Protein AF-0000000085265328 (afdb_homodimer)

Secondary structure (DSSP, 8-state):
--------------------------PPPSTT-HHHHHHHHHHHHHHHHHHHHHHHHHHHHHHHHHHHHHHHHHHHHHHHSS-SS--HHHHTTSHHHHHHHHHIIIIIHHHHHHHHHHHHHHHHHHHHHHHHHHHHTT---HHHHHHHHHHHHHHHHHHT--TTTGGGTEEE--SS---EEE-SSPPPHHHHHHHHHHHHHTTBHHHHHHHHHHHHHHHHHSSS-SS-HHHHHHHHHHHHHHHHHHHHHT-SB-SS-B--SS-SSHHHHTSHHHHHHTT-------SS---HHHHHHHHHHHHTT---S-HHHHHT--EEEE-TTSSSS---THHHHS-EEEEEEEETTEEEEEET-S-HHHHHHHHHHHGGG-EE--EE-TTS-EE--TTB-EEEEEE-GGGSSSSHHHHHHHHHHHHHT---SSTTTBPPEEEEEE-TT--EEEE-S-----S-GGGS-HHHHHH-SEEEEEEEE-S--SEE--EEETTTTEEE---TT-EEEEE-B-TTS-B-GGG-EEEPPEEES-EEEEEEEEESGGGTTTSPPPSSTTPPP---/--------------------------PPPSTT-HHHHHHHHHHHHHHHHHHHHHHHHHHHHHHHHHHHHHHHHHHHHHHHSS-SS--HHHHTTSHHHHHHHHHIIIIIHHHHHHHHHHHHHHHHHHHHHHHHHHHHTT---HHHHHHHHHHHHHHHHHHT--TTTGGGTEEE--SS---EEE-SSPPPHHHHHHHHHHHHHTTBHHHHHHHHHHHHHHHHHSSS-SS-HHHHHHHHHHHHHHHHHHHHHT-SB-SS-B--SS-SSHHHHTSHHHHHHTT------TTS---HHHHHHHHHHHHTT---S-HHHHHT--EEEE-TTSSSS---THHHHS-EEEEEEEETTEEEEEET-S-HHHHHHHHHHHGGG-EE--EE-TTS-EE--TTB-EEEEEE-GGG-SSSHHHHHHHHHHHHH----SSTTTBPPEEEEEE-TT--EEEE-S-----S-GGGS-HHHHHH-SEEEEEEEE-S--SEE--EEETTTTEEE---TT-EEEEE-B-TTS-B-GGG-EEEPPEEES-EEEEEEEEESGGGTTTSPPPSSTTPPP---

Solvent-accessible surface area (backbone atoms only — not comparable to full-atom values): 59028 Å² total; per-residue (Å²): 134,78,78,66,74,71,73,73,76,72,74,74,75,71,72,75,71,71,73,69,71,74,66,71,77,70,78,73,72,42,41,28,19,37,71,50,44,46,51,46,54,57,52,50,51,52,52,46,52,54,50,50,57,48,49,60,56,48,51,55,39,51,48,53,47,47,48,55,49,49,51,52,50,54,55,54,54,66,56,54,69,63,77,69,96,77,50,67,59,58,54,50,14,34,46,65,36,36,40,50,50,43,36,47,61,28,62,52,38,50,52,38,52,49,33,44,51,51,46,21,51,51,39,50,48,48,56,49,50,51,52,51,49,44,69,76,40,93,60,64,47,67,65,31,39,52,50,34,38,47,21,52,51,47,44,35,62,52,60,62,54,57,70,83,38,40,51,59,21,31,51,70,36,33,68,87,31,77,48,76,46,74,38,94,59,53,57,47,14,42,50,27,42,53,38,13,52,44,24,44,74,65,21,32,24,46,57,12,34,52,26,31,52,41,13,51,52,36,23,70,70,38,92,71,48,75,33,52,66,80,66,46,48,63,56,35,54,48,34,49,50,50,29,39,51,43,32,74,74,72,38,35,68,59,97,64,38,35,35,49,86,53,48,82,53,62,75,67,34,65,38,70,78,44,66,63,58,79,67,72,72,90,71,78,64,59,76,48,93,62,54,72,66,53,41,49,51,38,40,33,40,32,49,53,60,50,78,65,58,59,65,72,64,58,67,70,46,54,73,41,70,48,42,74,66,72,75,91,66,89,64,66,69,68,35,76,79,54,59,38,42,36,32,46,68,36,75,74,61,34,28,35,34,32,46,70,67,42,50,72,68,56,30,50,53,52,48,65,65,32,60,86,52,51,38,70,45,58,46,64,39,99,84,62,50,62,41,81,43,100,48,47,32,33,21,34,14,80,48,49,54,86,80,45,92,60,60,64,56,50,51,48,36,51,50,49,21,68,62,45,69,42,59,37,75,49,77,60,13,18,54,61,34,42,33,36,34,25,10,51,32,11,30,32,57,73,42,60,80,44,73,75,78,63,87,59,67,82,80,49,51,72,64,50,62,61,23,39,46,37,30,29,42,40,37,32,24,47,24,52,34,59,10,31,39,22,42,30,19,40,26,57,47,36,68,45,72,46,40,52,18,22,28,40,38,36,59,25,30,26,44,52,64,47,70,42,75,46,54,25,27,25,36,30,39,31,55,27,43,46,46,33,38,36,36,38,41,25,24,39,54,65,31,48,90,76,48,68,70,45,96,44,68,78,32,70,68,79,69,96,136,78,77,70,79,75,75,76,75,76,74,74,74,72,72,74,69,70,73,69,72,74,66,72,77,70,78,72,73,42,43,28,20,38,70,51,45,44,51,44,54,56,51,49,52,52,52,46,52,55,50,52,57,47,48,60,56,47,51,56,39,50,46,53,46,50,49,56,49,49,51,51,50,56,56,53,54,66,56,53,70,63,77,68,96,75,49,68,59,58,54,51,15,34,46,63,36,37,40,49,52,42,36,47,62,27,61,52,37,51,51,36,52,49,32,44,52,52,45,20,51,52,39,50,50,49,56,48,51,51,51,51,49,44,69,77,38,93,60,64,48,68,66,30,38,54,50,32,38,47,21,51,49,48,44,35,62,50,60,62,55,56,68,83,38,41,51,59,21,31,50,70,37,33,68,87,30,77,48,77,45,73,38,92,59,53,58,49,14,42,50,27,42,54,39,13,52,45,24,45,75,66,21,32,23,47,59,13,36,53,26,30,51,42,12,51,53,36,24,70,70,38,92,72,49,74,32,50,66,81,67,46,49,61,54,34,54,49,34,48,50,50,29,37,50,42,33,73,74,71,38,34,67,60,97,64,37,34,36,49,86,53,48,80,52,64,75,67,34,66,37,70,77,45,65,63,57,78,68,72,72,89,72,78,65,61,74,48,92,62,53,74,64,53,39,49,51,38,41,32,41,33,50,54,60,50,79,64,58,58,66,71,63,60,68,70,47,53,74,41,71,48,42,76,65,73,75,91,65,89,61,68,71,68,34,77,78,54,58,38,44,37,32,46,69,35,76,76,60,34,29,35,34,33,44,69,67,41,51,72,69,56,29,50,52,52,50,64,64,31,59,86,52,50,37,70,43,58,46,64,39,98,84,61,49,62,42,80,41,100,48,46,32,33,21,34,14,77,47,49,54,85,78,44,92,60,60,63,56,51,51,48,35,52,50,48,20,66,63,46,69,42,60,38,75,49,77,59,14,18,56,60,35,40,33,37,32,26,10,52,32,11,31,32,56,74,40,62,81,44,74,74,79,63,88,59,65,80,79,49,51,71,64,50,62,63,21,40,45,36,31,28,42,40,36,32,23,48,24,51,31,56,10,30,40,23,42,31,19,41,25,56,48,36,68,45,71,48,40,52,18,21,27,40,38,35,58,26,32,26,44,52,64,47,71,42,75,45,55,24,27,26,36,30,40,30,55,27,43,47,45,33,37,37,35,37,41,25,24,39,55,65,31,49,89,75,48,70,68,43,97,44,66,77,32,70,70,79,68,96

Foldseek 3Di:
DCPPPPVPPPPPPPPPPPPPPCPVPPAFAQQFFVLSVVVVVVVVVVLVVLVVVLVVLLVVLVVLLVVLVVVVVVLVVVQPPPDDPCRVVVQCVDVVSVVVVVCSVPVSVVSNVVSVVVNVVSVVVSVVVSVVSCVVDRDHDVVNVLVLLVLVLLLCVLQVWDLVCVQQQWTAFADPHRDIDGDPGGHALVSLLSSLVSCVVQAVLASSLSSLVSSQVRQVVDPHHPDDPVRSVVSNVVSLVVLQVCCVPPNADDPRHHHDNARPDPVRRPDPVNVPVVPDDDQAQAPDDDDPVNLSVLQSCVLRVHFRDDPVQVVVWDWDFCQVPDDDDDNPVPSVVPTWTWTFQHQVQTKIKTPLQDDLVLLVVVCVVFSVQWGQQFDQPPVGGRDSDPQFSKTKGWADCVPDPDNSVVVSQVSVCVQAVFHANDPLWKGTKIKIKGRRQGKHHWDAQWDPQDPDCVVDDPSCVSSATQFKKKKAWSDAAPHGFWKAQSNNRGTHHGDHNMIMMGTQAALLRHGDNSRTIMTGTRNGDMTMMMMMTTTDPRCCVPRPRDPDNRHHDRHD/DPPPPPVPPPPPPPVPPPPPPCPVPPAFAQQFFVLSVVVVVVVVVVLVVLVVVLVVLLVVLVVLLVVLVVVVVVLVVVQPVPDDPCRVVVQCVDVVSVVVVVCSVPVSVVSNVVSVVVNVVSVVVSVVVSVVSCVVDRDHDVVNVLVLLVLVLLLCVLQVWDLVCVQQQWTAFADPDRDIDGDPGGHALVRLLSSLVSCLVQAVLASSLSSLVSSQVRQVVDPHHPDDPVRSVVSNVVSLVVLQVCCVPPNADDPRHHHDNARPDPVRRPDPVNVPVVPDDDQAQAPDDDDPVNLSVLQSCVLRVHFRDDPVQVVPWDWDFCQVPDDDDDNPVPSVVPTWTWTFQHQVQTKIKTPLQDDLVLLVVVCVVFSVQWGQQFDQPPVGGRDSDVQFSKTKGWADCVVDPDCSVVVSQVSVCVQAVFHANDPLWKDTKIKIKGRRQGKHHWDAQWDPQDPDPVVDDPSCVSSATQFKKKKAWSDAAPHGFWKAQSNNRGTHHGDHNMIMMGTQAALLRHGDSSRTIMTGTRNGDMTMMMMMTTTDPRCCVPRPRDPDNRHHDRHD

Nearest PDB structures (foldseek):
  7zsc-assembly2_B  TM=9.031E-01  e=6.561E-23  Homo sapiens
  7zsc-assembly1_A  TM=8.999E-01  e=8.643E-23  Homo sapiens
  5hv0-assembly1_B  TM=8.757E-01  e=5.681E-13  Bacillus anthracis
  3itq-assembly1_A  TM=8.253E-01  e=2.774E-13  Bacillus anthracis str. Ames
  5iax-assembly1_A  TM=7.809E-01  e=1.911E-12  Bacillus anthracis

InterPro domains:
  IPR005123 Oxoglutarate/iron-dependent dioxygenase domain [PS51471] (421-540)
  IPR006620 Prolyl 4-hydroxylase, alpha subunit [SM00702] (349-539)
  IPR011990 Tetratricopeptide-like helical domain superfamily [G3DSA:1.25.40.10] (143-249)
  IPR011990 Tetratricopeptide-like helical domain superfamily [SSF48452] (186-225)
  IPR013547 Prolyl 4-hydroxylase, N-terminal [PF08336] (34-172)
  IPR044862 Prolyl 4-hydroxylase alpha subunit, Fe(2+) 2OG dioxygenase domain [PF13640] (433-539)
  IPR045054 Prolyl 4-hydroxylase [PTHR10869] (139-539)

pLDDT: mean 83.02, std 19.31, range [20.3, 98.56]

Radius of gyration: 51.66 Å; Cα contacts (8 Å, |Δi|>4): 2007; chains: 2; bounding box: 74×148×136 Å

Organism: Cherax quadricarinatus (NCBI:txid27406)

Structure (mmCIF, N/CA/C/O backbone):
data_AF-0000000085265328-model_v1
#
loop_
_entity.id
_entity.type
_entity.pdbx_description
1 polymer 'procollagen-proline 4-dioxygenase'
#
loop_
_atom_site.group_PDB
_atom_site.id
_atom_site.type_symbol
_atom_site.label_atom_id
_atom_site.label_alt_id
_atom_site.label_comp_id
_atom_site.label_asym_id
_atom_site.label_entity_id
_atom_site.label_seq_id
_atom_site.pdbx_PDB_ins_code
_atom_site.Cartn_x
_atom_site.Cartn_y
_atom_site.Cartn_z
_atom_site.occupancy
_atom_site.B_iso_or_equiv
_atom_site.auth_seq_id
_atom_site.auth_comp_id
_atom_site.auth_asym_id
_atom_site.auth_atom_id
_atom_site.pdbx_PDB_model_num
ATOM 1 N N . MET A 1 1 ? -10.281 -3.818 -93.375 1 23.61 1 MET A N 1
ATOM 2 C CA . MET A 1 1 ? -9.07 -3.572 -92.625 1 23.61 1 MET A CA 1
ATOM 3 C C . MET A 1 1 ? -9.289 -3.889 -91.125 1 23.61 1 MET A C 1
ATOM 5 O O . MET A 1 1 ? -10.094 -3.232 -90.438 1 23.61 1 MET A O 1
ATOM 9 N N . THR A 1 2 ? -9.469 -5.152 -90.875 1 20.3 2 THR A N 1
ATOM 10 C CA . THR A 1 2 ? -10.234 -5.977 -90 1 20.3 2 THR A CA 1
ATOM 11 C C . THR A 1 2 ? -9.664 -5.887 -88.562 1 20.3 2 THR A C 1
ATOM 13 O O . THR A 1 2 ? -8.477 -6.121 -88.375 1 20.3 2 THR A O 1
ATOM 16 N N . ALA A 1 3 ? -10.219 -4.703 -87.938 1 26.14 3 ALA A N 1
ATOM 17 C CA . ALA A 1 3 ? -10.102 -4.176 -86.625 1 26.14 3 ALA A CA 1
ATOM 18 C C . ALA A 1 3 ? -10.094 -5.305 -85.562 1 26.14 3 ALA A C 1
ATOM 20 O O . ALA A 1 3 ? -11.117 -5.945 -85.375 1 26.14 3 ALA A O 1
ATOM 21 N N . GLY A 1 4 ? -9.141 -6.234 -85.938 1 21.84 4 GLY A N 1
ATOM 22 C CA . GLY A 1 4 ? -8.992 -7.488 -85.188 1 21.84 4 GLY A CA 1
ATOM 23 C C . GLY A 1 4 ? -8.977 -7.309 -83.688 1 21.84 4 GLY A C 1
ATOM 24 O O . GLY A 1 4 ? -8.305 -6.41 -83.188 1 21.84 4 GLY A O 1
ATOM 25 N N . LEU A 1 5 ? -10.234 -7.434 -83.188 1 24.31 5 LEU A N 1
ATOM 26 C CA . LEU A 1 5 ? -10.711 -7.426 -81.812 1 24.31 5 LEU A CA 1
ATOM 27 C C . LEU A 1 5 ? -9.758 -8.203 -80.875 1 24.31 5 LEU A C 1
ATOM 29 O O . LEU A 1 5 ? -9.656 -9.43 -81 1 24.31 5 LEU A O 1
ATOM 33 N N . VAL A 1 6 ? -8.438 -7.793 -81 1 26.36 6 VAL A N 1
ATOM 34 C CA . VAL A 1 6 ? -7.43 -8.508 -80.25 1 26.36 6 VAL A CA 1
ATOM 35 C C . VAL A 1 6 ? -7.867 -8.57 -78.75 1 26.36 6 VAL A C 1
ATOM 37 O O . VAL A 1 6 ? -8 -7.539 -78.125 1 26.36 6 VAL A O 1
ATOM 40 N N . LEU A 1 7 ? -8.938 -9.398 -78.562 1 24.84 7 LEU A N 1
ATOM 41 C CA . LEU A 1 7 ? -9.484 -9.734 -77.25 1 24.84 7 LEU A CA 1
ATOM 42 C C . LEU A 1 7 ? -8.375 -10.078 -76.25 1 24.84 7 LEU A C 1
ATOM 44 O O . LEU A 1 7 ? -7.645 -11.047 -76.438 1 24.84 7 LEU A O 1
ATOM 48 N N . ALA A 1 8 ? -7.59 -9.023 -75.938 1 26.14 8 ALA A N 1
ATOM 49 C CA . ALA A 1 8 ? -6.523 -9.156 -74.938 1 26.14 8 ALA A CA 1
ATOM 50 C C . ALA A 1 8 ? -7.016 -9.891 -73.688 1 26.14 8 ALA A C 1
ATOM 52 O O . ALA A 1 8 ? -7.977 -9.461 -73.062 1 26.14 8 ALA A O 1
ATOM 53 N N . ALA A 1 9 ? -6.984 -11.258 -73.75 1 24.42 9 ALA A N 1
ATOM 54 C CA . ALA A 1 9 ? -7.258 -12.203 -72.688 1 24.42 9 ALA A CA 1
ATOM 55 C C . ALA A 1 9 ? -6.562 -11.781 -71.375 1 24.42 9 ALA A C 1
ATOM 57 O O . ALA A 1 9 ? -5.332 -11.734 -71.312 1 24.42 9 ALA A O 1
ATOM 58 N N . ALA A 1 10 ? -6.98 -10.641 -70.812 1 24.52 10 ALA A N 1
ATOM 59 C CA . ALA A 1 10 ? -6.441 -10.211 -69.5 1 24.52 10 ALA A CA 1
ATOM 60 C C . ALA A 1 10 ? -6.418 -11.367 -68.5 1 24.52 10 ALA A C 1
ATOM 62 O O . ALA A 1 10 ? -7.453 -11.977 -68.25 1 24.52 10 ALA A O 1
ATOM 63 N N . ALA A 1 11 ? -5.32 -12.164 -68.562 1 24.58 11 ALA A N 1
ATOM 64 C CA . ALA A 1 11 ? -5.004 -13.234 -67.625 1 24.58 11 ALA A CA 1
ATOM 65 C C . ALA A 1 11 ? -5.23 -12.781 -66.188 1 24.58 11 ALA A C 1
ATOM 67 O O . ALA A 1 11 ? -4.59 -11.836 -65.688 1 24.58 11 ALA A O 1
ATOM 68 N N . LEU A 1 12 ? -6.488 -12.656 -65.75 1 23.94 12 LEU A N 1
ATOM 69 C CA . LEU A 1 12 ? -6.816 -12.43 -64.375 1 23.94 12 LEU A CA 1
ATOM 70 C C . LEU A 1 12 ? -5.953 -13.297 -63.469 1 23.94 12 LEU A C 1
ATOM 72 O O . LEU A 1 12 ? -6.027 -14.531 -63.531 1 23.94 12 LEU A O 1
ATOM 76 N N . LEU A 1 13 ? -4.723 -12.836 -63.219 1 23.92 13 LEU A N 1
ATOM 77 C CA . LEU A 1 13 ? -3.861 -13.438 -62.219 1 23.92 13 LEU A CA 1
ATOM 78 C C . LEU A 1 13 ? -4.625 -13.648 -60.906 1 23.92 13 LEU A C 1
ATOM 80 O O . LEU A 1 13 ? -5.012 -12.688 -60.25 1 23.92 13 LEU A O 1
ATOM 84 N N . VAL A 1 14 ? -5.566 -14.594 -60.875 1 26.7 14 VAL A N 1
ATOM 85 C CA . VAL A 1 14 ? -6.129 -15.023 -59.594 1 26.7 14 VAL A CA 1
ATOM 86 C C . VAL A 1 14 ? -5.008 -15.25 -58.594 1 26.7 14 VAL A C 1
ATOM 88 O O . VAL A 1 14 ? -4.172 -16.141 -58.781 1 26.7 14 VAL A O 1
ATOM 91 N N . GLN A 1 15 ? -4.457 -14.164 -58.125 1 25.09 15 GLN A N 1
ATOM 92 C CA . GLN A 1 15 ? -3.592 -14.352 -56.969 1 25.09 15 GLN A CA 1
ATOM 93 C C . GLN A 1 15 ? -4.199 -15.352 -55.969 1 25.09 15 GLN A C 1
ATOM 95 O O . GLN A 1 15 ? -5.332 -15.18 -55.531 1 25.09 15 GLN A O 1
ATOM 100 N N . ALA A 1 16 ? -3.914 -16.625 -56.125 1 27.5 16 ALA A N 1
ATOM 101 C CA . ALA A 1 16 ? -4.152 -17.672 -55.125 1 27.5 16 ALA A CA 1
ATOM 102 C C . ALA A 1 16 ? -3.816 -17.172 -53.719 1 27.5 16 ALA A C 1
ATOM 104 O O . ALA A 1 16 ? -2.652 -16.922 -53.406 1 27.5 16 ALA A O 1
ATOM 105 N N . THR A 1 17 ? -4.625 -16.219 -53.281 1 28.73 17 THR A N 1
ATOM 106 C CA . THR A 1 17 ? -4.559 -15.961 -51.844 1 28.73 17 THR A CA 1
ATOM 107 C C . THR A 1 17 ? -4.34 -17.266 -51.094 1 28.73 17 THR A C 1
ATOM 109 O O . THR A 1 17 ? -5.176 -18.156 -51.125 1 28.73 17 THR A O 1
ATOM 112 N N . HIS A 1 18 ? -3.129 -17.734 -51.125 1 26.48 18 HIS A N 1
ATOM 113 C CA . HIS A 1 18 ? -2.752 -18.734 -50.125 1 26.48 18 HIS A CA 1
ATOM 114 C C . HIS A 1 18 ? -3.449 -18.484 -48.781 1 26.48 18 HIS A C 1
ATOM 116 O O . HIS A 1 18 ? -3.271 -17.438 -48.188 1 26.48 18 HIS A O 1
ATOM 122 N N . GLY A 1 19 ? -4.688 -18.812 -48.75 1 26.19 19 GLY A N 1
ATOM 123 C CA . GLY A 1 19 ? -5.309 -18.906 -47.438 1 26.19 19 GLY A CA 1
ATOM 124 C C . GLY A 1 19 ? -4.344 -19.359 -46.344 1 26.19 19 GLY A C 1
ATOM 125 O O . GLY A 1 19 ? -3.924 -20.516 -46.312 1 26.19 19 GLY A O 1
ATOM 126 N N . GLN A 1 20 ? -3.357 -18.5 -46.031 1 27.84 20 GLN A N 1
ATOM 127 C CA . GLN A 1 20 ? -2.658 -18.688 -44.781 1 27.84 20 GLN A CA 1
ATOM 128 C C . GLN A 1 20 ? -3.619 -19.125 -43.688 1 27.84 20 GLN A C 1
ATOM 130 O O . GLN A 1 20 ? -4.523 -18.375 -43.281 1 27.84 20 GLN A O 1
ATOM 135 N N . ASN A 1 21 ? -4.094 -20.297 -43.812 1 27.5 21 ASN A N 1
ATOM 136 C CA . ASN A 1 21 ? -4.766 -20.875 -42.656 1 27.5 21 ASN A CA 1
ATOM 137 C C . ASN A 1 21 ? -4.156 -20.375 -41.344 1 27.5 21 ASN A C 1
ATOM 139 O O . ASN A 1 21 ? -2.986 -20.625 -41.062 1 27.5 21 ASN A O 1
ATOM 143 N N . PHE A 1 22 ? -4.484 -19.125 -41.031 1 30.38 22 PHE A N 1
ATOM 144 C CA . PHE A 1 22 ? -4.332 -18.703 -39.625 1 30.38 22 PHE A CA 1
ATOM 145 C C . PHE A 1 22 ? -4.641 -19.859 -38.688 1 30.38 22 PHE A C 1
ATOM 147 O O . PHE A 1 22 ? -5.801 -20.094 -38.344 1 30.38 22 PHE A O 1
ATOM 154 N N . MET A 1 23 ? -3.984 -20.984 -38.812 1 30.78 23 MET A N 1
ATOM 155 C CA . MET A 1 23 ? -3.973 -21.891 -37.656 1 30.78 23 MET A CA 1
ATOM 156 C C . MET A 1 23 ? -3.867 -21.125 -36.375 1 30.78 23 MET A C 1
ATOM 158 O O . MET A 1 23 ? -2.906 -20.375 -36.156 1 30.78 23 MET A O 1
ATOM 162 N N . SER A 1 24 ? -4.875 -20.516 -35.938 1 36.22 24 SER A N 1
ATOM 163 C CA . SER A 1 24 ? -4.938 -19.984 -34.594 1 36.22 24 SER A CA 1
ATOM 164 C C . SER A 1 24 ? -3.975 -20.719 -33.656 1 36.22 24 SER A C 1
ATOM 166 O O . SER A 1 24 ? -4.012 -21.953 -33.562 1 36.22 24 SER A O 1
ATOM 168 N N . GLN A 1 25 ? -2.775 -20.516 -33.562 1 43.19 25 GLN A N 1
ATOM 169 C CA . GLN A 1 25 ? -1.71 -21.047 -32.719 1 43.19 25 GLN A CA 1
ATOM 170 C C . GLN A 1 25 ? -2.248 -21.453 -31.344 1 43.19 25 GLN A C 1
ATOM 172 O O . GLN A 1 25 ? -2.561 -20.609 -30.516 1 43.19 25 GLN A O 1
ATOM 177 N N . ALA A 1 26 ? -3.07 -22.438 -31.297 1 51.16 26 ALA A N 1
ATOM 178 C CA . ALA A 1 26 ? -3.592 -23 -30.062 1 51.16 26 ALA A CA 1
ATOM 179 C C . ALA A 1 26 ? -2.537 -22.984 -28.953 1 51.16 26 ALA A C 1
ATOM 181 O O . ALA A 1 26 ? -1.374 -23.328 -29.203 1 51.16 26 ALA A O 1
ATOM 182 N N . ARG A 1 27 ? -2.664 -22.266 -27.938 1 62.75 27 ARG A N 1
ATOM 183 C CA . ARG A 1 27 ? -1.78 -22.109 -26.781 1 62.75 27 ARG A CA 1
ATOM 184 C C . ARG A 1 27 ? -1.346 -23.469 -26.25 1 62.75 27 ARG A C 1
ATOM 186 O O . ARG A 1 27 ? -2.145 -24.406 -26.188 1 62.75 27 ARG A O 1
ATOM 193 N N . GLU A 1 28 ? -0.076 -23.672 -26.156 1 74.06 28 GLU A N 1
ATOM 194 C CA . GLU A 1 28 ? 0.513 -24.891 -25.609 1 74.06 28 GLU A CA 1
ATOM 195 C C . GLU A 1 28 ? 0.194 -25.031 -24.125 1 74.06 28 GLU A C 1
ATOM 197 O O . GLU A 1 28 ? 0.299 -24.078 -23.375 1 74.06 28 GLU A O 1
ATOM 202 N N . ASP A 1 29 ? -0.463 -26.219 -23.75 1 81.12 29 ASP A N 1
ATOM 203 C CA . ASP A 1 29 ? -0.757 -26.438 -22.344 1 81.12 29 ASP A CA 1
ATOM 204 C C . ASP A 1 29 ? 0.525 -26.656 -21.547 1 81.12 29 ASP A C 1
ATOM 206 O O . ASP A 1 29 ? 1.538 -27.094 -22.078 1 81.12 29 ASP A O 1
ATOM 210 N N . MET A 1 30 ? 0.532 -26.375 -20.312 1 81.31 30 MET A N 1
ATOM 211 C CA . MET A 1 30 ? 1.738 -26.438 -19.5 1 81.31 30 MET A CA 1
ATOM 212 C C . MET A 1 30 ? 1.729 -27.656 -18.594 1 81.31 30 MET A C 1
ATOM 214 O O . MET A 1 30 ? 2.787 -28.141 -18.172 1 81.31 30 MET A O 1
ATOM 218 N N . PHE A 1 31 ? 0.567 -28.25 -18.328 1 82.31 31 PHE A N 1
ATOM 219 C CA . PHE A 1 31 ? 0.484 -29.328 -17.344 1 82.31 31 PHE A CA 1
ATOM 220 C C . PHE A 1 31 ? 0.858 -30.672 -17.984 1 82.31 31 PHE A C 1
ATOM 222 O O . PHE A 1 31 ? 1.135 -31.641 -17.266 1 82.31 31 PHE A O 1
ATOM 229 N N . SER A 1 32 ? 0.987 -30.766 -19.328 1 83 32 SER A N 1
ATOM 230 C CA . SER A 1 32 ? 1.131 -32.031 -20.016 1 83 32 SER A CA 1
ATOM 231 C C . SER A 1 32 ? 2.598 -32.438 -20.156 1 83 32 SER A C 1
ATOM 233 O O . SER A 1 32 ? 2.914 -33.469 -20.734 1 83 32 SER A O 1
ATOM 235 N N . ALA A 1 33 ? 3.471 -31.672 -19.625 1 86.5 33 ALA A N 1
ATOM 236 C CA . ALA A 1 33 ? 4.895 -32 -19.625 1 86.5 33 ALA A CA 1
ATOM 237 C C . ALA A 1 33 ? 5.57 -31.484 -18.359 1 86.5 33 ALA A C 1
ATOM 239 O O . ALA A 1 33 ? 5.445 -30.312 -18 1 86.5 33 ALA A O 1
ATOM 240 N N . THR A 1 34 ? 6.285 -32.312 -17.734 1 87.62 34 THR A N 1
ATOM 241 C CA . THR A 1 34 ? 6.973 -31.953 -16.5 1 87.62 34 THR A CA 1
ATOM 242 C C . THR A 1 34 ? 8.031 -30.891 -16.766 1 87.62 34 THR A C 1
ATOM 244 O O . THR A 1 34 ? 8.266 -30.016 -15.93 1 87.62 34 THR A O 1
ATOM 247 N N . SER A 1 35 ? 8.672 -31 -17.922 1 87.12 35 SER A N 1
ATOM 248 C CA . SER A 1 35 ? 9.688 -30.016 -18.266 1 87.12 35 SER A CA 1
ATOM 249 C C . SER A 1 35 ? 9.117 -28.594 -18.266 1 87.12 35 SER A C 1
ATOM 251 O O . SER A 1 35 ? 9.773 -27.656 -17.812 1 87.12 35 SER A O 1
ATOM 253 N N . LYS A 1 36 ? 7.938 -28.484 -18.75 1 86.94 36 LYS A N 1
ATOM 254 C CA . LYS A 1 36 ? 7.281 -27.172 -18.766 1 86.94 36 LYS A CA 1
ATOM 255 C C . LYS A 1 36 ? 6.945 -26.719 -17.344 1 86.94 36 LYS A C 1
ATOM 257 O O . LYS A 1 36 ? 7.031 -25.516 -17.047 1 86.94 36 LYS A O 1
ATOM 262 N N . LEU A 1 37 ? 6.543 -27.641 -16.5 1 87.94 37 LEU A N 1
ATOM 263 C CA . LEU A 1 37 ? 6.246 -27.312 -15.117 1 87.94 37 LEU A CA 1
ATOM 264 C C . LEU A 1 37 ? 7.5 -26.828 -14.391 1 87.94 37 LEU A C 1
ATOM 266 O O . LEU A 1 37 ? 7.43 -25.922 -13.555 1 87.94 37 LEU A O 1
ATOM 270 N N . GLU A 1 38 ? 8.578 -27.469 -14.719 1 87.38 38 GLU A N 1
ATOM 271 C CA . GLU A 1 38 ? 9.844 -27.031 -14.141 1 87.38 38 GLU A CA 1
ATOM 272 C C . GLU A 1 38 ? 10.164 -25.594 -14.523 1 87.38 38 GLU A C 1
ATOM 274 O O . GLU A 1 38 ? 10.688 -24.828 -13.711 1 87.38 38 GLU A O 1
ATOM 279 N N . ASP A 1 39 ? 9.875 -25.266 -15.742 1 87 39 ASP A N 1
ATOM 280 C CA . ASP A 1 39 ? 10.07 -23.891 -16.203 1 87 39 ASP A CA 1
ATOM 281 C C . ASP A 1 39 ? 9.203 -22.922 -15.398 1 87 39 ASP A C 1
ATOM 283 O O . ASP A 1 39 ? 9.625 -21.797 -15.117 1 87 39 ASP A O 1
ATOM 287 N N . LEU A 1 40 ? 8.062 -23.344 -15.055 1 89.31 40 LEU A N 1
ATOM 288 C CA . LEU A 1 40 ? 7.133 -22.5 -14.32 1 89.31 40 LEU A CA 1
ATOM 289 C C . LEU A 1 40 ? 7.688 -22.141 -12.938 1 89.31 40 LEU A C 1
ATOM 291 O O . LEU A 1 40 ? 7.414 -21.062 -12.414 1 89.31 40 LEU A O 1
ATOM 295 N N . LEU A 1 41 ? 8.438 -23.062 -12.352 1 88.31 41 LEU A N 1
ATOM 296 C CA . LEU A 1 41 ? 9.047 -22.797 -11.055 1 88.31 41 LEU A CA 1
ATOM 297 C C . LEU A 1 41 ? 9.984 -21.594 -11.133 1 88.31 41 LEU A C 1
ATOM 299 O O . LEU A 1 41 ? 9.984 -20.734 -10.242 1 88.31 41 LEU A O 1
ATOM 303 N N . SER A 1 42 ? 10.742 -21.547 -12.211 1 87.12 42 SER A N 1
ATOM 304 C CA . SER A 1 42 ? 11.656 -20.438 -12.406 1 87.12 42 SER A CA 1
ATOM 305 C C . SER A 1 42 ? 10.898 -19.125 -12.633 1 87.12 42 SER A C 1
ATOM 307 O O . SER A 1 42 ? 11.312 -18.062 -12.164 1 87.12 42 SER A O 1
ATOM 309 N N . LEU A 1 43 ? 9.844 -19.234 -13.352 1 88.62 43 LEU A N 1
ATOM 310 C CA . LEU A 1 43 ? 9.023 -18.062 -13.617 1 88.62 43 LEU A CA 1
ATOM 311 C C . LEU A 1 43 ? 8.383 -17.547 -12.336 1 88.62 43 LEU A C 1
ATOM 313 O O . LEU A 1 43 ? 8.312 -16.344 -12.109 1 88.62 43 LEU A O 1
ATOM 317 N N . GLU A 1 44 ? 7.93 -18.422 -11.508 1 90.25 44 GLU A N 1
ATOM 318 C CA . GLU A 1 44 ? 7.355 -18.031 -10.219 1 90.25 44 GLU A CA 1
ATOM 319 C C . GLU A 1 44 ? 8.383 -17.312 -9.352 1 90.25 44 GLU A C 1
ATOM 321 O O . GLU A 1 44 ? 8.062 -16.328 -8.695 1 90.25 44 GLU A O 1
ATOM 326 N N . ALA A 1 45 ? 9.602 -17.844 -9.375 1 89.94 45 ALA A N 1
ATOM 327 C CA . ALA A 1 45 ? 10.672 -17.234 -8.602 1 89.94 45 ALA A CA 1
ATOM 328 C C . ALA A 1 45 ? 10.906 -15.789 -9.031 1 89.94 45 ALA A C 1
ATOM 330 O O . ALA A 1 45 ? 11.125 -14.914 -8.195 1 89.94 45 ALA A O 1
ATOM 331 N N . GLU A 1 46 ? 10.82 -15.594 -10.297 1 91 46 GLU A N 1
ATOM 332 C CA . GLU A 1 46 ? 11.031 -14.242 -10.82 1 91 46 GLU A CA 1
ATOM 333 C C . GLU A 1 46 ? 9.914 -13.297 -10.391 1 91 46 GLU A C 1
ATOM 335 O O . GLU A 1 46 ? 10.172 -12.156 -10.008 1 91 46 GLU A O 1
ATOM 340 N N . ILE A 1 47 ? 8.711 -13.734 -10.438 1 91.38 47 ILE A N 1
ATOM 341 C CA . ILE A 1 47 ? 7.57 -12.922 -10.039 1 91.38 47 ILE A CA 1
ATOM 342 C C . ILE A 1 47 ? 7.68 -12.578 -8.555 1 91.38 47 ILE A C 1
ATOM 344 O O . ILE A 1 47 ? 7.473 -11.43 -8.156 1 91.38 47 ILE A O 1
ATOM 348 N N . VAL A 1 48 ? 8.047 -13.586 -7.766 1 92.62 48 VAL A N 1
ATOM 349 C CA . VAL A 1 48 ? 8.148 -13.391 -6.324 1 92.62 48 VAL A CA 1
ATOM 350 C C . VAL A 1 48 ? 9.258 -12.375 -6.02 1 92.62 48 VAL A C 1
ATOM 352 O O . VAL A 1 48 ? 9.102 -11.531 -5.129 1 92.62 48 VAL A O 1
ATOM 355 N N . ARG A 1 49 ? 10.305 -12.453 -6.77 1 91.94 49 ARG A N 1
ATOM 356 C CA . ARG A 1 49 ? 11.391 -11.492 -6.59 1 91.94 49 ARG A CA 1
ATOM 357 C C . ARG A 1 49 ? 10.906 -10.07 -6.871 1 91.94 49 ARG A C 1
ATOM 359 O O . ARG A 1 49 ? 11.25 -9.141 -6.141 1 91.94 49 ARG A O 1
ATOM 366 N N . MET A 1 50 ? 10.102 -9.898 -7.922 1 91.31 50 MET A N 1
ATOM 367 C CA . MET A 1 50 ? 9.547 -8.594 -8.258 1 91.31 50 MET A CA 1
ATOM 368 C C . MET A 1 50 ? 8.633 -8.094 -7.145 1 91.31 50 MET A C 1
ATOM 370 O O . MET A 1 50 ? 8.719 -6.93 -6.746 1 91.31 50 MET A O 1
ATOM 374 N N . VAL A 1 51 ? 7.832 -8.938 -6.594 1 92.19 51 VAL A N 1
ATOM 375 C CA . VAL A 1 51 ? 6.859 -8.578 -5.566 1 92.19 51 VAL A CA 1
ATOM 376 C C . VAL A 1 51 ? 7.582 -8.242 -4.262 1 92.19 51 VAL A C 1
ATOM 378 O O . VAL A 1 51 ? 7.207 -7.301 -3.564 1 92.19 51 VAL A O 1
ATOM 381 N N . GLU A 1 52 ? 8.648 -9 -4.004 1 91.44 52 GLU A N 1
ATOM 382 C CA . GLU A 1 52 ? 9.422 -8.773 -2.781 1 91.44 52 GLU A CA 1
ATOM 383 C C . GLU A 1 52 ? 10.086 -7.398 -2.795 1 91.44 52 GLU A C 1
ATOM 385 O O . GLU A 1 52 ? 10.078 -6.691 -1.786 1 91.44 52 GLU A O 1
ATOM 390 N N . ARG A 1 53 ? 10.609 -7.066 -3.867 1 89.38 53 ARG A N 1
ATOM 391 C CA . ARG A 1 53 ? 11.227 -5.754 -4.008 1 89.38 53 ARG A CA 1
ATOM 392 C C . ARG A 1 53 ? 10.203 -4.641 -3.83 1 89.38 53 ARG A C 1
ATOM 394 O O . ARG A 1 53 ? 10.469 -3.639 -3.166 1 89.38 53 ARG A O 1
ATOM 401 N N . TYR A 1 54 ? 9.086 -4.848 -4.363 1 89.75 54 TYR A N 1
ATOM 402 C CA . TYR A 1 54 ? 7.98 -3.908 -4.223 1 89.75 54 TYR A CA 1
ATOM 403 C C . TYR A 1 54 ? 7.539 -3.801 -2.768 1 89.75 54 TYR A C 1
ATOM 405 O O . TYR A 1 54 ? 7.312 -2.699 -2.262 1 89.75 54 TYR A O 1
ATOM 413 N N . LEU A 1 55 ? 7.434 -4.938 -2.076 1 87.94 55 LEU A N 1
ATOM 414 C CA . LEU A 1 55 ? 6.93 -4.953 -0.708 1 87.94 55 LEU A CA 1
ATOM 415 C C . LEU A 1 55 ? 7.871 -4.203 0.227 1 87.94 55 LEU A C 1
ATOM 417 O O . LEU A 1 55 ? 7.422 -3.527 1.156 1 87.94 55 LEU A O 1
ATOM 421 N N . GLU A 1 56 ? 9.117 -4.289 0.031 1 87.75 56 GLU A N 1
ATOM 422 C CA . GLU A 1 56 ? 10.086 -3.568 0.85 1 87.75 56 GLU A CA 1
ATOM 423 C C . GLU A 1 56 ? 9.883 -2.059 0.749 1 87.75 56 GLU A C 1
ATOM 425 O O . GLU A 1 56 ? 9.828 -1.366 1.767 1 87.75 56 GLU A O 1
ATOM 430 N N . ALA A 1 57 ? 9.734 -1.534 -0.411 1 84.31 57 ALA A N 1
ATOM 431 C CA . ALA A 1 57 ? 9.516 -0.109 -0.647 1 84.31 57 ALA A CA 1
ATOM 432 C C . ALA A 1 57 ? 8.141 0.326 -0.153 1 84.31 57 ALA A C 1
ATOM 434 O O . ALA A 1 57 ? 7.992 1.409 0.417 1 84.31 57 ALA A O 1
ATOM 435 N N . ALA A 1 58 ? 7.133 -0.511 -0.384 1 82.75 58 ALA A N 1
ATOM 436 C CA . ALA A 1 58 ? 5.758 -0.221 0.014 1 82.75 58 ALA A CA 1
ATOM 437 C C . ALA A 1 58 ? 5.641 -0.107 1.531 1 82.75 58 ALA A C 1
ATOM 439 O O . ALA A 1 58 ? 4.938 0.771 2.041 1 82.75 58 ALA A O 1
ATOM 440 N N . ASN A 1 59 ? 6.367 -0.944 2.211 1 84.12 59 ASN A N 1
ATOM 441 C CA . ASN A 1 59 ? 6.328 -0.916 3.668 1 84.12 59 ASN A CA 1
ATOM 442 C C . ASN A 1 59 ? 6.863 0.403 4.219 1 84.12 59 ASN A C 1
ATOM 444 O O . ASN A 1 59 ? 6.316 0.946 5.184 1 84.12 59 ASN A O 1
ATOM 448 N N . HIS A 1 60 ? 7.879 0.909 3.691 1 86.88 60 HIS A N 1
ATOM 449 C CA . HIS A 1 60 ? 8.453 2.178 4.125 1 86.88 60 HIS A CA 1
ATOM 450 C C . HIS A 1 60 ? 7.461 3.324 3.932 1 86.88 60 HIS A C 1
ATOM 452 O O . HIS A 1 60 ? 7.32 4.18 4.809 1 86.88 60 HIS A O 1
ATOM 458 N N . ARG A 1 61 ? 6.816 3.336 2.812 1 86.25 61 ARG A N 1
ATOM 459 C CA . ARG A 1 61 ? 5.855 4.395 2.506 1 86.25 61 ARG A CA 1
ATOM 460 C C . ARG A 1 61 ? 4.637 4.305 3.416 1 86.25 61 ARG A C 1
ATOM 462 O O . ARG A 1 61 ? 4.137 5.324 3.893 1 86.25 61 ARG A O 1
ATOM 469 N N . VAL A 1 62 ? 4.184 3.15 3.686 1 83.56 62 VAL A N 1
ATOM 470 C CA . VAL A 1 62 ? 3.037 2.953 4.57 1 83.56 62 VAL A CA 1
ATOM 471 C C . VAL A 1 62 ? 3.4 3.385 5.988 1 83.56 62 VAL A C 1
ATOM 473 O O . VAL A 1 62 ? 2.562 3.928 6.711 1 83.56 62 VAL A O 1
ATOM 476 N N . ASP A 1 63 ? 4.66 3.205 6.316 1 87.69 63 ASP A N 1
ATOM 477 C CA . ASP A 1 63 ? 5.129 3.613 7.641 1 87.69 63 ASP A CA 1
ATOM 478 C C . ASP A 1 63 ? 5.051 5.129 7.805 1 87.69 63 ASP A C 1
ATOM 480 O O . ASP A 1 63 ? 4.738 5.625 8.891 1 87.69 63 ASP A O 1
ATOM 484 N N . ILE A 1 64 ? 5.375 5.852 6.762 1 90 64 ILE A N 1
ATOM 485 C CA . ILE A 1 64 ? 5.285 7.309 6.797 1 90 64 ILE A CA 1
ATOM 486 C C . ILE A 1 64 ? 3.844 7.73 7.07 1 90 64 ILE A C 1
ATOM 488 O O . ILE A 1 64 ? 3.596 8.602 7.906 1 90 64 ILE A O 1
ATOM 492 N N . ILE A 1 65 ? 2.912 7.07 6.418 1 89.56 65 ILE A N 1
ATOM 493 C CA . ILE A 1 65 ? 1.493 7.375 6.559 1 89.56 65 ILE A CA 1
ATOM 494 C C . ILE A 1 65 ? 1.027 7.02 7.969 1 89.56 65 ILE A C 1
ATOM 496 O O . ILE A 1 65 ? 0.354 7.816 8.625 1 89.56 65 ILE A O 1
ATOM 500 N N . LYS A 1 66 ? 1.474 5.91 8.469 1 90.31 66 LYS A N 1
ATOM 501 C CA . LYS A 1 66 ? 1.09 5.449 9.797 1 90.31 66 LYS A CA 1
ATOM 502 C C . LYS A 1 66 ? 1.64 6.375 10.883 1 90.31 66 LYS A C 1
ATOM 504 O O . LYS A 1 66 ? 0.972 6.629 11.883 1 90.31 66 LYS A O 1
ATOM 509 N N . ARG A 1 67 ? 2.83 6.848 10.688 1 90.81 67 ARG A N 1
ATOM 510 C CA . ARG A 1 67 ? 3.447 7.75 11.648 1 90.81 67 ARG A CA 1
ATOM 511 C C . ARG A 1 67 ? 2.646 9.039 11.773 1 90.81 67 ARG A C 1
ATOM 513 O O . ARG A 1 67 ? 2.488 9.57 12.875 1 90.81 67 ARG A O 1
ATOM 520 N N . TYR A 1 68 ? 2.133 9.516 10.672 1 92.44 68 TYR A N 1
ATOM 521 C CA . TYR A 1 68 ? 1.315 10.727 10.68 1 92.44 68 TYR A CA 1
ATOM 522 C C . TYR A 1 68 ? 0.046 10.523 11.5 1 92.44 68 TYR A C 1
ATOM 524 O O . TYR A 1 68 ? -0.304 11.359 12.336 1 92.44 68 TYR A O 1
ATOM 532 N N . VAL A 1 69 ? -0.561 9.406 11.336 1 91 69 VAL A N 1
ATOM 533 C CA . VAL A 1 69 ? -1.803 9.086 12.031 1 91 69 VAL A CA 1
ATOM 534 C C . VAL A 1 69 ? -1.518 8.859 13.516 1 91 69 VAL A C 1
ATOM 536 O O . VAL A 1 69 ? -2.262 9.328 14.375 1 91 69 VAL A O 1
ATOM 539 N N . SER A 1 70 ? -0.43 8.211 13.758 1 90.25 70 SER A N 1
ATOM 540 C CA . SER A 1 70 ? -0.057 7.938 15.141 1 90.25 70 SER A CA 1
ATOM 541 C C . SER A 1 70 ? 0.251 9.227 15.891 1 90.25 70 SER A C 1
ATOM 543 O O . SER A 1 70 ? -0.098 9.367 17.062 1 90.25 70 SER A O 1
ATOM 545 N N . GLU A 1 71 ? 0.931 10.102 15.211 1 87.31 71 GLU A N 1
ATOM 546 C CA . GLU A 1 71 ? 1.254 11.391 15.812 1 87.31 71 GLU A CA 1
ATOM 547 C C . GLU A 1 71 ? -0.012 12.18 16.156 1 87.31 71 GLU A C 1
ATOM 549 O O . GLU A 1 71 ? -0.105 12.789 17.219 1 87.31 71 GLU A O 1
ATOM 554 N N . TYR A 1 72 ? -0.988 12.133 15.312 1 87.69 72 TYR A N 1
ATOM 555 C CA . TYR A 1 72 ? -2.27 12.789 15.562 1 87.69 72 TYR A CA 1
ATOM 556 C C . TYR A 1 72 ? -2.951 12.195 16.797 1 87.69 72 TYR A C 1
ATOM 558 O O . TYR A 1 72 ? -3.461 12.938 17.641 1 87.69 72 TYR A O 1
ATOM 566 N N . HIS A 1 73 ? -2.902 10.906 16.938 1 87.38 73 HIS A N 1
ATOM 567 C CA . HIS A 1 73 ? -3.572 10.25 18.047 1 87.38 73 HIS A CA 1
ATOM 568 C C . HIS A 1 73 ? -2.855 10.531 19.359 1 87.38 73 HIS A C 1
ATOM 570 O O . HIS A 1 73 ? -3.498 10.695 20.406 1 87.38 73 HIS A O 1
ATOM 576 N N . ARG A 1 74 ? -1.598 10.594 19.297 1 82.5 74 ARG A N 1
ATOM 577 C CA . ARG A 1 74 ? -0.824 10.914 20.484 1 82.5 74 ARG A CA 1
ATOM 578 C C . ARG A 1 74 ? -1.163 12.312 21 1 82.5 74 ARG A C 1
ATOM 580 O O . ARG A 1 74 ? -1.355 12.508 22.203 1 82.5 74 ARG A O 1
ATOM 587 N N . LEU A 1 75 ? -1.351 13.289 20.109 1 81.19 75 LEU A N 1
ATOM 588 C CA . LEU A 1 75 ? -1.635 14.672 20.453 1 81.19 75 LEU A CA 1
ATOM 589 C C . LEU A 1 75 ? -3.076 14.828 20.938 1 81.19 75 LEU A C 1
ATOM 591 O O . LEU A 1 75 ? -3.357 15.633 21.828 1 81.19 75 LEU A O 1
ATOM 595 N N . SER A 1 76 ? -3.951 14.039 20.328 1 77.5 76 SER A N 1
ATOM 596 C CA . SER A 1 76 ? -5.363 14.117 20.688 1 77.5 76 SER A CA 1
ATOM 597 C C . SER A 1 76 ? -5.629 13.484 22.047 1 77.5 76 SER A C 1
ATOM 599 O O . SER A 1 76 ? -6.527 13.914 22.781 1 77.5 76 SER A O 1
ATOM 601 N N . THR A 1 77 ? -4.957 12.453 22.391 1 69.12 77 THR A N 1
ATOM 602 C CA . THR A 1 77 ? -5.121 11.789 23.688 1 69.12 77 THR A CA 1
ATOM 603 C C . THR A 1 77 ? -4.516 12.625 24.812 1 69.12 77 THR A C 1
ATOM 605 O O . THR A 1 77 ? -5.07 12.695 25.906 1 69.12 77 THR A O 1
ATOM 608 N N . GLU A 1 78 ? -3.426 13.172 24.562 1 60.72 78 GLU A N 1
ATOM 609 C CA . GLU A 1 78 ? -2.779 13.984 25.594 1 60.72 78 GLU A CA 1
ATOM 610 C C . GLU A 1 78 ? -3.574 15.258 25.859 1 60.72 78 GLU A C 1
ATOM 612 O O . GLU A 1 78 ? -3.604 15.75 26.984 1 60.72 78 GLU A O 1
ATOM 617 N N . GLY A 1 79 ? -4.215 15.812 24.844 1 54.81 79 GLY A N 1
ATOM 618 C CA . GLY A 1 79 ? -5.074 16.969 25.062 1 54.81 79 GLY A CA 1
ATOM 619 C C . GLY A 1 79 ? -6.363 16.609 25.781 1 54.81 79 GLY A C 1
ATOM 620 O O . GLY A 1 79 ? -7.047 17.5 26.297 1 54.81 79 GLY A O 1
ATOM 621 N N . GLY A 1 80 ? -6.965 15.297 25.609 1 45.84 80 GLY A N 1
ATOM 622 C CA . GLY A 1 80 ? -8.203 14.852 26.219 1 45.84 80 GLY A CA 1
ATOM 623 C C . GLY A 1 80 ? -8.102 14.711 27.734 1 45.84 80 GLY A C 1
ATOM 624 O O . GLY A 1 80 ? -9.102 14.414 28.391 1 45.84 80 GLY A O 1
ATOM 625 N N . THR A 1 81 ? -7.09 14.305 28.297 1 39.44 81 THR A N 1
ATOM 626 C CA . THR A 1 81 ? -7.191 14.078 29.734 1 39.44 81 THR A CA 1
ATOM 627 C C . THR A 1 81 ? -7.613 15.352 30.453 1 39.44 81 THR A C 1
ATOM 629 O O . THR A 1 81 ? -7.848 15.336 31.672 1 39.44 81 THR A O 1
ATOM 632 N N . GLY A 1 82 ? -7.348 16.562 30.234 1 35.72 82 GLY A N 1
ATOM 633 C CA . GLY A 1 82 ? -8.086 17.547 31.016 1 35.72 82 GLY A CA 1
ATOM 634 C C . GLY A 1 82 ? -9.539 17.672 30.609 1 35.72 82 GLY A C 1
ATOM 635 O O . GLY A 1 82 ? -9.867 17.625 29.422 1 35.72 82 GLY A O 1
ATOM 636 N N . GLY A 1 83 ? -10.602 17.219 31.375 1 33.72 83 GLY A N 1
ATOM 637 C CA . GLY A 1 83 ? -12.047 17.094 31.391 1 33.72 83 GLY A CA 1
ATOM 638 C C . GLY A 1 83 ? -12.75 18.141 30.562 1 33.72 83 GLY A C 1
ATOM 639 O O . GLY A 1 83 ? -13.977 18.125 30.438 1 33.72 83 GLY A O 1
ATOM 640 N N . GLY A 1 84 ? -12.617 19.547 30.828 1 33.34 84 GLY A N 1
ATOM 641 C CA . GLY A 1 84 ? -13.727 20.422 30.484 1 33.34 84 GLY A CA 1
ATOM 642 C C . GLY A 1 84 ? -14.016 20.469 29 1 33.34 84 GLY A C 1
ATOM 643 O O . GLY A 1 84 ? -13.172 20.094 28.188 1 33.34 84 GLY A O 1
ATOM 644 N N . SER A 1 85 ? -15.266 20.5 28.375 1 38.66 85 SER A N 1
ATOM 645 C CA . SER A 1 85 ? -16.016 20.766 27.156 1 38.66 85 SER A CA 1
ATOM 646 C C . SER A 1 85 ? -15.164 21.516 26.141 1 38.66 85 SER A C 1
ATOM 648 O O . SER A 1 85 ? -15.523 21.594 24.969 1 38.66 85 SER A O 1
ATOM 650 N N . GLY A 1 86 ? -14.312 22.734 26.406 1 41.97 86 GLY A N 1
ATOM 651 C CA . GLY A 1 86 ? -13.648 23.859 25.781 1 41.97 86 GLY A CA 1
ATOM 652 C C . GLY A 1 86 ? -12.312 23.5 25.156 1 41.97 86 GLY A C 1
ATOM 653 O O . GLY A 1 86 ? -11.391 24.312 25.125 1 41.97 86 GLY A O 1
ATOM 654 N N . SER A 1 87 ? -11.766 22.219 24.766 1 47.16 87 SER A N 1
ATOM 655 C CA . SER A 1 87 ? -10.508 21.484 24.672 1 47.16 87 SER A CA 1
ATOM 656 C C . SER A 1 87 ? -9.727 21.875 23.422 1 47.16 87 SER A C 1
ATOM 658 O O . SER A 1 87 ? -8.492 21.922 23.453 1 47.16 87 SER A O 1
ATOM 660 N N . GLY A 1 88 ? -10.273 21.906 22.281 1 54.06 88 GLY A N 1
ATOM 661 C CA . GLY A 1 88 ? -9.523 22.297 21.094 1 54.06 88 GLY A CA 1
ATOM 662 C C . GLY A 1 88 ? -8.781 23.609 21.266 1 54.06 88 GLY A C 1
ATOM 663 O O . GLY A 1 88 ? -7.668 23.766 20.766 1 54.06 88 GLY A O 1
ATOM 664 N N . GLY A 1 89 ? -9.328 24.516 21.938 1 59.81 89 GLY A N 1
ATOM 665 C CA . GLY A 1 89 ? -8.797 25.859 22.141 1 59.81 89 GLY A CA 1
ATOM 666 C C . GLY A 1 89 ? -7.477 25.875 22.875 1 59.81 89 GLY A C 1
ATOM 667 O O . GLY A 1 89 ? -6.621 26.719 22.625 1 59.81 89 GLY A O 1
ATOM 668 N N . MET A 1 90 ? -7.234 24.75 23.656 1 65 90 MET A N 1
ATOM 669 C CA . MET A 1 90 ? -6.039 24.719 24.484 1 65 90 MET A CA 1
ATOM 670 C C . MET A 1 90 ? -4.809 24.328 23.672 1 65 90 MET A C 1
ATOM 672 O O . MET A 1 90 ? -3.713 24.844 23.922 1 65 90 MET A O 1
ATOM 676 N N . VAL A 1 91 ? -5.082 23.531 22.625 1 74.88 91 VAL A N 1
ATOM 677 C CA . VAL A 1 91 ? -3.938 23.047 21.859 1 74.88 91 VAL A CA 1
ATOM 678 C C . VAL A 1 91 ? -3.33 24.203 21.062 1 74.88 91 VAL A C 1
ATOM 680 O O . VAL A 1 91 ? -2.105 24.328 20.969 1 74.88 91 VAL A O 1
ATOM 683 N N . VAL A 1 92 ? -4.152 25.094 20.656 1 85.06 92 VAL A N 1
ATOM 684 C CA . VAL A 1 92 ? -3.633 26.141 19.781 1 85.06 92 VAL A CA 1
ATOM 685 C C . VAL A 1 92 ? -3.281 27.375 20.594 1 85.06 92 VAL A C 1
ATOM 687 O O . VAL A 1 92 ? -2.791 28.375 20.062 1 85.06 92 VAL A O 1
ATOM 690 N N . ALA A 1 93 ? -3.461 27.188 21.922 1 88 93 ALA A N 1
ATOM 691 C CA . ALA A 1 93 ? -3.117 28.297 22.812 1 88 93 ALA A CA 1
ATOM 692 C C . ALA A 1 93 ? -1.605 28.422 22.969 1 88 93 ALA A C 1
ATOM 694 O O . ALA A 1 93 ? -1.081 29.516 23.141 1 88 93 ALA A O 1
ATOM 695 N N . HIS A 1 94 ? -0.955 27.281 22.969 1 91.31 94 HIS A N 1
ATOM 696 C CA . HIS A 1 94 ? 0.5 27.266 23.078 1 91.31 94 HIS A CA 1
ATOM 697 C C . HIS A 1 94 ? 1.152 27.547 21.719 1 91.31 94 HIS A C 1
ATOM 699 O O . HIS A 1 94 ? 0.875 26.844 20.734 1 91.31 94 HIS A O 1
ATOM 705 N N . PRO A 1 95 ? 1.991 28.531 21.641 1 93.12 95 PRO A N 1
ATOM 706 C CA . PRO A 1 95 ? 2.527 28.938 20.328 1 93.12 95 PRO A CA 1
ATOM 707 C C . PRO A 1 95 ? 3.33 27.828 19.656 1 93.12 95 PRO A C 1
ATOM 709 O O . PRO A 1 95 ? 3.301 27.703 18.422 1 93.12 95 PRO A O 1
ATOM 712 N N . VAL A 1 96 ? 4.066 27.047 20.422 1 94.19 96 VAL A N 1
ATOM 713 C CA . VAL A 1 96 ? 4.824 25.938 19.844 1 94.19 96 VAL A CA 1
ATOM 714 C C . VAL A 1 96 ? 3.869 24.922 19.25 1 94.19 96 VAL A C 1
ATOM 716 O O . VAL A 1 96 ? 4.098 24.422 18.141 1 94.19 96 VAL A O 1
ATOM 719 N N . ASP A 1 97 ? 2.789 24.578 20.016 1 92.31 97 ASP A N 1
ATOM 720 C CA . ASP A 1 97 ? 1.797 23.641 19.5 1 92.31 97 ASP A CA 1
ATOM 721 C C . ASP A 1 97 ? 1.119 24.172 18.25 1 92.31 97 ASP A C 1
ATOM 723 O O . ASP A 1 97 ? 0.813 23.422 17.328 1 92.31 97 ASP A O 1
ATOM 727 N N . ALA A 1 98 ? 0.86 25.469 18.266 1 92.25 98 ALA A N 1
ATOM 728 C CA . ALA A 1 98 ? 0.252 26.094 17.094 1 92.25 98 ALA A CA 1
ATOM 729 C C . ALA A 1 98 ? 1.172 25.984 15.875 1 92.25 98 ALA A C 1
ATOM 731 O O . ALA A 1 98 ? 0.72 25.672 14.766 1 92.25 98 ALA A O 1
ATOM 732 N N . TYR A 1 99 ? 2.426 26.234 16.031 1 94.25 99 TYR A N 1
ATOM 733 C CA . TYR A 1 99 ? 3.416 26.078 14.969 1 94.25 99 TYR A CA 1
ATOM 734 C C . TYR A 1 99 ? 3.461 24.641 14.461 1 94.25 99 TYR A C 1
ATOM 736 O O . TYR A 1 99 ? 3.471 24.406 13.25 1 94.25 99 TYR A O 1
ATOM 744 N N . LEU A 1 100 ? 3.496 23.734 15.406 1 93.69 100 LEU A N 1
ATOM 745 C CA . LEU A 1 100 ? 3.592 22.328 15.039 1 93.69 100 LEU A CA 1
ATOM 746 C C . LEU A 1 100 ? 2.334 21.875 14.305 1 93.69 100 LEU A C 1
ATOM 748 O O . LEU A 1 100 ? 2.404 21.016 13.422 1 93.69 100 LEU A O 1
ATOM 752 N N . LEU A 1 101 ? 1.17 22.359 14.68 1 92 101 LEU A N 1
ATOM 753 C CA . LEU A 1 101 ? -0.065 22.062 13.953 1 92 101 LEU A CA 1
ATOM 754 C C . LEU A 1 101 ? 0.047 22.484 12.492 1 92 101 LEU A C 1
ATOM 756 O O . LEU A 1 101 ? -0.289 21.703 11.594 1 92 101 LEU A O 1
ATOM 760 N N . LEU A 1 102 ? 0.552 23.703 12.281 1 92.94 102 LEU A N 1
ATOM 761 C CA . LEU A 1 102 ? 0.719 24.188 10.914 1 92.94 102 LEU A CA 1
ATOM 762 C C . LEU A 1 102 ? 1.751 23.344 10.164 1 92.94 102 LEU A C 1
ATOM 764 O O . LEU A 1 102 ? 1.586 23.078 8.977 1 92.94 102 LEU A O 1
ATOM 768 N N . LYS A 1 103 ? 2.781 22.953 10.844 1 94.12 103 LYS A N 1
ATOM 769 C CA . LYS A 1 103 ? 3.797 22.094 10.234 1 94.12 103 LYS A CA 1
ATOM 770 C C . LYS A 1 103 ? 3.197 20.766 9.789 1 94.12 103 LYS A C 1
ATOM 772 O O . LYS A 1 103 ? 3.484 20.281 8.688 1 94.12 103 LYS A O 1
ATOM 777 N N . ARG A 1 104 ? 2.354 20.141 10.641 1 92.88 104 ARG A N 1
ATOM 778 C CA . ARG A 1 104 ? 1.725 18.875 10.328 1 92.88 104 ARG A CA 1
ATOM 779 C C . ARG A 1 104 ? 0.824 18.984 9.109 1 92.88 104 ARG A C 1
ATOM 781 O O . ARG A 1 104 ? 0.778 18.078 8.273 1 92.88 104 ARG A O 1
ATOM 788 N N . LEU A 1 105 ? 0.201 20.156 8.953 1 92.69 105 LEU A N 1
ATOM 789 C CA . LEU A 1 105 ? -0.797 20.312 7.902 1 92.69 105 LEU A CA 1
ATOM 790 C C . LEU A 1 105 ? -0.16 20.844 6.625 1 92.69 105 LEU A C 1
ATOM 792 O O . LEU A 1 105 ? -0.833 20.984 5.602 1 92.69 105 LEU A O 1
ATOM 796 N N . THR A 1 106 ? 1.147 21.125 6.668 1 93.12 106 THR A N 1
ATOM 797 C CA . THR A 1 106 ? 1.829 21.609 5.473 1 93.12 106 THR A CA 1
ATOM 798 C C . THR A 1 106 ? 2.953 20.656 5.07 1 93.12 106 THR A C 1
ATOM 800 O O . THR A 1 106 ? 2.734 19.719 4.297 1 93.12 106 THR A O 1
ATOM 803 N N . VAL A 1 107 ? 4.062 20.719 5.859 1 92.75 107 VAL A N 1
ATOM 804 C CA . VAL A 1 107 ? 5.262 19.984 5.484 1 92.75 107 VAL A CA 1
ATOM 805 C C . VAL A 1 107 ? 5.031 18.484 5.676 1 92.75 107 VAL A C 1
ATOM 807 O O . VAL A 1 107 ? 5.328 17.688 4.785 1 92.75 107 VAL A O 1
ATOM 810 N N . GLU A 1 108 ? 4.555 18.172 6.82 1 92.12 108 GLU A N 1
ATOM 811 C CA . GLU A 1 108 ? 4.391 16.75 7.113 1 92.12 108 GLU A CA 1
ATOM 812 C C . GLU A 1 108 ? 3.295 16.125 6.25 1 92.12 108 GLU A C 1
ATOM 814 O O . GLU A 1 108 ? 3.434 15 5.781 1 92.12 108 GLU A O 1
ATOM 819 N N . TRP A 1 109 ? 2.24 16.812 6.02 1 91.31 109 TRP A N 1
ATOM 820 C CA . TRP A 1 109 ? 1.199 16.297 5.141 1 91.31 109 TRP A CA 1
ATOM 821 C C . TRP A 1 109 ? 1.719 16.141 3.715 1 91.31 109 TRP A C 1
ATOM 823 O O . TRP A 1 109 ? 1.375 15.188 3.021 1 91.31 109 TRP A O 1
ATOM 833 N N . ALA A 1 110 ? 2.473 17.141 3.271 1 90.81 110 ALA A N 1
ATOM 834 C CA . ALA A 1 110 ? 3.049 17.047 1.932 1 90.81 110 ALA A CA 1
ATOM 835 C C . ALA A 1 110 ? 3.861 15.758 1.771 1 90.81 110 ALA A C 1
ATOM 837 O O . ALA A 1 110 ? 3.83 15.125 0.714 1 90.81 110 ALA A O 1
ATOM 838 N N . SER A 1 111 ? 4.574 15.43 2.814 1 91.38 111 SER A N 1
ATOM 839 C CA . SER A 1 111 ? 5.348 14.188 2.799 1 91.38 111 SER A CA 1
ATOM 840 C C . SER A 1 111 ? 4.438 12.969 2.693 1 91.38 111 SER A C 1
ATOM 842 O O . SER A 1 111 ? 4.758 12.016 1.987 1 91.38 111 SER A O 1
ATOM 844 N N . VAL A 1 112 ? 3.33 12.953 3.396 1 91.81 112 VAL A N 1
ATOM 845 C CA . VAL A 1 112 ? 2.357 11.867 3.361 1 91.81 112 VAL A CA 1
ATOM 846 C C . VAL A 1 112 ? 1.739 11.773 1.969 1 91.81 112 VAL A C 1
ATOM 848 O O . VAL A 1 112 ? 1.625 10.68 1.406 1 91.81 112 VAL A O 1
ATOM 851 N N . GLU A 1 113 ? 1.396 12.938 1.478 1 90.31 113 GLU A N 1
ATOM 852 C CA . GLU A 1 113 ? 0.807 12.984 0.142 1 90.31 113 GLU A CA 1
ATOM 853 C C . GLU A 1 113 ? 1.771 12.43 -0.904 1 90.31 113 GLU A C 1
ATOM 855 O O . GLU A 1 113 ? 1.366 11.672 -1.789 1 90.31 113 GLU A O 1
ATOM 860 N N . ASP A 1 114 ? 2.996 12.812 -0.778 1 91.94 114 ASP A N 1
ATOM 861 C CA . ASP A 1 114 ? 4.02 12.312 -1.688 1 91.94 114 ASP A CA 1
ATOM 862 C C . ASP A 1 114 ? 4.176 10.797 -1.56 1 91.94 114 ASP A C 1
ATOM 864 O O . ASP A 1 114 ? 4.285 10.094 -2.564 1 91.94 114 ASP A O 1
ATOM 868 N N . ALA A 1 115 ? 4.246 10.367 -0.345 1 90.38 115 ALA A N 1
ATOM 869 C CA . ALA A 1 115 ? 4.383 8.93 -0.087 1 90.38 115 ALA A CA 1
ATOM 870 C C . ALA A 1 115 ? 3.219 8.156 -0.69 1 90.38 115 ALA A C 1
ATOM 872 O O . ALA A 1 115 ? 3.418 7.098 -1.297 1 90.38 115 ALA A O 1
ATOM 873 N N . MET A 1 116 ? 2.021 8.633 -0.539 1 90.38 116 MET A N 1
ATOM 874 C CA . MET A 1 116 ? 0.834 7.977 -1.076 1 90.38 116 MET A CA 1
ATOM 875 C C . MET A 1 116 ? 0.873 7.945 -2.6 1 90.38 116 MET A C 1
ATOM 877 O O . MET A 1 116 ? 0.571 6.918 -3.211 1 90.38 116 MET A O 1
ATOM 881 N N . THR A 1 117 ? 1.258 9.078 -3.17 1 90.5 117 THR A N 1
ATOM 882 C CA . THR A 1 117 ? 1.328 9.156 -4.625 1 90.5 117 THR A CA 1
ATOM 883 C C . THR A 1 117 ? 2.379 8.195 -5.172 1 90.5 117 THR A C 1
ATOM 885 O O . THR A 1 117 ? 2.123 7.473 -6.137 1 90.5 117 THR A O 1
ATOM 888 N N . LEU A 1 118 ? 3.51 8.211 -4.535 1 89.5 118 LEU A N 1
ATOM 889 C CA . LEU A 1 118 ? 4.578 7.309 -4.953 1 89.5 118 LEU A CA 1
ATOM 890 C C . LEU A 1 118 ? 4.164 5.852 -4.758 1 89.5 118 LEU A C 1
ATOM 892 O O . LEU A 1 118 ? 4.512 4.992 -5.57 1 89.5 118 LEU A O 1
ATOM 896 N N . HIS A 1 119 ? 3.486 5.594 -3.695 1 88.38 119 HIS A N 1
ATOM 897 C CA . HIS A 1 119 ? 2.998 4.25 -3.404 1 88.38 119 HIS A CA 1
ATOM 898 C C . HIS A 1 119 ? 2.018 3.777 -4.473 1 88.38 119 HIS A C 1
ATOM 900 O O . HIS A 1 119 ? 2.111 2.643 -4.949 1 88.38 119 HIS A O 1
ATOM 906 N N . ALA A 1 120 ? 1.068 4.582 -4.867 1 88.12 120 ALA A N 1
ATOM 907 C CA . ALA A 1 120 ? 0.094 4.254 -5.902 1 88.12 120 ALA A CA 1
ATOM 908 C C . ALA A 1 120 ? 0.782 3.99 -7.238 1 88.12 120 ALA A C 1
ATOM 910 O O . ALA A 1 120 ? 0.487 2.998 -7.91 1 88.12 120 ALA A O 1
ATOM 911 N N . ASN A 1 121 ? 1.701 4.848 -7.57 1 90.38 121 ASN A N 1
ATOM 912 C CA . ASN A 1 121 ? 2.412 4.711 -8.836 1 90.38 121 ASN A CA 1
ATOM 913 C C . ASN A 1 121 ? 3.258 3.441 -8.875 1 90.38 121 ASN A C 1
ATOM 915 O O . ASN A 1 121 ? 3.283 2.736 -9.883 1 90.38 121 ASN A O 1
ATOM 919 N N . ALA A 1 122 ? 3.963 3.225 -7.809 1 89.31 122 ALA A N 1
ATOM 920 C CA . ALA A 1 122 ? 4.812 2.037 -7.73 1 89.31 122 ALA A CA 1
ATOM 921 C C . ALA A 1 122 ? 3.982 0.762 -7.84 1 89.31 122 ALA A C 1
ATOM 923 O O . ALA A 1 122 ? 4.41 -0.213 -8.461 1 89.31 122 ALA A O 1
ATOM 924 N N . THR A 1 123 ? 2.846 0.729 -7.211 1 89.94 123 THR A N 1
ATOM 925 C CA . THR A 1 123 ? 1.962 -0.431 -7.27 1 89.94 123 THR A CA 1
ATOM 926 C C . THR A 1 123 ? 1.473 -0.665 -8.695 1 89.94 123 THR A C 1
ATOM 928 O O . THR A 1 123 ? 1.481 -1.797 -9.18 1 89.94 123 THR A O 1
ATOM 931 N N . GLN A 1 124 ? 1.08 0.379 -9.375 1 89.62 124 GLN A N 1
ATOM 932 C CA . GLN A 1 124 ? 0.63 0.275 -10.758 1 89.62 124 GLN A CA 1
ATOM 933 C C . GLN A 1 124 ? 1.754 -0.216 -11.664 1 89.62 124 GLN A C 1
ATOM 935 O O . GLN A 1 124 ? 1.521 -1.017 -12.578 1 89.62 124 GLN A O 1
ATOM 940 N N . GLU A 1 125 ? 2.904 0.302 -11.383 1 91 125 GLU A N 1
ATOM 941 C CA . GLU A 1 125 ? 4.059 -0.109 -12.172 1 91 125 GLU A CA 1
ATOM 942 C C . GLU A 1 125 ? 4.344 -1.599 -12 1 91 125 GLU A C 1
ATOM 944 O O . GLU A 1 125 ? 4.676 -2.287 -12.969 1 91 125 GLU A O 1
ATOM 949 N N . LEU A 1 126 ? 4.246 -2.098 -10.844 1 91.69 126 LEU A N 1
ATOM 950 C CA . LEU A 1 126 ? 4.477 -3.516 -10.594 1 91.69 126 LEU A CA 1
ATOM 951 C C . LEU A 1 126 ? 3.451 -4.371 -11.336 1 91.69 126 LEU A C 1
ATOM 953 O O . LEU A 1 126 ? 3.809 -5.359 -11.977 1 91.69 126 LEU A O 1
ATOM 957 N N . VAL A 1 127 ? 2.178 -4.023 -11.25 1 90.44 127 VAL A N 1
ATOM 958 C CA . VAL A 1 127 ? 1.112 -4.766 -11.914 1 90.44 127 VAL A CA 1
ATOM 959 C C . VAL A 1 127 ? 1.381 -4.816 -13.414 1 90.44 127 VAL A C 1
ATOM 961 O O . VAL A 1 127 ? 1.267 -5.875 -14.039 1 90.44 127 VAL A O 1
ATOM 964 N N . GLN A 1 128 ? 1.824 -3.709 -13.945 1 91.19 128 GLN A N 1
ATOM 965 C CA . GLN A 1 128 ? 2.098 -3.646 -15.375 1 91.19 128 GLN A CA 1
ATOM 966 C C . GLN A 1 128 ? 3.324 -4.477 -15.742 1 91.19 128 GLN A C 1
ATOM 968 O O . GLN A 1 128 ? 3.328 -5.176 -16.75 1 91.19 128 GLN A O 1
ATOM 973 N N . ARG A 1 129 ? 4.328 -4.398 -14.977 1 91.06 129 ARG A N 1
ATOM 974 C CA . ARG A 1 129 ? 5.562 -5.141 -15.234 1 91.06 129 ARG A CA 1
ATOM 975 C C . ARG A 1 129 ? 5.316 -6.645 -15.188 1 91.06 129 ARG A C 1
ATOM 977 O O . ARG A 1 129 ? 5.84 -7.391 -16.016 1 91.06 129 ARG A O 1
ATOM 984 N N . VAL A 1 130 ? 4.562 -7.082 -14.234 1 90.62 130 VAL A N 1
ATOM 985 C CA . VAL A 1 130 ? 4.273 -8.508 -14.109 1 90.62 130 VAL A CA 1
ATOM 986 C C . VAL A 1 130 ? 3.393 -8.961 -15.273 1 90.62 130 VAL A C 1
ATOM 988 O O . VAL A 1 130 ? 3.596 -10.039 -15.828 1 90.62 130 VAL A O 1
ATOM 991 N N . ALA A 1 131 ? 2.443 -8.109 -15.594 1 88.25 131 ALA A N 1
ATOM 992 C CA . ALA A 1 131 ? 1.583 -8.438 -16.734 1 88.25 131 ALA A CA 1
ATOM 993 C C . ALA A 1 131 ? 2.4 -8.586 -18.016 1 88.25 131 ALA A C 1
ATOM 995 O O . ALA A 1 131 ? 2.189 -9.523 -18.781 1 88.25 131 ALA A O 1
ATOM 996 N N . LEU A 1 132 ? 3.348 -7.699 -18.219 1 89.44 132 LEU A N 1
ATOM 9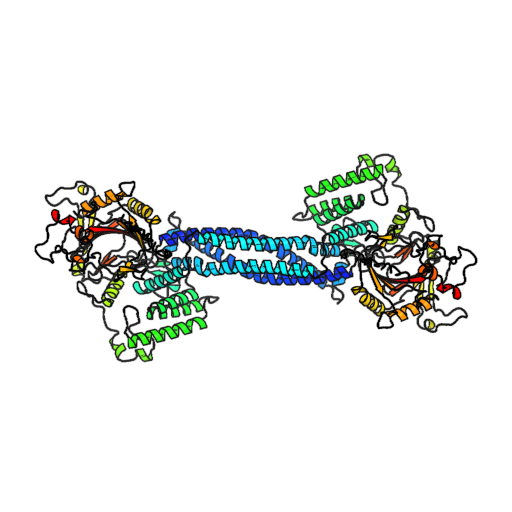97 C CA . LEU A 1 132 ? 4.211 -7.758 -19.391 1 89.44 132 LEU A CA 1
ATOM 998 C C . LEU A 1 132 ? 5.105 -8.992 -19.344 1 89.44 132 LEU A C 1
ATOM 1000 O O . LEU A 1 132 ? 5.324 -9.648 -20.375 1 89.44 132 LEU A O 1
ATOM 1004 N N . PHE A 1 133 ? 5.57 -9.227 -18.188 1 89.62 133 PHE A N 1
ATOM 1005 C CA . PHE A 1 133 ? 6.406 -10.406 -18 1 89.62 133 PHE A CA 1
ATOM 1006 C C . PHE A 1 133 ? 5.629 -11.68 -18.328 1 89.62 133 PHE A C 1
ATOM 1008 O O . PHE A 1 133 ? 6.145 -12.578 -18.984 1 89.62 133 PHE A O 1
ATOM 1015 N N . ARG A 1 134 ? 4.43 -11.773 -17.906 1 86.19 134 ARG A N 1
ATOM 1016 C CA . ARG A 1 134 ? 3.584 -12.938 -18.141 1 86.19 134 ARG A CA 1
ATOM 1017 C C . ARG A 1 134 ? 3.232 -13.078 -19.609 1 86.19 134 ARG A C 1
ATOM 1019 O O . ARG A 1 134 ? 3.131 -14.195 -20.125 1 86.19 134 ARG A O 1
ATOM 1026 N N . GLU A 1 135 ? 3.092 -11.961 -20.281 1 83.31 135 GLU A N 1
ATOM 1027 C CA . GLU A 1 135 ? 2.771 -11.984 -21.703 1 83.31 135 GLU A CA 1
ATOM 1028 C C . GLU A 1 135 ? 3.955 -12.484 -22.531 1 83.31 135 GLU A C 1
ATOM 1030 O O . GLU A 1 135 ? 3.771 -13.172 -23.531 1 83.31 135 GLU A O 1
ATOM 1035 N N . ARG A 1 136 ? 5.133 -12.188 -22.047 1 82.44 136 ARG A N 1
ATOM 1036 C CA . ARG A 1 136 ? 6.344 -12.531 -22.781 1 82.44 136 ARG A CA 1
ATOM 1037 C C . ARG A 1 136 ? 6.812 -13.938 -22.438 1 82.44 136 ARG A C 1
ATOM 1039 O O . ARG A 1 136 ? 7.707 -14.477 -23.094 1 82.44 136 ARG A O 1
ATOM 1046 N N . SER A 1 137 ? 6.191 -14.398 -21.406 1 83.94 137 SER A N 1
ATOM 1047 C CA . SER A 1 137 ? 6.57 -15.734 -20.969 1 83.94 137 SER A CA 1
ATOM 1048 C C . SER A 1 137 ? 5.41 -16.719 -21.125 1 83.94 137 SER A C 1
ATOM 1050 O O . SER A 1 137 ? 4.301 -16.328 -21.484 1 83.94 137 SER A O 1
ATOM 1052 N N . THR A 1 138 ? 5.727 -17.969 -21.109 1 81.25 138 THR A N 1
ATOM 1053 C CA . THR A 1 138 ? 4.684 -18.984 -21.188 1 81.25 138 THR A CA 1
ATOM 1054 C C . THR A 1 138 ? 4.098 -19.266 -19.812 1 81.25 138 THR A C 1
ATOM 1056 O O . THR A 1 138 ? 4.566 -20.156 -19.094 1 81.25 138 THR A O 1
ATOM 1059 N N . PHE A 1 139 ? 3.088 -18.484 -19.422 1 85.62 139 PHE A N 1
ATOM 1060 C CA . PHE A 1 139 ? 2.443 -18.656 -18.125 1 85.62 139 PHE A CA 1
ATOM 1061 C C . PHE A 1 139 ? 1.178 -19.484 -18.25 1 85.62 139 PHE A C 1
ATOM 1063 O O . PHE A 1 139 ? 0.501 -19.453 -19.281 1 85.62 139 PHE A O 1
ATOM 1070 N N . PRO A 1 140 ? 0.946 -20.172 -17.203 1 90.31 140 PRO A N 1
ATOM 1071 C CA . PRO A 1 140 ? -0.264 -20.984 -17.266 1 90.31 140 PRO A CA 1
ATOM 1072 C C . PRO A 1 140 ? -1.545 -20.172 -17.172 1 90.31 140 PRO A C 1
ATOM 1074 O O . PRO A 1 140 ? -1.519 -19.031 -16.688 1 90.31 140 PRO A O 1
ATOM 1077 N N . VAL A 1 141 ? -2.568 -20.656 -17.719 1 87.69 141 VAL A N 1
ATOM 1078 C CA . VAL A 1 141 ? -3.904 -20.078 -17.656 1 87.69 141 VAL A CA 1
ATOM 1079 C C . VAL A 1 141 ? -4.855 -21.047 -16.938 1 87.69 141 VAL A C 1
ATOM 1081 O O . VAL A 1 141 ? -4.457 -22.141 -16.547 1 87.69 141 VAL A O 1
ATOM 1084 N N . MET A 1 142 ? -6.078 -20.703 -16.797 1 89.31 142 MET A N 1
ATOM 1085 C CA . MET A 1 142 ? -7.039 -21.484 -16.031 1 89.31 142 MET A CA 1
ATOM 1086 C C . MET A 1 142 ? -7.238 -22.859 -16.656 1 89.31 142 MET A C 1
ATOM 1088 O O . MET A 1 142 ? -7.453 -23.844 -15.945 1 89.31 142 MET A O 1
ATOM 1092 N N . GLU A 1 143 ? -7.07 -22.906 -17.891 1 88.06 143 GLU A N 1
ATOM 1093 C CA . GLU A 1 143 ? -7.227 -24.172 -18.594 1 88.06 143 GLU A CA 1
ATOM 1094 C C . GLU A 1 143 ? -6.164 -25.188 -18.156 1 88.06 143 GLU A C 1
ATOM 1096 O O . GLU A 1 143 ? -6.426 -26.391 -18.094 1 88.06 143 GLU A O 1
ATOM 1101 N N . ASP A 1 144 ? -5.004 -24.703 -17.891 1 89.38 144 ASP A N 1
ATOM 1102 C CA . ASP A 1 144 ? -3.934 -25.578 -17.391 1 89.38 144 ASP A CA 1
ATOM 1103 C C . ASP A 1 144 ? -4.281 -26.141 -16.016 1 89.38 144 ASP A C 1
ATOM 1105 O O . ASP A 1 144 ? -3.99 -27.312 -15.734 1 89.38 144 ASP A O 1
ATOM 1109 N N . LEU A 1 145 ? -4.871 -25.328 -15.242 1 92.62 145 LEU A N 1
ATOM 1110 C CA . LEU A 1 145 ? -5.285 -25.812 -13.93 1 92.62 145 LEU A CA 1
ATOM 1111 C C . LEU A 1 145 ? -6.391 -26.859 -14.055 1 92.62 145 LEU A C 1
ATOM 1113 O O . LEU A 1 145 ? -6.383 -27.875 -13.344 1 92.62 145 LEU A O 1
ATOM 1117 N N . HIS A 1 146 ? -7.344 -26.594 -14.938 1 92.31 146 HIS A N 1
ATOM 1118 C CA . HIS A 1 146 ? -8.406 -27.562 -15.195 1 92.31 146 HIS A CA 1
ATOM 1119 C C . HIS A 1 146 ? -7.832 -28.891 -15.672 1 92.31 146 HIS A C 1
ATOM 1121 O O . HIS A 1 146 ? -8.258 -29.953 -15.219 1 92.31 146 HIS A O 1
ATOM 1127 N N . GLY A 1 147 ? -6.828 -28.75 -16.578 1 90.25 147 GLY A N 1
ATOM 1128 C CA . GLY A 1 147 ? -6.168 -29.953 -17.062 1 90.25 147 GLY A CA 1
ATOM 1129 C C . GLY A 1 147 ? -5.461 -30.719 -15.969 1 90.25 147 GLY A C 1
ATOM 1130 O O . GLY A 1 147 ? -5.52 -31.953 -15.938 1 90.25 147 GLY A O 1
ATOM 1131 N N . ALA A 1 148 ? -4.82 -30.016 -15.117 1 92.69 148 ALA A N 1
ATOM 1132 C CA . ALA A 1 148 ? -4.125 -30.641 -14 1 92.69 148 ALA A CA 1
ATOM 1133 C C . ALA A 1 148 ? -5.109 -31.328 -13.055 1 92.69 148 ALA A C 1
ATOM 1135 O O . ALA A 1 148 ? -4.82 -32.406 -12.516 1 92.69 148 ALA A O 1
ATOM 1136 N N . ALA A 1 149 ? -6.273 -30.719 -12.852 1 94.44 149 ALA A N 1
ATOM 1137 C CA . ALA A 1 149 ? -7.301 -31.312 -12 1 94.44 149 ALA A CA 1
ATOM 1138 C C . ALA A 1 149 ? -7.789 -32.656 -12.562 1 94.44 149 ALA A C 1
ATOM 1140 O O . ALA A 1 149 ? -7.875 -33.625 -11.836 1 94.44 149 ALA A O 1
ATOM 1141 N N . VAL A 1 150 ? -8.055 -32.625 -13.805 1 92.75 150 VAL A N 1
ATOM 1142 C CA . VAL A 1 150 ? -8.516 -33.844 -14.453 1 92.75 150 VAL A CA 1
ATOM 1143 C C . VAL A 1 150 ? -7.426 -34.906 -14.383 1 92.75 150 VAL A C 1
ATOM 1145 O O . VAL A 1 150 ? -7.719 -36.094 -14.164 1 92.75 150 VAL A O 1
ATOM 1148 N N . ALA A 1 151 ? -6.191 -34.469 -14.547 1 92.69 151 ALA A N 1
ATOM 1149 C CA . ALA A 1 151 ? -5.066 -35.406 -14.469 1 92.69 151 ALA A CA 1
ATOM 1150 C C . ALA A 1 151 ? -4.988 -36.062 -13.094 1 92.69 151 ALA A C 1
ATOM 1152 O O . ALA A 1 151 ? -4.719 -37.25 -12.984 1 92.69 151 ALA A O 1
ATOM 1153 N N . LEU A 1 152 ? -5.227 -35.281 -12.086 1 94.06 152 LEU A N 1
ATOM 1154 C CA . LEU A 1 152 ? -5.176 -35.844 -10.734 1 94.06 152 LEU A CA 1
ATOM 1155 C C . LEU A 1 152 ? -6.297 -36.844 -10.508 1 94.06 152 LEU A C 1
ATOM 1157 O O . LEU A 1 152 ? -6.09 -37.875 -9.867 1 94.06 152 LEU A O 1
ATOM 1161 N N . VAL A 1 153 ? -7.48 -36.531 -11 1 94.81 153 VAL A N 1
ATOM 1162 C CA . VAL A 1 153 ? -8.602 -37.469 -10.898 1 94.81 153 VAL A CA 1
ATOM 1163 C C . VAL A 1 153 ? -8.273 -38.781 -11.625 1 94.81 153 VAL A C 1
ATOM 1165 O O . VAL A 1 153 ? -8.57 -39.875 -11.133 1 94.81 153 VAL A O 1
ATOM 1168 N N . ARG A 1 154 ? -7.633 -38.656 -12.734 1 92.19 154 ARG A N 1
ATOM 1169 C CA . ARG A 1 154 ? -7.234 -39.812 -13.516 1 92.19 154 ARG A CA 1
ATOM 1170 C C . ARG A 1 154 ? -6.234 -40.688 -12.742 1 92.19 154 ARG A C 1
ATOM 1172 O O . ARG A 1 154 ? -6.316 -41.906 -12.766 1 92.19 154 ARG A O 1
ATOM 1179 N N . LEU A 1 155 ? -5.305 -40 -12.148 1 94.94 155 LEU A N 1
ATOM 1180 C CA . LEU A 1 155 ? -4.324 -40.719 -11.344 1 94.94 155 LEU A CA 1
ATOM 1181 C C . LEU A 1 155 ? -5.008 -41.469 -10.203 1 94.94 155 LEU A C 1
ATOM 1183 O O . LEU A 1 155 ? -4.68 -42.625 -9.945 1 94.94 155 LEU A O 1
ATOM 1187 N N . GLN A 1 156 ? -5.934 -40.844 -9.547 1 95.69 156 GLN A N 1
ATOM 1188 C CA . GLN A 1 156 ? -6.707 -41.469 -8.492 1 95.69 156 GLN A CA 1
ATOM 1189 C C . GLN A 1 156 ? -7.379 -42.75 -9.016 1 95.69 156 GLN A C 1
ATOM 1191 O O . GLN A 1 156 ? -7.293 -43.812 -8.383 1 95.69 156 GLN A O 1
ATOM 1196 N N . ASP A 1 157 ? -8 -42.594 -10.102 1 94.12 157 ASP A N 1
ATOM 1197 C CA . ASP A 1 157 ? -8.789 -43.688 -10.672 1 94.12 157 ASP A CA 1
ATOM 1198 C C . ASP A 1 157 ? -7.895 -44.844 -11.117 1 94.12 157 ASP A C 1
ATOM 1200 O O . ASP A 1 157 ? -8.109 -45.969 -10.734 1 94.12 157 ASP A O 1
ATOM 1204 N N . THR A 1 158 ? -6.855 -44.531 -11.938 1 93.69 158 THR A N 1
ATOM 1205 C CA . THR A 1 158 ? -6.004 -45.531 -12.539 1 93.69 158 THR A CA 1
ATOM 1206 C C . THR A 1 158 ? -5.289 -46.344 -11.469 1 93.69 158 THR A C 1
ATOM 1208 O O . THR A 1 158 ? -5.223 -47.594 -11.547 1 93.69 158 THR A O 1
ATOM 1211 N N . TYR A 1 159 ? -4.836 -45.688 -10.43 1 94.88 159 TYR A N 1
ATOM 1212 C CA . TYR A 1 159 ? -3.996 -46.344 -9.453 1 94.88 159 TYR A CA 1
ATOM 1213 C C . TYR A 1 159 ? -4.781 -46.656 -8.18 1 94.88 159 TYR A C 1
ATOM 1215 O O . TYR A 1 159 ? -4.219 -47.156 -7.203 1 94.88 159 TYR A O 1
ATOM 1223 N N . ASN A 1 160 ? -6.066 -46.375 -8.195 1 94.06 160 ASN A N 1
ATOM 1224 C CA . ASN A 1 160 ? -6.914 -46.594 -7.027 1 94.06 160 ASN A CA 1
ATOM 1225 C C . ASN A 1 160 ? -6.281 -46.031 -5.758 1 94.06 160 ASN A C 1
ATOM 1227 O O . ASN A 1 160 ? -6.121 -46.75 -4.766 1 94.06 160 ASN A O 1
ATOM 1231 N N . LEU A 1 161 ? -6.02 -44.781 -5.828 1 95.56 161 LEU A N 1
ATOM 1232 C CA . LEU A 1 161 ? -5.332 -44.125 -4.711 1 95.56 161 LEU A CA 1
ATOM 1233 C C . LEU A 1 161 ? -6.27 -44 -3.514 1 95.56 161 LEU A C 1
ATOM 1235 O O . LEU A 1 161 ? -7.461 -43.719 -3.684 1 95.56 161 LEU A O 1
ATOM 1239 N N . ASN A 1 162 ? -5.66 -44.125 -2.354 1 95.5 162 ASN A N 1
ATOM 1240 C CA . ASN A 1 162 ? -6.41 -44.031 -1.106 1 95.5 162 ASN A CA 1
ATOM 1241 C C . ASN A 1 162 ? -6.863 -42.594 -0.852 1 95.5 162 ASN A C 1
ATOM 1243 O O . ASN A 1 162 ? -6.039 -41.688 -0.72 1 95.5 162 ASN A O 1
ATOM 1247 N N . MET A 1 163 ? -8.156 -42.438 -0.633 1 96.56 163 MET A N 1
ATOM 1248 C CA . MET A 1 163 ? -8.719 -41.094 -0.541 1 96.56 163 MET A CA 1
ATOM 1249 C C . MET A 1 163 ? -8.664 -40.562 0.895 1 96.56 163 MET A C 1
ATOM 1251 O O . MET A 1 163 ? -8.992 -39.406 1.155 1 96.56 163 MET A O 1
ATOM 1255 N N . THR A 1 164 ? -8.172 -41.312 1.772 1 93.69 164 THR A N 1
ATOM 1256 C CA . THR A 1 164 ? -7.922 -40.812 3.127 1 93.69 164 THR A CA 1
ATOM 1257 C C . THR A 1 164 ? -6.582 -40.094 3.205 1 93.69 164 THR A C 1
ATOM 1259 O O . THR A 1 164 ? -6.426 -39.156 3.971 1 93.69 164 THR A O 1
ATOM 1262 N N . THR A 1 165 ? -5.637 -40.5 2.402 1 96 165 THR A N 1
ATOM 1263 C CA . THR A 1 165 ? -4.285 -39.969 2.508 1 96 165 THR A CA 1
ATOM 1264 C C . THR A 1 165 ? -3.977 -39.031 1.33 1 96 165 THR A C 1
ATOM 1266 O O . THR A 1 165 ? -3.193 -38.094 1.46 1 96 165 THR A O 1
ATOM 1269 N N . LEU A 1 166 ? -4.617 -39.281 0.174 1 96.44 166 LEU A N 1
ATOM 1270 C CA . LEU A 1 166 ? -4.297 -38.5 -1.019 1 96.44 166 LEU A CA 1
ATOM 1271 C C . LEU A 1 166 ? -4.586 -37.031 -0.802 1 96.44 166 LEU A C 1
ATOM 1273 O O . LEU A 1 166 ? -3.754 -36.188 -1.112 1 96.44 166 LEU A O 1
ATOM 1277 N N . PRO A 1 167 ? -5.758 -36.656 -0.213 1 96.44 167 PRO A N 1
ATOM 1278 C CA . PRO A 1 167 ? -6.016 -35.219 0.018 1 96.44 167 PRO A CA 1
ATOM 1279 C C . PRO A 1 167 ? -4.996 -34.594 0.962 1 96.44 167 PRO A C 1
ATOM 1281 O O . PRO A 1 167 ? -4.766 -33.375 0.902 1 96.44 167 PRO A O 1
ATOM 1284 N N . ALA A 1 168 ? -4.402 -35.438 1.783 1 95.25 168 ALA A N 1
ATOM 1285 C CA . ALA A 1 168 ? -3.361 -34.969 2.688 1 95.25 168 ALA A CA 1
ATOM 1286 C C . ALA A 1 168 ? -2.01 -34.906 1.981 1 95.25 168 ALA A C 1
ATOM 1288 O O . ALA A 1 168 ? -1.013 -34.469 2.576 1 95.25 168 ALA A O 1
ATOM 1289 N N . GLY A 1 169 ? -1.97 -35.312 0.735 1 93.81 169 GLY A N 1
ATOM 1290 C CA . GLY A 1 169 ? -0.761 -35.219 -0.067 1 93.81 169 GLY A CA 1
ATOM 1291 C C . GLY A 1 169 ? 0.123 -36.438 0.023 1 93.81 169 GLY A C 1
ATOM 1292 O O . GLY A 1 169 ? 1.319 -36.375 -0.266 1 93.81 169 GLY A O 1
ATOM 1293 N N . THR A 1 170 ? -0.454 -37.5 0.471 1 95.75 170 THR A N 1
ATOM 1294 C CA . THR A 1 170 ? 0.333 -38.719 0.636 1 95.75 170 THR A CA 1
ATOM 1295 C C . THR A 1 170 ? -0.269 -39.875 -0.169 1 95.75 170 THR A C 1
ATOM 1297 O O . THR A 1 170 ? -1.49 -40.031 -0.212 1 95.75 170 THR A O 1
ATOM 1300 N N . PHE A 1 171 ? 0.601 -40.594 -0.872 1 94.44 171 PHE A N 1
ATOM 1301 C CA . PHE A 1 171 ? 0.16 -41.812 -1.544 1 94.44 171 PHE A CA 1
ATOM 1302 C C . PHE A 1 171 ? 1.29 -42.844 -1.618 1 94.44 171 PHE A C 1
ATOM 1304 O O . PHE A 1 171 ? 2.459 -42.5 -1.438 1 94.44 171 PHE A O 1
ATOM 1311 N N . THR A 1 172 ? 0.917 -44.062 -1.82 1 93.31 172 THR A N 1
ATOM 1312 C CA . THR A 1 172 ? 1.883 -45.156 -1.991 1 93.31 172 THR A CA 1
ATOM 1313 C C . THR A 1 172 ? 2.172 -45.375 -3.471 1 93.31 172 THR A C 1
ATOM 1315 O O . THR A 1 172 ? 1.248 -45.469 -4.281 1 93.31 172 THR A O 1
ATOM 1318 N N . GLY A 1 173 ? 3.426 -45.469 -3.775 1 91.38 173 GLY A N 1
ATOM 1319 C CA . GLY A 1 173 ? 3.836 -45.625 -5.16 1 91.38 173 GLY A CA 1
ATOM 1320 C C . GLY A 1 173 ? 3.541 -47.031 -5.695 1 91.38 173 GLY A C 1
ATOM 1321 O O . GLY A 1 173 ? 3.398 -47.969 -4.926 1 91.38 173 GLY A O 1
ATOM 1322 N N . THR A 1 174 ? 3.342 -47.094 -7.027 1 89.94 174 THR A N 1
ATOM 1323 C CA . THR A 1 174 ? 3.156 -48.344 -7.734 1 89.94 174 THR A CA 1
ATOM 1324 C C . THR A 1 174 ? 4.289 -48.594 -8.727 1 89.94 174 THR A C 1
ATOM 1326 O O . THR A 1 174 ? 4.742 -47.656 -9.391 1 89.94 174 THR A O 1
ATOM 1329 N N . GLY A 1 175 ? 4.703 -49.906 -8.812 1 83.94 175 GLY A N 1
ATOM 1330 C CA . GLY A 1 175 ? 5.75 -50.25 -9.773 1 83.94 175 GLY A CA 1
ATOM 1331 C C . GLY A 1 175 ? 7.09 -50.531 -9.117 1 83.94 175 GLY A C 1
ATOM 1332 O O . GLY A 1 175 ? 7.18 -51.344 -8.211 1 83.94 175 GLY A O 1
ATOM 1333 N N . PRO A 1 176 ? 8.086 -49.719 -9.547 1 76.44 176 PRO A N 1
ATOM 1334 C CA . PRO A 1 176 ? 9.453 -50 -9.117 1 76.44 176 PRO A CA 1
ATOM 1335 C C . PRO A 1 176 ? 9.641 -49.844 -7.605 1 76.44 176 PRO A C 1
ATOM 1337 O O . PRO A 1 176 ? 10.484 -50.531 -7.012 1 76.44 176 PRO A O 1
ATOM 1340 N N . THR A 1 177 ? 8.938 -48.938 -7.039 1 77.19 177 THR A N 1
ATOM 1341 C CA . THR A 1 177 ? 9.078 -48.719 -5.602 1 77.19 177 THR A CA 1
ATOM 1342 C C . THR A 1 177 ? 7.711 -48.688 -4.93 1 77.19 177 THR A C 1
ATOM 1344 O O . THR A 1 177 ? 6.734 -48.219 -5.527 1 77.19 177 THR A O 1
ATOM 1347 N N . SER A 1 178 ? 7.672 -49.281 -3.781 1 80.81 178 SER A N 1
ATOM 1348 C CA . SER A 1 178 ? 6.469 -49.188 -2.965 1 80.81 178 SER A CA 1
ATOM 1349 C C . SER A 1 178 ? 6.637 -48.156 -1.853 1 80.81 178 SER A C 1
ATOM 1351 O O . SER A 1 178 ? 6.035 -48.281 -0.784 1 80.81 178 SER A O 1
ATOM 1353 N N . SER A 1 179 ? 7.332 -47.156 -2.166 1 88.75 179 SER A N 1
ATOM 1354 C CA . SER A 1 179 ? 7.594 -46.125 -1.194 1 88.75 179 SER A CA 1
ATOM 1355 C C . SER A 1 179 ? 6.406 -45.156 -1.081 1 88.75 179 SER A C 1
ATOM 1357 O O . SER A 1 179 ? 5.559 -45.094 -1.974 1 88.75 179 SER A O 1
ATOM 1359 N N . GLU A 1 180 ? 6.391 -44.5 0.025 1 92.56 180 GLU A N 1
ATOM 1360 C CA . GLU A 1 180 ? 5.398 -43.469 0.233 1 92.56 180 GLU A CA 1
ATOM 1361 C C . GLU A 1 180 ? 5.922 -42.094 -0.245 1 92.56 180 GLU A C 1
ATOM 1363 O O . GLU A 1 180 ? 7.09 -41.781 -0.025 1 92.56 180 GLU A O 1
ATOM 1368 N N . PHE A 1 181 ? 5.066 -41.406 -0.964 1 92.25 181 PHE A N 1
ATOM 1369 C CA . PHE A 1 181 ? 5.414 -40.094 -1.452 1 92.25 181 PHE A CA 1
ATOM 1370 C C . PHE A 1 181 ? 4.562 -39.031 -0.771 1 92.25 181 PHE A C 1
ATOM 1372 O O . PHE A 1 181 ? 3.365 -39.219 -0.553 1 92.25 181 PHE A O 1
ATOM 1379 N N . HIS A 1 182 ? 5.211 -37.906 -0.424 1 92.19 182 HIS A N 1
ATOM 1380 C CA . HIS A 1 182 ? 4.535 -36.844 0.284 1 92.19 182 HIS A CA 1
ATOM 1381 C C . HIS A 1 182 ? 4.656 -35.5 -0.475 1 92.19 182 HIS A C 1
ATOM 1383 O O . HIS A 1 182 ? 5.723 -35.188 -1.003 1 92.19 182 HIS A O 1
ATOM 1389 N N . SER A 1 183 ? 3.529 -34.875 -0.558 1 92.06 183 SER A N 1
ATOM 1390 C CA . SER A 1 183 ? 3.564 -33.531 -1.13 1 92.06 183 SER A CA 1
ATOM 1391 C C . SER A 1 183 ? 4.008 -32.5 -0.097 1 92.06 183 SER A C 1
ATOM 1393 O O . SER A 1 183 ? 4.082 -32.781 1.097 1 92.06 183 SER A O 1
ATOM 1395 N N . SER A 1 184 ? 4.34 -31.312 -0.567 1 87.5 184 SER A N 1
ATOM 1396 C CA . SER A 1 184 ? 4.777 -30.234 0.307 1 87.5 184 SER A CA 1
ATOM 1397 C C . SER A 1 184 ? 3.621 -29.688 1.148 1 87.5 184 SER A C 1
ATOM 1399 O O . SER A 1 184 ? 3.82 -29.266 2.289 1 87.5 184 SER A O 1
ATOM 1401 N N . LYS A 1 185 ? 2.418 -29.688 0.542 1 89.25 185 LYS A N 1
ATOM 1402 C CA . LYS A 1 185 ? 1.202 -29.234 1.212 1 89.25 185 LYS A CA 1
ATOM 1403 C C . LYS A 1 185 ? 0.017 -30.141 0.865 1 89.25 185 LYS A C 1
ATOM 1405 O O . LYS A 1 185 ? -0.048 -30.688 -0.236 1 89.25 185 LYS A O 1
ATOM 1410 N N . PRO A 1 186 ? -0.833 -30.172 1.838 1 94.19 186 PRO A N 1
ATOM 1411 C CA . PRO A 1 186 ? -2.053 -30.922 1.521 1 94.19 186 PRO A CA 1
ATOM 1412 C C . PRO A 1 186 ? -3.031 -30.125 0.667 1 94.19 186 PRO A C 1
ATOM 1414 O O . PRO A 1 186 ? -2.863 -28.906 0.502 1 94.19 186 PRO A O 1
ATOM 1417 N N . LEU A 1 187 ? -3.924 -30.781 0.082 1 96.5 187 LEU A N 1
ATOM 1418 C CA . LEU A 1 187 ? -5.02 -30.109 -0.607 1 96.5 187 LEU A CA 1
ATOM 1419 C C . LEU A 1 187 ? -5.992 -29.484 0.391 1 96.5 187 LEU A C 1
ATOM 1421 O O . LEU A 1 187 ? -6.227 -30.047 1.465 1 96.5 187 LEU A O 1
ATOM 1425 N N . SER A 1 188 ? -6.531 -28.359 0.024 1 96.06 188 SER A N 1
ATOM 1426 C CA . SER A 1 188 ? -7.559 -27.734 0.847 1 96.06 188 SER A CA 1
ATOM 1427 C C . SER A 1 188 ? -8.945 -28.281 0.522 1 96.06 188 SER A C 1
ATOM 1429 O O . SER A 1 188 ? -9.109 -29.031 -0.444 1 96.06 188 SER A O 1
ATOM 1431 N N . ALA A 1 189 ? -9.922 -27.922 1.411 1 97.75 189 ALA A N 1
ATOM 1432 C CA . ALA A 1 189 ? -11.305 -28.312 1.134 1 97.75 189 ALA A CA 1
ATOM 1433 C C . ALA A 1 189 ? -11.766 -27.766 -0.214 1 97.75 189 ALA A C 1
ATOM 1435 O O . ALA A 1 189 ? -12.469 -28.453 -0.963 1 97.75 189 ALA A O 1
ATOM 1436 N N . ARG A 1 190 ? -11.328 -26.609 -0.506 1 97.06 190 ARG A N 1
ATOM 1437 C CA . ARG A 1 190 ? -11.688 -25.984 -1.774 1 97.06 190 ARG A CA 1
ATOM 1438 C C . ARG A 1 190 ? -11.047 -26.719 -2.947 1 97.06 190 ARG A C 1
ATOM 1440 O O . ARG A 1 190 ? -11.656 -26.844 -4.016 1 97.06 190 ARG A O 1
ATOM 1447 N N . ASP A 1 191 ? -9.805 -27.141 -2.781 1 97.81 191 ASP A N 1
ATOM 1448 C CA . ASP A 1 191 ? -9.141 -27.938 -3.809 1 97.81 191 ASP A CA 1
ATOM 1449 C C . ASP A 1 191 ? -9.906 -29.234 -4.074 1 97.81 191 ASP A C 1
ATOM 1451 O O . ASP A 1 191 ? -10.148 -29.594 -5.23 1 97.81 191 ASP A O 1
ATOM 1455 N N . CYS A 1 192 ? -10.273 -29.875 -3 1 98.5 192 CYS A N 1
ATOM 1456 C CA . CYS A 1 192 ? -11.008 -31.125 -3.129 1 98.5 192 CYS A CA 1
ATOM 1457 C C . CYS A 1 192 ? -12.352 -30.906 -3.822 1 98.5 192 CYS A C 1
ATOM 1459 O O . CYS A 1 192 ? -12.766 -31.719 -4.652 1 98.5 192 CYS A O 1
ATOM 1461 N N . LEU A 1 193 ? -13.031 -29.844 -3.4 1 98.25 193 LEU A N 1
ATOM 1462 C CA . LEU A 1 193 ? -14.281 -29.484 -4.062 1 98.25 193 LEU A CA 1
ATOM 1463 C C . LEU A 1 193 ? -14.062 -29.25 -5.555 1 98.25 193 LEU A C 1
ATOM 1465 O O . LEU A 1 193 ? -14.859 -29.719 -6.379 1 98.25 193 LEU A O 1
ATOM 1469 N N . PHE A 1 194 ? -12.977 -28.547 -5.871 1 97.75 194 PHE A N 1
ATOM 1470 C CA . PHE A 1 194 ? -12.609 -28.25 -7.25 1 97.75 194 PHE A CA 1
ATOM 1471 C C . PHE A 1 194 ? -12.359 -29.547 -8.031 1 97.75 194 PHE A C 1
ATOM 1473 O O . PHE A 1 194 ? -12.836 -29.688 -9.156 1 97.75 194 PHE A O 1
ATOM 1480 N N . LEU A 1 195 ? -11.656 -30.484 -7.465 1 97.94 195 LEU A N 1
ATOM 1481 C CA . LEU A 1 195 ? -11.359 -31.766 -8.094 1 97.94 195 LEU A CA 1
ATOM 1482 C C . LEU A 1 195 ? -12.625 -32.594 -8.258 1 97.94 195 LEU A C 1
ATOM 1484 O O . LEU A 1 195 ? -12.82 -33.25 -9.281 1 97.94 195 LEU A O 1
ATOM 1488 N N . GLY A 1 196 ? -13.492 -32.594 -7.266 1 98.25 196 GLY A N 1
ATOM 1489 C CA . GLY A 1 196 ? -14.758 -33.281 -7.359 1 98.25 196 GLY A CA 1
ATOM 1490 C C . GLY A 1 196 ? -15.625 -32.812 -8.508 1 98.25 196 GLY A C 1
ATOM 1491 O O . GLY A 1 196 ? -16.234 -33.625 -9.219 1 98.25 196 GLY A O 1
ATOM 1492 N N . LYS A 1 197 ? -15.672 -31.562 -8.641 1 97.56 197 LYS A N 1
ATOM 1493 C CA . LYS A 1 197 ? -16.438 -30.969 -9.734 1 97.56 197 LYS A CA 1
ATOM 1494 C C . LYS A 1 197 ? -15.906 -31.422 -11.086 1 97.56 197 LYS A C 1
ATOM 1496 O O . LYS A 1 197 ? -16.672 -31.719 -12.008 1 97.56 197 LYS A O 1
ATOM 1501 N N . HIS A 1 198 ? -14.594 -31.453 -11.219 1 95.94 198 HIS A N 1
ATOM 1502 C CA . HIS A 1 198 ? -13.992 -31.891 -12.477 1 95.94 198 HIS A CA 1
ATOM 1503 C C . HIS A 1 198 ? -14.234 -33.375 -12.719 1 95.94 198 HIS A C 1
ATOM 1505 O O . HIS A 1 198 ? -14.477 -33.781 -13.859 1 95.94 198 HIS A O 1
ATOM 1511 N N . ALA A 1 199 ? -14.164 -34.156 -11.664 1 97.25 199 ALA A N 1
ATOM 1512 C CA . ALA A 1 199 ? -14.5 -35.594 -11.781 1 97.25 199 ALA A CA 1
ATOM 1513 C C . ALA A 1 199 ? -15.93 -35.781 -12.266 1 97.25 199 ALA A C 1
ATOM 1515 O O . ALA A 1 199 ? -16.188 -36.562 -13.18 1 97.25 199 ALA A O 1
ATOM 1516 N N . LEU A 1 200 ? -16.828 -35 -11.648 1 96.25 200 LEU A N 1
ATOM 1517 C CA . LEU A 1 200 ? -18.234 -35.062 -12.023 1 96.25 200 LEU A CA 1
ATOM 1518 C C . LEU A 1 200 ? -18.422 -34.688 -13.492 1 96.25 200 LEU A C 1
ATOM 1520 O O . LEU A 1 200 ? -19.141 -35.375 -14.219 1 96.25 200 LEU A O 1
ATOM 1524 N N . ASN A 1 201 ? -17.797 -33.688 -13.93 1 93.44 201 ASN A N 1
ATOM 1525 C CA . ASN A 1 201 ? -17.953 -33.156 -15.289 1 93.44 201 ASN A CA 1
ATOM 1526 C C . ASN A 1 201 ? -17.375 -34.125 -16.312 1 93.44 201 ASN A C 1
ATOM 1528 O O . ASN A 1 201 ? -17.844 -34.188 -17.453 1 93.44 201 ASN A O 1
ATOM 1532 N N . LYS A 1 202 ? -16.312 -34.875 -15.945 1 92.56 202 LYS A N 1
ATOM 1533 C CA . LYS A 1 202 ? -15.664 -35.781 -16.891 1 92.56 202 LYS A CA 1
ATOM 1534 C C . LYS A 1 202 ? -16.266 -37.188 -16.828 1 92.56 202 LYS A C 1
ATOM 1536 O O . LYS A 1 202 ? -15.773 -38.094 -17.469 1 92.56 202 LYS A O 1
ATOM 1541 N N . GLY A 1 203 ? -17.297 -37.406 -15.945 1 93.81 203 GLY A N 1
ATOM 1542 C CA . GLY A 1 203 ? -18.031 -38.625 -15.922 1 93.81 203 GLY A CA 1
ATOM 1543 C C . GLY A 1 203 ? -17.516 -39.625 -14.898 1 93.81 203 GLY A C 1
ATOM 1544 O O . GLY A 1 203 ? -17.969 -40.781 -14.844 1 93.81 203 GLY A O 1
ATOM 1545 N N . TYR A 1 204 ? -16.516 -39.188 -14.133 1 95.38 204 TYR A N 1
ATOM 1546 C CA . TYR A 1 204 ? -16.047 -40.031 -13.023 1 95.38 204 TYR A CA 1
ATOM 1547 C C . TYR A 1 204 ? -16.953 -39.875 -11.812 1 95.38 204 TYR A C 1
ATOM 1549 O O . TYR A 1 204 ? -16.531 -39.375 -10.766 1 95.38 204 TYR A O 1
ATOM 1557 N N . TYR A 1 205 ? -18.156 -40.406 -11.898 1 97.25 205 TYR A N 1
ATOM 1558 C CA . TYR A 1 205 ? -19.156 -40.094 -10.883 1 97.25 205 TYR A CA 1
ATOM 1559 C C . TYR A 1 205 ? -18.797 -40.75 -9.547 1 97.25 205 TYR A C 1
ATOM 1561 O O . TYR A 1 205 ? -19.031 -40.156 -8.484 1 97.25 205 TYR A O 1
ATOM 1569 N N . ASP A 1 206 ? -18.25 -41.938 -9.531 1 96.5 206 ASP A N 1
ATOM 1570 C CA . ASP A 1 206 ? -17.812 -42.594 -8.297 1 96.5 206 ASP A CA 1
ATOM 1571 C C . ASP A 1 206 ? -16.688 -41.812 -7.641 1 96.5 206 ASP A C 1
ATOM 1573 O O . ASP A 1 206 ? -16.688 -41.594 -6.422 1 96.5 206 ASP A O 1
ATOM 1577 N N . LYS A 1 207 ? -15.727 -41.344 -8.469 1 97.25 207 LYS A N 1
ATOM 1578 C CA . LYS A 1 207 ? -14.609 -40.594 -7.941 1 97.25 207 LYS A CA 1
ATOM 1579 C C . LYS A 1 207 ? -15.062 -39.219 -7.453 1 97.25 207 LYS A C 1
ATOM 1581 O O . LYS A 1 207 ? -14.523 -38.688 -6.484 1 97.25 207 LYS A O 1
ATOM 1586 N N . ALA A 1 208 ? -16.078 -38.625 -8.18 1 98.12 208 ALA A N 1
ATOM 1587 C CA . ALA A 1 208 ? -16.641 -37.344 -7.746 1 98.12 208 ALA A CA 1
ATOM 1588 C C . ALA A 1 208 ? -17.156 -37.438 -6.312 1 98.12 208 ALA A C 1
ATOM 1590 O O . ALA A 1 208 ? -16.891 -36.531 -5.496 1 98.12 208 ALA A O 1
ATOM 1591 N N . ILE A 1 209 ? -17.859 -38.469 -6.062 1 98.06 209 ILE A N 1
ATOM 1592 C CA . ILE A 1 209 ? -18.406 -38.688 -4.727 1 98.06 209 ILE A CA 1
ATOM 1593 C C . ILE A 1 209 ? -17.266 -38.75 -3.707 1 98.06 209 ILE A C 1
ATOM 1595 O O . ILE A 1 209 ? -17.328 -38.094 -2.662 1 98.06 209 ILE A O 1
ATOM 1599 N N . GLU A 1 210 ? -16.234 -39.469 -4.016 1 98.19 210 GLU A N 1
ATOM 1600 C CA . GLU A 1 210 ? -15.102 -39.594 -3.111 1 98.19 210 GLU A CA 1
ATOM 1601 C C . GLU A 1 210 ? -14.422 -38.25 -2.863 1 98.19 210 GLU A C 1
ATOM 1603 O O . GLU A 1 210 ? -14.016 -37.969 -1.736 1 98.19 210 GLU A O 1
ATOM 1608 N N . TRP A 1 211 ? -14.305 -37.469 -3.875 1 98.5 211 TRP A N 1
ATOM 1609 C CA . TRP A 1 211 ? -13.656 -36.188 -3.742 1 98.5 211 TRP A CA 1
ATOM 1610 C C . TRP A 1 211 ? -14.516 -35.219 -2.93 1 98.5 211 TRP A C 1
ATOM 1612 O O . TRP A 1 211 ? -14 -34.406 -2.145 1 98.5 211 TRP A O 1
ATOM 1622 N N . PHE A 1 212 ? -15.844 -35.188 -3.141 1 98.5 212 PHE A N 1
ATOM 1623 C CA . PHE A 1 212 ? -16.719 -34.344 -2.342 1 98.5 212 PHE A CA 1
ATOM 1624 C C . PHE A 1 212 ? -16.688 -34.781 -0.877 1 98.5 212 PHE A C 1
ATOM 1626 O O . PHE A 1 212 ? -16.734 -33.938 0.019 1 98.5 212 PHE A O 1
ATOM 1633 N N . GLU A 1 213 ? -16.609 -36.094 -0.634 1 98.06 213 GLU A N 1
ATOM 1634 C CA . GLU A 1 213 ? -16.453 -36.594 0.734 1 98.06 213 GLU A CA 1
ATOM 1635 C C . GLU A 1 213 ? -15.141 -36.125 1.351 1 98.06 213 GLU A C 1
ATOM 1637 O O . GLU A 1 213 ? -15.109 -35.719 2.514 1 98.06 213 GLU A O 1
ATOM 1642 N N . ALA A 1 214 ? -14.102 -36.219 0.582 1 98.12 214 ALA A N 1
ATOM 1643 C CA . ALA A 1 214 ? -12.805 -35.719 1.038 1 98.12 214 ALA A CA 1
ATOM 1644 C C . ALA A 1 214 ? -12.867 -34.219 1.345 1 98.12 214 ALA A C 1
ATOM 1646 O O . ALA A 1 214 ? -12.234 -33.75 2.293 1 98.12 214 ALA A O 1
ATOM 1647 N N . ALA A 1 215 ? -13.617 -33.469 0.52 1 98.25 215 ALA A N 1
ATOM 1648 C CA . ALA A 1 215 ? -13.773 -32.031 0.74 1 98.25 215 ALA A CA 1
ATOM 1649 C C . ALA A 1 215 ? -14.43 -31.75 2.09 1 98.25 215 ALA A C 1
ATOM 1651 O O . ALA A 1 215 ? -14.008 -30.859 2.82 1 98.25 215 ALA A O 1
ATOM 1652 N N . LEU A 1 216 ? -15.422 -32.531 2.402 1 97.81 216 LEU A N 1
ATOM 1653 C CA . LEU A 1 216 ? -16.109 -32.375 3.68 1 97.81 216 LEU A CA 1
ATOM 1654 C C . LEU A 1 216 ? -15.18 -32.688 4.844 1 97.81 216 LEU A C 1
ATOM 1656 O O . LEU A 1 216 ? -15.18 -31.984 5.855 1 97.81 216 LEU A O 1
ATOM 1660 N N . GLU A 1 217 ? -14.414 -33.688 4.695 1 97.19 217 GLU A N 1
ATOM 1661 C CA . GLU A 1 217 ? -13.461 -34.062 5.734 1 97.19 217 GLU A CA 1
ATOM 1662 C C . GLU A 1 217 ? -12.406 -33 5.93 1 97.19 217 GLU A C 1
ATOM 1664 O O . GLU A 1 217 ? -12.078 -32.625 7.062 1 97.19 217 GLU A O 1
ATOM 1669 N N . ARG A 1 218 ? -11.875 -32.469 4.824 1 96.69 218 ARG A N 1
ATOM 1670 C CA . ARG A 1 218 ? -10.883 -31.422 4.887 1 96.69 218 ARG A CA 1
ATOM 1671 C C . ARG A 1 218 ? -11.469 -30.156 5.531 1 96.69 218 ARG A C 1
ATOM 1673 O O . ARG A 1 218 ? -10.781 -29.484 6.297 1 96.69 218 ARG A O 1
ATOM 1680 N N . ALA A 1 219 ? -12.672 -29.844 5.176 1 96.56 219 ALA A N 1
ATOM 1681 C CA . ALA A 1 219 ? -13.344 -28.672 5.738 1 96.56 219 ALA A CA 1
ATOM 1682 C C . ALA A 1 219 ? -13.438 -28.781 7.258 1 96.56 219 ALA A C 1
ATOM 1684 O O . ALA A 1 219 ? -13.344 -27.766 7.961 1 96.56 219 ALA A O 1
ATOM 1685 N N . SER A 1 220 ? -13.586 -29.906 7.805 1 95 220 SER A N 1
ATOM 1686 C CA . SER A 1 220 ? -13.672 -30.141 9.242 1 95 220 SER A CA 1
ATOM 1687 C C . SER A 1 220 ? -12.305 -30.047 9.906 1 95 220 SER A C 1
ATOM 1689 O O . SER A 1 220 ? -12.195 -29.656 11.07 1 95 220 SER A O 1
ATOM 1691 N N . ASP A 1 221 ? -11.25 -30.375 9.195 1 93.31 221 ASP A N 1
ATOM 1692 C CA . ASP A 1 221 ? -9.891 -30.391 9.727 1 93.31 221 ASP A CA 1
ATOM 1693 C C . ASP A 1 221 ? -9.266 -29 9.695 1 93.31 221 ASP A C 1
ATOM 1695 O O . ASP A 1 221 ? -8.375 -28.703 10.484 1 93.31 221 ASP A O 1
ATOM 1699 N N . GLU A 1 222 ? -9.711 -28.203 8.773 1 93.75 222 GLU A N 1
ATOM 1700 C CA . GLU A 1 222 ? -9.148 -26.875 8.609 1 93.75 222 GLU A CA 1
ATOM 1701 C C . GLU A 1 222 ? -9.672 -25.922 9.688 1 93.75 222 GLU A C 1
ATOM 1703 O O . GLU A 1 222 ? -10.844 -25.984 10.062 1 93.75 222 GLU A O 1
ATOM 1708 N N . GLU A 1 223 ? -8.742 -25.141 10.312 1 90.06 223 GLU A N 1
ATOM 1709 C CA . GLU A 1 223 ? -9.164 -24.156 11.297 1 90.06 223 GLU A CA 1
ATOM 1710 C C . GLU A 1 223 ? -10.188 -23.188 10.711 1 90.06 223 GLU A C 1
ATOM 1712 O O . GLU A 1 223 ? -11.266 -23 11.273 1 90.06 223 GLU A O 1
ATOM 1717 N N . ASP A 1 224 ? -9.82 -22.594 9.648 1 88.12 224 ASP A N 1
ATOM 1718 C CA . ASP A 1 224 ? -10.742 -21.812 8.82 1 88.12 224 ASP A CA 1
ATOM 1719 C C . ASP A 1 224 ? -11 -22.516 7.484 1 88.12 224 ASP A C 1
ATOM 1721 O O . ASP A 1 224 ? -10.141 -22.5 6.598 1 88.12 224 ASP A O 1
ATOM 1725 N N . ALA A 1 225 ? -12.227 -22.938 7.375 1 89.5 225 ALA A N 1
ATOM 1726 C CA . ALA A 1 225 ? -12.539 -23.766 6.207 1 89.5 225 ALA A CA 1
ATOM 1727 C C . ALA A 1 225 ? -12.438 -22.938 4.922 1 89.5 225 ALA A C 1
ATOM 1729 O O . ALA A 1 225 ? -13.016 -21.859 4.82 1 89.5 225 ALA A O 1
ATOM 1730 N N . SER A 1 226 ? -11.664 -23.484 3.971 1 92.81 226 SER A N 1
ATOM 1731 C CA . SER A 1 226 ? -11.539 -22.828 2.67 1 92.81 226 SER A CA 1
ATOM 1732 C C . SER A 1 226 ? -12.844 -22.906 1.886 1 92.81 226 SER A C 1
ATOM 1734 O O . SER A 1 226 ? -13.133 -22.031 1.066 1 92.81 226 SER A O 1
ATOM 1736 N N . ALA A 1 227 ? -13.547 -23.984 2.027 1 94.88 227 ALA A N 1
ATOM 1737 C CA . ALA A 1 227 ? -14.906 -24.172 1.533 1 94.88 227 ALA A CA 1
ATOM 1738 C C . ALA A 1 227 ? -15.828 -24.703 2.631 1 94.88 227 ALA A C 1
ATOM 1740 O O . ALA A 1 227 ? -15.484 -25.656 3.324 1 94.88 227 ALA A O 1
ATOM 1741 N N . SER A 1 228 ? -16.984 -24.141 2.744 1 96 228 SER A N 1
ATOM 1742 C CA . SER A 1 228 ? -17.875 -24.5 3.842 1 96 228 SER A CA 1
ATOM 1743 C C . SER A 1 228 ? -18.641 -25.781 3.539 1 96 228 SER A C 1
ATOM 1745 O O . SER A 1 228 ? -18.781 -26.172 2.377 1 96 228 SER A O 1
ATOM 1747 N N . ARG A 1 229 ? -19.188 -26.391 4.652 1 96.19 229 ARG A N 1
ATOM 1748 C CA . ARG A 1 229 ? -20 -27.594 4.52 1 96.19 229 ARG A CA 1
ATOM 1749 C C . ARG A 1 229 ? -21.25 -27.328 3.703 1 96.19 229 ARG A C 1
ATOM 1751 O O . ARG A 1 229 ? -21.656 -28.141 2.877 1 96.19 229 ARG A O 1
ATOM 1758 N N . ASP A 1 230 ? -21.703 -26.156 3.885 1 96.69 230 ASP A N 1
ATOM 1759 C CA . ASP A 1 230 ? -22.922 -25.766 3.207 1 96.69 230 ASP A CA 1
ATOM 1760 C C . ASP A 1 230 ? -22.703 -25.625 1.704 1 96.69 230 ASP A C 1
ATOM 1762 O O . ASP A 1 230 ? -23.641 -25.797 0.913 1 96.69 230 ASP A O 1
ATOM 1766 N N . GLU A 1 231 ? -21.531 -25.344 1.379 1 96.75 231 GLU A N 1
ATOM 1767 C CA . GLU A 1 231 ? -21.203 -25.219 -0.036 1 96.75 231 GLU A CA 1
ATOM 1768 C C . GLU A 1 231 ? -20.953 -26.578 -0.679 1 96.75 231 GLU A C 1
ATOM 1770 O O . GLU A 1 231 ? -21.312 -26.797 -1.837 1 96.75 231 GLU A O 1
ATOM 1775 N N . ILE A 1 232 ? -20.406 -27.531 0.028 1 98.12 232 ILE A N 1
ATOM 1776 C CA . ILE A 1 232 ? -19.922 -28.797 -0.503 1 98.12 232 ILE A CA 1
ATOM 1777 C C . ILE A 1 232 ? -21.062 -29.812 -0.553 1 98.12 232 ILE A C 1
ATOM 1779 O O . ILE A 1 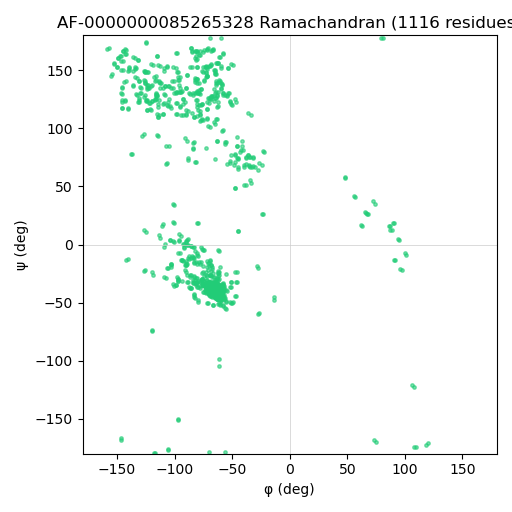232 ? -21.188 -30.562 -1.523 1 98.12 232 ILE A O 1
ATOM 1783 N N . GLU A 1 233 ? -21.922 -29.828 0.376 1 97.88 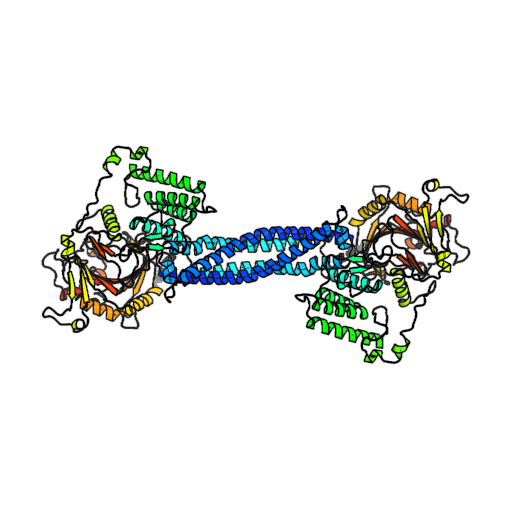233 GLU A N 1
ATOM 1784 C CA . GLU A 1 233 ? -22.922 -30.859 0.584 1 97.88 233 GLU A CA 1
ATOM 1785 C C . GLU A 1 233 ? -23.875 -30.953 -0.611 1 97.88 233 GLU A C 1
ATOM 1787 O O . GLU A 1 233 ? -24.219 -32.062 -1.04 1 97.88 233 GLU A O 1
ATOM 1792 N N . PRO A 1 234 ? -24.328 -29.812 -1.114 1 97.62 234 PRO A N 1
ATOM 1793 C CA . PRO A 1 234 ? -25.203 -29.922 -2.279 1 97.62 234 PRO A CA 1
ATOM 1794 C C . PRO A 1 234 ? -24.547 -30.625 -3.455 1 97.62 234 PRO A C 1
ATOM 1796 O O . PRO A 1 234 ? -25.219 -31.344 -4.199 1 97.62 234 PRO A O 1
ATOM 1799 N N . PHE A 1 235 ? -23.281 -30.453 -3.654 1 97.75 235 PHE A N 1
ATOM 1800 C CA . PHE A 1 235 ? -22.578 -31.109 -4.738 1 97.75 235 PHE A CA 1
ATOM 1801 C C . PHE A 1 235 ? -22.484 -32.625 -4.488 1 97.75 235 PHE A C 1
ATOM 1803 O O . PHE A 1 235 ? -22.625 -33.406 -5.414 1 97.75 235 PHE A O 1
ATOM 1810 N N . LEU A 1 236 ? -22.203 -33 -3.252 1 98.12 236 LEU A N 1
ATOM 1811 C CA . LEU A 1 236 ? -22.141 -34.406 -2.895 1 98.12 236 LEU A CA 1
ATOM 1812 C C . LEU A 1 236 ? -23.484 -35.094 -3.146 1 98.12 236 LEU A C 1
ATOM 1814 O O . LEU A 1 236 ? -23.531 -36.156 -3.76 1 98.12 236 LEU A O 1
ATOM 1818 N N . LYS A 1 237 ? -24.531 -34.469 -2.715 1 97.31 237 LYS A N 1
ATOM 1819 C CA . LYS A 1 237 ? -25.859 -35 -2.893 1 97.31 237 LYS A CA 1
ATOM 1820 C C . LYS A 1 237 ? -26.203 -35.156 -4.371 1 97.31 237 LYS A C 1
ATOM 1822 O O . LYS A 1 237 ? -26.75 -36.188 -4.789 1 97.31 237 LYS A O 1
ATOM 1827 N N . SER A 1 238 ? -25.891 -34.188 -5.055 1 97.38 238 SER A N 1
ATOM 1828 C CA . SER A 1 238 ? -26.156 -34.188 -6.488 1 97.38 238 SER A CA 1
ATOM 1829 C C . SER A 1 238 ? -25.344 -35.281 -7.18 1 97.38 238 SER A C 1
ATOM 1831 O O . SER A 1 238 ? -25.844 -35.969 -8.07 1 97.38 238 SER A O 1
ATOM 1833 N N . ALA A 1 239 ? -24.062 -35.375 -6.793 1 97.88 239 ALA A N 1
ATOM 1834 C CA . ALA A 1 239 ? -23.188 -36.406 -7.383 1 97.88 239 ALA A CA 1
ATOM 1835 C C . ALA A 1 239 ? -23.719 -37.812 -7.113 1 97.88 239 ALA A C 1
ATOM 1837 O O . ALA A 1 239 ? -23.672 -38.688 -7.988 1 97.88 239 ALA A O 1
ATOM 1838 N N . ILE A 1 240 ? -24.219 -38.031 -5.961 1 97.62 240 ILE A N 1
ATOM 1839 C CA . ILE A 1 240 ? -24.781 -39.312 -5.59 1 97.62 240 ILE A CA 1
ATOM 1840 C C . ILE A 1 240 ? -26 -39.625 -6.449 1 97.62 240 ILE A C 1
ATOM 1842 O O . ILE A 1 240 ? -26.156 -40.719 -6.973 1 97.62 240 ILE A O 1
ATOM 1846 N N . LYS A 1 241 ? -26.812 -38.656 -6.59 1 97.19 241 LYS A N 1
ATOM 1847 C CA . LYS A 1 241 ? -28.016 -38.812 -7.398 1 97.19 241 LYS A CA 1
ATOM 1848 C C . LYS A 1 241 ? -27.672 -39.156 -8.844 1 97.19 241 LYS A C 1
ATOM 1850 O O . LYS A 1 241 ? -28.234 -40.094 -9.43 1 97.19 241 LYS A O 1
ATOM 1855 N N . VAL A 1 242 ? -26.812 -38.375 -9.414 1 97.19 242 VAL A N 1
ATOM 1856 C CA . VAL A 1 242 ? -26.391 -38.594 -10.797 1 97.19 242 VAL A CA 1
ATOM 1857 C C . VAL A 1 242 ? -25.766 -39.969 -10.922 1 97.19 242 VAL A C 1
ATOM 1859 O O . VAL A 1 242 ? -26.047 -40.719 -11.875 1 97.19 242 VAL A O 1
ATOM 1862 N N . HIS A 1 243 ? -24.828 -40.281 -9.992 1 97.38 243 HIS A N 1
ATOM 1863 C CA . HIS A 1 243 ? -24.172 -41.594 -9.953 1 97.38 243 HIS A CA 1
ATOM 1864 C C . HIS A 1 243 ? -25.203 -42.719 -10.008 1 97.38 243 HIS A C 1
ATOM 1866 O O . HIS A 1 243 ? -25.094 -43.625 -10.859 1 97.38 243 HIS A O 1
ATOM 1872 N N . ASP A 1 244 ? -26.203 -42.688 -9.211 1 96.75 244 ASP A N 1
ATOM 1873 C CA . ASP A 1 244 ? -27.188 -43.75 -9.109 1 96.75 244 ASP A CA 1
ATOM 1874 C C . ASP A 1 244 ? -28.094 -43.781 -10.336 1 96.75 244 ASP A C 1
ATOM 1876 O O . ASP A 1 244 ? -28.469 -44.844 -10.812 1 96.75 244 ASP A O 1
ATOM 1880 N N . ASP A 1 245 ? -28.438 -42.656 -10.797 1 96.31 245 ASP A N 1
ATOM 1881 C CA . ASP A 1 245 ? -29.266 -42.594 -12 1 96.31 245 ASP A CA 1
ATOM 1882 C C . ASP A 1 245 ? -28.547 -43.188 -13.203 1 96.31 245 ASP A C 1
ATOM 1884 O O . ASP A 1 245 ? -29.156 -43.969 -13.969 1 96.31 245 ASP A O 1
ATOM 1888 N N . VAL A 1 246 ? -27.312 -42.812 -13.312 1 96.44 246 VAL A N 1
ATOM 1889 C CA . VAL A 1 246 ? -26.531 -43.344 -14.43 1 96.44 246 VAL A CA 1
ATOM 1890 C C . VAL A 1 246 ? -26.344 -44.844 -14.289 1 96.44 246 VAL A C 1
ATOM 1892 O O . VAL A 1 246 ? -26.453 -45.594 -15.266 1 96.44 246 VAL A O 1
ATOM 1895 N N . LEU A 1 247 ? -26.062 -45.281 -13.055 1 94.5 247 LEU A N 1
ATOM 1896 C CA . LEU A 1 247 ? -25.922 -46.719 -12.805 1 94.5 247 LEU A CA 1
ATOM 1897 C C . LEU A 1 247 ? -27.188 -47.469 -13.195 1 94.5 247 LEU A C 1
ATOM 1899 O O . LEU A 1 247 ? -27.109 -48.531 -13.82 1 94.5 247 LEU A O 1
ATOM 1903 N N . GLU A 1 248 ? -28.328 -46.938 -12.938 1 93.5 248 GLU A N 1
ATOM 1904 C CA . GLU A 1 248 ? -29.609 -47.594 -13.203 1 93.5 248 GLU A CA 1
ATOM 1905 C C . GLU A 1 248 ? -29.938 -47.562 -14.688 1 93.5 248 GLU A C 1
ATOM 1907 O O . GLU A 1 248 ? -30.547 -48.5 -15.211 1 93.5 248 GLU A O 1
ATOM 1912 N N . THR A 1 249 ? -29.578 -46.594 -15.367 1 94.81 249 THR A N 1
ATOM 1913 C CA . THR A 1 249 ? -30.031 -46.375 -16.734 1 94.81 249 THR A CA 1
ATOM 1914 C C . THR A 1 249 ? -28.969 -46.875 -17.734 1 94.81 249 THR A C 1
ATOM 1916 O O . THR A 1 249 ? -29.312 -47.406 -18.781 1 94.81 249 THR A O 1
ATOM 1919 N N . ARG A 1 250 ? -27.703 -46.719 -17.359 1 91.94 250 ARG A N 1
ATOM 1920 C CA . ARG A 1 250 ? -26.656 -47 -18.344 1 91.94 250 ARG A CA 1
ATOM 1921 C C . ARG A 1 250 ? -25.75 -48.125 -17.891 1 91.94 250 ARG A C 1
ATOM 1923 O O . ARG A 1 250 ? -25.062 -48.75 -18.703 1 91.94 250 ARG A O 1
ATOM 1930 N N . GLY A 1 251 ? -25.641 -48.312 -16.578 1 88.94 251 GLY A N 1
ATOM 1931 C CA . GLY A 1 251 ? -24.766 -49.344 -16.047 1 88.94 251 GLY A CA 1
ATOM 1932 C C . GLY A 1 251 ? -23.547 -48.781 -15.352 1 88.94 251 GLY A C 1
ATOM 1933 O O . GLY A 1 251 ? -23.422 -47.562 -15.156 1 88.94 251 GLY A O 1
ATOM 1934 N N . PRO A 1 252 ? -22.656 -49.625 -14.945 1 87.88 252 PRO A N 1
ATOM 1935 C CA . PRO A 1 252 ? -21.531 -49.219 -14.094 1 87.88 252 PRO A CA 1
ATOM 1936 C C . PRO A 1 252 ? -20.422 -48.531 -14.883 1 87.88 252 PRO A C 1
ATOM 1938 O O . PRO A 1 252 ? -19.734 -47.656 -14.344 1 87.88 252 PRO A O 1
ATOM 1941 N N . ARG A 1 253 ? -20.188 -48.969 -16.078 1 87.69 253 ARG A N 1
ATOM 1942 C CA . ARG A 1 253 ? -19.062 -48.375 -16.812 1 87.69 253 ARG A CA 1
ATOM 1943 C C . ARG A 1 253 ? -19.391 -48.25 -18.297 1 87.69 253 ARG A C 1
ATOM 1945 O O . ARG A 1 253 ? -20.047 -49.125 -18.875 1 87.69 253 ARG A O 1
ATOM 1952 N N . GLY A 1 254 ? -18.953 -47.094 -18.812 1 82.19 254 GLY A N 1
ATOM 1953 C CA . GLY A 1 254 ? -19.047 -46.812 -20.234 1 82.19 254 GLY A CA 1
ATOM 1954 C C . GLY A 1 254 ? -17.906 -45.969 -20.75 1 82.19 254 GLY A C 1
ATOM 1955 O O . GLY A 1 254 ? -16.859 -45.844 -20.094 1 82.19 254 GLY A O 1
ATOM 1956 N N . LEU A 1 255 ? -18 -45.438 -21.969 1 76.69 255 LEU A N 1
ATOM 1957 C CA . LEU A 1 255 ? -16.938 -44.656 -22.609 1 76.69 255 LEU A CA 1
ATOM 1958 C C . LEU A 1 255 ? -16.75 -43.344 -21.891 1 76.69 255 LEU A C 1
ATOM 1960 O O . LEU A 1 255 ? -15.625 -42.844 -21.766 1 76.69 255 LEU A O 1
ATOM 1964 N N . ASP A 1 256 ? -17.953 -42.844 -21.422 1 83.25 256 ASP A N 1
ATOM 1965 C CA . ASP A 1 256 ? -17.859 -41.5 -20.875 1 83.25 256 ASP A CA 1
ATOM 1966 C C . ASP A 1 256 ? -18.391 -41.438 -19.453 1 83.25 256 ASP A C 1
ATOM 1968 O O . ASP A 1 256 ? -18.672 -40.344 -18.938 1 83.25 256 ASP A O 1
ATOM 1972 N N . TRP A 1 257 ? -18.625 -42.562 -18.891 1 91.25 257 TRP A N 1
ATOM 1973 C CA . TRP A 1 257 ? -19.094 -42.531 -17.516 1 91.25 257 TRP A CA 1
ATOM 1974 C C . TRP A 1 257 ? -18.547 -43.719 -16.719 1 91.25 257 TRP A C 1
ATOM 1976 O O . TRP A 1 257 ? -18.234 -44.75 -17.297 1 91.25 257 TRP A O 1
ATOM 1986 N N . GLN A 1 258 ? -18.391 -43.5 -15.5 1 92.75 258 GLN A N 1
ATOM 1987 C CA . GLN A 1 258 ? -17.969 -44.531 -14.562 1 92.75 258 GLN A CA 1
ATOM 1988 C C . GLN A 1 258 ? -18.672 -44.375 -13.219 1 92.75 258 GLN A C 1
ATOM 1990 O O . GLN A 1 258 ? -18.703 -43.281 -12.648 1 92.75 258 GLN A O 1
ATOM 1995 N N . THR A 1 259 ? -19.312 -45.438 -12.836 1 94.19 259 THR A N 1
ATOM 1996 C CA . THR A 1 259 ? -19.984 -45.5 -11.539 1 94.19 259 THR A CA 1
ATOM 1997 C C . THR A 1 259 ? -19.5 -46.688 -10.734 1 94.19 259 THR A C 1
ATOM 1999 O O . THR A 1 259 ? -18.609 -47.438 -11.188 1 94.19 259 THR A O 1
ATOM 2002 N N . LYS A 1 260 ? -19.922 -46.812 -9.492 1 91.81 260 LYS A N 1
ATOM 2003 C CA . LYS A 1 260 ? -19.75 -48.031 -8.734 1 91.81 260 LYS A CA 1
ATOM 2004 C C . LYS A 1 260 ? -20.688 -49.125 -9.25 1 91.81 260 LYS A C 1
ATOM 2006 O O . LYS A 1 260 ? -21.547 -48.875 -10.094 1 91.81 260 LYS A O 1
ATOM 2011 N N . TRP A 1 261 ? -20.406 -50.312 -8.773 1 89.12 261 TRP A N 1
ATOM 2012 C CA . TRP A 1 261 ? -21.25 -51.438 -9.203 1 89.12 261 TRP A CA 1
ATOM 2013 C C . TRP A 1 261 ? -22.531 -51.531 -8.383 1 89.12 261 TRP A C 1
ATOM 2015 O O . TRP A 1 261 ? -23.469 -52.219 -8.75 1 89.12 261 TRP A O 1
ATOM 2025 N N . VAL A 1 262 ? -22.453 -50.812 -7.289 1 91.44 262 VAL A N 1
ATOM 2026 C CA . VAL A 1 262 ? -23.609 -50.75 -6.387 1 91.44 262 VAL A CA 1
ATOM 2027 C C . VAL A 1 262 ? -24 -49.312 -6.125 1 91.44 262 VAL A C 1
ATOM 2029 O O . VAL A 1 262 ? -23.141 -48.438 -5.996 1 91.44 262 VAL A O 1
ATOM 2032 N N . PRO A 1 263 ? -25.328 -49.094 -6.113 1 93.88 263 PRO A N 1
ATOM 2033 C CA . PRO A 1 263 ? -25.766 -47.719 -5.809 1 93.88 263 PRO A CA 1
ATOM 2034 C C . PRO A 1 263 ? -25.297 -47.25 -4.434 1 93.88 263 PRO A C 1
ATOM 2036 O O . PRO A 1 263 ? -25.062 -48.062 -3.541 1 93.88 263 PRO A O 1
ATOM 2039 N N . VAL A 1 264 ? -25.125 -45.969 -4.324 1 94.06 264 VAL A N 1
ATOM 2040 C CA . VAL A 1 264 ? -24.719 -45.375 -3.055 1 94.06 264 VAL A CA 1
ATOM 2041 C C . VAL A 1 264 ? -25.938 -45.25 -2.125 1 94.06 264 VAL A C 1
ATOM 2043 O O . VAL A 1 264 ? -25.812 -45.438 -0.911 1 94.06 264 VAL A O 1
ATOM 2046 N N . ASP A 1 265 ? -27.031 -44.938 -2.799 1 92.38 265 ASP A N 1
ATOM 2047 C CA . ASP A 1 265 ? -28.281 -44.906 -2.035 1 92.38 265 ASP A CA 1
ATOM 2048 C C . ASP A 1 265 ? -28.609 -46.281 -1.475 1 92.38 265 ASP A C 1
ATOM 2050 O O . ASP A 1 265 ? -28.719 -47.25 -2.227 1 92.38 265 ASP A O 1
ATOM 2054 N N . GLU A 1 266 ? -28.859 -46.375 -0.212 1 90.19 266 GLU A N 1
ATOM 2055 C CA . GLU A 1 266 ? -29.031 -47.625 0.481 1 90.19 266 GLU A CA 1
ATOM 2056 C C . GLU A 1 266 ? -30.312 -48.344 0.03 1 90.19 266 GLU A C 1
ATOM 2058 O O . GLU A 1 266 ? -30.344 -49.562 -0.089 1 90.19 266 GLU A O 1
ATOM 2063 N N . GLU A 1 267 ? -31.312 -47.625 -0.126 1 90.25 267 GLU A N 1
ATOM 2064 C CA . GLU A 1 267 ? -32.594 -48.219 -0.563 1 90.25 267 GLU A CA 1
ATOM 2065 C C . GLU A 1 267 ? -32.438 -48.844 -1.948 1 90.25 267 GLU A C 1
ATOM 2067 O O . GLU A 1 267 ? -32.938 -49.938 -2.186 1 90.25 267 GLU A O 1
ATOM 2072 N N . LEU A 1 268 ? -31.828 -48.094 -2.791 1 90.94 268 LEU A N 1
ATOM 2073 C CA . LEU A 1 268 ? -31.625 -48.625 -4.145 1 90.94 268 LEU A CA 1
ATOM 2074 C C . LEU A 1 268 ? -30.672 -49.812 -4.141 1 90.94 268 LEU A C 1
ATOM 2076 O O . LEU A 1 268 ? -30.844 -50.75 -4.918 1 90.94 268 LEU A O 1
ATOM 2080 N N . ALA A 1 269 ? -29.656 -49.812 -3.279 1 90.25 269 ALA A N 1
ATOM 2081 C CA . ALA A 1 269 ? -28.625 -50.844 -3.199 1 90.25 269 ALA A CA 1
ATOM 2082 C C . ALA A 1 269 ? -29.219 -52.156 -2.709 1 90.25 269 ALA A C 1
ATOM 2084 O O . ALA A 1 269 ? -28.656 -53.219 -2.965 1 90.25 269 ALA A O 1
ATOM 2085 N N . SER A 1 270 ? -30.391 -52.062 -2.031 1 87.81 270 SER A N 1
ATOM 2086 C CA . SER A 1 270 ? -31.016 -53.25 -1.44 1 87.81 270 SER A CA 1
ATOM 2087 C C . SER A 1 270 ? -31.797 -54.062 -2.482 1 87.81 270 SER A C 1
ATOM 2089 O O . SER A 1 270 ? -32.188 -55.188 -2.23 1 87.81 270 SER A O 1
ATOM 2091 N N . LYS A 1 271 ? -31.906 -53.531 -3.6 1 86.62 271 LYS A N 1
ATOM 2092 C CA . LYS A 1 271 ? -32.625 -54.25 -4.652 1 86.62 271 LYS A CA 1
ATOM 2093 C C . LYS A 1 271 ? -31.875 -55.531 -5.031 1 86.62 271 LYS A C 1
ATOM 2095 O O . LYS A 1 271 ? -30.641 -55.625 -4.945 1 86.62 271 LYS A O 1
ATOM 2100 N N . HIS A 1 272 ? -32.562 -56.562 -5.453 1 83.75 272 HIS A N 1
ATOM 2101 C CA . HIS A 1 272 ? -32.062 -57.906 -5.711 1 83.75 272 HIS A CA 1
ATOM 2102 C C . HIS A 1 272 ? -30.984 -57.875 -6.785 1 83.75 272 HIS A C 1
ATOM 2104 O O . HIS A 1 272 ? -29.984 -58.625 -6.691 1 83.75 272 HIS A O 1
ATOM 2110 N N . LYS A 1 273 ? -31.094 -57.094 -7.77 1 84.75 273 LYS A N 1
ATOM 2111 C CA . LYS A 1 273 ? -30.156 -57.062 -8.898 1 84.75 273 LYS A CA 1
ATOM 2112 C C . LYS A 1 273 ? -28.75 -56.688 -8.438 1 84.75 273 LYS A C 1
ATOM 2114 O O . LYS A 1 273 ? -27.766 -57.062 -9.07 1 84.75 273 LYS A O 1
ATOM 2119 N N . TYR A 1 274 ? -28.656 -55.938 -7.418 1 86.12 274 TYR A N 1
ATOM 2120 C CA . TYR A 1 274 ? -27.344 -55.469 -6.973 1 86.12 274 TYR A CA 1
ATOM 2121 C C . TYR A 1 274 ? -26.781 -56.375 -5.891 1 86.12 274 TYR A C 1
ATOM 2123 O O . TYR A 1 274 ? -25.578 -56.312 -5.586 1 86.12 274 TYR A O 1
ATOM 2131 N N . ARG A 1 275 ? -27.562 -57.281 -5.27 1 76.12 275 ARG A N 1
ATOM 2132 C CA . ARG A 1 275 ? -27.078 -58.25 -4.285 1 76.12 275 ARG A CA 1
ATOM 2133 C C . ARG A 1 275 ? -26.25 -59.344 -4.949 1 76.12 275 ARG A C 1
ATOM 2135 O O . ARG A 1 275 ? -25.281 -59.844 -4.359 1 76.12 275 ARG A O 1
ATOM 2142 N N . GLU A 1 276 ? -26.484 -59.656 -6.215 1 69.12 276 GLU A N 1
ATOM 2143 C CA . GLU A 1 276 ? -25.781 -60.719 -6.926 1 69.12 276 GLU A CA 1
ATOM 2144 C C . GLU A 1 276 ? -24.5 -60.219 -7.57 1 69.12 276 GLU A C 1
ATOM 2146 O O . GLU A 1 276 ? -23.547 -60.969 -7.754 1 69.12 276 GLU A O 1
ATOM 2151 N N . VAL A 1 277 ? -24.375 -59.031 -8.016 1 65.75 277 VAL A N 1
ATOM 2152 C CA . VAL A 1 277 ? -23.312 -58.5 -8.844 1 65.75 277 VAL A CA 1
ATOM 2153 C C . VAL A 1 277 ? -22.016 -58.438 -8.039 1 65.75 277 VAL A C 1
ATOM 2155 O O . VAL A 1 277 ? -20.922 -58.469 -8.602 1 65.75 277 VAL A O 1
ATOM 2158 N N . SER A 1 278 ? -22.125 -58.406 -6.688 1 60 278 SER A N 1
ATOM 2159 C CA . SER A 1 278 ? -20.938 -58.188 -5.867 1 60 278 SER A CA 1
ATOM 2160 C C . SER A 1 278 ? -19.922 -59.312 -6.07 1 60 278 SER A C 1
ATOM 2162 O O . SER A 1 278 ? -18.75 -59.188 -5.691 1 60 278 SER A O 1
ATOM 2164 N N . ASN A 1 279 ? -20.25 -60.344 -6.836 1 57.94 279 ASN A N 1
ATOM 2165 C CA . ASN A 1 279 ? -19.391 -61.5 -6.844 1 57.94 279 ASN A CA 1
ATOM 2166 C C . ASN A 1 279 ? -18.703 -61.688 -8.195 1 57.94 279 ASN A C 1
ATOM 2168 O O . ASN A 1 279 ? -18.109 -62.75 -8.461 1 57.94 279 ASN A O 1
ATOM 2172 N N . GLN A 1 280 ? -18.875 -60.781 -9.062 1 63.03 280 GLN A N 1
ATOM 2173 C CA . GLN A 1 280 ? -18.234 -61.062 -10.336 1 63.03 280 GLN A CA 1
ATOM 2174 C C . GLN A 1 280 ? -16.734 -60.781 -10.273 1 63.03 280 GLN A C 1
ATOM 2176 O O . GLN A 1 280 ? -16.312 -59.688 -9.938 1 63.03 280 GLN A O 1
ATOM 2181 N N . ARG A 1 281 ? -16 -61.875 -10.422 1 72.19 281 ARG A N 1
ATOM 2182 C CA . ARG A 1 281 ? -14.539 -61.844 -10.367 1 72.19 281 ARG A CA 1
ATOM 2183 C C . ARG A 1 281 ? -13.945 -61.531 -11.734 1 72.19 281 ARG A C 1
ATOM 2185 O O . ARG A 1 281 ? -14.477 -61.969 -12.766 1 72.19 281 ARG A O 1
ATOM 2192 N N . PHE A 1 282 ? -13.078 -60.625 -11.891 1 83.75 282 PHE A N 1
ATOM 2193 C CA . PHE A 1 282 ? -12.344 -60.281 -13.102 1 83.75 282 PHE A CA 1
ATOM 2194 C C . PHE A 1 282 ? -11.672 -61.5 -13.711 1 83.75 282 PHE A C 1
ATOM 2196 O O . PHE A 1 282 ? -10.992 -62.25 -13.008 1 83.75 282 PHE A O 1
ATOM 2203 N N . GLN A 1 283 ? -12.016 -61.75 -14.977 1 86.44 283 GLN A N 1
ATOM 2204 C CA . GLN A 1 283 ? -11.32 -62.781 -15.742 1 86.44 283 GLN A CA 1
ATOM 2205 C C . GLN A 1 283 ? -10.539 -62.156 -16.906 1 86.44 283 GLN A C 1
ATOM 2207 O O . GLN A 1 283 ? -11.125 -61.562 -17.781 1 86.44 283 GLN A O 1
ATOM 2212 N N . PRO A 1 284 ? -9.25 -62.344 -16.859 1 92 284 PRO A N 1
ATOM 2213 C CA . PRO A 1 284 ? -8.445 -61.75 -17.938 1 92 284 PRO A CA 1
ATOM 2214 C C . PRO A 1 284 ? -8.797 -62.312 -19.312 1 92 284 PRO A C 1
ATOM 2216 O O . PRO A 1 284 ? -8.977 -63.531 -19.469 1 92 284 PRO A O 1
ATOM 2219 N N . LYS A 1 285 ? -8.984 -61.438 -20.203 1 93.12 285 LYS A N 1
ATOM 2220 C CA . LYS A 1 285 ? -9.18 -61.781 -21.609 1 93.12 285 LYS A CA 1
ATOM 2221 C C . LYS A 1 285 ? -7.934 -61.469 -22.438 1 93.12 285 LYS A C 1
ATOM 2223 O O . LYS A 1 285 ? -7.859 -60.438 -23.109 1 93.12 285 LYS A O 1
ATOM 2228 N N . LEU A 1 286 ? -7.02 -62.438 -22.438 1 93.69 286 LEU A N 1
ATOM 2229 C CA . LEU A 1 286 ? -5.734 -62.25 -23.109 1 93.69 286 LEU A CA 1
ATOM 2230 C C . LEU A 1 286 ? -5.75 -62.844 -24.5 1 93.69 286 LEU A C 1
ATOM 2232 O O . LEU A 1 286 ? -6.48 -63.781 -24.766 1 93.69 286 LEU A O 1
ATOM 2236 N N . TYR A 1 287 ? -5.094 -62.219 -25.422 1 91.31 287 TYR A N 1
ATOM 2237 C CA . TYR A 1 287 ? -4.84 -62.719 -26.766 1 91.31 287 TYR A CA 1
ATOM 2238 C C . TYR A 1 287 ? -6.141 -62.844 -27.547 1 91.31 287 TYR A C 1
ATOM 2240 O O . TYR A 1 287 ? -6.297 -63.781 -28.359 1 91.31 287 TYR A O 1
ATOM 2248 N N . GLN A 1 288 ? -7.066 -62.062 -27.203 1 91.56 288 GLN A N 1
ATOM 2249 C CA . GLN A 1 288 ? -8.344 -62.031 -27.906 1 91.56 288 GLN A CA 1
ATOM 2250 C C . GLN A 1 288 ? -8.883 -60.625 -28.016 1 91.56 288 GLN A C 1
ATOM 2252 O O . GLN A 1 288 ? -8.352 -59.688 -27.391 1 91.56 288 GLN A O 1
ATOM 2257 N N . GLN A 1 289 ? -9.875 -60.531 -28.844 1 91.56 289 GLN A N 1
ATOM 2258 C CA . GLN A 1 289 ? -10.492 -59.219 -29 1 91.56 289 GLN A CA 1
ATOM 2259 C C . GLN A 1 289 ? -11.148 -58.75 -27.703 1 91.56 289 GLN A C 1
ATOM 2261 O O . GLN A 1 289 ? -11.828 -59.531 -27.031 1 91.56 289 GLN A O 1
ATOM 2266 N N . GLN A 1 290 ? -10.844 -57.531 -27.328 1 90.81 290 GLN A N 1
ATOM 2267 C CA . GLN A 1 290 ? -11.383 -56.906 -26.125 1 90.81 290 GLN A CA 1
ATOM 2268 C C . GLN A 1 290 ? -12.289 -55.75 -26.469 1 90.81 290 GLN A C 1
ATOM 2270 O O . GLN A 1 290 ? -12 -54.969 -27.391 1 90.81 290 GLN A O 1
ATOM 2275 N N . SER A 1 291 ? -13.398 -55.656 -25.719 1 86.88 291 SER A N 1
ATOM 2276 C CA . SER A 1 291 ? -14.172 -54.438 -25.797 1 86.88 291 SER A CA 1
ATOM 2277 C C . SER A 1 291 ? -13.391 -53.25 -25.203 1 86.88 291 SER A C 1
ATOM 2279 O O . SER A 1 291 ? -12.352 -53.438 -24.578 1 86.88 291 SER A O 1
ATOM 2281 N N . GLU A 1 292 ? -13.891 -52.125 -25.453 1 84.69 292 GLU A N 1
ATOM 2282 C CA . GLU A 1 292 ? -13.234 -50.938 -24.906 1 84.69 292 GLU A CA 1
ATOM 2283 C C . GLU A 1 292 ? -13.164 -50.969 -23.391 1 84.69 292 GLU A C 1
ATOM 2285 O O . GLU A 1 292 ? -12.148 -50.594 -22.797 1 84.69 292 GLU A O 1
ATOM 2290 N N . GLU A 1 293 ? -14.195 -51.469 -22.844 1 83.44 293 GLU A N 1
ATOM 2291 C CA . GLU A 1 293 ? -14.258 -51.562 -21.375 1 83.44 293 GLU A CA 1
ATOM 2292 C C . GLU A 1 293 ? -13.258 -52.594 -20.859 1 83.44 293 GLU A C 1
ATOM 2294 O O . GLU A 1 293 ? -12.586 -52.375 -19.859 1 83.44 293 GLU A O 1
ATOM 2299 N N . GLU A 1 294 ? -13.25 -53.656 -21.531 1 88.19 294 GLU A N 1
ATOM 2300 C CA . GLU A 1 294 ? -12.328 -54.719 -21.125 1 88.19 294 GLU A CA 1
ATOM 2301 C C . GLU A 1 294 ? -10.875 -54.281 -21.266 1 88.19 294 GLU A C 1
ATOM 2303 O O . GLU A 1 294 ? -10.055 -54.562 -20.391 1 88.19 294 GLU A O 1
ATOM 2308 N N . GLU A 1 295 ? -10.594 -53.625 -22.328 1 91.88 295 GLU A N 1
ATOM 2309 C CA . GLU A 1 295 ? -9.242 -53.125 -22.562 1 91.88 295 GLU A CA 1
ATOM 2310 C C . GLU A 1 295 ? -8.836 -52.125 -21.469 1 91.88 295 GLU A C 1
ATOM 2312 O O . GLU A 1 295 ? -7.703 -52.188 -20.984 1 91.88 295 GLU A O 1
ATOM 2317 N N . ARG A 1 296 ? -9.766 -51.312 -21.125 1 89.44 296 ARG A N 1
ATOM 2318 C CA . ARG A 1 296 ? -9.492 -50.312 -20.094 1 89.44 296 ARG A CA 1
ATOM 2319 C C . ARG A 1 296 ? -9.211 -51 -18.75 1 89.44 296 ARG A C 1
ATOM 2321 O O . ARG A 1 296 ? -8.328 -50.594 -18 1 89.44 296 ARG A O 1
ATOM 2328 N N . GLU A 1 297 ? -9.977 -51.938 -18.453 1 90.62 297 GLU A N 1
ATOM 2329 C CA . GLU A 1 297 ? -9.773 -52.656 -17.203 1 90.62 297 GLU A CA 1
ATOM 2330 C C . GLU A 1 297 ? -8.422 -53.375 -17.172 1 90.62 297 GLU A C 1
ATOM 2332 O O . GLU A 1 297 ? -7.715 -53.344 -16.172 1 90.62 297 GLU A O 1
ATOM 2337 N N . HIS A 1 298 ? -8.102 -54.031 -18.297 1 95.06 298 HIS A N 1
ATOM 2338 C CA . HIS A 1 298 ? -6.781 -54.656 -18.391 1 95.06 298 HIS A CA 1
ATOM 2339 C C . HIS A 1 298 ? -5.672 -53.625 -18.25 1 95.06 298 HIS A C 1
ATOM 2341 O O . HIS A 1 298 ? -4.691 -53.844 -17.547 1 95.06 298 HIS A O 1
ATOM 2347 N N . PHE A 1 299 ? -5.914 -52.5 -18.906 1 94.75 299 PHE A N 1
ATOM 2348 C CA . PHE A 1 299 ? -4.953 -51.406 -18.875 1 94.75 299 PHE A CA 1
ATOM 2349 C C . PHE A 1 299 ? -4.711 -50.969 -17.438 1 94.75 299 PHE A C 1
ATOM 2351 O O . PHE A 1 299 ? -3.564 -50.906 -16.969 1 94.75 299 PHE A O 1
ATOM 2358 N N . SER A 1 300 ? -5.746 -50.688 -16.734 1 93.56 300 SER A N 1
ATOM 2359 C CA . SER A 1 300 ? -5.641 -50.156 -15.367 1 93.56 300 SER A CA 1
ATOM 2360 C C . SER A 1 300 ? -4.992 -51.188 -14.438 1 93.56 300 SER A C 1
ATOM 2362 O O . SER A 1 300 ? -4.145 -50.844 -13.617 1 93.56 300 SER A O 1
ATOM 2364 N N . ARG A 1 301 ? -5.332 -52.406 -14.555 1 95.12 301 ARG A N 1
ATOM 2365 C CA . ARG A 1 301 ? -4.781 -53.438 -13.695 1 95.12 301 ARG A CA 1
ATOM 2366 C C . ARG A 1 301 ? -3.293 -53.656 -13.961 1 95.12 301 ARG A C 1
ATOM 2368 O O . ARG A 1 301 ? -2.512 -53.812 -13.023 1 95.12 301 ARG A O 1
ATOM 2375 N N . LEU A 1 302 ? -2.961 -53.594 -15.211 1 96.56 302 LEU A N 1
ATOM 2376 C CA . LEU A 1 302 ? -1.55 -53.719 -15.555 1 96.56 302 LEU A CA 1
ATOM 2377 C C . LEU A 1 302 ? -0.758 -52.531 -15.039 1 96.56 302 LEU A C 1
ATOM 2379 O O . LEU A 1 302 ? 0.372 -52.688 -14.57 1 96.56 302 LEU A O 1
ATOM 2383 N N . CYS A 1 303 ? -1.381 -51.312 -15.141 1 96 303 CYS A N 1
ATOM 2384 C CA . CYS A 1 303 ? -0.726 -50.125 -14.633 1 96 303 CYS A CA 1
ATOM 2385 C C . CYS A 1 303 ? -0.478 -50.219 -13.133 1 96 303 CYS A C 1
ATOM 2387 O O . CYS A 1 303 ? 0.479 -49.656 -12.617 1 96 303 CYS A O 1
ATOM 2389 N N . ARG A 1 304 ? -1.293 -51 -12.453 1 94.81 304 ARG A N 1
ATOM 2390 C CA . ARG A 1 304 ? -1.158 -51.188 -11.008 1 94.81 304 ARG A CA 1
ATOM 2391 C C . ARG A 1 304 ? -0.17 -52.281 -10.695 1 94.81 304 ARG A C 1
ATOM 2393 O O . ARG A 1 304 ? 0.061 -52.625 -9.523 1 94.81 304 ARG A O 1
ATOM 2400 N N . GLY A 1 305 ? 0.351 -52.875 -11.68 1 93.44 305 GLY A N 1
ATOM 2401 C CA . GLY A 1 305 ? 1.354 -53.938 -11.484 1 93.44 305 GLY A CA 1
ATOM 2402 C C . GLY A 1 305 ? 0.756 -55.312 -11.305 1 93.44 305 GLY A C 1
ATOM 2403 O O . GLY A 1 305 ? 1.457 -56.25 -10.922 1 93.44 305 GLY A O 1
ATOM 2404 N N . GLN A 1 306 ? -0.519 -55.469 -11.594 1 93.75 306 GLN A N 1
ATOM 2405 C CA . GLN A 1 306 ? -1.154 -56.781 -11.477 1 93.75 306 GLN A CA 1
ATOM 2406 C C . GLN A 1 306 ? -0.726 -57.688 -12.617 1 93.75 306 GLN A C 1
ATOM 2408 O O . GLN A 1 306 ? -0.611 -57.25 -13.766 1 93.75 306 GLN A O 1
ATOM 2413 N N . ARG A 1 307 ? -0.537 -58.938 -12.281 1 92.5 307 ARG A N 1
ATOM 2414 C CA . ARG A 1 307 ? -0.201 -59.938 -13.281 1 92.5 307 ARG A CA 1
ATOM 2415 C C . ARG A 1 307 ? -1.456 -60.625 -13.812 1 92.5 307 ARG A C 1
ATOM 2417 O O . ARG A 1 307 ? -2.195 -61.25 -13.055 1 92.5 307 ARG A O 1
ATOM 2424 N N . LEU A 1 308 ? -1.612 -60.5 -15.031 1 94.69 308 LEU A N 1
ATOM 2425 C CA . LEU A 1 308 ? -2.842 -61.031 -15.617 1 94.69 308 LEU A CA 1
ATOM 2426 C C . LEU A 1 308 ? -2.584 -62.344 -16.328 1 94.69 308 LEU A C 1
ATOM 2428 O O . LEU A 1 308 ? -3.523 -63.094 -16.641 1 94.69 308 LEU A O 1
ATOM 2432 N N . ARG A 1 309 ? -1.338 -62.688 -16.656 1 93.88 309 ARG A N 1
ATOM 2433 C CA . ARG A 1 309 ? -0.988 -63.938 -17.359 1 93.88 309 ARG A CA 1
ATOM 2434 C C . ARG A 1 309 ? -0.839 -65.062 -16.375 1 93.88 309 ARG A C 1
ATOM 2436 O O . ARG A 1 309 ? -0.48 -64.875 -15.219 1 93.88 309 ARG A O 1
ATOM 2443 N N . PRO A 1 310 ? -1.093 -66.312 -16.891 1 90.56 310 PRO A N 1
ATOM 2444 C CA . PRO A 1 310 ? -0.818 -67.438 -16.047 1 90.56 310 PRO A CA 1
ATOM 2445 C C . PRO A 1 310 ? 0.659 -67.562 -15.688 1 90.56 310 PRO A C 1
ATOM 2447 O O . PRO A 1 310 ? 1.527 -67.188 -16.453 1 90.56 310 PRO A O 1
ATOM 2450 N N . VAL A 1 311 ? 0.905 -68.188 -14.641 1 88.75 311 VAL A N 1
ATOM 2451 C CA . VAL A 1 311 ? 2.248 -68.312 -14.078 1 88.75 311 VAL A CA 1
ATOM 2452 C C . VAL A 1 311 ? 3.131 -69.125 -15.031 1 88.75 311 VAL A C 1
ATOM 2454 O O . VAL A 1 311 ? 4.328 -68.875 -15.156 1 88.75 311 VAL A O 1
ATOM 2457 N N . GLU A 1 312 ? 2.48 -70.062 -15.672 1 88.38 312 GLU A N 1
ATOM 2458 C CA . GLU A 1 312 ? 3.227 -70.938 -16.594 1 88.38 312 GLU A CA 1
ATOM 2459 C C . GLU A 1 312 ? 3.84 -70.125 -17.719 1 88.38 312 GLU A C 1
ATOM 2461 O O . GLU A 1 312 ? 4.961 -70.375 -18.156 1 88.38 312 GLU A O 1
ATOM 2466 N N . VAL A 1 313 ? 3.111 -69.188 -18.125 1 87.5 313 VAL A N 1
ATOM 2467 C CA . VAL A 1 313 ? 3.58 -68.312 -19.219 1 87.5 313 VAL A CA 1
ATOM 2468 C C . VAL A 1 313 ? 4.711 -67.438 -18.719 1 87.5 313 VAL A C 1
ATOM 2470 O O . VAL A 1 313 ? 5.723 -67.25 -19.406 1 87.5 313 VAL A O 1
ATOM 2473 N N . GLU A 1 314 ? 4.645 -67 -17.562 1 87.25 314 GLU A N 1
ATOM 2474 C CA . GLU A 1 314 ? 5.633 -66.125 -17 1 87.25 314 GLU A CA 1
ATOM 2475 C C . GLU A 1 314 ? 6.957 -66.812 -16.734 1 87.25 314 GLU A C 1
ATOM 2477 O O . GLU A 1 314 ? 8.031 -66.25 -16.906 1 87.25 314 GLU A O 1
ATOM 2482 N N . THR A 1 315 ? 6.875 -67.938 -16.344 1 84.19 315 THR A N 1
ATOM 2483 C CA . THR A 1 315 ? 8.07 -68.688 -15.961 1 84.19 315 THR A CA 1
ATOM 2484 C C . THR A 1 315 ? 8.844 -69.125 -17.203 1 84.19 315 THR A C 1
ATOM 2486 O O . THR A 1 315 ? 10.016 -69.5 -17.109 1 84.19 315 THR A O 1
ATOM 2489 N N . SER A 1 316 ? 8.203 -69.125 -18.328 1 84.38 316 SER A N 1
ATOM 2490 C CA . SER A 1 316 ? 8.859 -69.562 -19.562 1 84.38 316 SER A CA 1
ATOM 2491 C C . SER A 1 316 ? 9.734 -68.5 -20.141 1 84.38 316 SER A C 1
ATOM 2493 O O . SER A 1 316 ? 10.562 -68.75 -21.016 1 84.38 316 SER A O 1
ATOM 2495 N N . LEU A 1 317 ? 9.617 -67.375 -19.609 1 83.38 317 LEU A N 1
ATOM 2496 C CA . LEU A 1 317 ? 10.367 -66.188 -20.109 1 83.38 317 LEU A CA 1
ATOM 2497 C C . LEU A 1 317 ? 11.781 -66.188 -19.547 1 83.38 317 LEU A C 1
ATOM 2499 O O . LEU A 1 317 ? 12 -66.562 -18.391 1 83.38 317 LEU A O 1
ATOM 2503 N N . VAL A 1 318 ? 12.742 -65.812 -20.406 1 80.81 318 VAL A N 1
ATOM 2504 C CA . VAL A 1 318 ? 14.141 -65.875 -19.984 1 80.81 318 VAL A CA 1
ATOM 2505 C C . VAL A 1 318 ? 14.836 -64.562 -20.172 1 80.81 318 VAL A C 1
ATOM 2507 O O . VAL A 1 318 ? 14.359 -63.719 -20.938 1 80.81 318 VAL A O 1
ATOM 2510 N N . CYS A 1 319 ? 15.789 -64.312 -19.328 1 81.25 319 CYS A N 1
ATOM 2511 C CA . CYS A 1 319 ? 16.75 -63.219 -19.484 1 81.25 319 CYS A CA 1
ATOM 2512 C C . CYS A 1 319 ? 18.109 -63.75 -19.906 1 81.25 319 CYS A C 1
ATOM 2514 O O . CYS A 1 319 ? 18.656 -64.625 -19.266 1 81.25 319 CYS A O 1
ATOM 2516 N N . ARG A 1 320 ? 18.562 -63.312 -21.078 1 78.06 320 ARG A N 1
ATOM 2517 C CA . ARG A 1 320 ? 19.812 -63.844 -21.578 1 78.06 320 ARG A CA 1
ATOM 2518 C C . ARG A 1 320 ? 20.719 -62.75 -22.109 1 78.06 320 ARG A C 1
ATOM 2520 O O . ARG A 1 320 ? 20.25 -61.656 -22.438 1 78.06 320 ARG A O 1
ATOM 2527 N N . LEU A 1 321 ? 21.984 -63.062 -21.984 1 72.12 321 LEU A N 1
ATOM 2528 C CA . LEU A 1 321 ? 22.953 -62.188 -22.609 1 72.12 321 LEU A CA 1
ATOM 2529 C C . LEU A 1 321 ? 23.031 -62.438 -24.109 1 72.12 321 LEU A C 1
ATOM 2531 O O . LEU A 1 321 ? 23.125 -63.594 -24.531 1 72.12 321 LEU A O 1
ATOM 2535 N N . VAL A 1 322 ? 22.594 -61.719 -24.812 1 66 322 VAL A N 1
ATOM 2536 C CA . VAL A 1 322 ? 22.672 -61.906 -26.25 1 66 322 VAL A CA 1
ATOM 2537 C C . VAL A 1 322 ? 23.922 -61.219 -26.797 1 66 322 VAL A C 1
ATOM 2539 O O . VAL A 1 322 ? 24.172 -60.031 -26.516 1 66 322 VAL A O 1
ATOM 2542 N N . ALA A 1 323 ? 24.922 -62.156 -26.797 1 56.28 323 ALA A N 1
ATOM 2543 C CA . ALA A 1 323 ? 26.125 -61.719 -27.5 1 56.28 323 ALA A CA 1
ATOM 2544 C C . ALA A 1 323 ? 26 -61.969 -29 1 56.28 323 ALA A C 1
ATOM 2546 O O . ALA A 1 323 ? 25.359 -62.938 -29.422 1 56.28 323 ALA A O 1
ATOM 2547 N N . HIS A 1 324 ? 25.469 -61.312 -29.781 1 48.97 324 HIS A N 1
ATOM 2548 C CA . HIS A 1 324 ? 25.312 -61.656 -31.188 1 48.97 324 HIS A CA 1
ATOM 2549 C C . HIS A 1 324 ? 26.375 -62.625 -31.625 1 48.97 324 HIS A C 1
ATOM 2551 O O . HIS A 1 324 ? 26.719 -62.719 -32.812 1 48.97 324 HIS A O 1
ATOM 2557 N N . THR A 1 325 ? 26.984 -63.469 -30.75 1 39.53 325 THR A N 1
ATOM 2558 C CA . THR A 1 325 ? 27.953 -64.375 -31.344 1 39.53 325 THR A CA 1
ATOM 2559 C C . THR A 1 325 ? 27.266 -65.5 -32.125 1 39.53 325 THR A C 1
ATOM 2561 O O . THR A 1 325 ? 27.906 -66.375 -32.656 1 39.53 325 THR A O 1
ATOM 2564 N N . HIS A 1 326 ? 26.078 -65.938 -31.859 1 36.69 326 HIS A N 1
ATOM 2565 C CA . HIS A 1 326 ? 25.922 -67.312 -32.312 1 36.69 326 HIS A CA 1
ATOM 2566 C C . HIS A 1 326 ? 26.094 -67.438 -33.812 1 36.69 326 HIS A C 1
ATOM 2568 O O . HIS A 1 326 ? 26.734 -68.375 -34.312 1 36.69 326 HIS A O 1
ATOM 2574 N N . GLY A 1 327 ? 24.875 -67.5 -34.75 1 36.97 327 GLY A N 1
ATOM 2575 C CA . GLY A 1 327 ? 25 -68.188 -36.031 1 36.97 327 GLY A CA 1
ATOM 2576 C C . GLY A 1 327 ? 26.078 -67.562 -36.906 1 36.97 327 GLY A C 1
ATOM 2577 O O . GLY A 1 327 ? 26.703 -66.562 -36.531 1 36.97 327 GLY A O 1
ATOM 2578 N N . ARG A 1 328 ? 26.297 -68.25 -38.219 1 38.06 328 ARG A N 1
ATOM 2579 C CA . ARG A 1 328 ? 27.266 -68.125 -39.312 1 38.06 328 ARG A CA 1
ATOM 2580 C C . ARG A 1 328 ? 27.453 -66.625 -39.688 1 38.06 328 ARG A C 1
ATOM 2582 O O . ARG A 1 328 ? 28.266 -66.312 -40.531 1 38.06 328 ARG A O 1
ATOM 2589 N N . LEU A 1 329 ? 26.344 -65.938 -39.781 1 37.84 329 LEU A N 1
ATOM 2590 C CA . LEU A 1 329 ? 26.578 -64.688 -40.562 1 37.84 329 LEU A CA 1
ATOM 2591 C C . LEU A 1 329 ? 27.438 -63.719 -39.75 1 37.84 329 LEU A C 1
ATOM 2593 O O . LEU A 1 329 ? 27.547 -63.844 -38.531 1 37.84 329 LEU A O 1
ATOM 2597 N N . HIS A 1 330 ? 27.703 -62.406 -40.438 1 37.09 330 HIS A N 1
ATOM 2598 C CA . HIS A 1 330 ? 28.719 -61.375 -40.219 1 37.09 330 HIS A CA 1
ATOM 2599 C C . HIS A 1 330 ? 28.688 -60.875 -38.781 1 37.09 330 HIS A C 1
ATOM 2601 O O . HIS A 1 330 ? 27.641 -60.406 -38.312 1 37.09 330 HIS A O 1
ATOM 2607 N N . ASN A 1 331 ? 29.375 -61.438 -37.781 1 39.38 331 ASN A N 1
ATOM 2608 C CA . ASN A 1 331 ? 29.844 -61 -36.469 1 39.38 331 ASN A CA 1
ATOM 2609 C C . ASN A 1 331 ? 30.047 -59.5 -36.438 1 39.38 331 ASN A C 1
ATOM 2611 O O . ASN A 1 331 ? 30.984 -58.938 -37 1 39.38 331 ASN A O 1
ATOM 2615 N N . HIS A 1 332 ? 29.031 -58.688 -36.469 1 44.19 332 HIS A N 1
ATOM 2616 C CA . HIS A 1 332 ? 29.516 -57.344 -36.219 1 44.19 332 HIS A CA 1
ATOM 2617 C C . HIS A 1 332 ? 30.219 -57.219 -34.875 1 44.19 332 HIS A C 1
ATOM 2619 O O . HIS A 1 332 ? 29.719 -57.719 -33.875 1 44.19 332 HIS A O 1
ATOM 2625 N N . GLY A 1 333 ? 31.531 -57.281 -34.812 1 44.38 333 GLY A N 1
ATOM 2626 C CA . GLY A 1 333 ? 32.531 -57.156 -33.75 1 44.38 333 GLY A CA 1
ATOM 2627 C C . GLY A 1 333 ? 32.062 -56.25 -32.625 1 44.38 333 GLY A C 1
ATOM 2628 O O . GLY A 1 333 ? 32.656 -56.219 -31.547 1 44.38 333 GLY A O 1
ATOM 2629 N N . TYR A 1 334 ? 31.141 -55.469 -32.812 1 44.06 334 TYR A N 1
ATOM 2630 C CA . TYR A 1 334 ? 30.859 -54.438 -31.812 1 44.06 334 TYR A CA 1
ATOM 2631 C C . TYR A 1 334 ? 30.25 -55.062 -30.562 1 44.06 334 TYR A C 1
ATOM 2633 O O . TYR A 1 334 ? 30.594 -54.688 -29.438 1 44.06 334 TYR A O 1
ATOM 2641 N N . PHE A 1 335 ? 29.328 -56.125 -30.672 1 52.09 335 PHE A N 1
ATOM 2642 C CA . PHE A 1 335 ? 28.656 -56.562 -29.469 1 52.09 335 PHE A CA 1
ATOM 2643 C C . PHE A 1 335 ? 29.469 -57.656 -28.781 1 52.09 335 PHE A C 1
ATOM 2645 O O . PHE A 1 335 ? 29.109 -58.125 -27.688 1 52.09 335 PHE A O 1
ATOM 2652 N N . THR A 1 336 ? 30.391 -58.312 -29.406 1 48.44 336 THR A N 1
ATOM 2653 C CA . THR A 1 336 ? 31.25 -59.25 -28.703 1 48.44 336 THR A CA 1
ATOM 2654 C C . THR A 1 336 ? 31.859 -58.594 -27.469 1 48.44 336 THR A C 1
ATOM 2656 O O . THR A 1 336 ? 32 -59.25 -26.422 1 48.44 336 THR A O 1
ATOM 2659 N N . LEU A 1 337 ? 32.094 -57.312 -27.562 1 46.53 337 LEU A N 1
ATOM 2660 C CA . LEU A 1 337 ? 32.781 -56.625 -26.469 1 46.53 337 LEU A CA 1
ATOM 2661 C C . LEU A 1 337 ? 31.766 -56.094 -25.469 1 46.53 337 LEU A C 1
ATOM 2663 O O . LEU A 1 337 ? 32.094 -55.938 -24.281 1 46.53 337 LEU A O 1
ATOM 2667 N N . MET A 1 338 ? 30.469 -55.844 -25.859 1 60.31 338 MET A N 1
ATOM 2668 C CA . MET A 1 338 ? 29.5 -55.281 -24.922 1 60.31 338 MET A CA 1
ATOM 2669 C C . MET A 1 338 ? 28.156 -56 -25.062 1 60.31 338 MET A C 1
ATOM 2671 O O . MET A 1 338 ? 27.234 -55.469 -25.703 1 60.31 338 MET A O 1
ATOM 2675 N N . PRO A 1 339 ? 28.062 -57.156 -24.5 1 72.94 339 PRO A N 1
ATOM 2676 C CA . PRO A 1 339 ? 26.812 -57.875 -24.594 1 72.94 339 PRO A CA 1
ATOM 2677 C C . PRO A 1 339 ? 25.641 -57.125 -23.969 1 72.94 339 PRO A C 1
ATOM 2679 O O . PRO A 1 339 ? 25.828 -56.312 -23.062 1 72.94 339 PRO A O 1
ATOM 2682 N N . LEU A 1 340 ? 24.469 -57.25 -24.703 1 83.12 340 LEU A N 1
ATOM 2683 C CA . LEU A 1 340 ? 23.25 -56.656 -24.172 1 83.12 340 LEU A CA 1
ATOM 2684 C C . LEU A 1 340 ? 22.438 -57.688 -23.406 1 83.12 340 LEU A C 1
ATOM 2686 O O . LEU A 1 340 ? 22.359 -58.875 -23.797 1 83.12 340 LEU A O 1
ATOM 2690 N N . LEU A 1 341 ? 22.047 -57.312 -22.25 1 86.81 341 LEU A N 1
ATOM 2691 C CA . LEU A 1 341 ? 21.109 -58.156 -21.5 1 86.81 341 LEU A CA 1
ATOM 2692 C C . LEU A 1 341 ? 19.703 -58.031 -22.047 1 86.81 341 LEU A C 1
ATOM 2694 O O . LEU A 1 341 ? 19.094 -56.969 -22 1 86.81 341 LEU A O 1
ATOM 2698 N N . LEU A 1 342 ? 19.234 -59.094 -22.719 1 90.44 342 LEU A N 1
ATOM 2699 C CA . LEU A 1 342 ? 17.891 -59.156 -23.312 1 90.44 342 LEU A CA 1
ATOM 2700 C C . LEU A 1 342 ? 16.922 -59.906 -22.406 1 90.44 342 LEU A C 1
ATOM 2702 O O . LEU A 1 342 ? 17.203 -61.031 -22 1 90.44 342 LEU A O 1
ATOM 2706 N N . GLU A 1 343 ? 15.906 -59.25 -22.047 1 92.12 343 GLU A N 1
ATOM 2707 C CA . GLU A 1 343 ? 14.852 -59.844 -21.25 1 92.12 343 GLU A CA 1
ATOM 2708 C C . GLU A 1 343 ? 13.578 -60.031 -22.062 1 92.12 343 GLU A C 1
ATOM 2710 O O . GLU A 1 343 ? 13.039 -59.062 -22.609 1 92.12 343 GLU A O 1
ATOM 2715 N N . GLU A 1 344 ? 13.102 -61.281 -22.156 1 93 344 GLU A N 1
ATOM 2716 C CA . GLU A 1 344 ? 11.836 -61.562 -22.828 1 93 344 GLU A CA 1
ATOM 2717 C C . GLU A 1 344 ? 10.641 -61.188 -21.969 1 93 344 GLU A C 1
ATOM 2719 O O . GLU A 1 344 ? 10.523 -61.656 -20.828 1 93 344 GLU A O 1
ATOM 2724 N N . MET A 1 345 ? 9.844 -60.344 -22.453 1 94.25 345 MET A N 1
ATOM 2725 C CA . MET A 1 345 ? 8.641 -59.938 -21.734 1 94.25 345 MET A CA 1
ATOM 2726 C C . MET A 1 345 ? 7.426 -60.719 -22.234 1 94.25 345 MET A C 1
ATOM 2728 O O . MET A 1 345 ? 6.441 -60.875 -21.516 1 94.25 345 MET A O 1
ATOM 2732 N N . SER A 1 346 ? 7.461 -61.094 -23.453 1 93.69 346 SER A N 1
ATOM 2733 C CA . SER A 1 346 ? 6.43 -61.906 -24.094 1 93.69 346 SER A CA 1
ATOM 2734 C C . SER A 1 346 ? 6.992 -62.688 -25.266 1 93.69 346 SER A C 1
ATOM 2736 O O . SER A 1 346 ? 7.863 -62.188 -25.984 1 93.69 346 SER A O 1
ATOM 2738 N N . LEU A 1 347 ? 6.504 -63.812 -25.5 1 89.94 347 LEU A N 1
ATOM 2739 C CA . LEU A 1 347 ? 6.953 -64.625 -26.625 1 89.94 347 LEU A CA 1
ATOM 2740 C C . LEU A 1 347 ? 6.02 -64.438 -27.812 1 89.94 347 LEU A C 1
ATOM 2742 O O . LEU A 1 347 ? 6.449 -64.562 -28.969 1 89.94 347 LEU A O 1
ATOM 2746 N N . ASP A 1 348 ? 4.777 -64.188 -27.531 1 87.69 348 ASP A N 1
ATOM 2747 C CA . ASP A 1 348 ? 3.785 -63.906 -28.562 1 87.69 348 ASP A CA 1
ATOM 2748 C C . ASP A 1 348 ? 2.752 -62.906 -28.078 1 87.69 348 ASP A C 1
ATOM 2750 O O . ASP A 1 348 ? 1.852 -63.25 -27.312 1 87.69 348 ASP A O 1
ATOM 2754 N N . PRO A 1 349 ? 2.711 -61.844 -28.688 1 92 349 PRO A N 1
ATOM 2755 C CA . PRO A 1 349 ? 3.723 -61.25 -29.547 1 92 349 PRO A CA 1
ATOM 2756 C C . PRO A 1 349 ? 5.098 -61.188 -28.891 1 92 349 PRO A C 1
ATOM 2758 O O . PRO A 1 349 ? 5.199 -61.188 -27.656 1 92 349 PRO A O 1
ATOM 2761 N N . TYR A 1 350 ? 6.062 -61.156 -29.734 1 92.31 350 TYR A N 1
ATOM 2762 C CA . TYR A 1 350 ? 7.418 -61.094 -29.203 1 92.31 350 TYR A CA 1
ATOM 2763 C C . TYR A 1 350 ? 7.773 -59.688 -28.734 1 92.31 350 TYR A C 1
ATOM 2765 O O . TYR A 1 350 ? 7.848 -58.75 -29.531 1 92.31 350 TYR A O 1
ATOM 2773 N N . ILE A 1 351 ? 7.93 -59.531 -27.469 1 94.56 351 ILE A N 1
ATOM 2774 C CA . ILE A 1 351 ? 8.281 -58.281 -26.797 1 94.56 351 ILE A CA 1
ATOM 2775 C C . ILE A 1 351 ? 9.5 -58.5 -25.906 1 94.56 351 ILE A C 1
ATOM 2777 O O . ILE A 1 351 ? 9.516 -59.438 -25.078 1 94.56 351 ILE A O 1
ATOM 2781 N N . VAL A 1 352 ? 10.516 -57.688 -26.062 1 95 352 VAL A N 1
ATOM 2782 C CA . VAL A 1 352 ? 11.727 -57.844 -25.266 1 95 352 VAL A CA 1
ATOM 2783 C C . VAL A 1 352 ? 12.188 -56.5 -24.734 1 95 352 VAL A C 1
ATOM 2785 O O . VAL A 1 352 ? 11.773 -55.438 -25.234 1 95 352 VAL A O 1
ATOM 2788 N N . VAL A 1 353 ? 13.016 -56.531 -23.703 1 95.88 353 VAL A N 1
ATOM 2789 C CA . VAL A 1 353 ? 13.656 -55.344 -23.156 1 95.88 353 VAL A CA 1
ATOM 2790 C C . VAL A 1 353 ? 15.172 -55.531 -23.156 1 95.88 353 VAL A C 1
ATOM 2792 O O . VAL A 1 353 ? 15.688 -56.562 -22.703 1 95.88 353 VAL A O 1
ATOM 2795 N N . PHE A 1 354 ? 15.898 -54.625 -23.797 1 94.81 354 PHE A N 1
ATOM 2796 C CA . PHE A 1 354 ? 17.344 -54.562 -23.703 1 94.81 354 PHE A CA 1
ATOM 2797 C C . PHE A 1 354 ? 17.781 -53.688 -22.531 1 94.81 354 PHE A C 1
ATOM 2799 O O . PHE A 1 354 ? 17.531 -52.469 -22.531 1 94.81 354 PHE A O 1
ATOM 2806 N N . HIS A 1 355 ? 18.391 -54.25 -21.594 1 93.5 355 HIS A N 1
ATOM 2807 C CA . HIS A 1 355 ? 18.828 -53.469 -20.438 1 93.5 355 HIS A CA 1
ATOM 2808 C C . HIS A 1 355 ? 20.141 -52.75 -20.719 1 93.5 355 HIS A C 1
ATOM 2810 O O . HIS A 1 355 ? 20.984 -53.281 -21.469 1 93.5 355 HIS A O 1
ATOM 2816 N N . ASP A 1 356 ? 20.281 -51.531 -20.203 1 92.69 356 ASP A N 1
ATOM 2817 C CA . ASP A 1 356 ? 21.5 -50.688 -20.312 1 92.69 356 ASP A CA 1
ATOM 2818 C C . ASP A 1 356 ? 21.891 -50.469 -21.766 1 92.69 356 ASP A C 1
ATOM 2820 O O . ASP A 1 356 ? 23.047 -50.656 -22.125 1 92.69 356 ASP A O 1
ATOM 2824 N N . PHE A 1 357 ? 20.891 -50.25 -22.516 1 95 357 PHE A N 1
ATOM 2825 C CA . PHE A 1 357 ? 21.109 -50.031 -23.938 1 95 357 PHE A CA 1
ATOM 2826 C C . PHE A 1 357 ? 21.797 -48.688 -24.156 1 95 357 PHE A C 1
ATOM 2828 O O . PHE A 1 357 ? 22.656 -48.531 -25.016 1 95 357 PHE A O 1
ATOM 2835 N N . LEU A 1 358 ? 21.359 -47.625 -23.453 1 96.25 358 LEU A N 1
ATOM 2836 C CA . LEU A 1 358 ? 22 -46.312 -23.453 1 96.25 358 LEU A CA 1
ATOM 2837 C C . LEU A 1 358 ? 22.609 -46 -22.094 1 96.25 358 LEU A C 1
ATOM 2839 O O . LEU A 1 358 ? 22.109 -46.438 -21.062 1 96.25 358 LEU A O 1
ATOM 2843 N N . THR A 1 359 ? 23.641 -45.156 -22.094 1 95.25 359 THR A N 1
ATOM 2844 C CA . THR A 1 359 ? 24.234 -44.656 -20.859 1 95.25 359 THR A CA 1
ATOM 2845 C C . THR A 1 359 ? 23.469 -43.438 -20.359 1 95.25 359 THR A C 1
ATOM 2847 O O . THR A 1 359 ? 22.688 -42.844 -21.094 1 95.25 359 THR A O 1
ATOM 2850 N N . ALA A 1 360 ? 23.75 -43.094 -19.078 1 95 360 ALA A N 1
ATOM 2851 C CA . ALA A 1 360 ? 23.141 -41.906 -18.484 1 95 360 ALA A CA 1
ATOM 2852 C C . ALA A 1 360 ? 23.5 -40.656 -19.281 1 95 360 ALA A C 1
ATOM 2854 O O . ALA A 1 360 ? 22.656 -39.781 -19.484 1 95 360 ALA A O 1
ATOM 2855 N N . HIS A 1 361 ? 24.719 -40.594 -19.703 1 95.5 361 HIS A N 1
ATOM 2856 C CA . HIS A 1 361 ? 25.172 -39.438 -20.469 1 95.5 361 HIS A CA 1
ATOM 2857 C C . HIS A 1 361 ? 24.438 -39.312 -21.797 1 95.5 361 HIS A C 1
ATOM 2859 O O . HIS A 1 361 ? 24.062 -38.219 -22.203 1 95.5 361 HIS A O 1
ATOM 2865 N N . GLN A 1 362 ? 24.188 -40.469 -22.422 1 95.75 362 GLN A N 1
ATOM 2866 C CA . GLN A 1 362 ? 23.5 -40.469 -23.703 1 95.75 362 GLN A CA 1
ATOM 2867 C C . GLN A 1 362 ? 22.031 -40.062 -23.547 1 95.75 362 GLN A C 1
ATOM 2869 O O . GLN A 1 362 ? 21.5 -39.281 -24.359 1 95.75 362 GLN A O 1
ATOM 2874 N N . THR A 1 363 ? 21.422 -40.531 -22.516 1 97.12 363 THR A N 1
ATOM 2875 C CA . THR A 1 363 ? 20.016 -40.156 -22.297 1 97.12 363 THR A CA 1
ATOM 2876 C C . THR A 1 363 ? 19.875 -38.688 -22 1 97.12 363 THR A C 1
ATOM 2878 O O . THR A 1 363 ? 18.984 -38.031 -22.531 1 97.12 363 THR A O 1
ATOM 2881 N N . ASP A 1 364 ? 20.781 -38.125 -21.203 1 96.12 364 ASP A N 1
ATOM 2882 C CA . ASP A 1 364 ? 20.766 -36.719 -20.906 1 96.12 364 ASP A CA 1
ATOM 2883 C C . ASP A 1 364 ? 20.922 -35.875 -22.172 1 96.12 364 ASP A C 1
ATOM 2885 O O . ASP A 1 364 ? 20.25 -34.875 -22.344 1 96.12 364 ASP A O 1
ATOM 2889 N N . ALA A 1 365 ? 21.812 -36.344 -22.969 1 96.19 365 ALA A N 1
ATOM 2890 C CA . ALA A 1 365 ? 22.078 -35.594 -24.203 1 96.19 365 ALA A CA 1
ATOM 2891 C C . ALA A 1 365 ? 20.844 -35.562 -25.109 1 96.19 365 ALA A C 1
ATOM 2893 O O . ALA A 1 365 ? 20.562 -34.531 -25.734 1 96.19 365 ALA A O 1
ATOM 2894 N N . ILE A 1 366 ? 20.109 -36.656 -25.188 1 96.69 366 ILE A N 1
ATOM 2895 C CA . ILE A 1 366 ? 18.906 -36.719 -26.016 1 96.69 366 ILE A CA 1
ATOM 2896 C C . ILE A 1 366 ? 17.828 -35.781 -25.422 1 96.69 366 ILE A C 1
ATOM 2898 O O . ILE A 1 366 ? 17.188 -35.031 -26.156 1 96.69 366 ILE A O 1
ATOM 2902 N N . ILE A 1 367 ? 17.672 -35.812 -24.125 1 95.62 367 ILE A N 1
ATOM 2903 C CA . ILE A 1 367 ? 16.688 -34.969 -23.469 1 95.62 367 ILE A CA 1
ATOM 2904 C C . ILE A 1 367 ? 17 -33.5 -23.703 1 95.62 367 ILE A C 1
ATOM 2906 O O . ILE A 1 367 ? 16.109 -32.719 -24.031 1 95.62 367 ILE A O 1
ATOM 2910 N N . GLU A 1 368 ? 18.266 -33.156 -23.594 1 94.56 368 GLU A N 1
ATOM 2911 C CA . GLU A 1 368 ? 18.688 -31.781 -23.75 1 94.56 368 GLU A CA 1
ATOM 2912 C C . GLU A 1 368 ? 18.359 -31.266 -25.156 1 94.56 368 GLU A C 1
ATOM 2914 O O . GLU A 1 368 ? 18 -30.094 -25.328 1 94.56 368 GLU A O 1
ATOM 2919 N N . ARG A 1 369 ? 18.484 -32.125 -26.109 1 94.12 369 ARG A N 1
ATOM 2920 C CA . ARG A 1 369 ? 18.203 -31.766 -27.5 1 94.12 369 ARG A CA 1
ATOM 2921 C C . ARG A 1 369 ? 16.703 -31.656 -27.75 1 94.12 369 ARG A C 1
ATOM 2923 O O . ARG A 1 369 ? 16.266 -30.844 -28.562 1 94.12 369 ARG A O 1
ATOM 2930 N N . ALA A 1 370 ? 15.938 -32.438 -27.047 1 94.38 370 ALA A N 1
ATOM 2931 C CA . ALA A 1 370 ? 14.5 -32.5 -27.281 1 94.38 370 ALA A CA 1
ATOM 2932 C C . ALA A 1 370 ? 13.75 -31.406 -26.547 1 94.38 370 ALA A C 1
ATOM 2934 O O . ALA A 1 370 ? 12.711 -30.922 -27.016 1 94.38 370 ALA A O 1
ATOM 2935 N N . LYS A 1 371 ? 14.211 -31 -25.422 1 90.94 371 LYS A N 1
ATOM 2936 C CA . LYS A 1 371 ? 13.523 -30.109 -24.5 1 90.94 371 LYS A CA 1
ATOM 2937 C C . LYS A 1 371 ? 13.047 -28.844 -25.219 1 90.94 371 LYS A C 1
ATOM 2939 O O . LYS A 1 371 ? 11.867 -28.484 -25.141 1 90.94 371 LYS A O 1
ATOM 2944 N N . PRO A 1 372 ? 13.914 -28.172 -25.984 1 87.94 372 PRO A N 1
ATOM 2945 C CA . PRO A 1 372 ? 13.477 -26.922 -26.609 1 87.94 372 PRO A CA 1
ATOM 2946 C C . PRO A 1 372 ? 12.477 -27.156 -27.75 1 87.94 372 PRO A C 1
ATOM 2948 O O . PRO A 1 372 ? 11.805 -26.219 -28.188 1 87.94 372 PRO A O 1
ATOM 2951 N N . LYS A 1 373 ? 12.367 -28.422 -28.219 1 89.69 373 LYS A N 1
ATOM 2952 C CA . LYS A 1 373 ? 11.547 -28.734 -29.375 1 89.69 373 LYS A CA 1
ATOM 2953 C C . LYS A 1 373 ? 10.203 -29.328 -28.969 1 89.69 373 LYS A C 1
ATOM 2955 O O . LYS A 1 373 ? 9.383 -29.656 -29.828 1 89.69 373 LYS A O 1
ATOM 2960 N N . LEU A 1 374 ? 10.039 -29.391 -27.672 1 87.62 374 LEU A N 1
ATOM 2961 C CA . LEU A 1 374 ? 8.805 -30 -27.188 1 87.62 374 LEU A CA 1
ATOM 2962 C C . LEU A 1 374 ? 7.586 -29.188 -27.594 1 87.62 374 LEU A C 1
ATOM 2964 O O . LEU A 1 374 ? 7.551 -27.969 -27.391 1 87.62 374 LEU A O 1
ATOM 2968 N N . ALA A 1 375 ? 6.668 -29.797 -28.203 1 80.06 375 ALA A N 1
ATOM 2969 C CA . ALA A 1 375 ? 5.379 -29.219 -28.578 1 80.06 375 ALA A CA 1
ATOM 2970 C C . ALA A 1 375 ? 4.234 -30.172 -28.234 1 80.06 375 ALA A C 1
ATOM 2972 O O . ALA A 1 375 ? 4.449 -31.375 -28.047 1 80.06 375 ALA A O 1
ATOM 2973 N N . THR A 1 376 ? 3.061 -29.594 -28 1 67.31 376 THR A N 1
ATOM 2974 C CA . THR A 1 376 ? 1.925 -30.422 -27.594 1 67.31 376 THR A CA 1
ATOM 2975 C C . THR A 1 376 ? 1.646 -31.484 -28.641 1 67.31 376 THR A C 1
ATOM 2977 O O . THR A 1 376 ? 1.693 -31.219 -29.844 1 67.31 376 THR A O 1
ATOM 2980 N N . SER A 1 377 ? 1.558 -32.688 -28.172 1 62.03 377 SER A N 1
ATOM 2981 C CA . SER A 1 377 ? 1.298 -33.844 -29.031 1 62.03 377 SER A CA 1
ATOM 2982 C C . SER A 1 377 ? -0.124 -33.812 -29.578 1 62.03 377 SER A C 1
ATOM 2984 O O . SER A 1 377 ? -1.066 -33.469 -28.859 1 62.03 377 SER A O 1
ATOM 2986 N N . ARG A 1 378 ? -0.218 -33.438 -30.688 1 53.94 378 ARG A N 1
ATOM 2987 C CA . ARG A 1 378 ? -1.538 -33.531 -31.312 1 53.94 378 ARG A CA 1
ATOM 2988 C C . ARG A 1 378 ? -1.793 -34.906 -31.859 1 53.94 378 ARG A C 1
ATOM 2990 O O . ARG A 1 378 ? -0.888 -35.531 -32.406 1 53.94 378 ARG A O 1
ATOM 2997 N N . HIS A 1 379 ? -2.756 -35.719 -31.203 1 47.44 379 HIS A N 1
ATOM 2998 C CA . HIS A 1 379 ? -3.141 -37 -31.734 1 47.44 379 HIS A CA 1
ATOM 2999 C C . HIS A 1 379 ? -4.148 -36.875 -32.875 1 47.44 379 HIS A C 1
ATOM 3001 O O . HIS A 1 379 ? -4.973 -35.969 -32.875 1 47.44 379 HIS A O 1
ATOM 3007 N N . ARG A 1 380 ? -3.893 -37.531 -33.969 1 45.66 380 ARG A N 1
ATOM 3008 C CA . ARG A 1 380 ? -4.824 -37.562 -35.094 1 45.66 380 ARG A CA 1
ATOM 3009 C C . ARG A 1 380 ? -6.109 -38.281 -34.719 1 45.66 380 ARG A C 1
ATOM 3011 O O . ARG A 1 380 ? -6.07 -39.469 -34.344 1 45.66 380 ARG A O 1
ATOM 3018 N N . GLY A 1 381 ? -7.18 -37.625 -34.5 1 43.5 381 GLY A N 1
ATOM 3019 C CA . GLY A 1 381 ? -8.469 -38.25 -34.281 1 43.5 381 GLY A CA 1
ATOM 3020 C C . GLY A 1 381 ? -8.898 -39.125 -35.438 1 43.5 381 GLY A C 1
ATOM 3021 O O . GLY A 1 381 ? -8.227 -39.188 -36.469 1 43.5 381 GLY A O 1
ATOM 3022 N N . PRO A 1 382 ? -9.961 -40.031 -35.156 1 46.19 382 PRO A N 1
ATOM 3023 C CA . PRO A 1 382 ? -10.453 -40.906 -36.25 1 46.19 382 PRO A CA 1
ATOM 3024 C C . PRO A 1 382 ? -10.672 -40.156 -37.562 1 46.19 382 PRO A C 1
ATOM 3026 O O . PRO A 1 382 ? -10.508 -40.719 -38.625 1 46.19 382 PRO A O 1
ATOM 3029 N N . ASP A 1 383 ? -11.023 -39 -37.406 1 42.69 383 ASP A N 1
ATOM 3030 C CA . ASP A 1 383 ? -11.352 -38.25 -38.594 1 42.69 383 ASP A CA 1
ATOM 3031 C C . ASP A 1 383 ? -10.117 -37.562 -39.188 1 42.69 383 ASP A C 1
ATOM 3033 O O . ASP A 1 383 ? -10.219 -36.781 -40.125 1 42.69 383 ASP A O 1
ATOM 3037 N N . GLY A 1 384 ? -8.953 -37.781 -38.656 1 44.34 384 GLY A N 1
ATOM 3038 C CA . GLY A 1 384 ? -7.715 -37.219 -39.188 1 44.34 384 GLY A CA 1
ATOM 3039 C C . GLY A 1 384 ? -7.277 -35.938 -38.5 1 44.34 384 GLY A C 1
ATOM 3040 O O . GLY A 1 384 ? -6.18 -35.438 -38.75 1 44.34 384 GLY A O 1
ATOM 3041 N N . ASP A 1 385 ? -8.25 -35.312 -37.875 1 40.38 385 ASP A N 1
ATOM 3042 C CA . ASP A 1 385 ? -7.898 -34 -37.312 1 40.38 385 ASP A CA 1
ATOM 3043 C C . ASP A 1 385 ? -7.16 -34.156 -35.969 1 40.38 385 ASP A C 1
ATOM 3045 O O . ASP A 1 385 ? -7.441 -35.094 -35.219 1 40.38 385 ASP A O 1
ATOM 3049 N N . PHE A 1 386 ? -6.047 -33.469 -35.781 1 41.09 386 PHE A N 1
ATOM 3050 C CA . PHE A 1 386 ? -5.238 -33.469 -34.562 1 41.09 386 PHE A CA 1
ATOM 3051 C C . PHE A 1 386 ? -6.035 -32.906 -33.375 1 41.09 386 PHE A C 1
ATOM 3053 O O . PHE A 1 386 ? -6.602 -31.797 -33.469 1 41.09 386 PHE A O 1
ATOM 3060 N N . ILE A 1 387 ? -6.82 -33.625 -32.531 1 40.94 387 ILE A N 1
ATOM 3061 C CA . ILE A 1 387 ? -7.559 -33.156 -31.375 1 40.94 387 ILE A CA 1
ATOM 3062 C C . ILE A 1 387 ? -6.668 -33.25 -30.125 1 40.94 387 ILE A C 1
ATOM 3064 O O . ILE A 1 387 ? -5.969 -34.219 -29.922 1 40.94 387 ILE A O 1
ATOM 3068 N N . THR A 1 388 ? -6.281 -32.219 -29.562 1 44.91 388 THR A N 1
ATOM 3069 C CA . THR A 1 388 ? -5.691 -32.156 -28.234 1 44.91 388 THR A CA 1
ATOM 3070 C C . THR A 1 388 ? -6.523 -32.969 -27.234 1 44.91 388 THR A C 1
ATOM 3072 O O . THR A 1 388 ? -7.645 -32.594 -26.891 1 44.91 388 THR A O 1
ATOM 3075 N N . SER A 1 389 ? -6.934 -34.281 -27.516 1 48 389 SER A N 1
ATOM 3076 C CA . SER A 1 389 ? -7.852 -35.125 -26.75 1 48 389 SER A CA 1
ATOM 3077 C C . SER A 1 389 ? -7.184 -35.656 -25.5 1 48 389 SER A C 1
ATOM 3079 O O . SER A 1 389 ? -5.957 -35.625 -25.375 1 48 389 SER A O 1
ATOM 3081 N N . MET A 1 390 ? -7.965 -35.875 -24.391 1 54.81 390 MET A N 1
ATOM 3082 C CA . MET A 1 390 ? -7.668 -36.625 -23.172 1 54.81 390 MET A CA 1
ATOM 3083 C C . MET A 1 390 ? -7.008 -37.969 -23.484 1 54.81 390 MET A C 1
ATOM 3085 O O . MET A 1 390 ? -6.781 -38.781 -22.594 1 54.81 390 MET A O 1
ATOM 3089 N N . ILE A 1 391 ? -6.602 -38.125 -24.734 1 53.88 391 ILE A N 1
ATOM 3090 C CA . ILE A 1 391 ? -6.031 -39.375 -25.219 1 53.88 391 ILE A CA 1
ATOM 3091 C C . ILE A 1 391 ? -4.531 -39.406 -24.938 1 53.88 391 ILE A C 1
ATOM 3093 O O . ILE A 1 391 ? -3.967 -40.469 -24.656 1 53.88 391 ILE A O 1
ATOM 3097 N N . ARG A 1 392 ? -3.943 -38.25 -25.078 1 54.84 392 ARG A N 1
ATOM 3098 C CA . ARG A 1 392 ? -2.516 -38.156 -24.781 1 54.84 392 ARG A CA 1
ATOM 3099 C C . ARG A 1 392 ? -2.188 -36.844 -24.062 1 54.84 392 ARG A C 1
ATOM 3101 O O . ARG A 1 392 ? -2.625 -35.781 -24.469 1 54.84 392 ARG A O 1
ATOM 3108 N N . THR A 1 393 ? -1.718 -36.969 -22.859 1 72 393 THR A N 1
ATOM 3109 C CA . THR A 1 393 ? -1.245 -35.812 -22.109 1 72 393 THR A CA 1
ATOM 3110 C C . THR A 1 393 ? 0.279 -35.812 -22.031 1 72 393 THR A C 1
ATOM 3112 O O . THR A 1 393 ? 0.854 -36.156 -21 1 72 393 THR A O 1
ATOM 3115 N N . SER A 1 394 ? 0.924 -35.562 -23.141 1 80.75 394 SER A N 1
ATOM 3116 C CA . SER A 1 394 ? 2.373 -35.469 -23.266 1 80.75 394 SER A CA 1
ATOM 3117 C C . SER A 1 394 ? 2.758 -34.406 -24.297 1 80.75 394 SER A C 1
ATOM 3119 O O . SER A 1 394 ? 1.891 -33.844 -24.969 1 80.75 394 SER A O 1
ATOM 3121 N N . LYS A 1 395 ? 3.957 -34.094 -24.266 1 84.69 395 LYS A N 1
ATOM 3122 C CA . LYS A 1 395 ? 4.539 -33.281 -25.328 1 84.69 395 LYS A CA 1
ATOM 3123 C C . LYS A 1 395 ? 5.633 -34.031 -26.062 1 84.69 395 LYS A C 1
ATOM 3125 O O . LYS A 1 395 ? 6.328 -34.875 -25.484 1 84.69 395 LYS A O 1
ATOM 3130 N N . ASN A 1 396 ? 5.703 -33.781 -27.344 1 90.5 396 ASN A N 1
ATOM 3131 C CA . ASN A 1 396 ? 6.648 -34.531 -28.156 1 90.5 396 ASN A CA 1
ATOM 3132 C C . ASN A 1 396 ? 7.621 -33.625 -28.891 1 90.5 396 ASN A C 1
ATOM 3134 O O . ASN A 1 396 ? 7.305 -32.438 -29.156 1 90.5 396 ASN A O 1
ATOM 3138 N N . ALA A 1 397 ? 8.766 -34.094 -29.094 1 92.5 397 ALA A N 1
ATOM 3139 C CA . ALA A 1 397 ? 9.797 -33.5 -29.938 1 92.5 397 ALA A CA 1
ATOM 3140 C C . ALA A 1 397 ? 10.305 -34.469 -30.984 1 92.5 397 ALA A C 1
ATOM 3142 O O . ALA A 1 397 ? 10.414 -35.688 -30.703 1 92.5 397 ALA A O 1
ATOM 3143 N N . TRP A 1 398 ? 10.562 -34 -32.188 1 93.88 398 TRP A N 1
ATOM 3144 C CA . TRP A 1 398 ? 11.109 -34.844 -33.25 1 93.88 398 TRP A CA 1
ATOM 3145 C C . TRP A 1 398 ? 12.578 -34.531 -33.5 1 93.88 398 TRP A C 1
ATOM 3147 O O . TRP A 1 398 ? 12.953 -33.375 -33.625 1 93.88 398 TRP A O 1
ATOM 3157 N N . LEU A 1 399 ? 13.398 -35.562 -33.375 1 94.31 399 LEU A N 1
ATOM 3158 C CA . LEU A 1 399 ? 14.828 -35.406 -33.625 1 94.31 399 LEU A CA 1
ATOM 3159 C C . LEU A 1 399 ? 15.258 -36.188 -34.844 1 94.31 399 LEU A C 1
ATOM 3161 O O . LEU A 1 399 ? 15.016 -37.375 -34.938 1 94.31 399 LEU A O 1
ATOM 3165 N N . ARG A 1 400 ? 15.883 -35.469 -35.812 1 88.5 400 ARG A N 1
ATOM 3166 C CA . ARG A 1 400 ? 16.406 -36.062 -37.031 1 88.5 400 ARG A CA 1
ATOM 3167 C C . ARG A 1 400 ? 17.906 -36.25 -36.969 1 88.5 400 ARG A C 1
ATOM 3169 O O . ARG A 1 400 ? 18.641 -35.344 -36.594 1 88.5 400 ARG A O 1
ATOM 3176 N N . GLU A 1 401 ? 18.266 -37.438 -37.406 1 91.81 401 GLU A N 1
ATOM 3177 C CA . GLU A 1 401 ? 19.688 -37.781 -37.312 1 91.81 401 GLU A CA 1
ATOM 3178 C C . GLU A 1 401 ? 20.531 -36.781 -38.125 1 91.81 401 GLU A C 1
ATOM 3180 O O . GLU A 1 401 ? 21.562 -36.312 -37.625 1 91.81 401 GLU A O 1
ATOM 3185 N N . SER A 1 402 ? 20.172 -36.375 -39.219 1 87.31 402 SER A N 1
ATOM 3186 C CA . SER A 1 402 ? 20.953 -35.562 -40.156 1 87.31 402 SER A CA 1
ATOM 3187 C C . SER A 1 402 ? 21.016 -34.125 -39.656 1 87.31 402 SER A C 1
ATOM 3189 O O . SER A 1 402 ? 21.891 -33.344 -40.062 1 87.31 402 SER A O 1
ATOM 3191 N N . ASP A 1 403 ? 20.062 -33.719 -38.844 1 87.88 403 ASP A N 1
ATOM 3192 C CA . ASP A 1 403 ? 19.984 -32.344 -38.375 1 87.88 403 ASP A CA 1
ATOM 3193 C C . ASP A 1 403 ? 20.891 -32.094 -37.188 1 87.88 403 ASP A C 1
ATOM 3195 O O . ASP A 1 403 ? 21.109 -30.953 -36.781 1 87.88 403 ASP A O 1
ATOM 3199 N N . GLU A 1 404 ? 21.391 -33.188 -36.656 1 87.06 404 GLU A N 1
ATOM 3200 C CA . GLU A 1 404 ? 22.203 -33.062 -35.438 1 87.06 404 GLU A CA 1
ATOM 3201 C C . GLU A 1 404 ? 23.672 -32.844 -35.781 1 87.06 404 GLU A C 1
ATOM 3203 O O . GLU A 1 404 ? 24.172 -33.375 -36.781 1 87.06 404 GLU A O 1
ATOM 3208 N N . ALA A 1 405 ? 24.359 -32.062 -34.969 1 83.56 405 ALA A N 1
ATOM 3209 C CA . ALA A 1 405 ? 25.75 -31.719 -35.219 1 83.56 405 ALA A CA 1
ATOM 3210 C C . ALA A 1 405 ? 26.672 -32.906 -34.938 1 83.56 405 ALA A C 1
ATOM 3212 O O . ALA A 1 405 ? 27.719 -33.031 -35.562 1 83.56 405 ALA A O 1
ATOM 3213 N N . ASP A 1 406 ? 26.297 -33.688 -33.969 1 85.94 406 ASP A N 1
ATOM 3214 C CA . ASP A 1 406 ? 27.156 -34.812 -33.625 1 85.94 406 ASP A CA 1
ATOM 3215 C C . ASP A 1 406 ? 26.578 -36.125 -34.094 1 85.94 406 ASP A C 1
ATOM 3217 O O . ASP A 1 406 ? 25.531 -36.156 -34.75 1 85.94 406 ASP A O 1
ATOM 3221 N N . ASP A 1 407 ? 27.281 -37.281 -33.75 1 91.81 407 ASP A N 1
ATOM 3222 C CA . ASP A 1 407 ? 26.906 -38.594 -34.281 1 91.81 407 ASP A CA 1
ATOM 3223 C C . ASP A 1 407 ? 26.109 -39.406 -33.281 1 91.81 407 ASP A C 1
ATOM 3225 O O . ASP A 1 407 ? 26.016 -40.625 -33.375 1 91.81 407 ASP A O 1
ATOM 3229 N N . LEU A 1 408 ? 25.578 -38.688 -32.312 1 93.56 408 LEU A N 1
ATOM 3230 C CA . LEU A 1 408 ? 24.906 -39.406 -31.25 1 93.56 408 LEU A CA 1
ATOM 3231 C C . LEU A 1 408 ? 23.719 -40.219 -31.797 1 93.56 408 LEU A C 1
ATOM 3233 O O . LEU A 1 408 ? 23.625 -41.438 -31.578 1 93.56 408 LEU A O 1
ATOM 3237 N N . LEU A 1 409 ? 22.859 -39.562 -32.531 1 95.69 409 LEU A N 1
ATOM 3238 C CA . LEU A 1 409 ? 21.656 -40.219 -33.031 1 95.69 409 LEU A CA 1
ATOM 3239 C C . LEU A 1 409 ? 21.984 -41.219 -34.125 1 95.69 409 LEU A C 1
ATOM 3241 O O . LEU A 1 409 ? 21.359 -42.281 -34.219 1 95.69 409 LEU A O 1
ATOM 3245 N N . VAL A 1 410 ? 22.938 -40.906 -34.938 1 94.5 410 VAL A N 1
ATOM 3246 C CA . VAL A 1 410 ? 23.375 -41.812 -36 1 94.5 410 VAL A CA 1
ATOM 3247 C C . VAL A 1 410 ? 23.938 -43.094 -35.375 1 94.5 410 VAL A C 1
ATOM 3249 O O . VAL A 1 410 ? 23.625 -44.188 -35.812 1 94.5 410 VAL A O 1
ATOM 3252 N N . ASN A 1 411 ? 24.766 -42.906 -34.406 1 94.19 411 ASN A N 1
ATOM 3253 C CA . ASN A 1 411 ? 25.344 -44.031 -33.688 1 94.19 411 ASN A CA 1
ATOM 3254 C C . ASN A 1 411 ? 24.266 -44.875 -33 1 94.19 411 ASN A C 1
ATOM 3256 O O . ASN A 1 411 ? 24.359 -46.094 -32.938 1 94.19 411 ASN A O 1
ATOM 3260 N N . LEU A 1 412 ? 23.312 -44.188 -32.438 1 94.94 412 LEU A N 1
ATOM 3261 C CA . LEU A 1 412 ? 22.203 -44.875 -31.828 1 94.94 412 LEU A CA 1
ATOM 3262 C C . LEU A 1 412 ? 21.453 -45.75 -32.844 1 94.94 412 LEU A C 1
ATOM 3264 O O . LEU A 1 412 ? 21.125 -46.906 -32.562 1 94.94 412 LEU A O 1
ATOM 3268 N N . THR A 1 413 ? 21.172 -45.188 -34 1 95.44 413 THR A N 1
ATOM 3269 C CA . THR A 1 413 ? 20.469 -45.938 -35.031 1 95.44 413 THR A CA 1
ATOM 3270 C C . THR A 1 413 ? 21.281 -47.156 -35.5 1 95.44 413 THR A C 1
ATOM 3272 O O . THR A 1 413 ? 20.734 -48.219 -35.719 1 95.44 413 THR A O 1
ATOM 3275 N N . LYS A 1 414 ? 22.562 -46.969 -35.625 1 93.31 414 LYS A N 1
ATOM 3276 C CA . LYS A 1 414 ? 23.422 -48.062 -36 1 93.31 414 LYS A CA 1
ATOM 3277 C C . LYS A 1 414 ? 23.375 -49.188 -34.969 1 93.31 414 LYS A C 1
ATOM 3279 O O . LYS A 1 414 ? 23.344 -50.375 -35.312 1 93.31 414 LYS A O 1
ATOM 3284 N N . LYS A 1 415 ? 23.391 -48.781 -33.75 1 92.81 415 LYS A N 1
ATOM 3285 C CA . LYS A 1 415 ? 23.266 -49.75 -32.656 1 92.81 415 LYS A CA 1
ATOM 3286 C C . LYS A 1 415 ? 21.938 -50.5 -32.75 1 92.81 415 LYS A C 1
ATOM 3288 O O . LYS A 1 415 ? 21.891 -51.688 -32.5 1 92.81 415 LYS A O 1
ATOM 3293 N N . ILE A 1 416 ? 20.875 -49.781 -33.031 1 94.31 416 ILE A N 1
ATOM 3294 C CA . ILE A 1 416 ? 19.562 -50.375 -33.219 1 94.31 416 ILE A CA 1
ATOM 3295 C C . ILE A 1 416 ? 19.594 -51.375 -34.344 1 94.31 416 ILE A C 1
ATOM 3297 O O . ILE A 1 416 ? 19.078 -52.5 -34.219 1 94.31 416 ILE A O 1
ATOM 3301 N N . GLU A 1 417 ? 20.188 -51 -35.438 1 92.62 417 GLU A N 1
ATOM 3302 C CA . GLU A 1 417 ? 20.312 -51.906 -36.594 1 92.62 417 GLU A CA 1
ATOM 3303 C C . GLU A 1 417 ? 21.062 -53.156 -36.25 1 92.62 417 GLU A C 1
ATOM 3305 O O . GLU A 1 417 ? 20.641 -54.281 -36.594 1 92.62 417 GLU A O 1
ATOM 3310 N N . MET A 1 418 ? 22.094 -52.969 -35.531 1 87.88 418 MET A N 1
ATOM 3311 C CA . MET A 1 418 ? 22.906 -54.094 -35.125 1 87.88 418 MET A CA 1
ATOM 3312 C C . MET A 1 418 ? 22.141 -55 -34.188 1 87.88 418 MET A C 1
ATOM 3314 O O . MET A 1 418 ? 22.266 -56.25 -34.25 1 87.88 418 MET A O 1
ATOM 3318 N N . THR A 1 419 ? 21.422 -54.438 -33.312 1 88.56 419 THR A N 1
ATOM 3319 C CA . THR A 1 419 ? 20.719 -55.188 -32.281 1 88.56 419 THR A CA 1
ATOM 3320 C C . THR A 1 419 ? 19.516 -55.938 -32.875 1 88.56 419 THR A C 1
ATOM 3322 O O . THR A 1 419 ? 19.234 -57.062 -32.469 1 88.56 419 THR A O 1
ATOM 3325 N N . THR A 1 420 ? 18.812 -55.344 -33.812 1 88.75 420 THR A N 1
ATOM 3326 C CA . THR A 1 420 ? 17.562 -55.906 -34.312 1 88.75 420 THR A CA 1
ATOM 3327 C C . THR A 1 420 ? 17.766 -56.562 -35.688 1 88.75 420 THR A C 1
ATOM 3329 O O . THR A 1 420 ? 16.891 -57.312 -36.156 1 88.75 420 THR A O 1
ATOM 3332 N N . ARG A 1 421 ? 18.859 -56.25 -36.375 1 86.25 421 ARG A N 1
ATOM 3333 C CA . ARG A 1 421 ? 19.156 -56.719 -37.75 1 86.25 421 ARG A CA 1
ATOM 3334 C C . ARG A 1 421 ? 18.188 -56.125 -38.75 1 86.25 421 ARG A C 1
ATOM 3336 O O . ARG A 1 421 ? 17.844 -56.781 -39.75 1 86.25 421 ARG A O 1
ATOM 3343 N N . LEU A 1 422 ? 17.703 -55.031 -38.406 1 91.19 422 LEU A N 1
ATOM 3344 C CA . LEU A 1 422 ? 16.828 -54.281 -39.281 1 91.19 422 LEU A CA 1
ATOM 3345 C C . LEU A 1 422 ? 17.531 -53.031 -39.812 1 91.19 422 LEU A C 1
ATOM 3347 O O . LEU A 1 422 ? 18.406 -52.469 -39.156 1 91.19 422 LEU A O 1
ATOM 3351 N N . HIS A 1 423 ? 17.125 -52.688 -41 1 91.62 423 HIS A N 1
ATOM 3352 C CA . HIS A 1 423 ? 17.562 -51.375 -41.5 1 91.62 423 HIS A CA 1
ATOM 3353 C C . HIS A 1 423 ? 16.734 -50.25 -40.906 1 91.62 423 HIS A C 1
ATOM 3355 O O . HIS A 1 423 ? 15.508 -50.312 -40.906 1 91.62 423 HIS A O 1
ATOM 3361 N N . ALA A 1 424 ? 17.469 -49.219 -40.375 1 93.75 424 ALA A N 1
ATOM 3362 C CA . ALA A 1 424 ? 16.734 -48.156 -39.719 1 93.75 424 ALA A CA 1
ATOM 3363 C C . ALA A 1 424 ? 17.359 -46.781 -40.031 1 93.75 424 ALA A C 1
ATOM 3365 O O . ALA A 1 424 ? 16.766 -45.75 -39.781 1 93.75 424 ALA A O 1
ATOM 3366 N N . LEU A 1 425 ? 18.547 -46.75 -40.594 1 91 425 LEU A N 1
ATOM 3367 C CA . LEU A 1 425 ? 19.266 -45.5 -40.812 1 91 425 LEU A CA 1
ATOM 3368 C C . LEU A 1 425 ? 18.781 -44.844 -42.094 1 91 425 LEU A C 1
ATOM 3370 O O . LEU A 1 425 ? 18.75 -43.594 -42.188 1 91 425 LEU A O 1
ATOM 3374 N N . ARG A 1 426 ? 18.406 -45.656 -43.094 1 90 426 ARG A N 1
ATOM 3375 C CA . ARG A 1 426 ? 17.891 -45.094 -44.344 1 90 426 ARG A CA 1
ATOM 3376 C C . ARG A 1 426 ? 16.578 -44.375 -44.125 1 90 426 ARG A C 1
ATOM 3378 O O . ARG A 1 426 ? 15.742 -44.812 -43.312 1 90 426 ARG A O 1
ATOM 3385 N N . LEU A 1 427 ? 16.359 -43.406 -44.906 1 86.88 427 LEU A N 1
ATOM 3386 C CA . LEU A 1 427 ? 15.172 -42.562 -44.75 1 86.88 427 LEU A CA 1
ATOM 3387 C C . LEU A 1 427 ? 13.906 -43.344 -45 1 86.88 427 LEU A C 1
ATOM 3389 O O . LEU A 1 427 ? 12.867 -43.094 -44.375 1 86.88 427 LEU A O 1
ATOM 3393 N N . SER A 1 428 ? 13.984 -44.281 -45.812 1 88.56 428 SER A N 1
ATOM 3394 C CA . SER A 1 428 ? 12.805 -45.062 -46.125 1 88.56 428 SER A CA 1
ATOM 3395 C C . SER A 1 428 ? 12.602 -46.219 -45.156 1 88.56 428 SER A C 1
ATOM 3397 O O . SER A 1 428 ? 11.539 -46.844 -45.125 1 88.56 428 SER A O 1
ATOM 3399 N N . ALA A 1 429 ? 13.57 -46.5 -44.312 1 91.69 429 ALA A N 1
ATOM 3400 C CA . ALA A 1 429 ? 13.516 -47.656 -43.438 1 91.69 429 ALA A CA 1
ATOM 3401 C C . ALA A 1 429 ? 13.117 -47.281 -42 1 91.69 429 ALA A C 1
ATOM 3403 O O . ALA A 1 429 ? 12.508 -48.062 -41.281 1 91.69 429 ALA A O 1
ATOM 3404 N N . GLY A 1 430 ? 13.547 -46.125 -41.625 1 94 430 GLY A N 1
ATOM 3405 C CA . GLY A 1 430 ? 13.297 -45.719 -40.25 1 94 430 GLY A CA 1
ATOM 3406 C C . GLY A 1 430 ? 12.789 -44.281 -40.188 1 94 430 GLY A C 1
ATOM 3407 O O . GLY A 1 430 ? 13.234 -43.406 -40.938 1 94 430 GLY A O 1
ATOM 3408 N N . GLU A 1 431 ? 11.844 -44.031 -39.219 1 94.38 431 GLU A N 1
ATOM 3409 C CA . GLU A 1 431 ? 11.336 -42.688 -38.938 1 94.38 431 GLU A CA 1
ATOM 3410 C C . GLU A 1 431 ? 12.289 -41.906 -38.062 1 94.38 431 GLU A C 1
ATOM 3412 O O . GLU A 1 431 ? 13.219 -42.469 -37.469 1 94.38 431 GLU A O 1
ATOM 3417 N N . ASP A 1 432 ? 12.062 -40.562 -38 1 94.44 432 ASP A N 1
ATOM 3418 C CA . ASP A 1 432 ? 12.781 -39.75 -37.031 1 94.44 432 ASP A CA 1
ATOM 3419 C C . ASP A 1 432 ? 12.469 -40.156 -35.625 1 94.44 432 ASP A C 1
ATOM 3421 O O . ASP A 1 432 ? 11.453 -40.812 -35.344 1 94.44 432 ASP A O 1
ATOM 3425 N N . TYR A 1 433 ? 13.383 -39.844 -34.719 1 96.12 433 TYR A N 1
ATOM 3426 C CA . TYR A 1 433 ? 13.148 -40.125 -33.312 1 96.12 433 TYR A CA 1
ATOM 3427 C C . TYR A 1 433 ? 12.055 -39.25 -32.75 1 96.12 433 TYR A C 1
ATOM 3429 O O . TYR A 1 433 ? 12.078 -38.031 -32.938 1 96.12 433 TYR A O 1
ATOM 3437 N N . GLN A 1 434 ? 11.031 -39.781 -32.156 1 95 434 GLN A N 1
ATOM 3438 C CA . GLN A 1 434 ? 10.039 -39.031 -31.391 1 95 434 GLN A CA 1
ATOM 3439 C C . GLN A 1 434 ? 10.336 -39.094 -29.906 1 95 434 GLN A C 1
ATOM 3441 O O . GLN A 1 434 ? 10.266 -40.188 -29.297 1 95 434 GLN A O 1
ATOM 3446 N N . VAL A 1 435 ? 10.695 -38 -29.328 1 95.62 435 VAL A N 1
ATOM 3447 C CA . VAL A 1 435 ? 10.938 -37.906 -27.891 1 95.62 435 VAL A CA 1
ATOM 3448 C C . VAL A 1 435 ? 9.711 -37.312 -27.188 1 95.62 435 VAL A C 1
ATOM 3450 O O . VAL A 1 435 ? 9.141 -36.312 -27.641 1 95.62 435 VAL A O 1
ATOM 3453 N N . ALA A 1 436 ? 9.273 -37.969 -26.156 1 93.88 436 ALA A N 1
ATOM 3454 C CA . ALA A 1 436 ? 8.07 -37.531 -25.453 1 93.88 436 ALA A CA 1
ATOM 3455 C C . ALA A 1 436 ? 8.359 -37.281 -23.969 1 93.88 436 ALA A C 1
ATOM 3457 O O . ALA A 1 436 ? 9.125 -38.031 -23.359 1 93.88 436 ALA A O 1
ATOM 3458 N N . ASN A 1 437 ? 7.863 -36.25 -23.453 1 92.81 437 ASN A N 1
ATOM 3459 C CA . ASN A 1 437 ? 7.84 -35.969 -22.016 1 92.81 437 ASN A CA 1
ATOM 3460 C C . ASN A 1 437 ? 6.414 -35.906 -21.484 1 92.81 437 ASN A C 1
ATOM 3462 O O . ASN A 1 437 ? 5.551 -35.25 -22.094 1 92.81 437 ASN A O 1
ATOM 3466 N N . TYR A 1 438 ? 6.18 -36.594 -20.453 1 89.88 438 TYR A N 1
ATOM 3467 C CA . TYR A 1 438 ? 4.84 -36.688 -19.891 1 89.88 438 TYR A CA 1
ATOM 3468 C C . TYR A 1 438 ? 4.695 -35.812 -18.672 1 89.88 438 TYR A C 1
ATOM 3470 O O . TYR A 1 438 ? 5.633 -35.656 -17.875 1 89.88 438 TYR A O 1
ATOM 3478 N N . GLY A 1 439 ? 3.582 -35.219 -18.578 1 84.25 439 GLY A N 1
ATOM 3479 C CA . GLY A 1 439 ? 3.291 -34.312 -17.469 1 84.25 439 GLY A CA 1
ATOM 3480 C C . GLY A 1 439 ? 2.518 -35 -16.359 1 84.25 439 GLY A C 1
ATOM 3481 O O . GLY A 1 439 ? 2.674 -36.188 -16.125 1 84.25 439 GLY A O 1
ATOM 3482 N N . ILE A 1 440 ? 1.708 -34.219 -15.648 1 80.38 440 ILE A N 1
ATOM 3483 C CA . ILE A 1 440 ? 0.921 -34.719 -14.531 1 80.38 440 ILE A CA 1
ATOM 3484 C C . ILE A 1 440 ? -0.063 -35.781 -15.023 1 80.38 440 ILE A C 1
ATOM 3486 O O . ILE A 1 440 ? -0.92 -35.5 -15.867 1 80.38 440 ILE A O 1
ATOM 3490 N N . GLY A 1 441 ? 0.106 -36.875 -14.516 1 81.81 441 GLY A N 1
ATOM 3491 C CA . GLY A 1 441 ? -0.833 -37.906 -14.922 1 81.81 441 GLY A CA 1
ATOM 3492 C C . GLY A 1 441 ? -0.771 -38.219 -16.406 1 81.81 441 GLY A C 1
ATOM 3493 O O . GLY A 1 441 ? -1.732 -38.75 -16.984 1 81.81 441 GLY A O 1
ATOM 3494 N N . GLY A 1 442 ? 0.263 -37.812 -17 1 84.88 442 GLY A N 1
ATOM 3495 C CA . GLY A 1 442 ? 0.408 -38.031 -18.422 1 84.88 442 GLY A CA 1
ATOM 3496 C C . GLY A 1 442 ? 0.341 -39.469 -18.828 1 84.88 442 GLY A C 1
ATOM 3497 O O . GLY A 1 442 ? 0.893 -40.344 -18.141 1 84.88 442 GLY A O 1
ATOM 3498 N N . LEU A 1 443 ? -0.49 -39.688 -19.812 1 82.31 443 LEU A N 1
ATOM 3499 C CA . LEU A 1 443 ? -0.681 -41.062 -20.297 1 82.31 443 LEU A CA 1
ATOM 3500 C C . LEU A 1 443 ? -0.867 -41.062 -21.797 1 82.31 443 LEU A C 1
ATOM 3502 O O . LEU A 1 443 ? -0.961 -40.031 -22.438 1 82.31 443 LEU A O 1
ATOM 3506 N N . TYR A 1 444 ? -0.73 -42.156 -22.375 1 82.5 444 TYR A N 1
ATOM 3507 C CA . TYR A 1 444 ? -1.118 -42.438 -23.75 1 82.5 444 TYR A CA 1
ATOM 3508 C C . TYR A 1 444 ? -2.078 -43.625 -23.812 1 82.5 444 TYR A C 1
ATOM 3510 O O . TYR A 1 444 ? -1.719 -44.75 -23.453 1 82.5 444 TYR A O 1
ATOM 3518 N N . VAL A 1 445 ? -3.219 -43.375 -24.219 1 84.38 445 VAL A N 1
ATOM 3519 C CA . VAL A 1 445 ? -4.254 -44.406 -24.25 1 84.38 445 VAL A CA 1
ATOM 3520 C C . VAL A 1 445 ? -3.816 -45.531 -25.156 1 84.38 445 VAL A C 1
ATOM 3522 O O . VAL A 1 445 ? -2.938 -45.375 -26 1 84.38 445 VAL A O 1
ATOM 3525 N N . THR A 1 446 ? -4.426 -46.656 -25 1 90.94 446 THR A N 1
ATOM 3526 C CA . THR A 1 446 ? -4.055 -47.875 -25.734 1 90.94 446 THR A CA 1
ATOM 3527 C C . THR A 1 446 ? -4.188 -47.656 -27.234 1 90.94 446 THR A C 1
ATOM 3529 O O . THR A 1 446 ? -5.141 -47.031 -27.688 1 90.94 446 THR A O 1
ATOM 3532 N N . HIS A 1 447 ? -3.191 -48.094 -27.969 1 90.25 447 HIS A N 1
ATOM 3533 C CA . HIS A 1 447 ? -3.131 -47.938 -29.406 1 90.25 447 HIS A CA 1
ATOM 3534 C C . HIS A 1 447 ? -2.193 -48.938 -30.031 1 90.25 447 HIS A C 1
ATOM 3536 O O . HIS A 1 447 ? -1.539 -49.719 -29.328 1 90.25 447 HIS A O 1
ATOM 3542 N N . THR A 1 448 ? -2.246 -49.031 -31.328 1 93.31 448 THR A N 1
ATOM 3543 C CA . THR A 1 448 ? -1.249 -49.781 -32.062 1 93.31 448 THR A CA 1
ATOM 3544 C C . THR A 1 448 ? -0.286 -48.844 -32.812 1 93.31 448 THR A C 1
ATOM 3546 O O . THR A 1 448 ? -0.624 -47.688 -33.062 1 93.31 448 THR A O 1
ATOM 3549 N N . ASP A 1 449 ? 0.863 -49.312 -33.031 1 93.44 449 ASP A N 1
ATOM 3550 C CA . ASP A 1 449 ? 1.831 -48.5 -33.75 1 93.44 449 ASP A CA 1
ATOM 3551 C C . ASP A 1 449 ? 1.681 -48.688 -35.25 1 93.44 449 ASP A C 1
ATOM 3553 O O . ASP A 1 449 ? 2.168 -47.875 -36.062 1 93.44 449 ASP A O 1
ATOM 3557 N N . HIS A 1 450 ? 1.163 -49.844 -35.656 1 92.31 450 HIS A N 1
ATOM 3558 C CA . HIS A 1 450 ? 0.876 -49.969 -37.094 1 92.31 450 HIS A CA 1
ATOM 3559 C C . HIS A 1 450 ? -0.332 -49.125 -37.469 1 92.31 450 HIS A C 1
ATOM 3561 O O . HIS A 1 450 ? -1.276 -48.969 -36.688 1 92.31 450 HIS A O 1
ATOM 3567 N N . LEU A 1 451 ? -0.333 -48.625 -38.688 1 87.56 451 LEU A N 1
ATOM 3568 C CA . LEU A 1 451 ? -1.299 -47.594 -39.062 1 87.56 451 LEU A CA 1
ATOM 3569 C C . LEU A 1 451 ? -2.07 -48 -40.312 1 87.56 451 LEU A C 1
ATOM 3571 O O . LEU A 1 451 ? -3.125 -47.438 -40.625 1 87.56 451 LEU A O 1
ATOM 3575 N N . MET A 1 452 ? -1.515 -48.875 -41.094 1 86.31 452 MET A N 1
ATOM 3576 C CA . MET A 1 452 ? -2.115 -49.219 -42.375 1 86.31 452 MET A CA 1
ATOM 3577 C C . MET A 1 452 ? -3.121 -50.344 -42.25 1 86.31 452 MET A C 1
ATOM 3579 O O . MET A 1 452 ? -2.867 -51.469 -42.688 1 86.31 452 MET A O 1
ATOM 3583 N N . MET A 1 453 ? -4.23 -50.062 -41.688 1 82.56 453 MET A N 1
ATOM 3584 C CA . MET A 1 453 ? -5.246 -51.062 -41.375 1 82.56 453 MET A CA 1
ATOM 3585 C C . MET A 1 453 ? -6.227 -51.25 -42.5 1 82.56 453 MET A C 1
ATOM 3587 O O . MET A 1 453 ? -6.898 -52.281 -42.594 1 82.56 453 MET A O 1
ATOM 3591 N N . ASN A 1 454 ? -6.195 -50.312 -43.438 1 79.94 454 ASN A N 1
ATOM 3592 C CA . ASN A 1 454 ? -7.109 -50.406 -44.562 1 79.94 454 ASN A CA 1
ATOM 3593 C C . ASN A 1 454 ? -6.578 -51.344 -45.625 1 79.94 454 ASN A C 1
ATOM 3595 O O . ASN A 1 454 ? -5.438 -51.219 -46.094 1 79.94 454 ASN A O 1
ATOM 3599 N N . PRO A 1 455 ? -7.434 -52.25 -46.031 1 81.12 455 PRO A N 1
ATOM 3600 C CA . PRO A 1 455 ? -6.973 -53.219 -47.031 1 81.12 455 PRO A CA 1
ATOM 3601 C C . PRO A 1 455 ? -6.789 -52.594 -48.406 1 81.12 455 PRO A C 1
ATOM 3603 O O . PRO A 1 455 ? -6.074 -53.125 -49.25 1 81.12 455 PRO A O 1
ATOM 3606 N N . ASP A 1 456 ? -7.434 -51.438 -48.594 1 83.12 456 ASP A N 1
ATOM 3607 C CA . ASP A 1 456 ? -7.285 -50.75 -49.875 1 83.12 456 ASP A CA 1
ATOM 3608 C C . ASP A 1 456 ? -6.023 -49.875 -49.875 1 83.12 456 ASP A C 1
ATOM 3610 O O . ASP A 1 456 ? -5.973 -48.844 -49.219 1 83.12 456 ASP A O 1
ATOM 3614 N N . PRO A 1 457 ? -5.078 -50.219 -50.656 1 82.19 457 PRO A N 1
ATOM 3615 C CA . PRO A 1 457 ? -3.816 -49.469 -50.656 1 82.19 457 PRO A CA 1
ATOM 3616 C C . PRO A 1 457 ? -3.963 -48.062 -51.219 1 82.19 457 PRO A C 1
ATOM 3618 O O . PRO A 1 457 ? -3.109 -47.219 -51 1 82.19 457 PRO A O 1
ATOM 3621 N N . SER A 1 458 ? -5.008 -47.875 -51.906 1 84.38 458 SER A N 1
ATOM 3622 C CA . SER A 1 458 ? -5.188 -46.594 -52.625 1 84.38 458 SER A CA 1
ATOM 3623 C C . SER A 1 458 ? -5.426 -45.438 -51.625 1 84.38 458 SER A C 1
ATOM 3625 O O . SER A 1 458 ? -5.242 -44.281 -51.969 1 84.38 458 SER A O 1
ATOM 3627 N N . VAL A 1 459 ? -5.695 -45.812 -50.438 1 86.88 459 VAL A N 1
ATOM 3628 C CA . VAL A 1 459 ? -6.004 -44.781 -49.438 1 86.88 459 VAL A CA 1
ATOM 3629 C C . VAL A 1 459 ? -4.711 -44.156 -48.906 1 86.88 459 VAL A C 1
ATOM 3631 O O . VAL A 1 459 ? -4.719 -43.062 -48.375 1 86.88 459 VAL A O 1
ATOM 3634 N N . TYR A 1 460 ? -3.65 -44.812 -49.125 1 87.75 460 TYR A N 1
ATOM 3635 C CA . TYR A 1 460 ? -2.373 -44.375 -48.594 1 87.75 460 TYR A CA 1
ATOM 3636 C C . TYR A 1 460 ? -1.575 -43.625 -49.688 1 87.75 460 TYR A C 1
ATOM 3638 O O . TYR A 1 460 ? -1.716 -43.906 -50.875 1 87.75 460 TYR A O 1
ATOM 3646 N N . THR A 1 461 ? -0.774 -42.75 -49.25 1 88.19 461 THR A N 1
ATOM 3647 C CA . THR A 1 461 ? 0.06 -41.969 -50.188 1 88.19 461 THR A CA 1
ATOM 3648 C C . THR A 1 461 ? 1.104 -42.875 -50.844 1 88.19 461 THR A C 1
ATOM 3650 O O . THR A 1 461 ? 1.38 -43.969 -50.344 1 88.19 461 THR A O 1
ATOM 3653 N N . ALA A 1 462 ? 1.667 -42.281 -51.875 1 85.06 462 ALA A N 1
ATOM 3654 C CA . ALA A 1 462 ? 2.711 -43.031 -52.594 1 85.06 462 ALA A CA 1
ATOM 3655 C C . ALA A 1 462 ? 3.904 -43.281 -51.688 1 85.06 462 ALA A C 1
ATOM 3657 O O . ALA A 1 462 ? 4.5 -44.375 -51.719 1 85.06 462 ALA A O 1
ATOM 3658 N N . TRP A 1 463 ? 4.176 -42.406 -50.969 1 86.19 463 TRP A N 1
ATOM 3659 C CA . TRP A 1 463 ? 5.312 -42.531 -50.062 1 86.19 463 TRP A CA 1
ATOM 3660 C C . TRP A 1 463 ? 5.039 -43.594 -49 1 86.19 463 TRP A C 1
ATOM 3662 O O . TRP A 1 463 ? 5.891 -44.438 -48.719 1 86.19 463 TRP A O 1
ATOM 3672 N N . GLU A 1 464 ? 3.844 -43.594 -48.406 1 87.88 464 GLU A N 1
ATOM 3673 C CA . GLU A 1 464 ? 3.461 -44.562 -47.406 1 87.88 464 GLU A CA 1
ATOM 3674 C C . GLU A 1 464 ? 3.506 -45.969 -47.969 1 87.88 464 GLU A C 1
ATOM 3676 O O . GLU A 1 464 ? 3.945 -46.906 -47.281 1 87.88 464 GLU A O 1
ATOM 3681 N N . ARG A 1 465 ? 3.076 -46.031 -49.125 1 87.38 465 ARG A N 1
ATOM 3682 C CA . ARG A 1 465 ? 3.098 -47.312 -49.781 1 87.38 465 ARG A CA 1
ATOM 3683 C C . ARG A 1 465 ? 4.527 -47.781 -50.062 1 87.38 465 ARG A C 1
ATOM 3685 O O . ARG A 1 465 ? 4.832 -48.969 -49.969 1 87.38 465 ARG A O 1
ATOM 3692 N N . PHE A 1 466 ? 5.301 -46.781 -50.375 1 87.31 466 PHE A N 1
ATOM 3693 C CA . PHE A 1 466 ? 6.699 -47.094 -50.656 1 87.31 466 PHE A CA 1
ATOM 3694 C C . PHE A 1 466 ? 7.414 -47.594 -49.406 1 87.31 466 PHE A C 1
ATOM 3696 O O . PHE A 1 466 ? 8.156 -48.562 -49.469 1 87.31 466 PHE A O 1
ATOM 3703 N N . MET A 1 467 ? 7.215 -47.031 -48.281 1 90.19 467 MET A N 1
ATOM 3704 C CA . MET A 1 467 ? 7.906 -47.406 -47.031 1 90.19 467 MET A CA 1
ATOM 3705 C C . MET A 1 467 ? 7.277 -48.625 -46.406 1 90.19 467 MET A C 1
ATOM 3707 O O . MET A 1 467 ? 7.969 -49.438 -45.781 1 90.19 467 MET A O 1
ATOM 3711 N N . GLY A 1 468 ? 5.895 -48.781 -46.594 1 89.5 468 GLY A N 1
ATOM 3712 C CA . GLY A 1 468 ? 5.148 -49.781 -45.875 1 89.5 468 GLY A CA 1
ATOM 3713 C C . GLY A 1 468 ? 4.805 -49.375 -44.438 1 89.5 468 GLY A C 1
ATOM 3714 O O . GLY A 1 468 ? 5.188 -48.281 -44 1 89.5 468 GLY A O 1
ATOM 3715 N N . ASP A 1 469 ? 4.102 -50.219 -43.781 1 93 469 ASP A N 1
ATOM 3716 C CA . ASP A 1 469 ? 3.662 -49.938 -42.406 1 93 469 ASP A CA 1
ATOM 3717 C C . ASP A 1 469 ? 4.805 -50.094 -41.406 1 93 469 ASP A C 1
ATOM 3719 O O . ASP A 1 469 ? 5.891 -50.562 -41.781 1 93 469 ASP A O 1
ATOM 3723 N N . ARG A 1 470 ? 4.637 -49.594 -40.188 1 94.38 470 ARG A N 1
ATOM 3724 C CA . ARG A 1 470 ? 5.617 -49.75 -39.125 1 94.38 470 ARG A CA 1
ATOM 3725 C C . ARG A 1 470 ? 5.789 -51.219 -38.75 1 94.38 470 ARG A C 1
ATOM 3727 O O . ARG A 1 470 ? 4.906 -51.812 -38.094 1 94.38 470 ARG A O 1
ATOM 3734 N N . PHE A 1 471 ? 6.898 -51.719 -39.125 1 93.81 471 PHE A N 1
ATOM 3735 C CA . PHE A 1 471 ? 7.215 -53.125 -38.938 1 93.81 471 PHE A CA 1
ATOM 3736 C C . PHE A 1 471 ? 7.547 -53.406 -37.469 1 93.81 471 PHE A C 1
ATOM 3738 O O . PHE A 1 471 ? 7.07 -54.406 -36.906 1 93.81 471 PHE A O 1
ATOM 3745 N N . ALA A 1 472 ? 8.258 -52.562 -36.844 1 95.56 472 ALA A N 1
ATOM 3746 C CA . ALA A 1 472 ? 8.711 -52.75 -35.469 1 95.56 472 ALA A CA 1
ATOM 3747 C C . ALA A 1 472 ? 8.875 -51.406 -34.75 1 95.56 472 ALA A C 1
ATOM 3749 O O . ALA A 1 472 ? 9.008 -50.375 -35.406 1 95.56 472 ALA A O 1
ATOM 3750 N N . THR A 1 473 ? 8.727 -51.469 -33.5 1 97.25 473 THR A N 1
ATOM 3751 C CA . THR A 1 473 ? 8.922 -50.312 -32.656 1 97.25 473 THR A CA 1
ATOM 3752 C C . THR A 1 473 ? 10.102 -50.531 -31.703 1 97.25 473 THR A C 1
ATOM 3754 O O . THR A 1 473 ? 10.234 -51.594 -31.109 1 97.25 473 THR A O 1
ATOM 3757 N N . PHE A 1 474 ? 10.984 -49.625 -31.656 1 97.69 474 PHE A N 1
ATOM 3758 C CA . PHE A 1 474 ? 12.086 -49.562 -30.703 1 97.69 474 PHE A CA 1
ATOM 3759 C C . PHE A 1 474 ? 11.93 -48.344 -29.781 1 97.69 474 PHE A C 1
ATOM 3761 O O . PHE A 1 474 ? 12.086 -47.219 -30.234 1 97.69 474 PHE A O 1
ATOM 3768 N N . MET A 1 475 ? 11.625 -48.531 -28.516 1 98 475 MET A N 1
ATOM 3769 C CA . MET A 1 475 ? 11.352 -47.438 -27.562 1 98 475 MET A CA 1
ATOM 3770 C C . MET A 1 475 ? 12.383 -47.438 -26.438 1 98 475 MET A C 1
ATOM 3772 O O . MET A 1 475 ? 12.531 -48.438 -25.734 1 98 475 MET A O 1
ATOM 3776 N N . VAL A 1 476 ? 13.031 -46.375 -26.219 1 98.19 476 VAL A N 1
ATOM 3777 C CA . VAL A 1 476 ? 14.039 -46.25 -25.172 1 98.19 476 VAL A CA 1
ATOM 3778 C C . VAL A 1 476 ? 13.508 -45.375 -24.047 1 98.19 476 VAL A C 1
ATOM 3780 O O . VAL A 1 476 ? 12.992 -44.281 -24.281 1 98.19 476 VAL A O 1
ATOM 3783 N N . TYR A 1 477 ? 13.594 -45.875 -22.875 1 97.81 477 TYR A N 1
ATOM 3784 C CA . TYR A 1 477 ? 13.328 -45.031 -21.703 1 97.81 477 TYR A CA 1
ATOM 3785 C C . TYR A 1 477 ? 14.508 -44.125 -21.406 1 97.81 477 TYR A C 1
ATOM 3787 O O . TYR A 1 477 ? 15.609 -44.594 -21.125 1 97.81 477 TYR A O 1
ATOM 3795 N N . LEU A 1 478 ? 14.266 -42.844 -21.438 1 97.62 478 LEU A N 1
ATOM 3796 C CA . LEU A 1 478 ? 15.344 -41.875 -21.234 1 97.62 478 LEU A CA 1
ATOM 3797 C C . LEU A 1 478 ? 15.438 -41.469 -19.766 1 97.62 478 LEU A C 1
ATOM 3799 O O . LEU A 1 478 ? 16.406 -40.844 -19.344 1 97.62 478 LEU A O 1
ATOM 3803 N N . SER A 1 479 ? 14.445 -41.781 -18.969 1 94.75 479 SER A N 1
ATOM 3804 C CA . SER A 1 479 ? 14.445 -41.469 -17.547 1 94.75 479 SER A CA 1
ATOM 3805 C C . SER A 1 479 ? 13.867 -42.594 -16.719 1 94.75 479 SER A C 1
ATOM 3807 O O . SER A 1 479 ? 13.133 -43.438 -17.234 1 94.75 479 SER A O 1
ATOM 3809 N N . ASP A 1 480 ? 14.344 -42.656 -15.5 1 93.62 480 ASP A N 1
ATOM 3810 C CA . ASP A 1 480 ? 13.609 -43.438 -14.508 1 93.62 480 ASP A CA 1
ATOM 3811 C C . ASP A 1 480 ? 12.312 -42.75 -14.102 1 93.62 480 ASP A C 1
ATOM 3813 O O . ASP A 1 480 ? 12.148 -41.531 -14.305 1 93.62 480 ASP A O 1
ATOM 3817 N N . VAL A 1 481 ? 11.359 -43.562 -13.727 1 92.44 481 VAL A N 1
ATOM 3818 C CA . VAL A 1 481 ? 10.125 -43.031 -13.141 1 92.44 481 VAL A CA 1
ATOM 3819 C C . VAL A 1 481 ? 9.883 -43.688 -11.781 1 92.44 481 VAL A C 1
ATOM 3821 O O . VAL A 1 481 ? 9.844 -44.938 -11.68 1 92.44 481 VAL A O 1
ATOM 3824 N N . GLU A 1 482 ? 9.766 -42.969 -10.773 1 91.44 482 GLU A N 1
ATOM 3825 C CA . GLU A 1 482 ? 9.719 -43.5 -9.414 1 91.44 482 GLU A CA 1
ATOM 3826 C C . GLU A 1 482 ? 8.43 -44.281 -9.172 1 91.44 482 GLU A C 1
ATOM 3828 O O . GLU A 1 482 ? 8.43 -45.281 -8.469 1 91.44 482 GLU A O 1
ATOM 3833 N N . ALA A 1 483 ? 7.391 -43.781 -9.688 1 93.38 483 ALA A N 1
ATOM 3834 C CA . ALA A 1 483 ? 6.121 -44.469 -9.531 1 93.38 483 ALA A CA 1
ATOM 3835 C C . ALA A 1 483 ? 5.238 -44.312 -10.758 1 93.38 483 ALA A C 1
ATOM 3837 O O . ALA A 1 483 ? 5.145 -43.219 -11.312 1 93.38 483 ALA A O 1
ATOM 3838 N N . GLY A 1 484 ? 4.645 -45.438 -11.172 1 93.81 484 GLY A N 1
ATOM 3839 C CA . GLY A 1 484 ? 3.803 -45.406 -12.359 1 93.81 484 GLY A CA 1
ATOM 3840 C C . GLY A 1 484 ? 4.594 -45.312 -13.648 1 93.81 484 GLY A C 1
ATOM 3841 O O . GLY A 1 484 ? 5.785 -45.625 -13.68 1 93.81 484 GLY A O 1
ATOM 3842 N N . GLY A 1 485 ? 3.91 -45.062 -14.773 1 94.56 485 GLY A N 1
ATOM 3843 C CA . GLY A 1 485 ? 4.527 -44.75 -16.047 1 94.56 485 GLY A CA 1
ATOM 3844 C C . GLY A 1 485 ? 4.895 -45.969 -16.875 1 94.56 485 GLY A C 1
ATOM 3845 O O . GLY A 1 485 ? 5.641 -45.844 -17.844 1 94.56 485 GLY A O 1
ATOM 3846 N N . ALA A 1 486 ? 4.383 -47.031 -16.547 1 96.5 486 ALA A N 1
ATOM 3847 C CA . ALA A 1 486 ? 4.719 -48.25 -17.266 1 96.5 486 ALA A CA 1
ATOM 3848 C C . ALA A 1 486 ? 4.145 -48.219 -18.672 1 96.5 486 ALA A C 1
ATOM 3850 O O . ALA A 1 486 ? 3.225 -47.438 -18.969 1 96.5 486 ALA A O 1
ATOM 3851 N N . THR A 1 487 ? 4.746 -48.906 -19.562 1 97.44 487 THR A N 1
ATOM 3852 C CA . THR A 1 487 ? 4.148 -49.281 -20.844 1 97.44 487 THR A CA 1
ATOM 3853 C C . THR A 1 487 ? 3.48 -50.656 -20.75 1 97.44 487 THR A C 1
ATOM 3855 O O . THR A 1 487 ? 4.125 -51.625 -20.375 1 97.44 487 THR A O 1
ATOM 3858 N N . VAL A 1 488 ? 2.234 -50.719 -21.094 1 97.69 488 VAL A N 1
ATOM 3859 C CA . VAL A 1 488 ? 1.515 -51.969 -20.875 1 97.69 488 VAL A CA 1
ATOM 3860 C C . VAL A 1 488 ? 0.874 -52.438 -22.188 1 97.69 488 VAL A C 1
ATOM 3862 O O . VAL A 1 488 ? 0.557 -51.625 -23.047 1 97.69 488 VAL A O 1
ATOM 3865 N N . PHE A 1 489 ? 0.778 -53.688 -22.344 1 97.75 489 PHE A N 1
ATOM 3866 C CA . PHE A 1 489 ? 0.101 -54.344 -23.469 1 97.75 489 PHE A CA 1
ATOM 3867 C C . PHE A 1 489 ? -1.115 -55.125 -22.969 1 97.75 489 PHE A C 1
ATOM 3869 O O . PHE A 1 489 ? -1.01 -56.312 -22.625 1 97.75 489 PHE A O 1
ATOM 3876 N N . PRO A 1 490 ? -2.262 -54.531 -23 1 96.44 490 PRO A N 1
ATOM 3877 C CA . PRO A 1 490 ? -3.447 -55.094 -22.359 1 96.44 490 PRO A CA 1
ATOM 3878 C C . PRO A 1 490 ? -3.811 -56.469 -22.906 1 96.44 490 PRO A C 1
ATOM 3880 O O . PRO A 1 490 ? -4.211 -57.375 -22.156 1 96.44 490 PRO A O 1
ATOM 3883 N N . ARG A 1 491 ? -3.672 -56.719 -24.188 1 95.94 491 ARG A N 1
ATOM 3884 C CA . ARG A 1 491 ? -4.051 -58 -24.781 1 95.94 491 ARG A CA 1
ATOM 3885 C C . ARG A 1 491 ? -2.99 -59.062 -24.5 1 95.94 491 ARG A C 1
ATOM 3887 O O . ARG A 1 491 ? -3.309 -60.25 -24.359 1 95.94 491 ARG A O 1
ATOM 3894 N N . ALA A 1 492 ? -1.748 -58.625 -24.422 1 95.5 492 ALA A N 1
ATOM 3895 C CA . ALA A 1 492 ? -0.655 -59.594 -24.188 1 95.5 492 ALA A CA 1
ATOM 3896 C C . ALA A 1 492 ? -0.403 -59.781 -22.688 1 95.5 492 ALA A C 1
ATOM 3898 O O . ALA A 1 492 ? 0.296 -60.688 -22.281 1 95.5 492 ALA A O 1
ATOM 3899 N N . GLY A 1 493 ? -0.934 -58.844 -21.859 1 96.31 493 GLY A N 1
ATOM 3900 C CA . GLY A 1 493 ? -0.746 -58.906 -20.406 1 96.31 493 GLY A CA 1
ATOM 3901 C C . GLY A 1 493 ? 0.668 -58.562 -19.969 1 96.31 493 GLY A C 1
ATOM 3902 O O . GLY A 1 493 ? 1.205 -59.188 -19.062 1 96.31 493 GLY A O 1
ATOM 3903 N N . VAL A 1 494 ? 1.297 -57.625 -20.609 1 96.56 494 VAL A N 1
ATOM 3904 C CA . VAL A 1 494 ? 2.693 -57.312 -20.344 1 96.56 494 VAL A CA 1
ATOM 3905 C C . VAL A 1 494 ? 2.779 -55.906 -19.703 1 96.56 494 VAL A C 1
ATOM 3907 O O . VAL A 1 494 ? 2.057 -55 -20.094 1 96.56 494 VAL A O 1
ATOM 3910 N N . THR A 1 495 ? 3.555 -55.781 -18.672 1 96.5 495 THR A N 1
ATOM 3911 C CA . THR A 1 495 ? 3.91 -54.5 -18.062 1 96.5 495 THR A CA 1
ATOM 3912 C C . THR A 1 495 ? 5.418 -54.281 -18.109 1 96.5 495 THR A C 1
ATOM 3914 O O . THR A 1 495 ? 6.191 -55.125 -17.641 1 96.5 495 THR A O 1
ATOM 3917 N N . ILE A 1 496 ? 5.852 -53.188 -18.703 1 97 496 ILE A N 1
ATOM 3918 C CA . ILE A 1 496 ? 7.258 -52.781 -18.719 1 97 496 ILE A CA 1
ATOM 3919 C C . ILE A 1 496 ? 7.449 -51.5 -17.922 1 97 496 ILE A C 1
ATOM 3921 O O . ILE A 1 496 ? 7.004 -50.438 -18.344 1 97 496 ILE A O 1
ATOM 3925 N N . TRP A 1 497 ? 8.117 -51.594 -16.812 1 96.06 497 TRP A N 1
ATOM 3926 C CA . TRP A 1 497 ? 8.391 -50.438 -15.992 1 96.06 497 TRP A CA 1
ATOM 3927 C C . TRP A 1 497 ? 9.57 -49.656 -16.547 1 96.06 497 TRP A C 1
ATOM 3929 O O . TRP A 1 497 ? 10.562 -50.219 -16.984 1 96.06 497 TRP A O 1
ATOM 3939 N N . PRO A 1 498 ? 9.477 -48.312 -16.469 1 95.38 498 PRO A N 1
ATOM 3940 C CA . PRO A 1 498 ? 10.555 -47.5 -17.016 1 95.38 498 PRO A CA 1
ATOM 3941 C C . PRO A 1 498 ? 11.852 -47.625 -16.234 1 95.38 498 PRO A C 1
ATOM 3943 O O . PRO A 1 498 ? 11.859 -47.469 -15.016 1 95.38 498 PRO A O 1
ATOM 3946 N N . LYS A 1 499 ? 12.891 -47.906 -16.922 1 95.44 499 LYS A N 1
ATOM 3947 C CA . LYS A 1 499 ? 14.258 -47.875 -16.422 1 95.44 499 LYS A CA 1
ATOM 3948 C C . LYS A 1 499 ? 15.172 -47.094 -17.391 1 95.44 499 LYS A C 1
ATOM 3950 O O . LYS A 1 499 ? 15.258 -47.438 -18.562 1 95.44 499 LYS A O 1
ATOM 3955 N N . ARG A 1 500 ? 15.812 -46.094 -16.797 1 96.88 500 ARG A N 1
ATOM 3956 C CA . ARG A 1 500 ? 16.656 -45.25 -17.625 1 96.88 500 ARG A CA 1
ATOM 3957 C C . ARG A 1 500 ? 17.688 -46.062 -18.406 1 96.88 500 ARG A C 1
ATOM 3959 O O . ARG A 1 500 ? 18.375 -46.906 -17.828 1 96.88 500 ARG A O 1
ATOM 3966 N N . GLY A 1 501 ? 17.688 -45.812 -19.688 1 96.94 501 GLY A N 1
ATOM 3967 C CA . GLY A 1 501 ? 18.672 -46.469 -20.547 1 96.94 501 GLY A CA 1
ATOM 3968 C C . GLY A 1 501 ? 18.188 -47.781 -21.125 1 96.94 501 GLY A C 1
ATOM 3969 O O . GLY A 1 501 ? 18.797 -48.281 -22.062 1 96.94 501 GLY A O 1
ATOM 3970 N N . SER A 1 502 ? 17.125 -48.375 -20.672 1 96.69 502 SER A N 1
ATOM 3971 C CA . SER A 1 502 ? 16.578 -49.594 -21.203 1 96.69 502 SER A CA 1
ATOM 3972 C C . SER A 1 502 ? 15.742 -49.344 -22.453 1 96.69 502 SER A C 1
ATOM 3974 O O . SER A 1 502 ? 15.203 -48.25 -22.625 1 96.69 502 SER A O 1
ATOM 3976 N N . ALA A 1 503 ? 15.672 -50.344 -23.297 1 97.69 503 ALA A N 1
ATOM 3977 C CA . ALA A 1 503 ? 14.93 -50.219 -24.531 1 97.69 503 ALA A CA 1
ATOM 3978 C C . ALA A 1 503 ? 13.953 -51.375 -24.719 1 97.69 503 ALA A C 1
ATOM 3980 O O . ALA A 1 503 ? 14.312 -52.531 -24.531 1 97.69 503 ALA A O 1
ATOM 3981 N N . ALA A 1 504 ? 12.773 -51.031 -25.016 1 97.81 504 ALA A N 1
ATOM 3982 C CA . ALA A 1 504 ? 11.766 -52.062 -25.359 1 97.81 504 ALA A CA 1
ATOM 3983 C C . ALA A 1 504 ? 11.641 -52.219 -26.859 1 97.81 504 ALA A C 1
ATOM 3985 O O . ALA A 1 504 ? 11.695 -51.219 -27.609 1 97.81 504 ALA A O 1
ATOM 3986 N N . PHE A 1 505 ? 11.469 -53.406 -27.344 1 96.94 505 PHE A N 1
ATOM 3987 C CA . PHE A 1 505 ? 11.328 -53.719 -28.766 1 96.94 505 PHE A CA 1
ATOM 3988 C C . PHE A 1 505 ? 10.195 -54.719 -29 1 96.94 505 PHE A C 1
ATOM 3990 O O . PHE A 1 505 ? 10.031 -55.656 -28.234 1 96.94 505 PHE A O 1
ATOM 3997 N N . TRP A 1 506 ? 9.375 -54.5 -30.016 1 96.19 506 TRP A N 1
ATOM 3998 C CA . TRP A 1 506 ? 8.367 -55.5 -30.406 1 96.19 506 TRP A CA 1
ATOM 3999 C C . TRP A 1 506 ? 8.047 -55.375 -31.891 1 96.19 506 TRP A C 1
ATOM 4001 O O . TRP A 1 506 ? 8.258 -54.344 -32.5 1 96.19 506 TRP A O 1
ATOM 4011 N N . TRP A 1 507 ? 7.574 -56.469 -32.438 1 94.56 507 TRP A N 1
ATOM 4012 C CA . TRP A 1 507 ? 7.102 -56.531 -33.812 1 94.56 507 TRP A CA 1
ATOM 4013 C C . TRP A 1 507 ? 5.652 -56.062 -33.906 1 94.56 507 TRP A C 1
ATOM 4015 O O . TRP A 1 507 ? 4.781 -56.594 -33.219 1 94.56 507 TRP A O 1
ATOM 4025 N N . ASN A 1 508 ? 5.398 -55.125 -34.812 1 94.88 508 ASN A N 1
ATOM 4026 C CA . ASN A 1 508 ? 4.043 -54.625 -34.969 1 94.88 508 ASN A CA 1
ATOM 4027 C C . ASN A 1 508 ? 3.227 -55.469 -35.938 1 94.88 508 ASN A C 1
ATOM 4029 O O . ASN A 1 508 ? 1.996 -55.5 -35.875 1 94.88 508 ASN A O 1
ATOM 4033 N N . LEU A 1 509 ? 3.941 -56.062 -36.844 1 91.62 509 LEU A N 1
ATOM 4034 C CA . LEU A 1 509 ? 3.289 -56.781 -37.938 1 91.62 509 LEU A CA 1
ATOM 4035 C C . LEU A 1 509 ? 3.648 -58.25 -37.938 1 91.62 509 LEU A C 1
ATOM 4037 O O . LEU A 1 509 ? 4.723 -58.625 -37.469 1 91.62 509 LEU A O 1
ATOM 4041 N N . TYR A 1 510 ? 2.744 -59 -38.5 1 86.31 510 TYR A N 1
ATOM 4042 C CA . TYR A 1 510 ? 3.1 -60.375 -38.875 1 86.31 510 TYR A CA 1
ATOM 4043 C C . TYR A 1 510 ? 4.039 -60.375 -40.062 1 86.31 510 TYR A C 1
ATOM 4045 O O . TYR A 1 510 ? 4.227 -59.344 -40.719 1 86.31 510 TYR A O 1
ATOM 4053 N N . SER A 1 511 ? 4.637 -61.562 -40.312 1 81.94 511 SER A N 1
ATOM 4054 C CA . SER A 1 511 ? 5.539 -61.656 -41.438 1 81.94 511 SER A CA 1
ATOM 4055 C C . SER A 1 511 ? 4.828 -61.344 -42.75 1 81.94 511 SER A C 1
ATOM 4057 O O . SER A 1 511 ? 5.465 -60.938 -43.719 1 81.94 511 SER A O 1
ATOM 4059 N N . SER A 1 512 ? 3.484 -61.438 -42.75 1 79.25 512 SER A N 1
ATOM 4060 C CA . SER A 1 512 ? 2.67 -61.188 -43.906 1 79.25 512 SER A CA 1
ATOM 4061 C C . SER A 1 512 ? 2.469 -59.688 -44.156 1 79.25 512 SER A C 1
ATOM 4063 O O . SER A 1 512 ? 2.031 -59.281 -45.219 1 79.25 512 SER A O 1
ATOM 4065 N N . GLY A 1 513 ? 2.793 -58.969 -43.125 1 83.19 513 GLY A N 1
ATOM 4066 C CA . GLY A 1 513 ? 2.58 -57.531 -43.281 1 83.19 513 GLY A CA 1
ATOM 4067 C C . GLY A 1 513 ? 1.3 -57.062 -42.594 1 83.19 513 GLY A C 1
ATOM 4068 O O . GLY A 1 513 ? 1.06 -55.875 -42.5 1 83.19 513 GLY A O 1
ATOM 4069 N N . VAL A 1 514 ? 0.54 -57.969 -42.156 1 86.5 514 VAL A N 1
ATOM 4070 C CA . VAL A 1 514 ? -0.708 -57.625 -41.469 1 86.5 514 VAL A CA 1
ATOM 4071 C C . VAL A 1 514 ? -0.42 -57.219 -40.031 1 86.5 514 VAL A C 1
ATOM 4073 O O . VAL A 1 514 ? 0.419 -57.812 -39.375 1 86.5 514 VAL A O 1
ATOM 4076 N N . GLY A 1 515 ? -1.091 -56.188 -39.562 1 91.56 515 GLY A N 1
ATOM 4077 C CA . GLY A 1 515 ? -0.896 -55.688 -38.188 1 91.56 515 GLY A CA 1
ATOM 4078 C C . GLY A 1 515 ? -1.286 -56.688 -37.125 1 91.56 515 GLY A C 1
ATOM 4079 O O . GLY A 1 515 ? -2.285 -57.406 -37.281 1 91.56 515 GLY A O 1
ATOM 4080 N N . ASP A 1 516 ? -0.524 -56.812 -36.062 1 92.38 516 ASP A N 1
ATOM 4081 C CA . ASP A 1 516 ? -0.823 -57.688 -34.938 1 92.38 516 ASP A CA 1
ATOM 4082 C C . ASP A 1 516 ? -1.543 -56.906 -33.844 1 92.38 516 ASP A C 1
ATOM 4084 O O . ASP A 1 516 ? -0.916 -56.125 -33.094 1 92.38 516 ASP A O 1
ATOM 4088 N N . GLU A 1 517 ? -2.754 -57.188 -33.625 1 92.88 517 GLU A N 1
ATOM 4089 C CA . GLU A 1 517 ? -3.58 -56.469 -32.656 1 92.88 517 GLU A CA 1
ATOM 4090 C C . GLU A 1 517 ? -3.156 -56.75 -31.219 1 92.88 517 GLU A C 1
ATOM 4092 O O . GLU A 1 517 ? -3.5 -56.031 -30.297 1 92.88 517 GLU A O 1
ATOM 4097 N N . ASN A 1 518 ? -2.428 -57.812 -31.016 1 93.69 518 ASN A N 1
ATOM 4098 C CA . ASN A 1 518 ? -1.981 -58.125 -29.672 1 93.69 518 ASN A CA 1
ATOM 4099 C C . ASN A 1 518 ? -0.855 -57.219 -29.203 1 93.69 518 ASN A C 1
ATOM 4101 O O . ASN A 1 518 ? -0.484 -57.219 -28.031 1 93.69 518 ASN A O 1
ATOM 4105 N N . THR A 1 519 ? -0.41 -56.375 -30.125 1 95 519 THR A N 1
ATOM 4106 C CA . THR A 1 519 ? 0.643 -55.438 -29.766 1 95 519 THR A CA 1
ATOM 4107 C C . THR A 1 519 ? 0.047 -54.094 -29.344 1 95 519 THR A C 1
ATOM 4109 O O . THR A 1 519 ? 0.775 -53.094 -29.156 1 95 519 THR A O 1
ATOM 4112 N N . ARG A 1 520 ? -1.267 -54.062 -29.234 1 95.19 520 ARG A N 1
ATOM 4113 C CA . ARG A 1 520 ? -1.879 -52.875 -28.656 1 95.19 520 ARG A CA 1
ATOM 4114 C C . ARG A 1 520 ? -1.265 -52.531 -27.297 1 95.19 520 ARG A C 1
ATOM 4116 O O . ARG A 1 520 ? -1.124 -53.438 -26.438 1 95.19 520 ARG A O 1
ATOM 4123 N N . HIS A 1 521 ? -0.87 -51.281 -27.109 1 96 521 HIS A N 1
ATOM 4124 C CA . HIS A 1 521 ? -0.177 -50.906 -25.891 1 96 521 HIS A CA 1
ATOM 4125 C C . HIS A 1 521 ? -0.517 -49.469 -25.484 1 96 521 HIS A C 1
ATOM 4127 O O . HIS A 1 521 ? -1.111 -48.719 -26.266 1 96 521 HIS A O 1
ATOM 4133 N N . GLY A 1 522 ? -0.272 -49.125 -24.266 1 94.56 522 GLY A N 1
ATOM 4134 C CA . GLY A 1 522 ? -0.483 -47.781 -23.75 1 94.56 522 GLY A CA 1
ATOM 4135 C C . GLY A 1 522 ? 0.537 -47.375 -22.688 1 94.56 522 GLY A C 1
ATOM 4136 O O . GLY A 1 522 ? 1.267 -48.219 -22.188 1 94.56 522 GLY A O 1
ATOM 4137 N N . GLY A 1 523 ? 0.628 -46.125 -22.578 1 94.75 523 GLY A N 1
ATOM 4138 C CA . GLY A 1 523 ? 1.46 -45.594 -21.516 1 94.75 523 GLY A CA 1
ATOM 4139 C C . GLY A 1 523 ? 0.679 -45.25 -20.266 1 94.75 523 GLY A C 1
ATOM 4140 O O . GLY A 1 523 ? -0.199 -44.375 -20.281 1 94.75 523 GLY A O 1
ATOM 4141 N N . CYS A 1 524 ? 1.014 -45.906 -19.172 1 95.38 524 CYS A N 1
ATOM 4142 C CA . CYS A 1 524 ? 0.363 -45.625 -17.891 1 95.38 524 CYS A CA 1
ATOM 4143 C C . CYS A 1 524 ? 0.662 -44.219 -17.422 1 95.38 524 CYS A C 1
ATOM 4145 O O . CYS A 1 524 ? 1.755 -43.688 -17.656 1 95.38 524 CYS A O 1
ATOM 4147 N N . PRO A 1 525 ? -0.32 -43.594 -16.734 1 93.94 525 PRO A N 1
ATOM 4148 C CA . PRO A 1 525 ? -0.053 -42.25 -16.203 1 93.94 525 PRO A CA 1
ATOM 4149 C C . PRO A 1 525 ? 1.117 -42.219 -15.219 1 93.94 525 PRO A C 1
ATOM 4151 O O . PRO A 1 525 ? 1.282 -43.156 -14.43 1 93.94 525 PRO A O 1
ATOM 4154 N N . VAL A 1 526 ? 1.918 -41.188 -15.344 1 93.31 526 VAL A N 1
ATOM 4155 C CA . VAL A 1 526 ? 3.035 -41.031 -14.422 1 93.31 526 VAL A CA 1
ATOM 4156 C C . VAL A 1 526 ? 2.516 -40.625 -13.047 1 93.31 526 VAL A C 1
ATOM 4158 O O . VAL A 1 526 ? 1.867 -39.562 -12.914 1 93.31 526 VAL A O 1
ATOM 4161 N N . LEU A 1 527 ? 2.693 -41.406 -12.055 1 93.19 527 LEU A N 1
ATOM 4162 C CA . LEU A 1 527 ? 2.209 -41.125 -10.711 1 93.19 527 LEU A CA 1
ATOM 4163 C C . LEU A 1 527 ? 3.17 -40.219 -9.961 1 93.19 527 LEU A C 1
ATOM 4165 O O . LEU A 1 527 ? 2.746 -39.25 -9.328 1 93.19 527 LEU A O 1
ATOM 4169 N N . HIS A 1 528 ? 4.445 -40.469 -10.016 1 92.44 528 HIS A N 1
ATOM 4170 C CA . HIS A 1 528 ? 5.484 -39.625 -9.438 1 92.44 528 HIS A CA 1
ATOM 4171 C C . HIS A 1 528 ? 6.746 -39.656 -10.289 1 92.44 528 HIS A C 1
ATOM 4173 O O . HIS A 1 528 ? 7.281 -40.719 -10.594 1 92.44 528 HIS A O 1
ATOM 4179 N N . GLY A 1 529 ? 7.141 -38.469 -10.68 1 90.44 529 GLY A N 1
ATOM 4180 C CA . GLY A 1 529 ? 8.359 -38.375 -11.461 1 90.44 529 GLY A CA 1
ATOM 4181 C C . GLY A 1 529 ? 8.141 -37.812 -12.844 1 90.44 529 GLY A C 1
ATOM 4182 O O . GLY A 1 529 ? 7.102 -37.188 -13.109 1 90.44 529 GLY A O 1
ATOM 4183 N N . SER A 1 530 ? 9.188 -37.844 -13.656 1 90.75 530 SER A N 1
ATOM 4184 C CA . SER A 1 530 ? 9.188 -37.375 -15.031 1 90.75 530 SER A CA 1
ATOM 4185 C C . SER A 1 530 ? 9.562 -38.469 -16.016 1 90.75 530 SER A C 1
ATOM 4187 O O . SER A 1 530 ? 10.648 -39.031 -15.922 1 90.75 530 SER A O 1
ATOM 4189 N N . LYS A 1 531 ? 8.664 -38.688 -16.906 1 93.69 531 LYS A N 1
ATOM 4190 C CA . LYS A 1 531 ? 8.891 -39.75 -17.859 1 93.69 531 LYS A CA 1
ATOM 4191 C C . LYS A 1 531 ? 9.305 -39.188 -19.219 1 93.69 531 LYS A C 1
ATOM 4193 O O . LYS A 1 531 ? 8.602 -38.375 -19.812 1 93.69 531 LYS A O 1
ATOM 4198 N N . TRP A 1 532 ? 10.477 -39.562 -19.625 1 95.69 532 TRP A N 1
ATOM 4199 C CA . TRP A 1 532 ? 11.008 -39.25 -20.953 1 95.69 532 TRP A CA 1
ATOM 4200 C C . TRP A 1 532 ? 11.227 -40.531 -21.75 1 95.69 532 TRP A C 1
ATOM 4202 O O . TRP A 1 532 ? 11.812 -41.5 -21.25 1 95.69 532 TRP A O 1
ATOM 4212 N N . ILE A 1 533 ? 10.711 -40.625 -22.938 1 97 533 ILE A N 1
ATOM 4213 C CA . ILE A 1 533 ? 10.938 -41.781 -23.797 1 97 533 ILE A CA 1
ATOM 4214 C C . ILE A 1 533 ? 11.352 -41.312 -25.203 1 97 533 ILE A C 1
ATOM 4216 O O . ILE A 1 533 ? 11.133 -40.156 -25.562 1 97 533 ILE A O 1
ATOM 4220 N N . CYS A 1 534 ? 11.969 -42.156 -25.906 1 97.19 534 CYS A N 1
ATOM 4221 C CA . CYS A 1 534 ? 12.375 -41.938 -27.297 1 97.19 534 CYS A CA 1
ATOM 4222 C C . CYS A 1 534 ? 11.977 -43.125 -28.172 1 97.19 534 CYS A C 1
ATOM 4224 O O . CYS A 1 534 ? 12.359 -44.281 -27.891 1 97.19 534 CYS A O 1
ATOM 4226 N N . ASN A 1 535 ? 11.203 -42.906 -29.203 1 97 535 ASN A N 1
ATOM 4227 C CA . ASN A 1 535 ? 10.719 -43.969 -30.094 1 97 535 ASN A CA 1
ATOM 4228 C C . ASN A 1 535 ? 11.406 -43.906 -31.453 1 97 535 ASN A C 1
ATOM 4230 O O . ASN A 1 535 ? 11.648 -42.844 -31.984 1 97 535 ASN A O 1
ATOM 4234 N N . LYS A 1 536 ? 11.789 -44.969 -31.969 1 97 536 LYS A N 1
ATOM 4235 C CA . LYS A 1 536 ? 12.211 -45.219 -33.344 1 97 536 LYS A CA 1
ATOM 4236 C C . LYS A 1 536 ? 11.344 -46.281 -34.031 1 97 536 LYS A C 1
ATOM 4238 O O . LYS A 1 536 ? 11.328 -47.438 -33.594 1 97 536 LYS A O 1
ATOM 4243 N N . TRP A 1 537 ? 10.625 -45.906 -35.062 1 96.94 537 TRP A N 1
ATOM 4244 C CA . TRP A 1 537 ? 9.797 -46.844 -35.781 1 96.94 537 TRP A CA 1
ATOM 4245 C C . TRP A 1 537 ? 10.492 -47.281 -37.062 1 96.94 537 TRP A C 1
ATOM 4247 O O . TRP A 1 537 ? 11.008 -46.469 -37.844 1 96.94 537 TRP A O 1
ATOM 4257 N N . VAL A 1 538 ? 10.531 -48.594 -37.25 1 95.56 538 VAL A N 1
ATOM 4258 C CA . VAL A 1 538 ? 11.156 -49.188 -38.438 1 95.56 538 VAL A CA 1
ATOM 4259 C C . VAL A 1 538 ? 10.086 -49.688 -39.406 1 95.56 538 VAL A C 1
ATOM 4261 O O . VAL A 1 538 ? 9.125 -50.344 -39 1 95.56 538 VAL A O 1
ATOM 4264 N N . HIS A 1 539 ? 10.258 -49.438 -40.688 1 94.5 539 HIS A N 1
ATOM 4265 C CA . HIS A 1 539 ? 9.211 -49.719 -41.656 1 94.5 539 HIS A CA 1
ATOM 4266 C C . HIS A 1 539 ? 9.461 -51.062 -42.344 1 94.5 539 HIS A C 1
ATOM 4268 O O . HIS A 1 539 ? 10.602 -51.531 -42.438 1 94.5 539 HIS A O 1
ATOM 4274 N N . TYR A 1 540 ? 8.453 -51.562 -43 1 91.56 540 TYR A N 1
ATOM 4275 C CA . TYR A 1 540 ? 8.359 -52.969 -43.438 1 91.56 540 TYR A CA 1
ATOM 4276 C C . TYR A 1 540 ? 9.102 -53.156 -44.75 1 91.56 540 TYR A C 1
ATOM 4278 O O . TYR A 1 540 ? 9.883 -54.094 -44.906 1 91.56 540 TYR A O 1
ATOM 4286 N N . ASN A 1 541 ? 9.055 -52.375 -45.75 1 87.94 541 ASN A N 1
ATOM 4287 C CA . ASN A 1 541 ? 9.398 -52.688 -47.125 1 87.94 541 ASN A CA 1
ATOM 4288 C C . ASN A 1 541 ? 10.906 -52.75 -47.344 1 87.94 541 ASN A C 1
ATOM 4290 O O . ASN A 1 541 ? 11.391 -53.5 -48.188 1 87.94 541 ASN A O 1
ATOM 4294 N N . ASP A 1 542 ? 11.594 -52 -46.594 1 87.81 542 ASP A N 1
ATOM 4295 C CA . ASP A 1 542 ? 13.039 -52 -46.75 1 87.81 542 ASP A CA 1
ATOM 4296 C C . ASP A 1 542 ? 13.664 -53.25 -46.094 1 87.81 542 ASP A C 1
ATOM 4298 O O . ASP A 1 542 ? 14.875 -53.438 -46.188 1 87.81 542 ASP A O 1
ATOM 4302 N N . GLN A 1 543 ? 12.852 -54.031 -45.5 1 85.81 543 GLN A N 1
ATOM 4303 C CA . GLN A 1 543 ? 13.414 -55.125 -44.688 1 85.81 543 GLN A CA 1
ATOM 4304 C C . GLN A 1 543 ? 13.445 -56.438 -45.5 1 85.81 543 GLN A C 1
ATOM 4306 O O . GLN A 1 543 ? 13.969 -57.438 -45.031 1 85.81 543 GLN A O 1
ATOM 4311 N N . PHE A 1 544 ? 12.875 -56.531 -46.719 1 73.25 544 PHE A N 1
ATOM 4312 C CA . PHE A 1 544 ? 12.656 -57.75 -47.5 1 73.25 544 PHE A CA 1
ATOM 4313 C C . PHE A 1 544 ? 13.984 -58.438 -47.812 1 73.25 544 PHE A C 1
ATOM 4315 O O . PHE A 1 544 ? 14.039 -59.656 -47.969 1 73.25 544 PHE A O 1
ATOM 4322 N N . LEU A 1 545 ? 14.945 -57.656 -48.062 1 58.78 545 LEU A N 1
ATOM 4323 C CA . LEU A 1 545 ? 16.188 -58.344 -48.375 1 58.78 545 LEU A CA 1
ATOM 4324 C C . LEU A 1 545 ? 16.703 -59.094 -47.156 1 58.78 545 LEU A C 1
ATOM 4326 O O . LEU A 1 545 ? 17.344 -60.156 -47.281 1 58.78 545 LEU A O 1
ATOM 4330 N N . GLN A 1 546 ? 16.406 -58.656 -46 1 55.47 546 GLN A N 1
ATOM 4331 C CA . GLN A 1 546 ? 16.938 -59.219 -44.781 1 55.47 546 GLN A CA 1
ATOM 4332 C C . GLN A 1 546 ? 15.945 -60.219 -44.156 1 55.47 546 GLN A C 1
ATOM 4334 O O . GLN A 1 546 ? 16.344 -61.188 -43.5 1 55.47 546 GLN A O 1
ATOM 4339 N N . HIS A 1 547 ? 14.703 -60.031 -44.312 1 54.19 547 HIS A N 1
ATOM 4340 C CA . HIS A 1 547 ? 13.68 -60.906 -43.719 1 54.19 547 HIS A CA 1
ATOM 4341 C C . HIS A 1 547 ? 12.695 -61.375 -44.781 1 54.19 547 HIS A C 1
ATOM 4343 O O . HIS A 1 547 ? 11.797 -60.625 -45.188 1 54.19 547 HIS A O 1
ATOM 4349 N N . PRO A 1 548 ? 13.031 -62.531 -45.312 1 51.25 548 PRO A N 1
ATOM 4350 C CA . PRO A 1 548 ? 12.141 -63.031 -46.344 1 51.25 548 PRO A CA 1
ATOM 4351 C C . PRO A 1 548 ? 10.711 -63.219 -45.875 1 51.25 548 PRO A C 1
ATOM 4353 O O . PRO A 1 548 ? 10.477 -63.469 -44.688 1 51.25 548 PRO A O 1
ATOM 4356 N N . CYS A 1 549 ? 9.656 -62.875 -46.625 1 53.53 549 CYS A N 1
ATOM 4357 C CA . CYS A 1 549 ? 8.219 -63 -46.375 1 53.53 549 CYS A CA 1
ATOM 4358 C C . CYS A 1 549 ? 7.871 -64.375 -45.938 1 53.53 549 CYS A C 1
ATOM 4360 O O . CYS A 1 549 ? 8.492 -65.375 -46.375 1 53.53 549 CYS A O 1
ATOM 4362 N N . GLY A 1 550 ? 7.289 -64.5 -44.719 1 46 550 GLY A N 1
ATOM 4363 C CA . GLY A 1 550 ? 6.844 -65.812 -44.25 1 46 550 GLY A CA 1
ATOM 4364 C C . GLY A 1 550 ? 5.91 -66.5 -45.25 1 46 550 GLY A C 1
ATOM 4365 O O . GLY A 1 550 ? 5.414 -65.875 -46.188 1 46 550 GLY A O 1
ATOM 4366 N N . ARG A 1 551 ? 5.902 -67.875 -45.25 1 52.97 551 ARG A N 1
ATOM 4367 C CA . ARG A 1 551 ? 5.109 -68.688 -46.156 1 52.97 551 ARG A CA 1
ATOM 4368 C C . ARG A 1 551 ? 3.623 -68.562 -45.844 1 52.97 551 ARG A C 1
ATOM 4370 O O . ARG A 1 551 ? 2.781 -68.875 -46.688 1 52.97 551 ARG A O 1
ATOM 4377 N N . ASN A 1 552 ? 3.24 -68.25 -44.562 1 47.25 552 ASN A N 1
ATOM 4378 C CA . ASN A 1 552 ? 1.854 -68.062 -44.156 1 47.25 552 ASN A CA 1
ATOM 4379 C C . ASN A 1 552 ? 1.592 -66.688 -43.625 1 47.25 552 ASN A C 1
ATOM 4381 O O . ASN A 1 552 ? 2.49 -66 -43.062 1 47.25 552 ASN A O 1
ATOM 4385 N N . THR A 1 553 ? 0.51 -66.062 -43.969 1 47.03 553 THR A N 1
ATOM 4386 C CA . THR A 1 553 ? 0.059 -64.688 -43.656 1 47.03 553 THR A CA 1
ATOM 4387 C C . THR A 1 553 ? 0.232 -64.438 -42.156 1 47.03 553 THR A C 1
ATOM 4389 O O . THR A 1 553 ? 0.367 -63.281 -41.75 1 47.03 553 THR A O 1
ATOM 4392 N N . TRP A 1 554 ? 0.258 -65.5 -41.281 1 46.12 554 TRP A N 1
ATOM 4393 C CA . TRP A 1 554 ? 0.231 -65.312 -39.844 1 46.12 554 TRP A CA 1
ATOM 4394 C C . TRP A 1 554 ? 1.572 -65.688 -39.219 1 46.12 554 TRP A C 1
ATOM 4396 O O . TRP A 1 554 ? 1.664 -65.875 -38 1 46.12 554 TRP A O 1
ATOM 4406 N N . ASP A 1 555 ? 2.611 -65.75 -40.062 1 49.34 555 ASP A N 1
ATOM 4407 C CA . ASP A 1 555 ? 3.93 -66.125 -39.531 1 49.34 555 ASP A CA 1
ATOM 4408 C C . ASP A 1 555 ? 4.5 -65 -38.688 1 49.34 555 ASP A C 1
ATOM 4410 O O . ASP A 1 555 ? 4.422 -63.844 -39.031 1 49.34 555 ASP A O 1
ATOM 4414 N N . LYS A 1 556 ? 4.84 -65.25 -37.375 1 61.66 556 LYS A N 1
ATOM 4415 C CA . LYS A 1 556 ? 5.328 -64.25 -36.406 1 61.66 556 LYS A CA 1
ATOM 4416 C C . LYS A 1 556 ? 6.855 -64.25 -36.344 1 61.66 556 LYS A C 1
ATOM 4418 O O . LYS A 1 556 ? 7.488 -65.312 -36.594 1 61.66 556 LYS A O 1
ATOM 4423 N N . LEU A 1 557 ? 7.418 -63.219 -36.312 1 55.62 557 LEU A N 1
ATOM 4424 C CA . LEU A 1 557 ? 8.859 -63.062 -36.156 1 55.62 557 LEU A CA 1
ATOM 4425 C C . LEU A 1 557 ? 9.258 -63.188 -34.688 1 55.62 557 LEU A C 1
ATOM 4427 O O . LEU A 1 557 ? 8.57 -62.688 -33.781 1 55.62 557 LEU A O 1
ATOM 4431 N N . VAL A 1 558 ? 10.109 -64.188 -34.219 1 45.53 558 VAL A N 1
ATOM 4432 C CA . VAL A 1 558 ? 10.367 -64.5 -32.812 1 45.53 558 VAL A CA 1
ATOM 4433 C C . VAL A 1 558 ? 11.766 -64.062 -32.438 1 45.53 558 VAL A C 1
ATOM 4435 O O . VAL A 1 558 ? 12.227 -64.312 -31.312 1 45.53 558 VAL A O 1
ATOM 4438 N N . VAL A 1 559 ? 12.547 -63.469 -33.375 1 47.75 559 VAL A N 1
ATOM 4439 C CA . VAL A 1 559 ? 13.883 -63.094 -32.906 1 47.75 559 VAL A CA 1
ATOM 4440 C C . VAL A 1 559 ? 14.203 -61.688 -33.344 1 47.75 559 VAL A C 1
ATOM 4442 O O . VAL A 1 559 ? 13.93 -61.312 -34.5 1 47.75 559 VAL A O 1
ATOM 4445 N N . PRO A 1 560 ? 14.672 -60.812 -32.344 1 49.34 560 PRO A N 1
ATOM 4446 C CA . PRO A 1 560 ? 15.211 -59.562 -32.875 1 49.34 560 PRO A CA 1
ATOM 4447 C C . PRO A 1 560 ? 16.422 -59.75 -33.781 1 49.34 560 PRO A C 1
ATOM 4449 O O . PRO A 1 560 ? 17.125 -60.781 -33.656 1 49.34 560 PRO A O 1
ATOM 4452 N N . MET B 1 1 ? -34.531 76.188 -48.031 1 22.27 1 MET B N 1
ATOM 4453 C CA . MET B 1 1 ? -35.094 75.25 -47.094 1 22.27 1 MET B CA 1
ATOM 4454 C C . MET B 1 1 ? -34.031 74.188 -46.719 1 22.27 1 MET B C 1
ATOM 4456 O O . MET B 1 1 ? -33.5 73.5 -47.562 1 22.27 1 MET B O 1
ATOM 4460 N N . THR B 1 2 ? -33.188 74.625 -45.844 1 20.56 2 THR B N 1
ATOM 4461 C CA . THR B 1 2 ? -31.875 74.312 -45.281 1 20.56 2 THR B CA 1
ATOM 4462 C C . THR B 1 2 ? -31.891 73 -44.531 1 20.56 2 THR B C 1
ATOM 4464 O O . THR B 1 2 ? -32.656 72.812 -43.594 1 20.56 2 THR B O 1
ATOM 4467 N N . ALA B 1 3 ? -31.953 72 -45.5 1 26.86 3 ALA B N 1
ATOM 4468 C CA . ALA B 1 3 ? -31.812 70.562 -45.281 1 26.86 3 ALA B CA 1
ATOM 4469 C C . ALA B 1 3 ? -30.812 70.25 -44.156 1 26.86 3 ALA B C 1
ATOM 4471 O O . ALA B 1 3 ? -29.609 70.562 -44.312 1 26.86 3 ALA B O 1
ATOM 4472 N N . GLY B 1 4 ? -31.203 70.625 -43 1 21.86 4 GLY B N 1
ATOM 4473 C CA . GLY B 1 4 ? -30.422 70.688 -41.781 1 21.86 4 GLY B CA 1
ATOM 4474 C C . GLY B 1 4 ? -29.766 69.375 -41.438 1 21.86 4 GLY B C 1
ATOM 4475 O O . GLY B 1 4 ? -30.406 68.312 -41.5 1 21.86 4 GLY B O 1
ATOM 4476 N N . LEU B 1 5 ? -28.547 69.188 -42 1 25.05 5 LEU B N 1
ATOM 4477 C CA . LEU B 1 5 ? -27.516 68.188 -41.844 1 25.05 5 LEU B CA 1
ATOM 4478 C C . LEU B 1 5 ? -27.422 67.688 -40.406 1 25.05 5 LEU B C 1
ATOM 4480 O O . LEU B 1 5 ? -27.078 68.438 -39.5 1 25.05 5 LEU B O 1
ATOM 4484 N N . VAL B 1 6 ? -28.453 67 -39.969 1 26.45 6 VAL B N 1
ATOM 4485 C CA . VAL B 1 6 ? -28.656 66.438 -38.625 1 26.45 6 VAL B CA 1
ATOM 4486 C C . VAL B 1 6 ? -27.484 65.562 -38.25 1 26.45 6 VAL B C 1
ATOM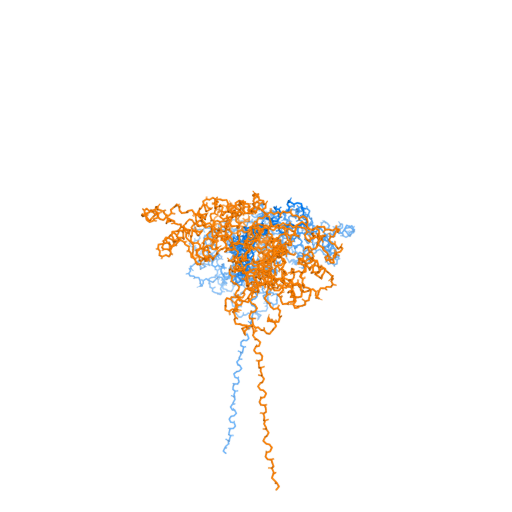 4488 O O . VAL B 1 6 ? -27.219 64.5 -38.906 1 26.45 6 VAL B O 1
ATOM 4491 N N . LEU B 1 7 ? -26.328 66.125 -38.031 1 23.89 7 LEU B N 1
ATOM 4492 C CA . LEU B 1 7 ? -25.078 65.562 -37.594 1 23.89 7 LEU B CA 1
ATOM 4493 C C . LEU B 1 7 ? -25.312 64.562 -36.438 1 23.89 7 LEU B C 1
ATOM 4495 O O . LEU B 1 7 ? -25.812 65 -35.375 1 23.89 7 LEU B O 1
ATOM 4499 N N . ALA B 1 8 ? -25.703 63.406 -36.719 1 25.5 8 ALA B N 1
ATOM 4500 C CA . ALA B 1 8 ? -25.953 62.25 -35.844 1 25.5 8 ALA B CA 1
ATOM 4501 C C . ALA B 1 8 ? -24.766 61.969 -34.938 1 25.5 8 ALA B C 1
ATOM 4503 O O . ALA B 1 8 ? -23.672 61.688 -35.438 1 25.5 8 ALA B O 1
ATOM 4504 N N . ALA B 1 9 ? -24.562 62.75 -33.844 1 23.52 9 ALA B N 1
ATOM 4505 C CA . ALA B 1 9 ? -23.531 62.625 -32.812 1 23.52 9 ALA B CA 1
ATOM 4506 C C . ALA B 1 9 ? -23.516 61.188 -32.25 1 23.52 9 ALA B C 1
ATOM 4508 O O . ALA B 1 9 ? -24.5 60.75 -31.672 1 23.52 9 ALA B O 1
ATOM 4509 N N . ALA B 1 10 ? -23.047 60.25 -33 1 23.89 10 ALA B N 1
ATOM 4510 C CA . ALA B 1 10 ? -22.875 58.875 -32.562 1 23.89 10 ALA B CA 1
ATOM 4511 C C . ALA B 1 10 ? -22.172 58.812 -31.203 1 23.89 10 ALA B C 1
ATOM 4513 O O . ALA B 1 10 ? -21.016 59.25 -31.078 1 23.89 10 ALA B O 1
ATOM 4514 N N . ALA B 1 11 ? -22.891 59.094 -30.109 1 23.66 11 ALA B N 1
ATOM 4515 C CA . ALA B 1 11 ? -22.406 59 -28.734 1 23.66 11 ALA B CA 1
ATOM 4516 C C . ALA B 1 11 ? -21.688 57.688 -28.484 1 23.66 11 ALA B C 1
ATOM 4518 O O . ALA B 1 11 ? -22.281 56.625 -28.641 1 23.66 11 ALA B O 1
ATOM 4519 N N . LEU B 1 12 ? -20.438 57.594 -28.938 1 23.47 12 LEU B N 1
ATOM 4520 C CA . LEU B 1 12 ? -19.562 56.5 -28.578 1 23.47 12 LEU B CA 1
ATOM 4521 C C . LEU B 1 12 ? -19.703 56.125 -27.109 1 23.47 12 LEU B C 1
ATOM 4523 O O . LEU B 1 12 ? -19.422 56.938 -26.219 1 23.47 12 LEU B O 1
ATOM 4527 N N . LEU B 1 13 ? -20.719 55.344 -26.828 1 23.19 13 LEU B N 1
ATOM 4528 C CA . LEU B 1 13 ? -20.891 54.75 -25.516 1 23.19 13 LEU B CA 1
ATOM 4529 C C . LEU B 1 13 ? -19.609 54.094 -25.031 1 23.19 13 LEU B C 1
ATOM 4531 O O . LEU B 1 13 ? -19.156 53.094 -25.609 1 23.19 13 LEU B O 1
ATOM 4535 N N . VAL B 1 14 ? -18.578 54.906 -24.734 1 25.88 14 VAL B N 1
ATOM 4536 C CA . VAL B 1 14 ? -17.422 54.375 -24.016 1 25.88 14 VAL B CA 1
ATOM 4537 C C . VAL B 1 14 ? -17.906 53.5 -22.859 1 25.88 14 VAL B C 1
ATOM 4539 O O . VAL B 1 14 ? -18.531 53.969 -21.922 1 25.88 14 VAL B O 1
ATOM 4542 N N . GLN B 1 15 ? -18.375 52.344 -23.219 1 24.38 15 GLN B N 1
ATOM 4543 C CA . GLN B 1 15 ? -18.594 51.375 -22.125 1 24.38 15 GLN B CA 1
ATOM 4544 C C . GLN B 1 15 ? -17.438 51.406 -21.125 1 24.38 15 GLN B C 1
ATOM 4546 O O . GLN B 1 15 ? -16.281 51.219 -21.5 1 24.38 15 GLN B O 1
ATOM 4551 N N . ALA B 1 16 ? -17.484 52.312 -20.172 1 26.48 16 ALA B N 1
ATOM 4552 C CA . ALA B 1 16 ? -16.625 52.281 -18.984 1 26.48 16 ALA B CA 1
ATOM 4553 C C . ALA B 1 16 ? -16.453 50.844 -18.469 1 26.48 16 ALA B C 1
ATOM 4555 O O . ALA B 1 16 ? -17.406 50.25 -17.984 1 26.48 16 ALA B O 1
ATOM 4556 N N . THR B 1 17 ? -15.75 50.062 -19.266 1 28.31 17 THR B N 1
ATOM 4557 C CA . THR B 1 17 ? -15.266 48.812 -18.688 1 28.31 17 THR B CA 1
ATOM 4558 C C . THR B 1 17 ? -14.867 49.031 -17.219 1 28.31 17 THR B C 1
ATOM 4560 O O . THR B 1 17 ? -13.977 49.812 -16.922 1 28.31 17 THR B O 1
ATOM 4563 N N . HIS B 1 18 ? -15.852 49.094 -16.391 1 26.06 18 HIS B N 1
ATOM 4564 C CA . HIS B 1 18 ? -15.57 48.938 -14.961 1 26.06 18 HIS B CA 1
ATOM 4565 C C . HIS B 1 18 ? -14.438 47.938 -14.727 1 26.06 18 HIS B C 1
ATOM 4567 O O . HIS B 1 18 ? -14.547 46.781 -15.078 1 26.06 18 HIS B O 1
ATOM 4573 N N . GLY B 1 19 ? -13.25 48.375 -15 1 25.92 19 GLY B N 1
ATOM 4574 C CA . GLY B 1 19 ? -12.117 47.594 -14.508 1 25.92 19 GLY B CA 1
ATOM 4575 C C . GLY B 1 19 ? -12.398 46.906 -13.188 1 25.92 19 GLY B C 1
ATOM 4576 O O . GLY B 1 19 ? -12.508 47.562 -12.148 1 25.92 19 GLY B O 1
ATOM 4577 N N . GLN B 1 20 ? -13.312 45.938 -13.203 1 27.41 20 GLN B N 1
ATOM 4578 C CA . GLN B 1 20 ? -13.352 44.969 -12.094 1 27.41 20 GLN B CA 1
ATOM 4579 C C . GLN B 1 20 ? -11.945 44.656 -11.594 1 27.41 20 GLN B C 1
ATOM 4581 O O . GLN B 1 20 ? -11.141 44.094 -12.328 1 27.41 20 GLN B O 1
ATOM 4586 N N . ASN B 1 21 ? -11.367 45.594 -11.008 1 26.97 21 ASN B N 1
ATOM 4587 C CA . ASN B 1 21 ? -10.156 45.281 -10.266 1 26.97 21 ASN B CA 1
ATOM 4588 C C . ASN B 1 21 ? -10.203 43.875 -9.68 1 26.97 21 ASN B C 1
ATOM 4590 O O . ASN B 1 21 ? -11.055 43.562 -8.828 1 26.97 21 ASN B O 1
ATOM 4594 N N . PHE B 1 22 ? -10.023 42.875 -10.516 1 29.66 22 PHE B N 1
ATOM 4595 C CA . PHE B 1 22 ? -9.609 41.562 -10.023 1 29.66 22 PHE B CA 1
ATOM 4596 C C . PHE B 1 22 ? -8.695 41.688 -8.812 1 29.66 22 PHE B C 1
ATOM 4598 O O . PHE B 1 22 ? -7.48 41.875 -8.961 1 29.66 22 PHE B O 1
ATOM 4605 N N . MET B 1 23 ? -9.117 42.406 -7.832 1 30.45 23 MET B N 1
ATOM 4606 C CA . MET B 1 23 ? -8.445 42.188 -6.555 1 30.45 23 MET B CA 1
ATOM 4607 C C . MET B 1 23 ? -8.125 40.719 -6.348 1 3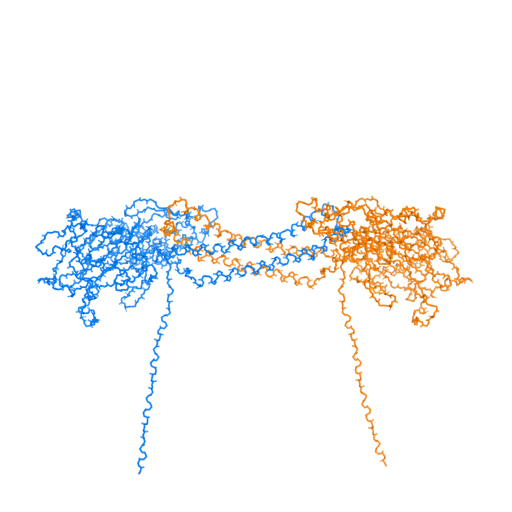0.45 23 MET B C 1
ATOM 4609 O O . MET B 1 23 ? -9.023 39.875 -6.348 1 30.45 23 MET B O 1
ATOM 4613 N N . SER B 1 24 ? -7.188 40.188 -6.988 1 35.72 24 SER B N 1
ATOM 4614 C CA . SER B 1 24 ? -6.645 38.875 -6.664 1 35.72 24 SER B CA 1
ATOM 4615 C C . SER B 1 24 ? -6.938 38.5 -5.215 1 35.72 24 SER B C 1
ATOM 4617 O O . SER B 1 24 ? -6.625 39.25 -4.297 1 35.72 24 SER B O 1
ATOM 4619 N N . GLN B 1 25 ? -8.008 38.062 -4.793 1 42.5 25 GLN B N 1
ATOM 4620 C CA . GLN B 1 25 ? -8.453 37.562 -3.496 1 42.5 25 GLN B CA 1
ATOM 4621 C C . GLN B 1 25 ? -7.285 36.969 -2.709 1 42.5 25 GLN B C 1
ATOM 4623 O O . GLN B 1 25 ? -6.809 35.875 -3.025 1 42.5 25 GLN B O 1
ATOM 4628 N N . ALA B 1 26 ? -6.332 37.719 -2.352 1 50.72 26 ALA B N 1
ATOM 4629 C CA . ALA B 1 26 ? -5.199 37.344 -1.519 1 50.72 26 ALA B CA 1
ATOM 4630 C C . ALA B 1 26 ? -5.621 36.312 -0.47 1 50.72 26 ALA B C 1
ATOM 4632 O O . ALA B 1 26 ? -6.668 36.438 0.16 1 50.72 26 ALA B O 1
ATOM 4633 N N . ARG B 1 27 ? -5.215 35.125 -0.499 1 62.47 27 ARG B N 1
ATOM 4634 C CA . ARG B 1 27 ? -5.492 34 0.405 1 62.47 27 ARG B CA 1
ATOM 4635 C C . ARG B 1 27 ? -5.344 34.438 1.861 1 62.47 27 ARG B C 1
ATOM 4637 O O . ARG B 1 27 ? -4.426 35.188 2.201 1 62.47 27 ARG B O 1
ATOM 4644 N N . GLU B 1 28 ? -6.371 34.281 2.621 1 73.88 28 GLU B N 1
ATOM 4645 C CA . GLU B 1 28 ? -6.383 34.562 4.051 1 73.88 28 GLU B CA 1
ATOM 4646 C C . GLU B 1 28 ? -5.414 33.688 4.809 1 73.88 28 GLU B C 1
ATOM 4648 O O . GLU B 1 28 ? -5.371 32.469 4.574 1 73.88 28 GLU B O 1
ATOM 4653 N N . ASP B 1 29 ? -4.441 34.344 5.555 1 81.12 29 ASP B N 1
ATOM 4654 C CA . ASP B 1 29 ? -3.512 33.531 6.336 1 81.12 29 ASP B CA 1
ATOM 4655 C C . ASP B 1 29 ? -4.227 32.844 7.488 1 81.12 29 ASP B C 1
ATOM 4657 O O . ASP B 1 29 ? -5.262 33.312 7.965 1 81.12 29 ASP B O 1
ATOM 4661 N N . MET B 1 30 ? -3.729 31.781 7.965 1 81.38 30 MET B N 1
ATOM 4662 C CA . MET B 1 30 ? -4.402 30.984 8.984 1 81.38 30 MET B CA 1
ATOM 4663 C C . MET B 1 30 ? -3.732 31.156 10.344 1 81.38 30 MET B C 1
ATOM 4665 O O . MET B 1 30 ? -4.367 30.953 11.383 1 81.38 30 MET B O 1
ATOM 4669 N N . PHE B 1 31 ? -2.486 31.609 10.391 1 82.31 31 PHE B N 1
ATOM 4670 C CA . PHE B 1 31 ? -1.75 31.641 11.648 1 82.31 31 PHE B CA 1
ATOM 4671 C C . PHE B 1 31 ? -2.082 32.906 12.438 1 82.31 31 PHE B C 1
ATOM 4673 O O . PHE B 1 31 ? -1.809 32.969 13.641 1 82.31 31 PHE B O 1
ATOM 4680 N N . SER B 1 32 ? -2.779 33.906 11.828 1 83.12 32 SER B N 1
ATOM 4681 C CA . SER B 1 32 ? -2.949 35.219 12.43 1 83.12 32 SER B CA 1
ATOM 4682 C C . SER B 1 32 ? -4.207 35.281 13.297 1 83.12 32 SER B C 1
ATOM 4684 O O . SER B 1 32 ? -4.531 36.344 13.859 1 83.12 32 SER B O 1
ATOM 4686 N N . ALA B 1 33 ? -4.898 34.219 13.43 1 86.69 33 ALA B N 1
ATOM 4687 C CA . ALA B 1 33 ? -6.074 34.125 14.289 1 86.69 33 ALA B CA 1
ATOM 4688 C C . ALA B 1 33 ? -6.199 32.75 14.922 1 86.69 33 ALA B C 1
ATOM 4690 O O . ALA B 1 33 ? -6.168 31.734 14.219 1 86.69 33 ALA B O 1
ATOM 4691 N N . THR B 1 34 ? -6.367 32.719 16.156 1 87.81 34 THR B N 1
ATOM 4692 C CA . THR B 1 34 ? -6.492 31.453 16.875 1 87.81 34 THR B CA 1
ATOM 4693 C C . THR B 1 34 ? -7.754 30.703 16.438 1 87.81 34 THR B C 1
ATOM 4695 O O . THR B 1 34 ? -7.77 29.469 16.391 1 87.81 34 THR B O 1
ATOM 4698 N N . SER B 1 35 ? -8.805 31.469 16.188 1 87.12 35 SER B N 1
ATOM 4699 C CA . SER B 1 35 ? -10.055 30.844 15.75 1 87.12 35 SER B CA 1
ATOM 4700 C C . SER B 1 35 ? -9.844 30.016 14.484 1 87.12 35 SER B C 1
ATOM 4702 O O . SER B 1 35 ? -10.414 28.938 14.344 1 87.12 35 SER B O 1
ATOM 4704 N N . LYS B 1 36 ? -9.055 30.531 13.617 1 87.06 36 LYS B N 1
ATOM 4705 C CA . LYS B 1 36 ? -8.766 29.797 12.383 1 87.06 36 LYS B CA 1
ATOM 4706 C C . LYS B 1 36 ? -7.938 28.547 12.664 1 87.06 36 LYS B C 1
ATOM 4708 O O . LYS B 1 36 ? -8.117 27.516 12.008 1 87.06 36 LYS B O 1
ATOM 4713 N N . LEU B 1 37 ? -7.02 28.656 13.594 1 88.06 37 LEU B N 1
ATOM 4714 C CA . LEU B 1 37 ? -6.211 27.5 13.984 1 88.06 37 LEU B CA 1
ATOM 4715 C C . LEU B 1 37 ? -7.078 26.406 14.586 1 88.06 37 LEU B C 1
ATOM 4717 O O . LEU B 1 37 ? -6.828 25.219 14.367 1 88.06 37 LEU B O 1
ATOM 4721 N N . GLU B 1 38 ? -8.039 26.844 15.352 1 87.5 38 GLU B N 1
ATOM 4722 C CA . GLU B 1 38 ? -8.977 25.875 15.922 1 87.5 38 GLU B CA 1
ATOM 4723 C C . GLU B 1 38 ? -9.727 25.125 14.828 1 87.5 38 GLU B C 1
ATOM 4725 O O . GLU B 1 38 ? -9.984 23.922 14.953 1 87.5 38 GLU B O 1
ATOM 4730 N N . ASP B 1 39 ? -10.078 25.844 13.797 1 87.06 39 ASP B N 1
ATOM 4731 C CA . ASP B 1 39 ? -10.734 25.203 12.664 1 87.06 39 ASP B CA 1
ATOM 4732 C C . ASP B 1 39 ? -9.828 24.156 12.016 1 87.06 39 ASP B C 1
ATOM 4734 O O . ASP B 1 39 ? -10.312 23.125 11.539 1 87.06 39 ASP B O 1
ATOM 4738 N N . LEU B 1 40 ? -8.594 24.438 11.984 1 89.5 40 LEU B N 1
ATOM 4739 C CA . LEU B 1 40 ? -7.637 23.531 11.359 1 89.5 40 LEU B CA 1
ATOM 4740 C C . LEU B 1 40 ? -7.578 22.203 12.102 1 89.5 40 LEU B C 1
ATOM 4742 O O . LEU B 1 40 ? -7.332 21.156 11.492 1 89.5 40 LEU B O 1
ATOM 4746 N N . LEU B 1 41 ? -7.781 22.25 13.414 1 88.38 41 LEU B N 1
ATOM 4747 C CA . LEU B 1 41 ? -7.785 21.016 14.195 1 88.38 41 LEU B CA 1
ATOM 4748 C C . LEU B 1 41 ? -8.883 20.078 13.711 1 88.38 41 LEU B C 1
ATOM 4750 O O . LEU B 1 41 ? -8.664 18.875 13.586 1 88.38 41 LEU B O 1
ATOM 4754 N N . SER B 1 42 ? -10.039 20.656 13.445 1 87.25 42 SER B N 1
ATOM 4755 C CA . SER B 1 42 ? -11.156 19.859 12.945 1 87.25 42 SER B CA 1
ATOM 4756 C C . SER B 1 42 ? -10.859 19.312 11.555 1 87.25 42 SER B C 1
ATOM 4758 O O . SER B 1 42 ? -11.242 18.188 11.234 1 87.25 42 SER B O 1
ATOM 4760 N N . LEU B 1 43 ? -10.258 20.125 10.773 1 88.75 43 LEU B N 1
ATOM 4761 C CA . LEU B 1 43 ? -9.906 19.688 9.422 1 88.75 43 LEU B CA 1
ATOM 4762 C C . LEU B 1 43 ? -8.883 18.562 9.461 1 88.75 43 LEU B C 1
ATOM 4764 O O . LEU B 1 43 ? -8.977 17.609 8.688 1 88.75 43 LEU B O 1
ATOM 4768 N N . GLU B 1 44 ? -7.922 18.656 10.32 1 90.31 44 GLU B N 1
ATOM 4769 C CA . GLU B 1 44 ? -6.934 17.594 10.477 1 90.31 44 GLU B CA 1
ATOM 4770 C C . GLU B 1 44 ? -7.594 16.281 10.891 1 90.31 44 GLU B C 1
ATOM 4772 O O . GLU B 1 44 ? -7.227 15.219 10.391 1 90.31 44 GLU B O 1
ATOM 4777 N N . ALA B 1 45 ? -8.547 16.406 11.812 1 90.12 45 ALA B N 1
ATOM 4778 C CA . ALA B 1 45 ? -9.273 15.219 12.266 1 90.12 45 ALA B CA 1
ATOM 4779 C C . ALA B 1 45 ? -9.969 14.523 11.109 1 90.12 45 ALA B C 1
ATOM 4781 O O . ALA B 1 45 ? -9.984 13.289 11.039 1 90.12 45 ALA B O 1
ATOM 4782 N N . GLU B 1 46 ? -10.5 15.312 10.25 1 91.12 46 GLU B N 1
ATOM 4783 C CA . GLU B 1 46 ? -11.203 14.742 9.102 1 91.12 46 GLU B CA 1
ATOM 4784 C C . GLU B 1 46 ? -10.234 14.031 8.164 1 91.12 46 GLU B C 1
ATOM 4786 O O . GLU B 1 46 ? -10.531 12.945 7.664 1 91.12 46 GLU B O 1
ATOM 4791 N N . ILE B 1 47 ? -9.125 14.617 7.898 1 91.62 47 ILE B N 1
ATOM 4792 C CA . ILE B 1 47 ? -8.125 14.016 7.023 1 91.62 47 ILE B CA 1
ATOM 4793 C C . ILE B 1 47 ? -7.633 12.703 7.625 1 91.62 47 ILE B C 1
ATOM 4795 O O . ILE B 1 47 ? -7.52 11.695 6.926 1 91.62 47 ILE B O 1
ATOM 4799 N N . VAL B 1 48 ? -7.375 12.734 8.938 1 92.69 48 VAL B N 1
ATOM 4800 C CA . VAL B 1 48 ? -6.867 11.547 9.617 1 92.69 48 VAL B CA 1
ATOM 4801 C C . VAL B 1 48 ? -7.902 10.43 9.555 1 92.69 48 VAL B C 1
ATOM 4803 O O . VAL B 1 48 ? -7.555 9.258 9.367 1 92.69 48 VAL B O 1
ATOM 4806 N N . ARG B 1 49 ? -9.141 10.812 9.68 1 92.12 49 ARG B N 1
ATOM 4807 C CA . ARG B 1 49 ? -10.203 9.812 9.57 1 92.12 49 ARG B CA 1
ATOM 4808 C C . ARG B 1 49 ? -10.203 9.164 8.188 1 92.12 49 ARG B C 1
ATOM 4810 O O . ARG B 1 49 ? -10.375 7.953 8.062 1 92.12 49 ARG B O 1
ATOM 4817 N N . MET B 1 50 ? -10.016 9.961 7.137 1 91.44 50 MET B N 1
ATOM 4818 C CA . MET B 1 50 ? -9.953 9.445 5.773 1 91.44 50 MET B CA 1
ATOM 4819 C C . MET B 1 50 ? -8.766 8.5 5.605 1 91.44 50 MET B C 1
ATOM 4821 O O . MET B 1 50 ? -8.906 7.422 5.031 1 91.44 50 MET B O 1
ATOM 4825 N N . VAL B 1 51 ? -7.641 8.844 6.156 1 92.31 51 VAL B N 1
ATOM 4826 C CA . VAL B 1 51 ? -6.414 8.062 6.023 1 92.31 51 VAL B CA 1
ATOM 4827 C C . VAL B 1 51 ? -6.539 6.758 6.805 1 92.31 51 VAL B C 1
ATOM 4829 O O . VAL B 1 51 ? -6.098 5.707 6.34 1 92.31 51 VAL B O 1
ATOM 4832 N N . GLU B 1 52 ? -7.199 6.859 7.965 1 91.56 52 GLU B N 1
ATOM 4833 C CA . GLU B 1 52 ? -7.375 5.676 8.797 1 91.56 52 GLU B CA 1
ATOM 4834 C C . GLU B 1 52 ? -8.242 4.633 8.102 1 91.56 52 GLU B C 1
ATOM 4836 O O . GLU B 1 52 ? -7.945 3.439 8.141 1 91.56 52 GLU B O 1
ATOM 4841 N N . ARG B 1 53 ? -9.258 5.074 7.535 1 89.5 53 ARG B N 1
ATOM 4842 C CA . ARG B 1 53 ? -10.125 4.172 6.789 1 89.5 53 ARG B CA 1
ATOM 4843 C C . ARG B 1 53 ? -9.375 3.514 5.637 1 89.5 53 ARG B C 1
ATOM 4845 O O . ARG B 1 53 ? -9.531 2.314 5.395 1 89.5 53 ARG B O 1
ATOM 4852 N N . TYR B 1 54 ? -8.602 4.25 4.988 1 89.88 54 TYR B N 1
ATOM 4853 C CA . TYR B 1 54 ? -7.77 3.746 3.9 1 89.88 54 TYR B CA 1
ATOM 4854 C C . TYR B 1 54 ? -6.766 2.723 4.41 1 89.88 54 TYR B C 1
ATOM 4856 O O . TYR B 1 54 ? -6.578 1.669 3.799 1 89.88 54 TYR B O 1
ATOM 4864 N N . LEU B 1 55 ? -6.125 3.025 5.551 1 87.88 55 LEU B N 1
ATOM 4865 C CA . LEU B 1 55 ? -5.074 2.156 6.07 1 87.88 55 LEU B CA 1
ATOM 4866 C C . LEU B 1 55 ? -5.641 0.793 6.457 1 87.88 55 LEU B C 1
ATOM 4868 O O . LEU B 1 55 ? -4.98 -0.232 6.277 1 87.88 55 LEU B O 1
ATOM 4872 N N . GLU B 1 56 ? -6.797 0.723 6.98 1 87.75 56 GLU B N 1
ATOM 4873 C CA . GLU B 1 56 ? -7.426 -0.544 7.34 1 87.75 56 GLU B CA 1
ATOM 4874 C C . GLU B 1 56 ? -7.605 -1.438 6.113 1 87.75 56 GLU B C 1
ATOM 4876 O O . GLU B 1 56 ? -7.246 -2.617 6.141 1 87.75 56 GLU B O 1
ATOM 4881 N N . ALA B 1 57 ? -8.094 -0.932 5.043 1 84.5 57 ALA B N 1
ATOM 4882 C CA . ALA B 1 57 ? -8.297 -1.67 3.801 1 84.5 57 ALA B CA 1
ATOM 4883 C C . ALA B 1 57 ? -6.969 -2.027 3.145 1 84.5 57 ALA B C 1
ATOM 4885 O O . ALA B 1 57 ? -6.809 -3.125 2.607 1 84.5 57 ALA B O 1
ATOM 4886 N N . ALA B 1 58 ? -6.027 -1.086 3.172 1 82.88 58 ALA B N 1
ATOM 4887 C CA . ALA B 1 58 ? -4.715 -1.279 2.568 1 82.88 58 ALA B CA 1
ATOM 4888 C C . ALA B 1 58 ? -3.959 -2.418 3.25 1 82.88 58 ALA B C 1
ATOM 4890 O O . ALA B 1 58 ? -3.301 -3.221 2.584 1 82.88 58 ALA B O 1
ATOM 4891 N N . ASN B 1 59 ? -4.117 -2.5 4.547 1 84.19 59 ASN B N 1
ATOM 4892 C CA . ASN B 1 59 ? -3.438 -3.555 5.289 1 84.19 59 ASN B CA 1
ATOM 4893 C C . ASN B 1 59 ? -3.93 -4.938 4.875 1 84.19 59 ASN B C 1
ATOM 4895 O O . ASN B 1 59 ? -3.137 -5.875 4.758 1 84.19 59 ASN B O 1
ATOM 4899 N N . HIS B 1 60 ? -5.152 -5.109 4.684 1 86.88 60 HIS B N 1
ATOM 4900 C CA . HIS B 1 60 ? -5.715 -6.387 4.262 1 86.88 60 HIS B CA 1
ATOM 4901 C C . HIS B 1 60 ? -5.176 -6.801 2.896 1 86.88 60 HIS B C 1
ATOM 4903 O O . HIS B 1 60 ? -4.832 -7.965 2.688 1 86.88 60 HIS B O 1
ATOM 4909 N N . ARG B 1 61 ? -5.117 -5.871 1.989 1 86.38 61 ARG B N 1
ATOM 4910 C CA . ARG B 1 61 ? -4.637 -6.156 0.642 1 86.38 61 ARG B CA 1
ATOM 4911 C C . ARG B 1 61 ? -3.148 -6.496 0.652 1 86.38 61 ARG B C 1
ATOM 4913 O O . ARG B 1 61 ? -2.711 -7.418 -0.04 1 86.38 61 ARG B O 1
ATOM 4920 N N . VAL B 1 62 ? -2.396 -5.828 1.413 1 83.75 62 VAL B N 1
ATOM 4921 C CA . VAL B 1 62 ? -0.966 -6.09 1.52 1 83.75 62 VAL B CA 1
ATOM 4922 C C . VAL B 1 62 ? -0.74 -7.473 2.135 1 83.75 62 VAL B C 1
ATOM 4924 O O . VAL B 1 62 ? 0.199 -8.18 1.76 1 83.75 62 VAL B O 1
ATOM 4927 N N . ASP B 1 63 ? -1.647 -7.84 3.004 1 87.75 63 ASP B N 1
ATOM 4928 C CA . ASP B 1 63 ? -1.548 -9.156 3.629 1 87.75 63 ASP B CA 1
ATOM 4929 C C . ASP B 1 63 ? -1.717 -10.266 2.598 1 87.75 63 ASP B C 1
ATOM 4931 O O . ASP B 1 63 ? -1.06 -11.305 2.684 1 87.75 63 ASP B O 1
ATOM 4935 N N . ILE B 1 64 ? -2.617 -10.078 1.673 1 90 64 ILE B N 1
ATOM 4936 C CA . ILE B 1 64 ? -2.822 -11.055 0.609 1 90 64 ILE B CA 1
ATOM 4937 C C . ILE B 1 64 ? -1.532 -11.234 -0.187 1 90 64 ILE B C 1
ATOM 4939 O O . ILE B 1 64 ? -1.12 -12.359 -0.473 1 90 64 ILE B O 1
ATOM 4943 N N . ILE B 1 65 ? -0.88 -10.133 -0.498 1 89.5 65 ILE B N 1
ATOM 4944 C CA . ILE B 1 65 ? 0.355 -10.141 -1.273 1 89.5 65 ILE B CA 1
ATOM 4945 C C . ILE B 1 65 ? 1.464 -10.812 -0.469 1 89.5 65 ILE B C 1
ATOM 4947 O O . ILE B 1 65 ? 2.176 -11.68 -0.986 1 89.5 65 ILE B O 1
ATOM 4951 N N . LYS B 1 66 ? 1.523 -10.531 0.793 1 90.31 66 LYS B N 1
ATOM 4952 C CA . LYS B 1 66 ? 2.547 -11.094 1.666 1 90.31 66 LYS B CA 1
ATOM 4953 C C . LYS B 1 66 ? 2.359 -12.602 1.828 1 90.31 66 LYS B C 1
ATOM 4955 O O . LYS B 1 66 ? 3.334 -13.352 1.88 1 90.31 66 LYS B O 1
ATOM 4960 N N . ARG B 1 67 ? 1.141 -13.023 1.93 1 90.81 67 ARG B N 1
ATOM 4961 C CA . ARG B 1 67 ? 0.848 -14.445 2.074 1 90.81 67 ARG B CA 1
ATOM 4962 C C . ARG B 1 67 ? 1.334 -15.234 0.86 1 90.81 67 ARG B C 1
ATOM 4964 O O . ARG B 1 67 ? 1.862 -16.344 1 1 90.81 67 ARG B O 1
ATOM 4971 N N . TYR B 1 68 ? 1.179 -14.664 -0.304 1 92.56 68 TYR B N 1
ATOM 4972 C CA . TYR B 1 68 ? 1.644 -15.305 -1.529 1 92.56 68 TYR B CA 1
ATOM 4973 C C . TYR B 1 68 ? 3.156 -15.484 -1.51 1 92.56 68 TYR B C 1
ATOM 4975 O O . TYR B 1 68 ? 3.66 -16.578 -1.81 1 92.56 68 TYR B O 1
ATOM 4983 N N . VAL B 1 69 ? 3.854 -14.484 -1.075 1 91 69 VAL B N 1
ATOM 4984 C CA . VAL B 1 69 ? 5.312 -14.523 -1.033 1 91 69 VAL B CA 1
ATOM 4985 C C . VAL B 1 69 ? 5.777 -15.484 0.057 1 91 69 VAL B C 1
ATOM 4987 O O . VAL B 1 69 ? 6.707 -16.266 -0.154 1 91 69 VAL B O 1
ATOM 4990 N N . SER B 1 70 ? 5.078 -15.453 1.141 1 90.19 70 SER B N 1
ATOM 4991 C CA . SER B 1 70 ? 5.43 -16.344 2.246 1 90.19 70 SER B CA 1
ATOM 4992 C C . SER B 1 70 ? 5.234 -17.797 1.865 1 90.19 70 SER B C 1
ATOM 4994 O O . SER B 1 70 ? 6.039 -18.656 2.236 1 90.19 70 SER B O 1
ATOM 4996 N N . GLU B 1 71 ? 4.16 -18.047 1.184 1 87.31 71 GLU B N 1
ATOM 4997 C CA . GLU B 1 71 ? 3.887 -19.406 0.735 1 87.31 71 GLU B CA 1
ATOM 4998 C C . GLU B 1 71 ? 4.973 -19.906 -0.212 1 87.31 71 GLU B C 1
ATOM 5000 O O . GLU B 1 71 ? 5.41 -21.062 -0.114 1 87.31 71 GLU B O 1
ATOM 5005 N N . TYR B 1 72 ? 5.441 -19.094 -1.079 1 87.75 72 TYR B N 1
ATOM 5006 C CA . TYR B 1 72 ? 6.531 -19.438 -1.982 1 87.75 72 TYR B CA 1
ATOM 5007 C C . TYR B 1 72 ? 7.797 -19.781 -1.203 1 87.75 72 TYR B C 1
ATOM 5009 O O . TYR B 1 72 ? 8.461 -20.781 -1.493 1 87.75 72 TYR B O 1
ATOM 5017 N N . HIS B 1 73 ? 8.094 -19.016 -0.183 1 87.31 73 HIS B N 1
ATOM 5018 C CA . HIS B 1 73 ? 9.312 -19.234 0.588 1 87.31 73 HIS B CA 1
ATOM 5019 C C . HIS B 1 73 ? 9.219 -20.516 1.413 1 87.31 73 HIS B C 1
ATOM 5021 O O . HIS B 1 73 ? 10.203 -21.234 1.557 1 87.31 73 HIS B O 1
ATOM 5027 N N . ARG B 1 74 ? 8.086 -20.781 1.908 1 82.62 74 ARG B N 1
ATOM 5028 C CA . ARG B 1 74 ? 7.887 -22.016 2.666 1 82.62 74 ARG B CA 1
ATOM 5029 C C . ARG B 1 74 ? 8.125 -23.234 1.79 1 82.62 74 ARG B C 1
ATOM 5031 O O . ARG B 1 74 ? 8.781 -24.188 2.209 1 82.62 74 ARG B O 1
ATOM 5038 N N . LEU B 1 75 ? 7.691 -23.203 0.525 1 81.25 75 LEU B N 1
ATOM 5039 C CA . LEU B 1 75 ? 7.812 -24.328 -0.401 1 81.25 75 LEU B CA 1
ATOM 5040 C C . LEU B 1 75 ? 9.25 -24.469 -0.901 1 81.25 75 LEU B C 1
ATOM 5042 O O . LEU B 1 75 ? 9.727 -25.578 -1.125 1 81.25 75 LEU B O 1
ATOM 5046 N N . SER B 1 76 ? 9.891 -23.312 -1.065 1 77.44 76 SER B N 1
ATOM 5047 C CA . SER B 1 76 ? 11.266 -23.328 -1.563 1 77.44 76 SER B CA 1
ATOM 5048 C C . SER B 1 76 ? 12.234 -23.828 -0.498 1 77.44 76 SER B C 1
ATOM 5050 O O . SER B 1 76 ? 13.258 -24.438 -0.817 1 77.44 76 SER B O 1
ATOM 5052 N N . THR B 1 77 ? 12.023 -23.516 0.72 1 69.12 77 THR B N 1
ATOM 5053 C CA . THR B 1 77 ? 12.875 -23.953 1.816 1 69.12 77 THR B CA 1
ATOM 5054 C C . THR B 1 77 ? 12.68 -25.438 2.098 1 69.12 77 THR B C 1
ATOM 5056 O O . THR B 1 77 ? 13.641 -26.156 2.387 1 69.12 77 THR B O 1
ATOM 5059 N N . GLU B 1 78 ? 11.516 -25.859 2.074 1 60.91 78 GLU B N 1
ATOM 5060 C CA . GLU B 1 78 ? 11.25 -27.266 2.334 1 60.91 78 GLU B CA 1
ATOM 5061 C C . GLU B 1 78 ? 11.797 -28.156 1.218 1 60.91 78 GLU B C 1
ATOM 5063 O O . GLU B 1 78 ? 12.227 -29.281 1.466 1 60.91 78 GLU B O 1
ATOM 5068 N N . GLY B 1 79 ? 11.789 -27.672 -0.016 1 54.94 79 GLY B N 1
ATOM 5069 C CA . GLY B 1 79 ? 12.391 -28.422 -1.104 1 54.94 79 GLY B CA 1
ATOM 5070 C C . GLY B 1 79 ? 13.906 -28.422 -1.047 1 54.94 79 GLY B C 1
ATOM 5071 O O . GLY B 1 79 ? 14.555 -29.25 -1.705 1 54.94 79 GLY B O 1
ATOM 5072 N N . GLY B 1 80 ? 14.617 -27.281 -0.486 1 46 80 GLY B N 1
ATOM 5073 C CA . GLY B 1 80 ? 16.062 -27.172 -0.391 1 46 80 GLY B CA 1
ATOM 5074 C C . GLY B 1 80 ? 16.688 -28.172 0.563 1 46 80 GLY B C 1
ATOM 5075 O O . GLY B 1 80 ? 17.906 -28.25 0.681 1 46 80 GLY B O 1
ATOM 5076 N N . THR B 1 81 ? 16.141 -28.516 1.621 1 39.78 81 THR B N 1
ATOM 5077 C CA . THR B 1 81 ? 16.922 -29.375 2.506 1 39.78 81 THR B CA 1
ATOM 5078 C C . THR B 1 81 ? 17.344 -30.656 1.787 1 39.78 81 THR B C 1
ATOM 5080 O O . THR B 1 81 ? 18.094 -31.453 2.342 1 39.78 81 THR B O 1
ATOM 5083 N N . GLY B 1 82 ? 16.766 -31.344 0.915 1 35.59 82 GLY B N 1
ATOM 5084 C CA . GLY B 1 82 ? 17.547 -32.406 0.294 1 35.59 82 GLY B CA 1
ATOM 5085 C C . GLY B 1 82 ? 18.609 -31.859 -0.658 1 35.59 82 GLY B C 1
ATOM 5086 O O . GLY B 1 82 ? 18.359 -30.922 -1.407 1 35.59 82 GLY B O 1
ATOM 5087 N N . GLY B 1 83 ? 19.953 -31.859 -0.394 1 33.88 83 GLY B N 1
ATOM 5088 C CA . GLY B 1 83 ? 21.25 -31.484 -0.937 1 33.88 83 GLY B CA 1
ATOM 5089 C C . GLY B 1 83 ? 21.281 -31.453 -2.453 1 33.88 83 GLY B C 1
ATOM 5090 O O . GLY B 1 83 ? 22.297 -31.094 -3.057 1 33.88 83 GLY B O 1
ATOM 5091 N N . GLY B 1 84 ? 20.984 -32.594 -3.238 1 33.34 84 GLY B N 1
ATOM 5092 C CA . GLY B 1 84 ? 21.609 -32.719 -4.547 1 33.34 84 GLY B CA 1
ATOM 5093 C C . GLY B 1 84 ? 21.172 -31.625 -5.512 1 33.34 84 GLY B C 1
ATOM 5094 O O . GLY B 1 84 ? 20.156 -30.969 -5.297 1 33.34 84 GLY B O 1
ATOM 5095 N N . SER B 1 85 ? 21.984 -30.938 -6.422 1 38.91 85 SER B N 1
ATOM 5096 C CA . SER B 1 85 ? 22.016 -30.094 -7.609 1 38.91 85 SER B CA 1
ATOM 5097 C C . SER B 1 85 ? 20.672 -30.078 -8.32 1 38.91 85 SER B C 1
ATOM 5099 O O . SER B 1 85 ? 20.422 -29.203 -9.172 1 38.91 85 SER B O 1
ATOM 5101 N N . GLY B 1 86 ? 19.812 -31.281 -8.625 1 41.84 86 GLY B N 1
ATOM 5102 C CA . GLY B 1 86 ? 18.703 -31.75 -9.445 1 41.84 86 GLY B CA 1
ATOM 5103 C C . GLY B 1 86 ? 17.344 -31.344 -8.914 1 41.84 86 GLY B C 1
ATOM 5104 O O . GLY B 1 86 ? 16.359 -32.062 -9.109 1 41.84 86 GLY B O 1
ATOM 5105 N N . SER B 1 87 ? 16.969 -30.328 -7.984 1 47.25 87 SER B N 1
ATOM 5106 C CA . SER B 1 87 ? 15.969 -30.031 -6.953 1 47.25 87 SER B CA 1
ATOM 5107 C C . SER B 1 87 ? 14.656 -29.562 -7.566 1 47.25 87 SER B C 1
ATOM 5109 O O . SER B 1 87 ? 13.578 -29.859 -7.051 1 47.25 87 SER B O 1
ATOM 5111 N N . GLY B 1 88 ? 14.617 -28.656 -8.477 1 54 88 GLY B N 1
ATOM 5112 C CA . GLY B 1 88 ? 13.359 -28.234 -9.07 1 54 88 GLY B CA 1
ATOM 5113 C C . GLY B 1 88 ? 12.523 -29.391 -9.586 1 54 88 GLY B C 1
ATOM 5114 O O . GLY B 1 88 ? 11.297 -29.359 -9.477 1 54 88 GLY B O 1
ATOM 5115 N N . GLY B 1 89 ? 13.125 -30.359 -10.102 1 59.62 89 GLY B N 1
ATOM 5116 C CA . GLY B 1 89 ? 12.484 -31.516 -10.711 1 59.62 89 GLY B CA 1
ATOM 5117 C C . GLY B 1 89 ? 11.656 -32.312 -9.727 1 59.62 89 GLY B C 1
ATOM 5118 O O . GLY B 1 89 ? 10.617 -32.875 -10.094 1 59.62 89 GLY B O 1
ATOM 5119 N N . MET B 1 90 ? 12.023 -32.188 -8.398 1 64.88 90 MET B N 1
ATOM 5120 C CA . MET B 1 90 ? 11.359 -33 -7.395 1 64.88 90 MET B CA 1
ATOM 5121 C C . MET B 1 90 ? 10.008 -32.406 -7.012 1 64.88 90 MET B C 1
ATOM 5123 O O . MET B 1 90 ? 9.055 -33.156 -6.746 1 64.88 90 MET B O 1
ATOM 5127 N N . VAL B 1 91 ? 9.938 -31.078 -7.133 1 74.69 91 VAL B N 1
ATOM 5128 C CA . VAL B 1 91 ? 8.703 -30.438 -6.691 1 74.69 91 VAL B CA 1
ATOM 5129 C C . VAL B 1 91 ? 7.578 -30.766 -7.676 1 74.69 91 VAL B C 1
ATOM 5131 O O . VAL B 1 91 ? 6.445 -31.031 -7.27 1 74.69 91 VAL B O 1
ATOM 5134 N N . VAL B 1 92 ? 7.93 -30.891 -8.898 1 84.94 92 VAL B N 1
ATOM 5135 C CA . VAL B 1 92 ? 6.867 -31.078 -9.883 1 84.94 92 VAL B CA 1
ATOM 5136 C C . VAL B 1 92 ? 6.676 -32.562 -10.172 1 84.94 92 VAL B C 1
ATOM 5138 O O . VAL B 1 92 ? 5.809 -32.938 -10.969 1 84.94 92 VAL B O 1
ATOM 5141 N N . ALA B 1 93 ? 7.461 -33.344 -9.398 1 88 93 ALA B N 1
ATOM 5142 C CA . ALA B 1 93 ? 7.324 -34.781 -9.562 1 88 93 ALA B CA 1
ATOM 5143 C C . ALA B 1 93 ? 6.055 -35.312 -8.891 1 88 93 ALA B C 1
ATOM 5145 O O . ALA B 1 93 ? 5.438 -36.25 -9.367 1 88 93 ALA B O 1
ATOM 5146 N N . HIS B 1 94 ? 5.727 -34.688 -7.789 1 91.25 94 HIS B N 1
ATOM 5147 C CA . HIS B 1 94 ? 4.508 -35.062 -7.074 1 91.25 94 HIS B CA 1
ATOM 5148 C C . HIS B 1 94 ? 3.281 -34.406 -7.703 1 91.25 94 HIS B C 1
ATOM 5150 O O . HIS B 1 94 ? 3.227 -33.188 -7.848 1 91.25 94 HIS B O 1
ATOM 5156 N N . PRO B 1 95 ? 2.305 -35.188 -8.086 1 93.06 95 PRO B N 1
ATOM 5157 C CA . PRO B 1 95 ? 1.174 -34.625 -8.836 1 93.06 95 PRO B CA 1
ATOM 5158 C C . PRO B 1 95 ? 0.398 -33.562 -8.055 1 93.06 95 PRO B C 1
ATOM 5160 O O . PRO B 1 95 ? -0.103 -32.625 -8.633 1 93.06 95 PRO B O 1
ATOM 5163 N N . VAL B 1 96 ? 0.27 -33.75 -6.75 1 94.06 96 VAL B N 1
ATOM 5164 C CA . VAL B 1 96 ? -0.425 -32.781 -5.93 1 94.06 96 VAL B CA 1
ATOM 5165 C C . VAL B 1 96 ? 0.349 -31.453 -5.941 1 94.06 96 VAL B C 1
ATOM 5167 O O . VAL B 1 96 ? -0.242 -30.375 -6.082 1 94.06 96 VAL B O 1
ATOM 5170 N N . ASP B 1 97 ? 1.699 -31.547 -5.77 1 92.25 97 ASP B N 1
ATOM 5171 C CA . ASP B 1 97 ? 2.531 -30.344 -5.809 1 92.25 97 ASP B CA 1
ATOM 5172 C C . ASP B 1 97 ? 2.445 -29.672 -7.172 1 92.25 97 ASP B C 1
ATOM 5174 O O . ASP B 1 97 ? 2.447 -28.438 -7.262 1 92.25 97 ASP B O 1
ATOM 5178 N N . ALA B 1 98 ? 2.406 -30.484 -8.203 1 92.38 98 ALA B N 1
ATOM 5179 C CA . ALA B 1 98 ? 2.279 -29.938 -9.555 1 92.38 98 ALA B CA 1
ATOM 5180 C C . ALA B 1 98 ? 0.957 -29.203 -9.719 1 92.38 98 ALA B C 1
ATOM 5182 O O . ALA B 1 98 ? 0.921 -28.109 -10.281 1 92.38 98 ALA B O 1
ATOM 5183 N N . TYR B 1 99 ? -0.115 -29.734 -9.18 1 94.25 99 TYR B N 1
ATOM 5184 C CA . TYR B 1 99 ? -1.422 -29.078 -9.203 1 94.25 99 TYR B CA 1
ATOM 5185 C C . TYR B 1 99 ? -1.39 -27.766 -8.43 1 94.25 99 TYR B C 1
ATOM 5187 O O . TYR B 1 99 ? -1.89 -26.75 -8.906 1 94.25 99 TYR B O 1
ATOM 5195 N N . LEU B 1 100 ? -0.802 -27.844 -7.316 1 93.62 100 LEU B N 1
ATOM 5196 C CA . LEU B 1 100 ? -0.76 -26.656 -6.461 1 93.62 100 LEU B CA 1
ATOM 5197 C C . LEU B 1 100 ? 0.098 -25.562 -7.09 1 93.62 100 LEU B C 1
ATOM 5199 O O . LEU B 1 100 ? -0.183 -24.375 -6.918 1 93.62 100 LEU B O 1
ATOM 5203 N N . LEU B 1 101 ? 1.177 -25.906 -7.766 1 91.94 101 LEU B N 1
ATOM 5204 C CA . LEU B 1 101 ? 1.991 -24.938 -8.492 1 91.94 101 LEU B CA 1
ATOM 5205 C C . LEU B 1 101 ? 1.154 -24.188 -9.523 1 91.94 101 LEU B C 1
ATOM 5207 O O . LEU B 1 101 ? 1.201 -22.969 -9.602 1 91.94 101 LEU B O 1
ATOM 5211 N N . LEU B 1 102 ? 0.371 -24.953 -10.289 1 93.06 102 LEU B N 1
ATOM 5212 C CA . LEU B 1 102 ? -0.483 -24.328 -11.297 1 93.06 102 LEU B CA 1
ATOM 5213 C C . LEU B 1 102 ? -1.545 -23.453 -10.641 1 93.06 102 LEU B C 1
ATOM 5215 O O . LEU B 1 102 ? -1.874 -22.391 -11.156 1 93.06 102 LEU B O 1
ATOM 5219 N N . LYS B 1 103 ? -2.057 -23.891 -9.523 1 94.06 103 LYS B N 1
ATOM 5220 C CA . LYS B 1 103 ? -3.037 -23.094 -8.789 1 94.06 103 LYS B CA 1
ATOM 5221 C C . LYS B 1 103 ? -2.443 -21.766 -8.344 1 94.06 103 LYS B C 1
ATOM 5223 O O . LYS B 1 103 ? -3.084 -20.719 -8.469 1 94.06 103 LYS B O 1
ATOM 5228 N N . ARG B 1 104 ? -1.202 -21.781 -7.82 1 92.88 104 ARG B N 1
ATOM 5229 C CA . ARG B 1 104 ? -0.53 -20.578 -7.352 1 92.88 104 ARG B CA 1
ATOM 5230 C C . ARG B 1 104 ? -0.315 -19.594 -8.5 1 92.88 104 ARG B C 1
ATOM 5232 O O . ARG B 1 104 ? -0.461 -18.375 -8.32 1 92.88 104 ARG B O 1
ATOM 5239 N N . LEU B 1 105 ? -0.08 -20.141 -9.688 1 92.69 105 LEU B N 1
ATOM 5240 C CA . LEU B 1 105 ? 0.288 -19.281 -10.812 1 92.69 105 LEU B CA 1
ATOM 5241 C C . LEU B 1 105 ? -0.947 -18.844 -11.594 1 92.69 105 LEU B C 1
ATOM 5243 O O . LEU B 1 105 ? -0.847 -18.062 -12.539 1 92.69 105 LEU B O 1
ATOM 5247 N N . THR B 1 106 ? -2.125 -19.344 -11.188 1 93.12 106 THR B N 1
ATOM 5248 C CA . THR B 1 106 ? -3.35 -18.953 -11.883 1 93.12 106 THR B CA 1
ATOM 5249 C C . THR B 1 106 ? -4.316 -18.266 -10.922 1 93.12 106 THR B C 1
ATOM 5251 O O . THR B 1 106 ? -4.293 -17.047 -10.773 1 93.12 106 THR B O 1
ATOM 5254 N N . VAL B 1 107 ? -4.926 -19.094 -10.039 1 92.81 107 VAL B N 1
ATOM 5255 C CA . VAL B 1 107 ? -5.992 -18.594 -9.18 1 92.81 107 VAL B CA 1
ATOM 5256 C C . VAL B 1 107 ? -5.398 -17.688 -8.109 1 92.81 107 VAL B C 1
ATOM 5258 O O . VAL B 1 107 ? -5.891 -16.578 -7.891 1 92.81 107 VAL B O 1
ATOM 5261 N N . GLU B 1 108 ? -4.406 -18.188 -7.473 1 92.25 108 GLU B N 1
ATOM 5262 C CA . GLU B 1 108 ? -3.84 -17.406 -6.375 1 92.25 108 GLU B CA 1
ATOM 5263 C C . GLU B 1 108 ? -3.15 -16.141 -6.883 1 92.25 108 GLU B C 1
ATOM 5265 O O . GLU B 1 108 ? -3.25 -15.086 -6.266 1 92.25 108 GLU B O 1
ATOM 5270 N N . TRP B 1 109 ? -2.482 -16.219 -7.977 1 91.38 109 TRP B N 1
ATOM 5271 C CA . TRP B 1 109 ? -1.863 -15.031 -8.547 1 91.38 109 TRP B CA 1
ATOM 5272 C C . TRP B 1 109 ? -2.922 -14.023 -8.977 1 91.38 109 TRP B C 1
ATOM 5274 O O . TRP B 1 109 ? -2.738 -12.812 -8.805 1 91.38 109 TRP B O 1
ATOM 5284 N N . ALA B 1 110 ? -3.986 -14.523 -9.57 1 90.94 110 ALA B N 1
ATOM 5285 C CA . ALA B 1 110 ? -5.07 -13.625 -9.961 1 90.94 110 ALA B CA 1
ATOM 5286 C C . ALA B 1 110 ? -5.582 -12.82 -8.773 1 90.94 110 ALA B C 1
ATOM 5288 O O . ALA B 1 110 ? -5.879 -11.633 -8.898 1 90.94 110 ALA B O 1
ATOM 5289 N N . SER B 1 111 ? -5.656 -13.492 -7.656 1 91.5 111 SER B N 1
ATOM 5290 C CA . SER B 1 111 ? -6.078 -12.812 -6.434 1 91.5 111 SER B CA 1
ATOM 5291 C C . SER B 1 111 ? -5.078 -11.734 -6.023 1 91.5 111 SER B C 1
ATOM 5293 O O . SER B 1 111 ? -5.473 -10.656 -5.582 1 91.5 111 SER B O 1
ATOM 5295 N N . VAL B 1 112 ? -3.803 -12 -6.145 1 91.88 112 VAL B N 1
ATOM 5296 C CA . VAL B 1 112 ? -2.744 -11.055 -5.82 1 91.88 112 VAL B CA 1
ATOM 5297 C C . VAL B 1 112 ? -2.807 -9.859 -6.777 1 91.88 112 VAL B C 1
ATOM 5299 O O . VAL B 1 112 ? -2.734 -8.711 -6.348 1 91.88 112 VAL B O 1
ATOM 5302 N N . GLU B 1 113 ? -2.977 -10.203 -8.016 1 90.44 113 GLU B N 1
ATOM 5303 C CA . GLU B 1 113 ? -3.07 -9.156 -9.031 1 90.44 113 GLU B CA 1
ATOM 5304 C C . GLU B 1 113 ? -4.262 -8.242 -8.766 1 90.44 113 GLU B C 1
ATOM 5306 O O . GLU B 1 113 ? -4.148 -7.016 -8.883 1 90.44 113 GLU B O 1
ATOM 5311 N N . ASP B 1 114 ? -5.348 -8.844 -8.422 1 92.06 114 ASP B N 1
ATOM 5312 C CA . ASP B 1 114 ? -6.539 -8.07 -8.094 1 92.06 114 ASP B CA 1
ATOM 5313 C C . ASP B 1 114 ? -6.301 -7.188 -6.871 1 92.06 114 ASP B C 1
ATOM 5315 O O . ASP B 1 114 ? -6.699 -6.02 -6.859 1 92.06 114 ASP B O 1
ATOM 5319 N N . ALA B 1 115 ? -5.727 -7.777 -5.879 1 90.5 115 ALA B N 1
ATOM 5320 C CA . ALA B 1 115 ? -5.43 -7.035 -4.652 1 90.5 115 ALA B CA 1
ATOM 5321 C C . ALA B 1 115 ? -4.527 -5.844 -4.941 1 90.5 115 ALA B C 1
ATOM 5323 O O . ALA B 1 115 ? -4.75 -4.746 -4.422 1 90.5 115 ALA B O 1
ATOM 5324 N N . MET B 1 116 ? -3.52 -6.02 -5.75 1 90.31 116 MET B N 1
ATOM 5325 C CA . MET B 1 116 ? -2.59 -4.953 -6.105 1 90.31 116 MET B CA 1
ATOM 5326 C C . MET B 1 116 ? -3.303 -3.848 -6.879 1 90.31 116 MET B C 1
ATOM 5328 O O . MET B 1 116 ? -3.1 -2.662 -6.605 1 90.31 116 MET B O 1
ATOM 5332 N N . THR B 1 117 ? -4.133 -4.27 -7.812 1 90.69 117 THR B N 1
ATOM 5333 C CA . THR B 1 117 ? -4.863 -3.301 -8.625 1 90.69 117 THR B CA 1
ATOM 5334 C C . THR B 1 117 ? -5.82 -2.486 -7.758 1 90.69 117 THR B C 1
ATOM 5336 O O . THR B 1 117 ? -5.879 -1.26 -7.871 1 90.69 117 THR B O 1
ATOM 5339 N N . LEU B 1 118 ? -6.512 -3.182 -6.914 1 89.69 118 LEU B N 1
ATOM 5340 C CA . LEU B 1 118 ? -7.441 -2.506 -6.012 1 89.69 118 LEU B CA 1
ATOM 5341 C C . LEU B 1 118 ? -6.695 -1.585 -5.055 1 89.69 118 LEU B C 1
ATOM 5343 O O . LEU B 1 118 ? -7.18 -0.5 -4.723 1 89.69 118 LEU B O 1
ATOM 5347 N N . HIS B 1 119 ? -5.57 -2.031 -4.609 1 88.5 119 HIS B N 1
ATOM 5348 C CA . HIS B 1 119 ? -4.738 -1.242 -3.711 1 88.5 119 HIS B CA 1
ATOM 5349 C C . HIS B 1 119 ? -4.262 0.041 -4.383 1 88.5 119 HIS B C 1
ATOM 5351 O O . HIS B 1 119 ? -4.32 1.119 -3.787 1 88.5 119 HIS B O 1
ATOM 5357 N N . ALA B 1 120 ? -3.789 -0.014 -5.598 1 88.38 120 ALA B N 1
ATOM 5358 C CA . ALA B 1 120 ? -3.336 1.147 -6.359 1 88.38 120 ALA B CA 1
ATOM 5359 C C . ALA B 1 120 ? -4.477 2.137 -6.582 1 88.38 120 ALA B C 1
ATOM 5361 O O . ALA B 1 120 ? -4.312 3.342 -6.367 1 88.38 120 ALA B O 1
ATOM 5362 N N . ASN B 1 121 ? -5.605 1.611 -6.957 1 90.56 121 ASN B N 1
ATOM 5363 C CA . ASN B 1 121 ? -6.762 2.459 -7.227 1 90.56 121 ASN B CA 1
ATOM 5364 C C . ASN B 1 121 ? -7.254 3.156 -5.961 1 90.56 121 ASN B C 1
ATOM 5366 O O . ASN B 1 121 ? -7.582 4.344 -5.988 1 90.56 121 ASN B O 1
ATOM 5370 N N . ALA B 1 122 ? -7.328 2.391 -4.906 1 89.5 122 ALA B N 1
ATOM 5371 C CA . ALA B 1 122 ? -7.789 2.947 -3.639 1 89.5 122 ALA B CA 1
ATOM 5372 C C . ALA B 1 122 ? -6.852 4.051 -3.152 1 89.5 122 ALA B C 1
ATOM 5374 O O . ALA B 1 122 ? -7.297 5.051 -2.592 1 89.5 122 ALA B O 1
ATOM 5375 N N . THR B 1 123 ? -5.578 3.865 -3.311 1 90.12 123 THR B N 1
ATOM 5376 C CA . THR B 1 123 ? -4.594 4.863 -2.906 1 90.12 123 THR B CA 1
ATOM 5377 C C . THR B 1 123 ? -4.758 6.145 -3.721 1 90.12 123 THR B C 1
ATOM 5379 O O . THR B 1 123 ? -4.746 7.246 -3.166 1 90.12 123 THR B O 1
ATOM 5382 N N . GLN B 1 124 ? -4.953 6.027 -5.004 1 89.81 124 GLN B N 1
ATOM 5383 C CA . GLN B 1 124 ? -5.16 7.18 -5.871 1 89.81 124 GLN B CA 1
ATOM 5384 C C . GLN B 1 124 ? -6.441 7.922 -5.504 1 89.81 124 GLN B C 1
ATOM 5386 O O . GLN B 1 124 ? -6.477 9.156 -5.52 1 89.81 124 GLN B O 1
ATOM 5391 N N . GLU B 1 125 ? -7.406 7.125 -5.207 1 91.19 125 GLU B N 1
ATOM 5392 C CA . GLU B 1 125 ? -8.68 7.723 -4.82 1 91.19 125 GLU B CA 1
ATOM 5393 C C . GLU B 1 125 ? -8.547 8.531 -3.535 1 91.19 125 GLU B C 1
ATOM 5395 O O . GLU B 1 125 ? -9.125 9.617 -3.414 1 91.19 125 GLU B O 1
ATOM 5400 N N . LEU B 1 126 ? -7.836 8.055 -2.594 1 91.81 126 LEU B N 1
ATOM 5401 C CA . LEU B 1 126 ? -7.633 8.781 -1.343 1 91.81 126 LEU B CA 1
ATOM 5402 C C . LEU B 1 126 ? -6.895 10.094 -1.585 1 91.81 126 LEU B C 1
ATOM 5404 O O . LEU B 1 126 ? -7.285 11.133 -1.053 1 91.81 126 LEU B O 1
ATOM 5408 N N . VAL B 1 127 ? -5.832 10.07 -2.357 1 90.5 127 VAL B N 1
ATOM 5409 C CA . VAL B 1 127 ? -5.047 11.258 -2.656 1 90.5 127 VAL B CA 1
ATOM 5410 C C . VAL B 1 127 ? -5.938 12.312 -3.307 1 90.5 127 VAL B C 1
ATOM 5412 O O . VAL B 1 127 ? -5.895 13.492 -2.932 1 90.5 127 VAL B O 1
ATOM 5415 N N . GLN B 1 128 ? -6.793 11.859 -4.184 1 91.31 128 GLN B N 1
ATOM 5416 C CA . GLN B 1 128 ? -7.684 12.781 -4.879 1 91.31 128 GLN B CA 1
ATOM 5417 C C . GLN B 1 128 ? -8.742 13.344 -3.934 1 91.31 128 GLN B C 1
ATOM 5419 O O . GLN B 1 128 ? -9.055 14.539 -3.986 1 91.31 128 GLN B O 1
ATOM 5424 N N . ARG B 1 129 ? -9.273 12.531 -3.135 1 91.19 129 ARG B N 1
ATOM 5425 C CA . ARG B 1 129 ? -10.305 12.953 -2.189 1 91.19 129 ARG B CA 1
ATOM 5426 C C . ARG B 1 129 ? -9.758 13.977 -1.202 1 91.19 129 ARG B C 1
ATOM 5428 O O . ARG B 1 129 ? -10.422 14.961 -0.883 1 91.19 129 ARG B O 1
ATOM 5435 N N . VAL B 1 130 ? -8.578 13.734 -0.718 1 90.56 130 VAL B N 1
ATOM 5436 C CA . VAL B 1 130 ? -7.973 14.656 0.236 1 90.56 130 VAL B CA 1
ATOM 5437 C C . VAL B 1 130 ? -7.629 15.969 -0.463 1 90.56 130 VAL B C 1
ATOM 5439 O O . VAL B 1 130 ? -7.82 17.047 0.1 1 90.56 130 VAL B O 1
ATOM 5442 N N . ALA B 1 131 ? -7.133 15.828 -1.67 1 88.62 131 ALA B N 1
ATOM 5443 C CA . ALA B 1 131 ? -6.824 17.031 -2.439 1 88.62 131 ALA B CA 1
ATOM 5444 C C . ALA B 1 131 ? -8.07 17.875 -2.656 1 88.62 131 ALA B C 1
ATOM 5446 O O . ALA B 1 131 ? -8.031 19.109 -2.506 1 88.62 131 ALA B O 1
ATOM 5447 N N . LEU B 1 132 ? -9.172 17.234 -2.969 1 89.5 132 LEU B N 1
ATOM 5448 C CA . LEU B 1 132 ? -10.43 17.938 -3.174 1 89.5 132 LEU B CA 1
ATOM 5449 C C . LEU B 1 132 ? -10.93 18.562 -1.87 1 89.5 132 LEU B C 1
ATOM 5451 O O . LEU B 1 132 ? -11.453 19.672 -1.862 1 89.5 132 LEU B O 1
ATOM 5455 N N . PHE B 1 133 ? -10.766 17.781 -0.873 1 89.69 133 PHE B N 1
ATOM 5456 C CA . PHE B 1 133 ? -11.164 18.266 0.445 1 89.69 133 PHE B CA 1
ATOM 5457 C C . PHE B 1 133 ? -10.367 19.516 0.828 1 89.69 133 PHE B C 1
ATOM 5459 O O . PHE B 1 133 ? -10.922 20.484 1.341 1 89.69 133 PHE B O 1
ATOM 5466 N N . ARG B 1 134 ? -9.109 19.516 0.574 1 86.25 134 ARG B N 1
ATOM 5467 C CA . ARG B 1 134 ? -8.234 20.625 0.902 1 86.25 134 ARG B CA 1
ATOM 5468 C C . ARG B 1 134 ? -8.555 21.859 0.05 1 86.25 134 ARG B C 1
ATOM 5470 O O . ARG B 1 134 ? -8.461 22.984 0.523 1 86.25 134 ARG B O 1
ATOM 5477 N N . GLU B 1 135 ? -8.961 21.609 -1.163 1 83.44 135 GLU B N 1
ATOM 5478 C CA . GLU B 1 135 ? -9.312 22.703 -2.062 1 83.44 135 GLU B CA 1
ATOM 5479 C C . GLU B 1 135 ? -10.609 23.391 -1.624 1 83.44 135 GLU B C 1
ATOM 5481 O O . GLU B 1 135 ? -10.758 24.594 -1.767 1 83.44 135 GLU B O 1
ATOM 5486 N N . ARG B 1 136 ? -11.477 22.594 -1.048 1 82.75 136 ARG B N 1
ATOM 5487 C CA . ARG B 1 136 ? -12.789 23.109 -0.667 1 82.75 136 ARG B CA 1
ATOM 5488 C C . ARG B 1 136 ? -12.758 23.703 0.736 1 82.75 136 ARG B C 1
ATOM 5490 O O . ARG B 1 136 ? -13.719 24.359 1.161 1 82.75 136 ARG B O 1
ATOM 5497 N N . SER B 1 137 ? -11.656 23.406 1.345 1 83.94 137 SER B N 1
ATOM 5498 C CA . SER B 1 137 ? -11.516 23.906 2.707 1 83.94 137 SER B CA 1
ATOM 5499 C C . SER B 1 137 ? -10.367 24.922 2.809 1 83.94 137 SER B C 1
ATOM 5501 O O . SER B 1 137 ? -9.648 25.141 1.837 1 83.94 137 SER B O 1
ATOM 5503 N N . THR B 1 138 ? -10.391 25.672 3.846 1 81.12 138 THR B N 1
ATOM 5504 C CA . THR B 1 138 ? -9.297 26.625 4.07 1 81.12 138 THR B CA 1
ATOM 5505 C C . THR B 1 138 ? -8.117 25.938 4.746 1 81.12 138 THR B C 1
ATOM 5507 O O . THR B 1 138 ? -8.039 25.891 5.977 1 81.12 138 THR B O 1
ATOM 5510 N N . PHE B 1 139 ? -7.219 25.359 3.955 1 85.69 139 PHE B N 1
ATOM 5511 C CA . PHE B 1 139 ? -6.047 24.672 4.48 1 85.69 139 PHE B CA 1
ATOM 5512 C C . PHE B 1 139 ? -4.824 25.578 4.445 1 85.69 139 PHE B C 1
ATOM 5514 O O . PHE B 1 139 ? -4.703 26.422 3.562 1 85.69 139 PHE B O 1
ATOM 5521 N N . PRO B 1 140 ? -4.02 25.328 5.391 1 90.25 140 PRO B N 1
ATOM 5522 C CA . PRO B 1 140 ? -2.82 26.172 5.402 1 90.25 140 PRO B CA 1
ATOM 5523 C C . PRO B 1 140 ? -1.839 25.828 4.289 1 90.25 140 PRO B C 1
ATOM 5525 O O . PRO B 1 140 ? -1.886 24.719 3.746 1 90.25 140 PRO B O 1
ATOM 5528 N N . VAL B 1 141 ? -1.078 26.75 3.896 1 87.56 141 VAL B N 1
ATOM 5529 C CA . VAL B 1 141 ? -0.009 26.594 2.918 1 87.56 141 VAL B CA 1
ATOM 5530 C C . VAL B 1 141 ? 1.336 26.922 3.561 1 87.56 141 VAL B C 1
ATOM 5532 O O . VAL B 1 141 ? 1.395 27.297 4.734 1 87.56 141 VAL B O 1
ATOM 5535 N N . MET B 1 142 ? 2.395 26.844 2.85 1 89.12 142 MET B N 1
ATOM 5536 C CA . MET B 1 142 ? 3.738 27.016 3.393 1 89.12 142 MET B CA 1
ATOM 5537 C C . MET B 1 142 ? 3.922 28.422 3.951 1 89.12 142 MET B C 1
ATOM 5539 O O . MET B 1 142 ? 4.633 28.625 4.938 1 89.12 142 MET B O 1
ATOM 5543 N N . GLU B 1 143 ? 3.229 29.312 3.393 1 87.81 143 GLU B N 1
ATOM 5544 C CA . GLU B 1 143 ? 3.316 30.688 3.857 1 87.81 143 GLU B CA 1
ATOM 5545 C C . GLU B 1 143 ? 2.797 30.828 5.285 1 87.81 143 GLU B C 1
ATOM 5547 O O . GLU B 1 143 ? 3.299 31.641 6.059 1 87.81 143 GLU B O 1
ATOM 5552 N N . ASP B 1 144 ? 1.812 30.078 5.613 1 89.38 144 ASP B N 1
ATOM 5553 C CA . ASP B 1 144 ? 1.279 30.078 6.973 1 89.38 144 ASP B CA 1
ATOM 5554 C C . ASP B 1 144 ? 2.311 29.531 7.965 1 89.38 144 ASP B C 1
ATOM 5556 O O . ASP B 1 144 ? 2.42 30.047 9.086 1 89.38 144 ASP B O 1
ATOM 5560 N N . LEU B 1 145 ? 2.998 28.562 7.539 1 92.5 145 LEU B N 1
ATOM 5561 C CA . LEU B 1 145 ? 4.047 28.016 8.398 1 92.5 145 LEU B CA 1
ATOM 5562 C C . LEU B 1 145 ? 5.172 29.031 8.586 1 92.5 145 LEU B C 1
ATOM 5564 O O . LEU B 1 145 ? 5.699 29.188 9.688 1 92.5 145 LEU B O 1
ATOM 5568 N N . HIS B 1 146 ? 5.539 29.703 7.488 1 92.19 146 HIS B N 1
ATOM 5569 C CA . HIS B 1 146 ? 6.551 30.734 7.574 1 92.19 146 HIS B CA 1
ATOM 5570 C C . HIS B 1 146 ? 6.117 31.859 8.523 1 92.19 146 HIS B C 1
ATOM 5572 O O . HIS B 1 146 ? 6.922 32.344 9.328 1 92.19 146 HIS B O 1
ATOM 5578 N N . GLY B 1 147 ? 4.812 32.188 8.383 1 90.25 147 GLY B N 1
ATOM 5579 C CA . GLY B 1 147 ? 4.277 33.219 9.273 1 90.25 147 GLY B CA 1
ATOM 5580 C C . GLY B 1 147 ? 4.309 32.812 10.734 1 90.25 147 GLY B C 1
ATOM 5581 O O . GLY B 1 147 ? 4.625 33.594 11.609 1 90.25 147 GLY B O 1
ATOM 5582 N N . ALA B 1 148 ? 3.99 31.578 10.977 1 92.62 148 ALA B N 1
ATOM 5583 C CA . ALA B 1 148 ? 4.016 31.047 12.344 1 92.62 148 ALA B CA 1
ATOM 5584 C C . ALA B 1 148 ? 5.434 31.031 12.898 1 92.62 148 ALA B C 1
ATOM 5586 O O . ALA B 1 148 ? 5.645 31.281 14.094 1 92.62 148 ALA B O 1
ATOM 5587 N N . ALA B 1 149 ? 6.406 30.734 12.047 1 94.44 149 ALA B N 1
ATOM 5588 C CA . ALA B 1 149 ? 7.805 30.734 12.469 1 94.44 149 ALA B CA 1
ATOM 5589 C C . ALA B 1 149 ? 8.25 32.125 12.898 1 94.44 149 ALA B C 1
ATOM 5591 O O . ALA B 1 149 ? 8.875 32.281 13.953 1 94.44 149 ALA B O 1
ATOM 5592 N N . VAL B 1 150 ? 7.922 33.062 12.109 1 92.75 150 VAL B N 1
ATOM 5593 C CA . VAL B 1 150 ? 8.289 34.438 12.422 1 92.75 150 VAL B CA 1
ATOM 5594 C C . VAL B 1 150 ? 7.594 34.875 13.711 1 92.75 150 VAL B C 1
ATOM 5596 O O . VAL B 1 150 ? 8.188 35.562 14.531 1 92.75 150 VAL B O 1
ATOM 5599 N N . ALA B 1 151 ? 6.363 34.438 13.859 1 92.69 151 ALA B N 1
ATOM 5600 C CA . ALA B 1 151 ? 5.609 34.75 15.07 1 92.69 151 ALA B CA 1
ATOM 5601 C C . ALA B 1 151 ? 6.289 34.188 16.312 1 92.69 151 ALA B C 1
ATOM 5603 O O . ALA B 1 151 ? 6.34 34.875 17.359 1 92.69 151 ALA B O 1
ATOM 5604 N N . LEU B 1 152 ? 6.789 33 16.203 1 94.06 152 LEU B N 1
ATOM 5605 C CA . LEU B 1 152 ? 7.465 32.406 17.344 1 94.06 152 LEU B CA 1
ATOM 5606 C C . LEU B 1 152 ? 8.75 33.125 17.688 1 94.06 152 LEU B C 1
ATOM 5608 O O . LEU B 1 152 ? 9.086 33.312 18.859 1 94.06 152 LEU B O 1
ATOM 5612 N N . VAL B 1 153 ? 9.484 33.562 16.672 1 94.81 153 VAL B N 1
ATOM 5613 C CA . VAL B 1 153 ? 10.703 34.312 16.875 1 94.81 153 VAL B CA 1
ATOM 5614 C C . VAL B 1 153 ? 10.359 35.656 17.562 1 94.81 153 VAL B C 1
ATOM 5616 O O . VAL B 1 153 ? 11.078 36.094 18.469 1 94.81 153 VAL B O 1
ATOM 5619 N N . ARG B 1 154 ? 9.281 36.219 17.172 1 92.31 154 ARG B N 1
ATOM 5620 C CA . ARG B 1 154 ? 8.828 37.469 17.766 1 92.31 154 ARG B CA 1
ATOM 5621 C C . ARG B 1 154 ? 8.484 37.281 19.234 1 92.31 154 ARG B C 1
ATOM 5623 O O . ARG B 1 154 ? 8.797 38.156 20.062 1 92.31 154 ARG B O 1
ATOM 5630 N N . LEU B 1 155 ? 7.816 36.219 19.5 1 95 155 LEU B N 1
ATOM 5631 C CA . LEU B 1 155 ? 7.473 35.938 20.891 1 95 155 LEU B CA 1
ATOM 5632 C C . LEU B 1 155 ? 8.727 35.75 21.734 1 95 155 LEU B C 1
ATOM 5634 O O . LEU B 1 155 ? 8.797 36.281 22.859 1 95 155 LEU B O 1
ATOM 5638 N N . GLN B 1 156 ? 9.688 35.031 21.203 1 95.69 156 GLN B N 1
ATOM 5639 C CA . GLN B 1 156 ? 10.961 34.875 21.891 1 95.69 156 GLN B CA 1
ATOM 5640 C C . GLN B 1 156 ? 11.586 36.25 22.219 1 95.69 156 GLN B C 1
ATOM 5642 O O . GLN B 1 156 ? 12.023 36.469 23.344 1 95.69 156 GLN B O 1
ATOM 5647 N N . ASP B 1 157 ? 11.602 37.031 21.234 1 94.25 157 ASP B N 1
ATOM 5648 C CA . ASP B 1 157 ? 12.258 38.344 21.359 1 94.25 157 ASP B CA 1
ATOM 5649 C C . ASP B 1 157 ? 11.516 39.25 22.344 1 94.25 157 ASP B C 1
ATOM 5651 O O . ASP B 1 157 ? 12.125 39.781 23.266 1 94.25 157 ASP B O 1
ATOM 5655 N N . THR B 1 158 ? 10.195 39.406 22.141 1 93.69 158 THR B N 1
ATOM 5656 C CA . THR B 1 158 ? 9.398 40.344 22.922 1 93.69 158 THR B CA 1
ATOM 5657 C C . THR B 1 158 ? 9.422 39.969 24.406 1 93.69 158 THR B C 1
ATOM 5659 O O . THR B 1 158 ? 9.578 40.844 25.266 1 93.69 158 THR B O 1
ATOM 5662 N N . TYR B 1 159 ? 9.352 38.688 24.688 1 95 159 TYR B N 1
ATOM 5663 C CA . TYR B 1 159 ? 9.195 38.25 26.078 1 95 159 TYR B CA 1
ATOM 5664 C C . TYR B 1 159 ? 10.516 37.719 26.625 1 95 159 TYR B C 1
ATOM 5666 O O . TYR B 1 159 ? 10.562 37.25 27.766 1 95 159 TYR B O 1
ATOM 5674 N N . ASN B 1 160 ? 11.562 37.812 25.844 1 94.12 160 ASN B N 1
ATOM 5675 C CA . ASN B 1 160 ? 12.867 37.281 26.25 1 94.12 160 ASN B CA 1
ATOM 5676 C C . ASN B 1 160 ? 12.766 35.875 26.797 1 94.12 160 ASN B C 1
ATOM 5678 O O . ASN B 1 160 ? 13.203 35.625 27.922 1 94.12 160 ASN B O 1
ATOM 5682 N N . LEU B 1 161 ? 12.25 35.031 25.984 1 95.56 161 LEU B N 1
ATOM 5683 C CA . LEU B 1 161 ? 12.016 33.656 26.438 1 95.56 161 LEU B CA 1
ATOM 5684 C C . LEU B 1 161 ? 13.328 32.906 26.547 1 95.56 161 LEU B C 1
ATOM 5686 O O . LEU B 1 161 ? 14.242 33.094 25.734 1 95.56 161 LEU B O 1
ATOM 5690 N N . ASN B 1 162 ? 13.352 32.062 27.547 1 95.5 162 ASN B N 1
ATOM 5691 C CA . ASN B 1 162 ? 14.539 31.25 27.797 1 95.5 162 ASN B CA 1
ATOM 5692 C C . ASN B 1 162 ? 14.742 30.188 26.719 1 95.5 162 ASN B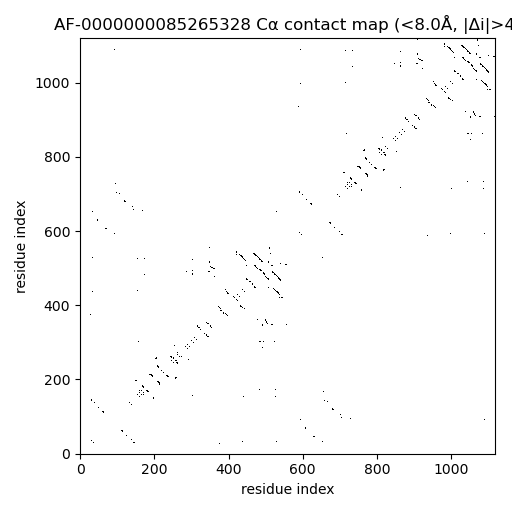 C 1
ATOM 5694 O O . ASN B 1 162 ? 13.891 29.328 26.516 1 95.5 162 ASN B O 1
ATOM 5698 N N . MET B 1 163 ? 15.922 30.188 26.141 1 96.56 163 MET B N 1
ATOM 5699 C CA . MET B 1 163 ? 16.156 29.328 24.984 1 96.56 163 MET B CA 1
ATOM 5700 C C . MET B 1 163 ? 16.641 27.953 25.406 1 96.56 163 MET B C 1
ATOM 5702 O O . MET B 1 163 ? 16.781 27.047 24.578 1 96.56 163 MET B O 1
ATOM 5706 N N . THR B 1 164 ? 16.781 27.734 26.625 1 93.62 164 THR B N 1
ATOM 5707 C CA . THR B 1 164 ? 17.062 26.391 27.125 1 93.62 164 THR B CA 1
ATOM 5708 C C . THR B 1 164 ? 15.773 25.578 27.25 1 93.62 164 THR B C 1
ATOM 5710 O O . THR B 1 164 ? 15.781 24.359 27.062 1 93.62 164 THR B O 1
ATOM 5713 N N . THR B 1 165 ? 14.68 26.234 27.516 1 96 165 THR B N 1
ATOM 5714 C CA . THR B 1 165 ? 13.43 25.516 27.797 1 96 165 THR B CA 1
ATOM 5715 C C . THR B 1 165 ? 12.445 25.688 26.641 1 96 165 THR B C 1
ATOM 5717 O O . THR B 1 165 ? 11.625 24.797 26.391 1 96 165 THR B O 1
ATOM 5720 N N . LEU B 1 166 ? 12.547 26.797 25.906 1 96.44 166 LEU B N 1
ATOM 5721 C CA . LEU B 1 166 ? 11.57 27.062 24.859 1 96.44 166 LEU B CA 1
ATOM 5722 C C . LEU B 1 166 ? 11.617 25.984 23.797 1 96.44 166 LEU B C 1
ATOM 5724 O O . LEU B 1 166 ? 10.57 25.484 23.375 1 96.44 166 LEU B O 1
ATOM 5728 N N . PRO B 1 167 ? 12.82 25.547 23.312 1 96.5 167 PRO B N 1
ATOM 5729 C CA . PRO B 1 167 ? 12.852 24.484 22.312 1 96.5 167 PRO B CA 1
ATOM 5730 C C . PRO B 1 167 ? 12.25 23.172 22.828 1 96.5 167 PRO B C 1
ATOM 5732 O O . PRO B 1 167 ? 11.766 22.359 22.031 1 96.5 167 PRO B O 1
ATOM 5735 N N . ALA B 1 168 ? 12.266 23.047 24.141 1 95.25 168 ALA B N 1
ATOM 5736 C CA . ALA B 1 168 ? 11.664 21.859 24.75 1 95.25 168 ALA B CA 1
ATOM 5737 C C . ALA B 1 168 ? 10.156 22.047 24.922 1 95.25 168 ALA B C 1
ATOM 5739 O O . ALA B 1 168 ? 9.469 21.141 25.391 1 95.25 168 ALA B O 1
ATOM 5740 N N . GLY B 1 169 ? 9.664 23.188 24.562 1 93.88 169 GLY B N 1
ATOM 5741 C CA . GLY B 1 169 ? 8.234 23.438 24.594 1 93.88 169 GLY B CA 1
ATOM 5742 C C . GLY B 1 169 ? 7.762 24.016 25.922 1 93.88 169 GLY B C 1
ATOM 5743 O O . GLY B 1 169 ? 6.578 23.922 26.25 1 93.88 169 GLY B O 1
ATOM 5744 N N . THR B 1 170 ? 8.68 24.547 26.672 1 95.75 170 THR B N 1
ATOM 5745 C CA . THR B 1 170 ? 8.328 25.078 27.984 1 95.75 170 THR B CA 1
ATOM 5746 C C . THR B 1 170 ? 8.734 26.547 28.094 1 95.75 170 THR B C 1
ATOM 5748 O O . THR B 1 170 ? 9.805 26.938 27.641 1 95.75 170 THR B O 1
ATOM 5751 N N . PHE B 1 171 ? 7.809 27.344 28.625 1 94.5 171 PHE B N 1
ATOM 5752 C CA . PHE B 1 171 ? 8.148 28.734 28.938 1 94.5 171 PHE B CA 1
ATOM 5753 C C . PHE B 1 171 ? 7.344 29.234 30.141 1 94.5 171 PHE B C 1
ATOM 5755 O O . PHE B 1 171 ? 6.336 28.625 30.5 1 94.5 171 PHE B O 1
ATOM 5762 N N . THR B 1 172 ? 7.836 30.281 30.734 1 93.38 172 THR B N 1
ATOM 5763 C CA . THR B 1 172 ? 7.145 30.922 31.844 1 93.38 172 THR B CA 1
ATOM 5764 C C . THR B 1 172 ? 6.281 32.094 31.344 1 93.38 172 THR B C 1
ATOM 5766 O O . THR B 1 172 ? 6.738 32.906 30.562 1 93.38 172 THR B O 1
ATOM 5769 N N . GLY B 1 173 ? 5.066 32.094 31.797 1 91.62 173 GLY B N 1
ATOM 5770 C CA . GLY B 1 173 ? 4.129 33.125 31.359 1 91.62 173 GLY B CA 1
ATOM 5771 C C . GLY B 1 173 ? 4.434 34.469 31.938 1 91.62 173 GLY B C 1
ATOM 5772 O O . GLY B 1 173 ? 5.102 34.594 32.969 1 91.62 173 GLY B O 1
ATOM 5773 N N . THR B 1 174 ? 4.027 35.531 31.188 1 90.38 174 THR B N 1
ATOM 5774 C CA . THR B 1 174 ? 4.137 36.906 31.625 1 90.38 174 THR B CA 1
ATOM 5775 C C . THR B 1 174 ? 2.754 37.562 31.766 1 90.38 174 THR B C 1
ATOM 5777 O O . THR B 1 174 ? 1.865 37.281 30.953 1 90.38 174 THR B O 1
ATOM 5780 N N . GLY B 1 175 ? 2.625 38.406 32.875 1 84.69 175 GLY B N 1
ATOM 5781 C CA . GLY B 1 175 ? 1.356 39.094 33.031 1 84.69 175 GLY B CA 1
ATOM 5782 C C . GLY B 1 175 ? 0.535 38.531 34.188 1 84.69 175 GLY B C 1
ATOM 5783 O O . GLY B 1 175 ? 1.03 38.406 35.312 1 84.69 175 GLY B O 1
ATOM 5784 N N . PRO B 1 176 ? -0.672 38.094 33.812 1 76.88 176 PRO B N 1
ATOM 5785 C CA . PRO B 1 176 ? -1.612 37.688 34.875 1 76.88 176 PRO B CA 1
ATOM 5786 C C . PRO B 1 176 ? -1.132 36.469 35.656 1 76.88 176 PRO B C 1
ATOM 5788 O O . PRO B 1 176 ? -1.467 36.312 36.844 1 76.88 176 PRO B O 1
ATOM 5791 N N . THR B 1 177 ? -0.463 35.594 34.969 1 77.5 177 THR B N 1
ATOM 5792 C CA . THR B 1 177 ? 0.015 34.406 35.656 1 77.5 177 THR B CA 1
ATOM 5793 C C . THR B 1 177 ? 1.497 34.156 35.375 1 77.5 177 THR B C 1
ATOM 5795 O O . THR B 1 177 ? 1.983 34.5 34.281 1 77.5 177 THR B O 1
ATOM 5798 N N . SER B 1 178 ? 2.154 33.75 36.406 1 80.81 178 SER B N 1
ATOM 5799 C CA . SER B 1 178 ? 3.549 33.344 36.25 1 80.81 178 SER B CA 1
ATOM 5800 C C . SER B 1 178 ? 3.686 31.844 36.188 1 80.81 178 SER B C 1
ATOM 5802 O O . SER B 1 178 ? 4.715 31.297 36.594 1 80.81 178 SER B O 1
ATOM 5804 N N . SER B 1 179 ? 2.744 31.266 35.625 1 88.88 179 SER B N 1
ATOM 5805 C CA . SER B 1 179 ? 2.736 29.797 35.531 1 88.88 179 SER B CA 1
ATOM 5806 C C . SER B 1 179 ? 3.623 29.328 34.375 1 88.88 179 SER B C 1
ATOM 5808 O O . SER B 1 179 ? 3.953 30.109 33.469 1 88.88 179 SER B O 1
ATOM 5810 N N . GLU B 1 180 ? 3.984 28.109 34.5 1 92.56 180 GLU B N 1
ATOM 5811 C CA . GLU B 1 180 ? 4.723 27.469 33.406 1 92.56 180 GLU B CA 1
ATOM 5812 C C . GLU B 1 180 ? 3.773 26.797 32.406 1 92.56 180 GLU B C 1
ATOM 5814 O O . GLU B 1 180 ? 2.783 26.188 32.812 1 92.56 180 GLU B O 1
ATOM 5819 N N . PHE B 1 181 ? 4.059 27.031 31.172 1 92.31 181 PHE B N 1
ATOM 5820 C CA . PHE B 1 181 ? 3.262 26.422 30.109 1 92.31 181 PHE B CA 1
ATOM 5821 C C . PHE B 1 181 ? 4.086 25.391 29.328 1 92.31 181 PHE B C 1
ATOM 5823 O O . PHE B 1 181 ? 5.266 25.609 29.062 1 92.31 181 PHE B O 1
ATOM 5830 N N . HIS B 1 182 ? 3.438 24.266 29.016 1 92.19 182 HIS B N 1
ATOM 5831 C CA . HIS B 1 182 ? 4.117 23.188 28.312 1 92.19 182 HIS B CA 1
ATOM 5832 C C . HIS B 1 182 ? 3.396 22.828 27.031 1 92.19 182 HIS B C 1
ATOM 5834 O O . HIS B 1 182 ? 2.164 22.766 26.984 1 92.19 182 HIS B O 1
ATOM 5840 N N . SER B 1 183 ? 4.203 22.672 26.016 1 92.19 183 SER B N 1
ATOM 5841 C CA . SER B 1 183 ? 3.639 22.172 24.766 1 92.19 183 SER B CA 1
ATOM 5842 C C . SER B 1 183 ? 3.498 20.656 24.781 1 92.19 183 SER B C 1
ATOM 5844 O O . SER B 1 183 ? 4.023 20 25.672 1 92.19 183 SER B O 1
ATOM 5846 N N . SER B 1 184 ? 2.762 20.156 23.828 1 87.62 184 SER B N 1
ATOM 5847 C CA . SER B 1 184 ? 2.545 18.703 23.719 1 87.62 184 SER B CA 1
ATOM 5848 C C . SER B 1 184 ? 3.814 17.984 23.281 1 87.62 184 SER B C 1
ATOM 5850 O O . SER B 1 184 ? 4.059 16.844 23.688 1 87.62 184 SER B O 1
ATOM 5852 N N . LYS B 1 185 ? 4.598 18.672 22.422 1 89.38 185 LYS B N 1
ATOM 5853 C CA . LYS B 1 185 ? 5.859 18.141 21.906 1 89.38 185 LYS B CA 1
ATOM 5854 C C . LYS B 1 185 ? 6.922 19.234 21.828 1 89.38 185 LYS B C 1
ATOM 5856 O O . LYS B 1 185 ? 6.605 20.391 21.594 1 89.38 185 LYS B O 1
ATOM 5861 N N . PRO B 1 186 ? 8.094 18.734 22 1 94.19 186 PRO B N 1
ATOM 5862 C CA . PRO B 1 186 ? 9.172 19.719 21.812 1 94.19 186 PRO B CA 1
ATOM 5863 C C . PRO B 1 186 ? 9.477 20 20.344 1 94.19 186 PRO B C 1
ATOM 5865 O O . PRO B 1 186 ? 9 19.266 19.469 1 94.19 186 PRO B O 1
ATOM 5868 N N . LEU B 1 187 ? 10.133 21.031 20.109 1 96.5 187 LEU B N 1
ATOM 5869 C CA . LEU B 1 187 ? 10.641 21.312 18.766 1 96.5 187 LEU B CA 1
ATOM 5870 C C . LEU B 1 187 ? 11.797 20.375 18.422 1 96.5 187 LEU B C 1
ATOM 5872 O O . LEU B 1 187 ? 12.586 20.016 19.297 1 96.5 187 LEU B O 1
ATOM 5876 N N . SER B 1 188 ? 11.875 20 17.188 1 96 188 SER B N 1
ATOM 5877 C CA . SER B 1 188 ? 13.008 19.203 16.719 1 96 188 SER B CA 1
ATOM 5878 C C . SER B 1 188 ? 14.18 20.094 16.312 1 96 188 SER B C 1
ATOM 5880 O O . SER B 1 188 ? 14.047 21.312 16.25 1 96 188 SER B O 1
ATOM 5882 N N . ALA B 1 189 ? 15.352 19.422 16.094 1 97.75 189 ALA B N 1
ATOM 5883 C CA . ALA B 1 189 ? 16.5 20.156 15.594 1 97.75 189 ALA B CA 1
ATOM 5884 C C . ALA B 1 189 ? 16.188 20.859 14.273 1 97.75 189 ALA B C 1
ATOM 5886 O O . ALA B 1 189 ? 16.625 21.984 14.039 1 97.75 189 ALA B O 1
ATOM 5887 N N . ARG B 1 190 ? 15.445 20.219 13.492 1 97.06 190 ARG B N 1
ATOM 5888 C CA . ARG B 1 190 ? 15.062 20.781 12.203 1 97.06 190 ARG B CA 1
ATOM 5889 C C . ARG B 1 190 ? 14.133 21.969 12.383 1 97.06 190 ARG B C 1
ATOM 5891 O O . ARG B 1 190 ? 14.211 22.938 11.625 1 97.06 190 ARG B O 1
ATOM 5898 N N . ASP B 1 191 ? 13.211 21.875 13.336 1 97.81 191 ASP B N 1
ATOM 5899 C CA . ASP B 1 191 ? 12.344 23 13.648 1 97.81 191 ASP B CA 1
ATOM 5900 C C . ASP B 1 191 ? 13.156 24.219 14.094 1 97.81 191 ASP B C 1
ATOM 5902 O O . ASP B 1 191 ? 12.922 25.328 13.625 1 97.81 191 ASP B O 1
ATOM 5906 N N . CYS B 1 192 ? 14.094 23.938 14.961 1 98.56 192 CYS B N 1
ATOM 5907 C CA . CYS B 1 192 ? 14.938 25.031 15.461 1 98.56 192 CYS B CA 1
ATOM 5908 C C . CYS B 1 192 ? 15.75 25.656 14.328 1 98.56 192 CYS B C 1
ATOM 5910 O O . CYS B 1 192 ? 15.922 26.875 14.289 1 98.56 192 CYS B O 1
ATOM 5912 N N . LEU B 1 193 ? 16.297 24.781 13.477 1 98.25 193 LEU B N 1
ATOM 5913 C CA . LEU B 1 193 ? 17.016 25.266 12.305 1 98.25 193 LEU B CA 1
ATOM 5914 C C . LEU B 1 193 ? 16.109 26.141 11.445 1 98.25 193 LEU B C 1
ATOM 5916 O O . LEU B 1 193 ? 16.531 27.188 10.969 1 98.25 193 LEU B O 1
ATOM 5920 N N . PHE B 1 194 ? 14.883 25.656 11.266 1 97.62 194 PHE B N 1
ATOM 5921 C CA . PHE B 1 194 ? 13.891 26.375 10.477 1 97.62 194 PHE B CA 1
ATOM 5922 C C . PHE B 1 194 ? 13.594 27.734 11.086 1 97.62 194 PHE B C 1
ATOM 5924 O O . PHE B 1 194 ? 13.539 28.75 10.375 1 97.62 194 PHE B O 1
ATOM 5931 N N . LEU B 1 195 ? 13.43 27.828 12.391 1 98 195 LEU B N 1
ATOM 5932 C CA . LEU B 1 195 ? 13.156 29.078 13.094 1 98 195 LEU B CA 1
ATOM 5933 C C . LEU B 1 195 ? 14.359 30.016 13.039 1 98 195 LEU B C 1
ATOM 5935 O O . LEU B 1 195 ? 14.203 31.219 12.867 1 98 195 LEU B O 1
ATOM 5939 N N . GLY B 1 196 ? 15.555 29.469 13.164 1 98.31 196 GLY B N 1
ATOM 5940 C CA . GLY B 1 196 ? 16.766 30.266 13.047 1 98.31 196 GLY B CA 1
ATOM 5941 C C . GLY B 1 196 ? 16.906 30.953 11.695 1 98.31 196 GLY B C 1
ATOM 5942 O O . GLY B 1 196 ? 17.281 32.125 11.617 1 98.31 196 GLY B O 1
ATOM 5943 N N . LYS B 1 197 ? 16.625 30.219 10.719 1 97.5 197 LYS B N 1
ATOM 5944 C CA . LYS B 1 197 ? 16.688 30.781 9.367 1 97.5 197 LYS B CA 1
ATOM 5945 C C . LYS B 1 197 ? 15.703 31.938 9.203 1 97.5 197 LYS B C 1
ATOM 5947 O O . LYS B 1 197 ? 16.016 32.938 8.555 1 97.5 197 LYS B O 1
ATOM 5952 N N . HIS B 1 198 ? 14.523 31.781 9.734 1 95.88 198 HIS B N 1
ATOM 5953 C CA . HIS B 1 198 ? 13.523 32.844 9.641 1 95.88 198 HIS B CA 1
ATOM 5954 C C . HIS B 1 198 ? 13.938 34.062 10.461 1 95.88 198 HIS B C 1
ATOM 5956 O O . HIS B 1 198 ? 13.719 35.188 10.047 1 95.88 198 HIS B O 1
ATOM 5962 N N . ALA B 1 199 ? 14.516 33.812 11.633 1 97.25 199 ALA B N 1
ATOM 5963 C CA . ALA B 1 199 ? 15.039 34.906 12.43 1 97.25 199 ALA B CA 1
ATOM 5964 C C . ALA B 1 199 ? 16.109 35.688 11.672 1 97.25 199 ALA B C 1
ATOM 5966 O O . ALA B 1 199 ? 16.109 36.906 11.648 1 97.25 199 ALA B O 1
ATOM 5967 N N . LEU B 1 200 ? 17 34.906 11.031 1 96.25 200 LEU B N 1
ATOM 5968 C CA . LEU B 1 200 ? 18.078 35.5 10.242 1 96.25 200 LEU B CA 1
ATOM 5969 C C . LEU B 1 200 ? 17.516 36.344 9.109 1 96.25 200 LEU B C 1
ATOM 5971 O O . LEU B 1 200 ? 17.953 37.469 8.891 1 96.25 200 LEU B O 1
ATOM 5975 N N . ASN B 1 201 ? 16.562 35.875 8.43 1 93.38 201 ASN B N 1
ATOM 5976 C CA . ASN B 1 201 ? 15.977 36.5 7.266 1 93.38 201 ASN B CA 1
ATOM 5977 C C . ASN B 1 201 ? 15.211 37.781 7.656 1 93.38 201 ASN B C 1
ATOM 5979 O O . ASN B 1 201 ? 15.133 38.719 6.875 1 93.38 201 ASN B O 1
ATOM 5983 N N . LYS B 1 202 ? 14.641 37.781 8.867 1 92.56 202 LYS B N 1
ATOM 5984 C CA . LYS B 1 202 ? 13.828 38.938 9.305 1 92.56 202 LYS B CA 1
ATOM 5985 C C . LYS B 1 202 ? 14.672 39.938 10.07 1 92.56 202 LYS B C 1
ATOM 5987 O O . LYS B 1 202 ? 14.148 40.938 10.586 1 92.56 202 LYS B O 1
ATOM 5992 N N . GLY B 1 203 ? 16 39.656 10.234 1 93.75 203 GLY B N 1
ATOM 5993 C CA . GLY B 1 203 ? 16.922 40.625 10.805 1 93.75 203 GLY B CA 1
ATOM 5994 C C . GLY B 1 203 ? 17.125 40.469 12.297 1 93.75 203 GLY B C 1
ATOM 5995 O O . GLY B 1 203 ? 17.781 41.281 12.938 1 93.75 203 GLY B O 1
ATOM 5996 N N . TYR B 1 204 ? 16.516 39.406 12.859 1 95.38 204 TYR B N 1
ATOM 5997 C CA . TYR B 1 204 ? 16.781 39.094 14.25 1 95.38 204 TYR B CA 1
ATOM 5998 C C . TYR B 1 204 ? 18.078 38.312 14.391 1 95.38 204 TYR B C 1
ATOM 6000 O O . TYR B 1 204 ? 18.062 37.125 14.789 1 95.38 204 TYR B O 1
ATOM 6008 N N . TYR B 1 205 ? 19.188 38.969 14.18 1 97.25 205 TYR B N 1
ATOM 6009 C CA . TYR B 1 205 ? 20.453 38.25 14.07 1 97.25 205 TYR B CA 1
ATOM 6010 C C . TYR B 1 205 ? 20.859 37.625 15.406 1 97.25 205 TYR B C 1
ATOM 6012 O O . TYR B 1 205 ? 21.438 36.562 15.453 1 97.25 205 TYR B O 1
ATOM 6020 N N . ASP B 1 206 ? 20.641 38.312 16.516 1 96.62 206 ASP B N 1
ATOM 6021 C CA . ASP B 1 206 ? 20.953 37.781 17.828 1 96.62 206 ASP B CA 1
ATOM 6022 C C . ASP B 1 206 ? 20.094 36.562 18.125 1 96.62 206 ASP B C 1
ATOM 6024 O O . ASP B 1 206 ? 20.594 35.531 18.641 1 96.62 206 ASP B O 1
ATOM 6028 N N . LYS B 1 207 ? 18.797 36.656 17.781 1 97.31 207 LYS B N 1
ATOM 6029 C CA . LYS B 1 207 ? 17.891 35.531 18.016 1 97.31 207 LYS B CA 1
ATOM 6030 C C . LYS B 1 207 ? 18.219 34.344 17.094 1 97.31 207 LYS B C 1
ATOM 6032 O O . LYS B 1 207 ? 18.078 33.188 17.484 1 97.31 207 LYS B O 1
ATOM 6037 N N . ALA B 1 208 ? 18.656 34.688 15.828 1 98.12 208 ALA B N 1
ATOM 6038 C CA . ALA B 1 208 ? 19.062 33.625 14.898 1 98.12 208 ALA B CA 1
ATOM 6039 C C . ALA B 1 208 ? 20.172 32.781 15.5 1 98.12 208 ALA B C 1
ATOM 6041 O O . ALA B 1 208 ? 20.125 31.547 15.414 1 98.12 208 ALA B O 1
ATOM 6042 N N . ILE B 1 209 ? 21.125 33.438 16.062 1 98.06 209 ILE B N 1
ATOM 6043 C CA . ILE B 1 209 ? 22.234 32.719 16.688 1 98.06 209 ILE B CA 1
ATOM 6044 C C . ILE B 1 209 ? 21.703 31.812 17.781 1 98.06 209 ILE B C 1
ATOM 6046 O O . ILE B 1 209 ? 22.109 30.641 17.859 1 98.06 209 ILE B O 1
ATOM 6050 N N . GLU B 1 210 ? 20.828 32.312 18.609 1 98.25 210 GLU B N 1
ATOM 6051 C CA . GLU B 1 210 ? 20.266 31.516 19.703 1 98.25 210 GLU B CA 1
ATOM 6052 C C . GLU B 1 210 ? 19.516 30.312 19.172 1 98.25 210 GLU B C 1
ATOM 6054 O O . GLU B 1 210 ? 19.594 29.219 19.75 1 98.25 210 GLU B O 1
ATOM 6059 N N . TRP B 1 211 ? 18.797 30.469 18.109 1 98.56 211 TRP B N 1
ATOM 6060 C CA . TRP B 1 211 ? 18.016 29.375 17.547 1 98.56 211 TRP B CA 1
ATOM 6061 C C . TRP B 1 211 ? 18.938 28.328 16.922 1 98.56 211 TRP B C 1
ATOM 6063 O O . TRP B 1 211 ? 18.656 27.125 16.984 1 98.56 211 TRP B O 1
ATOM 6073 N N . PHE B 1 212 ? 19.984 28.75 16.203 1 98.5 212 PHE B N 1
ATOM 6074 C CA . PHE B 1 212 ? 20.922 27.797 15.633 1 98.5 212 PHE B CA 1
ATOM 6075 C C . PHE B 1 212 ? 21.641 27.031 16.734 1 98.5 212 PHE B C 1
ATOM 6077 O O . PHE B 1 212 ? 21.906 25.828 16.594 1 98.5 212 PHE B O 1
ATOM 6084 N N . GLU B 1 213 ? 21.953 27.719 17.844 1 98.12 213 GLU B N 1
ATOM 6085 C CA . GLU B 1 213 ? 22.531 27.031 19 1 98.12 213 GLU B CA 1
ATOM 6086 C C . GLU B 1 213 ? 21.562 26 19.578 1 98.12 213 GLU B C 1
ATOM 6088 O O . GLU B 1 213 ? 21.969 24.891 19.922 1 98.12 213 GLU B O 1
ATOM 6093 N N . ALA B 1 214 ? 20.344 26.406 19.703 1 98.12 214 ALA B N 1
ATOM 6094 C CA . ALA B 1 214 ? 19.312 25.484 20.172 1 98.12 214 ALA B CA 1
ATOM 6095 C C . ALA B 1 214 ? 19.188 24.281 19.234 1 98.12 214 ALA B C 1
ATOM 6097 O O . ALA B 1 214 ? 18.953 23.156 19.688 1 98.12 214 ALA B O 1
ATOM 6098 N N . ALA B 1 215 ? 19.312 24.516 17.922 1 98.25 215 ALA B N 1
ATOM 6099 C CA . ALA B 1 215 ? 19.266 23.422 16.953 1 98.25 215 ALA B CA 1
ATOM 6100 C C . ALA B 1 215 ? 20.375 22.422 17.188 1 98.25 215 ALA B C 1
ATOM 6102 O O . ALA B 1 215 ? 20.141 21.203 17.109 1 98.25 215 ALA B O 1
ATOM 6103 N N . LEU B 1 216 ? 21.531 22.922 17.469 1 97.81 216 LEU B N 1
ATOM 6104 C CA . LEU B 1 216 ? 22.672 22.047 17.734 1 97.81 216 LEU B CA 1
ATOM 6105 C C . LEU B 1 216 ? 22.438 21.234 19 1 97.81 216 LEU B C 1
ATOM 6107 O O . LEU B 1 216 ? 22.75 20.031 19.031 1 97.81 216 LEU B O 1
ATOM 6111 N N . GLU B 1 217 ? 21.922 21.859 19.984 1 97.19 217 GLU B N 1
ATOM 6112 C CA . GLU B 1 217 ? 21.625 21.172 21.234 1 97.19 217 GLU B CA 1
ATOM 6113 C C . GLU B 1 217 ? 20.578 20.078 21.031 1 97.19 217 GLU B C 1
ATOM 6115 O O . GLU B 1 217 ? 20.719 18.969 21.531 1 97.19 217 GLU B O 1
ATOM 6120 N N . ARG B 1 218 ? 19.516 20.422 20.312 1 96.75 218 ARG B N 1
ATOM 6121 C CA . ARG B 1 218 ? 18.453 19.453 20.031 1 96.75 218 ARG B CA 1
ATOM 6122 C C . ARG B 1 218 ? 18.984 18.281 19.219 1 96.75 218 ARG B C 1
ATOM 6124 O O . ARG B 1 218 ? 18.594 17.141 19.438 1 96.75 218 ARG B O 1
ATOM 6131 N N . ALA B 1 219 ? 19.812 18.594 18.25 1 96.69 219 ALA B N 1
ATOM 6132 C CA . ALA B 1 219 ? 20.406 17.547 17.422 1 96.69 219 ALA B CA 1
ATOM 6133 C C . ALA B 1 219 ? 21.188 16.547 18.266 1 96.69 219 ALA B C 1
ATOM 6135 O O . ALA B 1 219 ? 21.219 15.344 17.969 1 96.69 219 ALA B O 1
ATOM 6136 N N . SER B 1 220 ? 21.797 16.938 19.312 1 95.06 220 SER B N 1
ATOM 6137 C CA . SER B 1 220 ? 22.562 16.078 20.203 1 95.06 220 SER B CA 1
ATOM 6138 C C . SER B 1 220 ? 21.641 15.25 21.109 1 95.06 220 SER B C 1
ATOM 6140 O O . SER B 1 220 ? 22 14.148 21.516 1 95.06 220 SER B O 1
ATOM 6142 N N . ASP B 1 221 ? 20.484 15.758 21.438 1 93.38 221 ASP B N 1
ATOM 6143 C CA . ASP B 1 221 ? 19.547 15.109 22.344 1 93.38 221 ASP B CA 1
ATOM 6144 C C . ASP B 1 221 ? 18.688 14.07 21.609 1 93.38 221 ASP B C 1
ATOM 6146 O O . ASP B 1 221 ? 18.188 13.133 22.234 1 93.38 221 ASP B O 1
ATOM 6150 N N . GLU B 1 222 ? 18.5 14.281 20.344 1 93.75 222 GLU B N 1
ATOM 6151 C CA . GLU B 1 222 ? 17.672 13.383 19.562 1 93.75 222 GLU B CA 1
ATOM 6152 C C . GLU B 1 222 ? 18.406 12.094 19.234 1 93.75 222 GLU B C 1
ATOM 6154 O O . GLU B 1 222 ? 19.609 12.109 18.953 1 93.75 222 GLU B O 1
ATOM 6159 N N . GLU B 1 223 ? 17.719 10.938 19.422 1 90.31 223 GLU B N 1
ATOM 6160 C CA . GLU B 1 223 ? 18.312 9.656 19.047 1 90.31 223 GLU B CA 1
ATOM 6161 C C . GLU B 1 223 ? 18.75 9.648 17.594 1 90.31 223 GLU B C 1
ATOM 6163 O O . GLU B 1 223 ? 19.891 9.328 17.266 1 90.31 223 GLU B O 1
ATOM 6168 N N . ASP B 1 224 ? 17.828 9.938 16.766 1 88.12 224 ASP B N 1
ATOM 6169 C CA . ASP B 1 224 ? 18.094 10.203 15.352 1 88.12 224 ASP B CA 1
ATOM 6170 C C . ASP B 1 224 ? 17.875 11.672 15.016 1 88.12 224 ASP B C 1
ATOM 6172 O O . ASP B 1 224 ? 16.734 12.117 14.883 1 88.12 224 ASP B O 1
ATOM 6176 N N . ALA B 1 225 ? 18.969 12.297 14.711 1 89.56 225 ALA B N 1
ATOM 6177 C CA . ALA B 1 225 ? 18.891 13.742 14.523 1 89.56 225 ALA B CA 1
ATOM 6178 C C . ALA B 1 225 ? 18.062 14.094 13.297 1 89.56 225 ALA B C 1
ATOM 6180 O O . ALA B 1 225 ? 18.281 13.555 12.211 1 89.56 225 ALA B O 1
ATOM 6181 N N . SER B 1 226 ? 17.078 14.977 13.523 1 92.94 226 SER B N 1
ATOM 6182 C CA . SER B 1 226 ? 16.266 15.445 12.414 1 92.94 226 SER B CA 1
ATOM 6183 C C . SER B 1 226 ? 17.062 16.328 11.461 1 92.94 226 SER B C 1
ATOM 6185 O O . SER B 1 226 ? 16.766 16.406 10.273 1 92.94 226 SER B O 1
ATOM 6187 N N . ALA B 1 227 ? 17.969 17.094 12 1 94.88 227 ALA B N 1
ATOM 6188 C CA . ALA B 1 227 ? 18.969 17.859 11.25 1 94.88 227 ALA B CA 1
ATOM 6189 C C . ALA B 1 227 ? 20.359 17.609 11.812 1 94.88 227 ALA B C 1
ATOM 6191 O O . ALA B 1 227 ? 20.578 17.688 13.023 1 94.88 227 ALA B O 1
ATOM 6192 N N . SER B 1 228 ? 21.297 17.406 10.969 1 95.94 228 SER B N 1
ATOM 6193 C CA . SER B 1 228 ? 22.641 17.047 11.422 1 95.94 228 SER B CA 1
ATOM 6194 C C . SER B 1 228 ? 23.438 18.281 11.836 1 95.94 228 SER B C 1
ATOM 6196 O O . SER B 1 228 ? 23.125 19.391 11.414 1 95.94 228 SER B O 1
ATOM 6198 N N . ARG B 1 229 ? 24.484 18 12.625 1 96.75 229 ARG B N 1
ATOM 6199 C CA . ARG B 1 229 ? 25.391 19.062 13.055 1 96.75 229 ARG B CA 1
ATOM 6200 C C . ARG B 1 229 ? 26.062 19.719 11.859 1 96.75 229 ARG B C 1
ATOM 6202 O O . ARG B 1 229 ? 26.219 20.938 11.828 1 96.75 229 ARG B O 1
ATOM 6209 N N . ASP B 1 230 ? 26.312 18.906 10.898 1 96.69 230 ASP B N 1
ATOM 6210 C CA . ASP B 1 230 ? 27 19.375 9.711 1 96.69 230 ASP B CA 1
ATOM 6211 C C . ASP B 1 230 ? 26.109 20.312 8.898 1 96.69 230 ASP B C 1
ATOM 6213 O O . ASP B 1 230 ? 26.594 21.188 8.188 1 96.69 230 ASP B O 1
ATOM 6217 N N . GLU B 1 231 ? 24.891 20.125 9.047 1 96.75 231 GLU B N 1
ATOM 6218 C CA . GLU B 1 231 ? 23.938 20.969 8.344 1 96.75 231 GLU B CA 1
ATOM 6219 C C . GLU B 1 231 ? 23.734 22.297 9.078 1 96.75 231 GLU B C 1
ATOM 6221 O O . GLU B 1 231 ? 23.562 23.344 8.453 1 96.75 231 GLU B O 1
ATOM 6226 N N . ILE B 1 232 ? 23.766 22.312 10.391 1 98.12 232 ILE B N 1
ATOM 6227 C CA . ILE B 1 232 ? 23.375 23.438 11.234 1 98.12 232 ILE B CA 1
ATOM 6228 C C . ILE B 1 232 ? 24.562 24.375 11.406 1 98.12 232 ILE B C 1
ATOM 6230 O O . ILE B 1 232 ? 24.391 25.594 11.375 1 98.12 232 ILE B O 1
ATOM 6234 N N . GLU B 1 233 ? 25.719 23.906 11.523 1 97.88 233 GLU B N 1
ATOM 6235 C CA . GLU B 1 233 ? 26.906 24.656 11.922 1 97.88 233 GLU B CA 1
ATOM 6236 C C . GLU B 1 233 ? 27.203 25.766 10.93 1 97.88 233 GLU B C 1
ATOM 6238 O O . GLU B 1 233 ? 27.562 26.875 11.328 1 97.88 233 GLU B O 1
ATOM 6243 N N . PRO B 1 234 ? 27.156 25.453 9.641 1 97.56 234 PRO B N 1
ATOM 6244 C CA . PRO B 1 234 ? 27.422 26.547 8.695 1 97.56 234 PRO B CA 1
ATOM 6245 C C . PRO B 1 234 ? 26.469 27.734 8.875 1 97.56 234 PRO B C 1
ATOM 6247 O O . PRO B 1 234 ? 26.859 28.875 8.688 1 97.56 234 PRO B O 1
ATOM 6250 N N . PHE B 1 235 ? 25.234 27.484 9.203 1 97.75 235 PHE B N 1
ATOM 6251 C CA . PHE B 1 235 ? 24.266 28.562 9.414 1 97.75 235 PHE B CA 1
ATOM 6252 C C . PHE B 1 235 ? 24.609 29.359 10.664 1 97.75 235 PHE B C 1
ATOM 6254 O O . PHE B 1 235 ? 24.5 30.578 10.672 1 97.75 235 PHE B O 1
ATOM 6261 N N . LEU B 1 236 ? 25.016 28.672 11.711 1 98.12 236 LEU B N 1
ATOM 6262 C CA . LEU B 1 236 ? 25.406 29.344 12.945 1 98.12 236 LEU B CA 1
ATOM 6263 C C . LEU B 1 236 ? 26.609 30.25 12.703 1 98.12 236 LEU B C 1
ATOM 6265 O O . LEU B 1 236 ? 26.609 31.406 13.125 1 98.12 236 LEU B O 1
ATOM 6269 N N . LYS B 1 237 ? 27.562 29.734 12.008 1 97.31 237 LYS B N 1
ATOM 6270 C CA . LYS B 1 237 ? 28.766 30.516 11.719 1 97.31 237 LYS B CA 1
ATOM 6271 C C . LYS B 1 237 ? 28.438 31.75 10.875 1 97.31 237 LYS B C 1
ATOM 6273 O O . LYS B 1 237 ? 28.938 32.844 11.133 1 97.31 237 LYS B O 1
ATOM 6278 N N . SER B 1 238 ? 27.656 31.516 9.938 1 97.44 238 SER B N 1
ATOM 6279 C CA . SER B 1 238 ? 27.25 32.594 9.07 1 97.44 238 SER B CA 1
ATOM 6280 C C . SER B 1 238 ? 26.469 33.656 9.836 1 97.44 238 SER B C 1
ATOM 6282 O O . SER B 1 238 ? 26.641 34.875 9.617 1 97.44 238 SER B O 1
ATOM 6284 N N . ALA B 1 239 ? 25.547 33.188 10.695 1 97.81 239 ALA B N 1
ATOM 6285 C CA . ALA B 1 239 ? 24.734 34.094 11.492 1 97.81 239 ALA B CA 1
ATOM 6286 C C . ALA B 1 239 ? 25.609 34.969 12.406 1 97.81 239 ALA B C 1
ATOM 6288 O O . ALA B 1 239 ? 25.359 36.156 12.586 1 97.81 239 ALA B O 1
ATOM 6289 N N . ILE B 1 240 ? 26.609 34.375 12.953 1 97.62 240 ILE B N 1
ATOM 6290 C CA . ILE B 1 240 ? 27.531 35.094 13.828 1 97.62 240 ILE B CA 1
ATOM 6291 C C . ILE B 1 240 ? 28.281 36.156 13.031 1 97.62 240 ILE B C 1
ATOM 6293 O O . ILE B 1 240 ? 28.422 37.312 13.484 1 97.62 240 ILE B O 1
ATOM 6297 N N . LYS B 1 241 ? 28.719 35.781 11.898 1 97.19 241 LYS B N 1
ATOM 6298 C CA . LYS B 1 241 ? 29.438 36.719 11.047 1 97.19 241 LYS B CA 1
ATOM 6299 C C . LYS B 1 241 ? 28.562 37.906 10.664 1 97.19 241 LYS B C 1
ATOM 6301 O O . LYS B 1 241 ? 28.984 39.062 10.758 1 97.19 241 LYS B O 1
ATOM 6306 N N . VAL B 1 242 ? 27.391 37.625 10.188 1 97.19 242 VAL B N 1
ATOM 6307 C CA . VAL B 1 242 ? 26.469 38.656 9.789 1 97.19 242 VAL B CA 1
ATOM 6308 C C . VAL B 1 242 ? 26.141 39.562 10.992 1 97.19 242 VAL B C 1
ATOM 6310 O O . VAL B 1 242 ? 26.125 40.781 10.875 1 97.19 242 VAL B O 1
ATOM 6313 N N . HIS B 1 243 ? 25.828 38.906 12.133 1 97.38 243 HIS B N 1
ATOM 6314 C CA . HIS B 1 243 ? 25.547 39.594 13.375 1 97.38 243 HIS B CA 1
ATOM 6315 C C . HIS B 1 243 ? 26.641 40.625 13.695 1 97.38 243 HIS B C 1
ATOM 6317 O O . HIS B 1 243 ? 26.359 41.781 13.922 1 97.38 243 HIS B O 1
ATOM 6323 N N . ASP B 1 244 ? 27.859 40.219 13.641 1 96.75 244 ASP B N 1
ATOM 6324 C CA . ASP B 1 244 ? 28.984 41.062 14.023 1 96.75 244 ASP B CA 1
ATOM 6325 C C . ASP B 1 244 ? 29.234 42.156 12.984 1 96.75 244 ASP B C 1
ATOM 6327 O O . ASP B 1 244 ? 29.578 43.281 13.328 1 96.75 244 ASP B O 1
ATOM 6331 N N . ASP B 1 245 ? 29.078 41.812 11.781 1 96.31 245 ASP B N 1
ATOM 6332 C CA . ASP B 1 245 ? 29.25 42.812 10.711 1 96.31 245 ASP B CA 1
ATOM 6333 C C . ASP B 1 245 ? 28.219 43.906 10.82 1 96.31 245 ASP B C 1
ATOM 6335 O O . ASP B 1 245 ? 28.547 45.094 10.664 1 96.31 245 ASP B O 1
ATOM 6339 N N . VAL B 1 246 ? 27.016 43.5 11.047 1 96.44 246 VAL B N 1
ATOM 6340 C CA . VAL B 1 246 ? 25.938 44.469 11.164 1 96.44 246 VAL B CA 1
ATOM 6341 C C . VAL B 1 246 ? 26.156 45.344 12.398 1 96.44 246 VAL B C 1
ATOM 6343 O O . VAL B 1 246 ? 25.953 46.562 12.359 1 96.44 246 VAL B O 1
ATOM 6346 N N . LEU B 1 247 ? 26.562 44.688 13.492 1 94.56 247 LEU B N 1
ATOM 6347 C CA . LEU B 1 247 ? 26.828 45.438 14.719 1 94.56 247 LEU B CA 1
ATOM 6348 C C . LEU B 1 247 ? 27.922 46.469 14.484 1 94.56 247 LEU B C 1
ATOM 6350 O O . LEU B 1 247 ? 27.812 47.625 14.938 1 94.56 247 LEU B O 1
ATOM 6354 N N . GLU B 1 248 ? 28.906 46.188 13.727 1 93.5 248 GLU B N 1
ATOM 6355 C CA . GLU B 1 248 ? 30.047 47.062 13.469 1 93.5 248 GLU B CA 1
ATOM 6356 C C . GLU B 1 248 ? 29.672 48.188 12.508 1 93.5 248 GLU B C 1
ATOM 6358 O O . GLU B 1 248 ? 30.156 49.312 12.633 1 93.5 248 GLU B O 1
ATOM 6363 N N . THR B 1 249 ? 28.828 47.938 11.617 1 94.81 249 THR B N 1
ATOM 6364 C CA . THR B 1 249 ? 28.578 48.875 10.539 1 94.81 249 THR B CA 1
ATOM 6365 C C . THR B 1 249 ? 27.328 49.719 10.836 1 94.81 249 THR B C 1
ATOM 6367 O O . THR B 1 249 ? 27.25 50.875 10.492 1 94.81 249 THR B O 1
ATOM 6370 N N . ARG B 1 250 ? 26.359 49.062 11.492 1 92 250 ARG B N 1
ATOM 6371 C CA . ARG B 1 250 ? 25.062 49.75 11.617 1 92 250 ARG B CA 1
ATOM 6372 C C . ARG B 1 250 ? 24.703 49.969 13.078 1 92 250 ARG B C 1
ATOM 6374 O O . ARG B 1 250 ? 23.875 50.844 13.391 1 92 250 ARG B O 1
ATOM 6381 N N . GLY B 1 251 ? 25.25 49.156 13.969 1 89 251 GLY B N 1
ATOM 6382 C CA . GLY B 1 251 ? 24.938 49.281 15.375 1 89 251 GLY B CA 1
ATOM 6383 C C . GLY B 1 251 ? 24.062 48.156 15.906 1 89 251 GLY B C 1
ATOM 6384 O O . GLY B 1 251 ? 23.797 47.188 15.195 1 89 251 GLY B O 1
ATOM 6385 N N . PRO B 1 252 ? 23.641 48.25 17.109 1 87.94 252 PRO B N 1
ATOM 6386 C CA . PRO B 1 252 ? 22.969 47.125 17.781 1 87.94 252 PRO B CA 1
ATOM 6387 C C . PRO B 1 252 ? 21.5 46.969 17.344 1 87.94 252 PRO B C 1
ATOM 6389 O O . PRO B 1 252 ? 20.969 45.875 17.328 1 87.94 252 PRO B O 1
ATOM 6392 N N . ARG B 1 253 ? 20.859 48.125 17.141 1 87.75 253 ARG B N 1
ATOM 6393 C CA . ARG B 1 253 ? 19.438 48 16.812 1 87.75 253 ARG B CA 1
ATOM 6394 C C . ARG B 1 253 ? 19.031 49.031 15.773 1 87.75 253 ARG B C 1
ATOM 6396 O O . ARG B 1 253 ? 19.516 50.156 15.789 1 87.75 253 ARG B O 1
ATOM 6403 N N . GLY B 1 254 ? 18.172 48.531 14.859 1 82.38 254 GLY B N 1
ATOM 6404 C CA . GLY B 1 254 ? 17.562 49.406 13.859 1 82.38 254 GLY B CA 1
ATOM 6405 C C . GLY B 1 254 ? 16.156 48.969 13.492 1 82.38 254 GLY B C 1
ATOM 6406 O O . GLY B 1 254 ? 15.531 48.188 14.219 1 82.38 254 GLY B O 1
ATOM 6407 N N . LEU B 1 255 ? 15.594 49.5 12.422 1 76.44 255 LEU B N 1
ATOM 6408 C CA . LEU B 1 255 ? 14.227 49.219 11.992 1 76.44 255 LEU B CA 1
ATOM 6409 C C . LEU B 1 255 ? 14.094 47.781 11.508 1 76.44 255 LEU B C 1
ATOM 6411 O O . LEU B 1 255 ? 13.055 47.156 11.695 1 76.44 255 LEU B O 1
ATOM 6415 N N . ASP B 1 256 ? 15.258 47.375 10.898 1 82.88 256 ASP B N 1
ATOM 6416 C CA . ASP B 1 256 ? 15.133 46.062 10.266 1 82.88 256 ASP B CA 1
ATOM 6417 C C . ASP B 1 256 ? 16.234 45.125 10.75 1 82.88 256 ASP B C 1
ATOM 6419 O O . ASP B 1 256 ? 16.469 44.062 10.141 1 82.88 256 ASP B O 1
ATOM 6423 N N . TRP B 1 257 ? 16.891 45.5 11.734 1 91.12 257 TRP B N 1
ATOM 6424 C CA . TRP B 1 257 ? 17.922 44.594 12.242 1 91.12 257 TRP B CA 1
ATOM 6425 C C . TRP B 1 257 ? 18.047 44.719 13.758 1 91.12 257 TRP B C 1
ATOM 6427 O O . TRP B 1 257 ? 17.734 45.75 14.336 1 91.12 257 TRP B O 1
ATOM 6437 N N . GLN B 1 258 ? 18.422 43.656 14.344 1 92.75 258 GLN B N 1
ATOM 6438 C CA . GLN B 1 258 ? 18.672 43.594 15.773 1 92.75 258 GLN B CA 1
ATOM 6439 C C . GLN B 1 258 ? 19.859 42.688 16.078 1 92.75 258 GLN B C 1
ATOM 6441 O O . GLN B 1 258 ? 19.922 41.562 15.602 1 92.75 258 GLN B O 1
ATOM 6446 N N . THR B 1 259 ? 20.812 43.25 16.75 1 94.25 259 THR B N 1
ATOM 6447 C CA . THR B 1 259 ? 21.984 42.5 17.188 1 94.25 259 THR B CA 1
ATOM 6448 C C . THR B 1 259 ? 22.172 42.625 18.703 1 94.25 259 THR B C 1
ATOM 6450 O O . THR B 1 259 ? 21.344 43.25 19.375 1 94.25 259 THR B O 1
ATOM 6453 N N . LYS B 1 260 ? 23.125 41.875 19.25 1 91.88 260 LYS B N 1
ATOM 6454 C CA . LYS B 1 260 ? 23.578 42.125 20.625 1 91.88 260 LYS B CA 1
ATOM 6455 C C . LYS B 1 260 ? 24.391 43.438 20.703 1 91.88 260 LYS B C 1
ATOM 6457 O O . LYS B 1 260 ? 24.672 44.062 19.688 1 91.88 260 LYS B O 1
ATOM 6462 N N . TRP B 1 261 ? 24.609 43.812 21.938 1 89.12 261 TRP B N 1
ATOM 6463 C CA . TRP B 1 261 ? 25.375 45.062 22.141 1 89.12 261 TRP B CA 1
ATOM 6464 C C . TRP B 1 261 ? 26.875 44.781 22.062 1 89.12 261 TRP B C 1
ATOM 6466 O O . TRP B 1 261 ? 27.672 45.719 21.938 1 89.12 261 TRP B O 1
ATOM 6476 N N . VAL B 1 262 ? 27.156 43.5 22.172 1 91.44 262 VAL B N 1
ATOM 6477 C CA . VAL B 1 262 ? 28.547 43.062 22.109 1 91.44 262 VAL B CA 1
ATOM 6478 C C . VAL B 1 262 ? 28.703 42 21.031 1 91.44 262 VAL B C 1
ATOM 6480 O O . VAL B 1 262 ? 27.828 41.125 20.875 1 91.44 262 VAL B O 1
ATOM 6483 N N . PRO B 1 263 ? 29.812 42.125 20.281 1 93.94 263 PRO B N 1
ATOM 6484 C CA . PRO B 1 263 ? 30.031 41.062 19.281 1 93.94 263 PRO B CA 1
ATOM 6485 C C . PRO B 1 263 ? 30.141 39.688 19.891 1 93.94 263 PRO B C 1
ATOM 6487 O O . PRO B 1 263 ? 30.531 39.531 21.047 1 93.94 263 PRO B O 1
ATOM 6490 N N . VAL B 1 264 ? 29.797 38.719 19.109 1 94.12 264 VAL B N 1
ATOM 6491 C CA . VAL B 1 264 ? 29.891 37.344 19.547 1 94.12 264 VAL B CA 1
ATOM 6492 C C . VAL B 1 264 ? 31.328 36.844 19.422 1 94.12 264 VAL B C 1
ATOM 6494 O O . VAL B 1 264 ? 31.797 36.062 20.266 1 94.12 264 VAL B O 1
ATOM 6497 N N . ASP B 1 265 ? 31.922 37.344 18.344 1 92.38 265 ASP B N 1
ATOM 6498 C CA . ASP B 1 265 ? 33.344 37.031 18.188 1 92.38 265 ASP B CA 1
ATOM 6499 C C . ASP B 1 265 ? 34.156 37.625 19.328 1 92.38 265 ASP B C 1
ATOM 6501 O O . ASP B 1 265 ? 34.125 38.844 19.562 1 92.38 265 ASP B O 1
ATOM 6505 N N . GLU B 1 266 ? 34.938 36.812 19.938 1 90.12 266 GLU B N 1
ATOM 6506 C CA . GLU B 1 266 ? 35.688 37.219 21.141 1 90.12 266 GLU B CA 1
ATOM 6507 C C . GLU B 1 266 ? 36.75 38.25 20.828 1 90.12 266 GLU B C 1
ATOM 6509 O O . GLU B 1 266 ? 36.969 39.188 21.625 1 90.12 266 GLU B O 1
ATOM 6514 N N . GLU B 1 267 ? 37.406 38.094 19.781 1 90.25 267 GLU B N 1
ATOM 6515 C CA . GLU B 1 267 ? 38.406 39.062 19.406 1 90.25 267 GLU B CA 1
ATOM 6516 C C . GLU B 1 267 ? 37.812 40.438 19.156 1 90.25 267 GLU B C 1
ATOM 6518 O O . GLU B 1 267 ? 38.375 41.469 19.609 1 90.25 267 GLU B O 1
ATOM 6523 N N . LEU B 1 268 ? 36.75 40.438 18.469 1 91 268 LEU B N 1
ATOM 6524 C CA . LEU B 1 268 ? 36.062 41.688 18.203 1 91 268 LEU B CA 1
ATOM 6525 C C . LEU B 1 268 ? 35.5 42.312 19.484 1 91 268 LEU B C 1
ATOM 6527 O O . LEU B 1 268 ? 35.469 43.531 19.656 1 91 268 LEU B O 1
ATOM 6531 N N . ALA B 1 269 ? 35 41.469 20.375 1 90.25 269 ALA B N 1
ATOM 6532 C CA . ALA B 1 269 ? 34.344 41.906 21.609 1 90.25 269 ALA B CA 1
ATOM 6533 C C . ALA B 1 269 ? 35.344 42.562 22.562 1 90.25 269 ALA B C 1
ATOM 6535 O O . ALA B 1 269 ? 34.969 43.344 23.438 1 90.25 269 ALA B O 1
ATOM 6536 N N . SER B 1 270 ? 36.656 42.281 22.344 1 87.81 270 SER B N 1
ATOM 6537 C CA . SER B 1 270 ? 37.719 42.781 23.234 1 87.81 270 SER B CA 1
ATOM 6538 C C . SER B 1 270 ? 38.094 44.188 22.891 1 87.81 270 SER B C 1
ATOM 6540 O O . SER B 1 270 ? 38.781 44.875 23.656 1 87.81 270 SER B O 1
ATOM 6542 N N . LYS B 1 271 ? 37.562 44.688 21.875 1 86.62 271 LYS B N 1
ATOM 6543 C CA . LYS B 1 271 ? 37.844 46.062 21.5 1 86.62 271 LYS B CA 1
ATOM 6544 C C . LYS B 1 271 ? 37.312 47.031 22.547 1 86.62 271 LYS B C 1
ATOM 6546 O O . LYS B 1 271 ? 36.312 46.781 23.203 1 86.62 271 LYS B O 1
ATOM 6551 N N . HIS B 1 272 ? 37.938 48.188 22.734 1 83.94 272 HIS B N 1
ATOM 6552 C CA . HIS B 1 272 ? 37.656 49.156 23.781 1 83.94 272 HIS B CA 1
ATOM 6553 C C . HIS B 1 272 ? 36.219 49.688 23.672 1 83.94 272 HIS B C 1
ATOM 6555 O O . HIS B 1 272 ? 35.562 49.906 24.688 1 83.94 272 HIS B O 1
ATOM 6561 N N . LYS B 1 273 ? 35.719 49.875 22.531 1 84.69 273 LYS B N 1
ATOM 6562 C CA . LYS B 1 273 ? 34.406 50.469 22.312 1 84.69 273 LYS B CA 1
ATOM 6563 C C . LYS B 1 273 ? 33.312 49.594 22.922 1 84.69 273 LYS B C 1
ATOM 6565 O O . LYS B 1 273 ? 32.25 50.094 23.297 1 84.69 273 LYS B O 1
ATOM 6570 N N . TYR B 1 274 ? 33.5 48.344 22.969 1 86 274 TYR B N 1
ATOM 6571 C CA . TYR B 1 274 ? 32.469 47.438 23.453 1 86 274 TYR B CA 1
ATOM 6572 C C . TYR B 1 274 ? 32.656 47.156 24.953 1 86 274 TYR B C 1
ATOM 6574 O O . TYR B 1 274 ? 31.734 46.656 25.609 1 86 274 TYR B O 1
ATOM 6582 N N . ARG B 1 275 ? 33.812 47.5 25.578 1 76.19 275 ARG B N 1
ATOM 6583 C CA . ARG B 1 275 ? 34.031 47.344 27.016 1 76.19 275 ARG B CA 1
ATOM 6584 C C . ARG B 1 275 ? 33.25 48.375 27.812 1 76.19 275 ARG B C 1
ATOM 6586 O O . ARG B 1 275 ? 32.781 48.094 28.906 1 76.19 275 ARG B O 1
ATOM 6593 N N . GLU B 1 276 ? 32.938 49.531 27.25 1 68.94 276 GLU B N 1
ATOM 6594 C CA . GLU B 1 276 ? 32.25 50.594 27.938 1 68.94 276 GLU B CA 1
ATOM 6595 C C . GLU B 1 276 ? 30.734 50.469 27.812 1 68.94 276 GLU B C 1
ATOM 6597 O O . GLU B 1 276 ? 29.984 50.875 28.688 1 68.94 276 GLU B O 1
ATOM 6602 N N . VAL B 1 277 ? 30.172 49.969 26.781 1 65.56 277 VAL B N 1
ATOM 6603 C CA . VAL B 1 277 ? 28.766 49.938 26.422 1 65.56 277 VAL B CA 1
ATOM 6604 C C . VAL B 1 277 ? 27.984 49.062 27.391 1 65.56 277 VAL B C 1
ATOM 6606 O O . VAL B 1 277 ? 26.797 49.281 27.641 1 65.56 277 VAL B O 1
ATOM 6609 N N . SER B 1 278 ? 28.688 48.094 28.047 1 60.09 278 SER B N 1
ATOM 6610 C CA . SER B 1 278 ? 27.984 47.125 28.875 1 60.09 278 SER B CA 1
ATOM 6611 C C . SER B 1 278 ? 27.25 47.812 30.031 1 60.09 278 SER B C 1
ATOM 6613 O O . SER B 1 278 ? 26.391 47.188 30.672 1 60.09 278 SER B O 1
ATOM 6615 N N . ASN B 1 279 ? 27.422 49.094 30.203 1 57.75 279 ASN B N 1
ATOM 6616 C CA . ASN B 1 279 ? 26.906 49.688 31.438 1 57.75 279 ASN B CA 1
ATOM 6617 C C . ASN B 1 279 ? 25.75 50.656 31.156 1 57.75 279 ASN B C 1
ATOM 6619 O O . ASN B 1 279 ? 25.344 51.438 32.031 1 57.75 279 ASN B O 1
ATOM 6623 N N . GLN B 1 280 ? 25.312 50.688 29.969 1 63.12 280 GLN B N 1
ATOM 6624 C CA . GLN B 1 280 ? 24.25 51.656 29.781 1 63.12 280 GLN B CA 1
ATOM 6625 C C . GLN B 1 280 ? 22.906 51.125 30.281 1 63.12 280 GLN B C 1
ATOM 6627 O O . GLN B 1 280 ? 22.469 50.062 29.859 1 63.12 280 GLN B O 1
ATOM 6632 N N . ARG B 1 281 ? 22.422 51.812 31.297 1 71.88 281 ARG B N 1
ATOM 6633 C CA . ARG B 1 281 ? 21.172 51.438 31.953 1 71.88 281 ARG B CA 1
ATOM 6634 C C . ARG B 1 281 ? 19.984 52.094 31.25 1 71.88 281 ARG B C 1
ATOM 6636 O O . ARG B 1 281 ? 20.078 53.219 30.75 1 71.88 281 ARG B O 1
ATOM 6643 N N . PHE B 1 282 ? 18.984 51.438 30.906 1 83.5 282 PHE B N 1
ATOM 6644 C CA . PHE B 1 282 ? 17.734 51.906 30.328 1 83.5 282 PHE B CA 1
ATOM 6645 C C . PHE B 1 282 ? 17.141 53.031 31.172 1 83.5 282 PHE B C 1
ATOM 6647 O O . PHE B 1 282 ? 17.016 52.906 32.375 1 83.5 282 PHE B O 1
ATOM 6654 N N . GLN B 1 283 ? 16.922 54.156 30.5 1 86.19 283 GLN B N 1
ATOM 6655 C CA . GLN B 1 283 ? 16.188 55.25 31.125 1 86.19 283 GLN B CA 1
ATOM 6656 C C . GLN B 1 283 ? 14.859 55.5 30.406 1 86.19 283 GLN B C 1
ATOM 6658 O O . GLN B 1 283 ? 14.844 55.844 29.219 1 86.19 283 GLN B O 1
ATOM 6663 N N . PRO B 1 284 ? 13.805 55.375 31.156 1 91.81 284 PRO B N 1
ATOM 6664 C CA . PRO B 1 284 ? 12.5 55.562 30.5 1 91.81 284 PRO B CA 1
ATOM 6665 C C . PRO B 1 284 ? 12.305 57 30 1 91.81 284 PRO B C 1
ATOM 6667 O O . PRO B 1 284 ? 12.656 57.938 30.688 1 91.81 284 PRO B O 1
ATOM 6670 N N . LYS B 1 285 ? 11.859 57.062 28.812 1 92.94 285 LYS B N 1
ATOM 6671 C CA . LYS B 1 285 ? 11.484 58.344 28.219 1 92.94 285 LYS B CA 1
ATOM 6672 C C . LYS B 1 285 ? 9.969 58.469 28.109 1 92.94 285 LYS B C 1
ATOM 6674 O O . LYS B 1 285 ? 9.391 58.312 27.047 1 92.94 285 LYS B O 1
ATOM 6679 N N . LEU B 1 286 ? 9.383 58.906 29.219 1 93.56 286 LEU B N 1
ATOM 6680 C CA . LEU B 1 286 ? 7.926 59 29.297 1 93.56 286 LEU B CA 1
ATOM 6681 C C . LEU B 1 286 ? 7.438 60.406 28.953 1 93.56 286 LEU B C 1
ATOM 6683 O O . LEU B 1 286 ? 8.156 61.375 29.156 1 93.56 286 LEU B O 1
ATOM 6687 N N . TYR B 1 287 ? 6.336 60.5 28.312 1 91.19 287 TYR B N 1
ATOM 6688 C CA . TYR B 1 287 ? 5.605 61.75 28.047 1 91.19 287 TYR B CA 1
ATOM 6689 C C . TYR B 1 287 ? 6.414 62.656 27.141 1 91.19 287 TYR B C 1
ATOM 6691 O O . TYR B 1 287 ? 6.391 63.875 27.297 1 91.19 287 TYR B O 1
ATOM 6699 N N . GLN B 1 288 ? 7.215 62.094 26.344 1 91.31 288 GLN B N 1
ATOM 6700 C CA . GLN B 1 288 ? 8 62.844 25.375 1 91.31 288 GLN B CA 1
ATOM 6701 C C . GLN B 1 288 ? 8.133 62.062 24.062 1 91.31 288 GLN B C 1
ATOM 6703 O O . GLN B 1 288 ? 7.75 60.906 23.984 1 91.31 288 GLN B O 1
ATOM 6708 N N . GLN B 1 289 ? 8.609 62.812 23.125 1 91.38 289 GLN B N 1
ATOM 6709 C CA . GLN B 1 289 ? 8.797 62.188 21.812 1 91.38 289 GLN B CA 1
ATOM 6710 C C . GLN B 1 289 ? 9.852 61.094 21.891 1 91.38 289 GLN B C 1
ATOM 6712 O O . GLN B 1 289 ? 10.898 61.25 22.516 1 91.38 289 GLN B O 1
ATOM 6717 N N . GLN B 1 290 ? 9.508 59.938 21.359 1 90.75 290 GLN B N 1
ATOM 6718 C CA . GLN B 1 290 ? 10.391 58.781 21.328 1 90.75 290 GLN B CA 1
ATOM 6719 C C . GLN B 1 290 ? 10.781 58.438 19.891 1 90.75 290 GLN B C 1
ATOM 6721 O O . GLN B 1 290 ? 9.969 58.531 18.984 1 90.75 290 GLN B O 1
ATOM 6726 N N . SER B 1 291 ? 12.062 58.062 19.766 1 86.69 291 SER B N 1
ATOM 6727 C CA . SER B 1 291 ? 12.453 57.438 18.5 1 86.69 291 SER B CA 1
ATOM 6728 C C . SER B 1 291 ? 11.789 56.094 18.328 1 86.69 291 SER B C 1
ATOM 6730 O O . SER B 1 291 ? 11.195 55.562 19.266 1 86.69 291 SER B O 1
ATOM 6732 N N . GLU B 1 292 ? 11.883 55.594 17.156 1 84.62 292 GLU B N 1
ATOM 6733 C CA . GLU B 1 292 ? 11.305 54.281 16.891 1 84.62 292 GLU B CA 1
ATOM 6734 C C . GLU B 1 292 ? 11.93 53.219 17.797 1 84.62 292 GLU B C 1
ATOM 6736 O O . GLU B 1 292 ? 11.234 52.312 18.281 1 84.62 292 GLU B O 1
ATOM 6741 N N . GLU B 1 293 ? 13.172 53.375 17.984 1 83.44 293 GLU B N 1
ATOM 6742 C CA . GLU B 1 293 ? 13.891 52.406 18.812 1 83.44 293 GLU B CA 1
ATOM 6743 C C . GLU B 1 293 ? 13.469 52.5 20.266 1 83.44 293 GLU B C 1
ATOM 6745 O O . GLU B 1 293 ? 13.289 51.5 20.953 1 83.44 293 GLU B O 1
ATOM 6750 N N . GLU B 1 294 ? 13.375 53.719 20.688 1 88 294 GLU B N 1
ATOM 6751 C CA . GLU B 1 294 ? 12.969 53.938 22.062 1 88 294 GLU B CA 1
ATOM 6752 C C . GLU B 1 294 ? 11.555 53.438 22.312 1 88 294 GLU B C 1
ATOM 6754 O O . GLU B 1 294 ? 11.281 52.844 23.359 1 88 294 GLU B O 1
ATOM 6759 N N . GLU B 1 295 ? 10.703 53.719 21.391 1 91.81 295 GLU B N 1
ATOM 6760 C CA . GLU B 1 295 ? 9.32 53.25 21.516 1 91.81 295 GLU B CA 1
ATOM 6761 C C . GLU B 1 295 ? 9.242 51.719 21.578 1 91.81 295 GLU B C 1
ATOM 6763 O O . GLU B 1 295 ? 8.477 51.188 22.359 1 91.81 295 GLU B O 1
ATOM 6768 N N . ARG B 1 296 ? 10.039 51.125 20.75 1 89.44 296 ARG B N 1
ATOM 6769 C CA . ARG B 1 296 ? 10.07 49.656 20.719 1 89.44 296 ARG B CA 1
ATOM 6770 C C . ARG B 1 296 ? 10.562 49.094 22.047 1 89.44 296 ARG B C 1
ATOM 6772 O O . ARG B 1 296 ? 10.047 48.094 22.531 1 89.44 296 ARG B O 1
ATOM 6779 N N . GLU B 1 297 ? 11.547 49.688 22.547 1 90.56 297 GLU B N 1
ATOM 6780 C CA . GLU B 1 297 ? 12.078 49.219 23.844 1 90.56 297 GLU B CA 1
ATOM 6781 C C . GLU B 1 297 ? 11.047 49.406 24.953 1 90.56 297 GLU B C 1
ATOM 6783 O O . GLU B 1 297 ? 10.883 48.5 25.781 1 90.56 297 GLU B O 1
ATOM 6788 N N . HIS B 1 298 ? 10.406 50.594 24.969 1 95.12 298 HIS B N 1
ATOM 6789 C CA . HIS B 1 298 ? 9.336 50.781 25.938 1 95.12 298 HIS B CA 1
ATOM 6790 C C . HIS B 1 298 ? 8.227 49.75 25.766 1 95.12 298 HIS B C 1
ATOM 6792 O O . HIS B 1 298 ? 7.738 49.188 26.75 1 95.12 298 HIS B O 1
ATOM 6798 N N . PHE B 1 299 ? 7.914 49.531 24.516 1 94.69 299 PHE B N 1
ATOM 6799 C CA . PHE B 1 299 ? 6.875 48.562 24.188 1 94.69 299 PHE B CA 1
ATOM 6800 C C . PHE B 1 299 ? 7.211 47.188 24.75 1 94.69 299 PHE B C 1
ATOM 6802 O O . PHE B 1 299 ? 6.402 46.594 25.453 1 94.69 299 PHE B O 1
ATOM 6809 N N . SER B 1 300 ? 8.367 46.719 24.469 1 93.56 300 SER B N 1
ATOM 6810 C CA . SER B 1 300 ? 8.773 45.375 24.875 1 93.56 300 SER B CA 1
ATOM 6811 C C . SER B 1 300 ? 8.836 45.25 26.391 1 93.56 300 SER B C 1
ATOM 6813 O O . SER B 1 300 ? 8.406 44.25 26.953 1 93.56 300 SER B O 1
ATOM 6815 N N . ARG B 1 301 ? 9.336 46.219 27.047 1 95.19 301 ARG B N 1
ATOM 6816 C CA . ARG B 1 301 ? 9.461 46.188 28.5 1 95.19 301 ARG B CA 1
ATOM 6817 C C . ARG B 1 301 ? 8.086 46.219 29.156 1 95.19 301 ARG B C 1
ATOM 6819 O O . ARG B 1 301 ? 7.863 45.5 30.156 1 95.19 301 ARG B O 1
ATOM 6826 N N . LEU B 1 302 ? 7.234 47 28.594 1 96.56 302 LEU B N 1
ATOM 6827 C CA . LEU B 1 302 ? 5.879 47.031 29.125 1 96.56 302 LEU B CA 1
ATOM 6828 C C . LEU B 1 302 ? 5.168 45.719 28.906 1 96.56 302 LEU B C 1
ATOM 6830 O O . LEU B 1 302 ? 4.422 45.25 29.766 1 96.56 302 LEU B O 1
ATOM 6834 N N . CYS B 1 303 ? 5.414 45.094 27.719 1 96 303 CYS B N 1
ATOM 6835 C CA . CYS B 1 303 ? 4.82 43.812 27.422 1 96 303 CYS B CA 1
ATOM 6836 C C . CYS B 1 303 ? 5.293 42.75 28.422 1 96 303 CYS B C 1
ATOM 6838 O O . CYS B 1 303 ? 4.57 41.812 28.719 1 96 303 CYS B O 1
ATOM 6840 N N . ARG B 1 304 ? 6.469 42.938 28.969 1 94.94 304 ARG B N 1
ATOM 6841 C CA . ARG B 1 304 ? 7.031 42 29.938 1 94.94 304 ARG B CA 1
ATOM 6842 C C . ARG B 1 304 ? 6.547 42.312 31.344 1 94.94 304 ARG B C 1
ATOM 6844 O O . ARG B 1 304 ? 6.938 41.656 32.312 1 94.94 304 ARG B O 1
ATOM 6851 N N . GLY B 1 305 ? 5.781 43.312 31.469 1 93.5 305 GLY B N 1
ATOM 6852 C CA . GLY B 1 305 ? 5.215 43.656 32.75 1 93.5 305 GLY B CA 1
ATOM 6853 C C . GLY B 1 305 ? 6.102 44.594 33.594 1 93.5 305 GLY B C 1
ATOM 6854 O O . GLY B 1 305 ? 5.859 44.781 34.781 1 93.5 305 GLY B O 1
ATOM 6855 N N . GLN B 1 306 ? 7.105 45.156 32.969 1 93.81 306 GLN B N 1
ATOM 6856 C CA . GLN B 1 306 ? 7.98 46.094 33.688 1 93.81 306 GLN B CA 1
ATOM 6857 C C . GLN B 1 306 ? 7.297 47.438 33.906 1 93.81 306 GLN B C 1
ATOM 6859 O O . GLN B 1 306 ? 6.586 47.938 33.031 1 93.81 306 GLN B O 1
ATOM 6864 N N . ARG B 1 307 ? 7.531 47.969 35.062 1 92.5 307 ARG B N 1
ATOM 6865 C CA . ARG B 1 307 ? 7.004 49.312 35.375 1 92.5 307 ARG B CA 1
ATOM 6866 C C . ARG B 1 307 ? 8 50.406 35 1 92.5 307 ARG B C 1
ATOM 6868 O O . ARG B 1 307 ? 9.117 50.406 35.531 1 92.5 307 ARG B O 1
ATOM 6875 N N . LEU B 1 308 ? 7.566 51.219 34.219 1 94.62 308 LEU B N 1
ATOM 6876 C CA . LEU B 1 308 ? 8.484 52.25 33.719 1 94.62 308 LEU B CA 1
ATOM 6877 C C . LEU B 1 308 ? 8.227 53.594 34.406 1 94.62 308 LEU B C 1
ATOM 6879 O O . LEU B 1 308 ? 9.07 54.469 34.375 1 94.62 308 LEU B O 1
ATOM 6883 N N . ARG B 1 309 ? 7.074 53.781 35.062 1 93.75 309 ARG B N 1
ATOM 6884 C CA . ARG B 1 309 ? 6.715 55.031 35.719 1 93.75 309 ARG B CA 1
ATOM 6885 C C . ARG B 1 309 ? 7.266 55.062 37.125 1 93.75 309 ARG B C 1
ATOM 6887 O O . ARG B 1 309 ? 7.426 54.031 37.781 1 93.75 309 ARG B O 1
ATOM 6894 N N . PRO B 1 310 ? 7.504 56.312 37.594 1 90.44 310 PRO B N 1
ATOM 6895 C CA . PRO B 1 310 ? 7.883 56.406 39 1 90.44 310 PRO B CA 1
ATOM 6896 C C . PRO B 1 310 ? 6.781 55.938 39.969 1 90.44 310 PRO B C 1
ATOM 6898 O O . PRO B 1 310 ? 5.598 56.062 39.625 1 90.44 310 PRO B O 1
ATOM 6901 N N . VAL B 1 311 ? 7.152 55.562 41.094 1 88.38 311 VAL B N 1
ATOM 6902 C CA . VAL B 1 311 ? 6.258 54.969 42.062 1 88.38 311 VAL B CA 1
ATOM 6903 C C . VAL B 1 311 ? 5.23 56 42.531 1 88.38 311 VAL B C 1
ATOM 6905 O O . VAL B 1 311 ? 4.078 55.688 42.812 1 88.38 311 VAL B O 1
ATOM 6908 N N . GLU B 1 312 ? 5.707 57.219 42.562 1 87.94 312 GLU B N 1
ATOM 6909 C CA . GLU B 1 312 ? 4.828 58.312 43 1 87.94 312 GLU B CA 1
ATOM 6910 C C . GLU B 1 312 ? 3.619 58.438 42.094 1 87.94 312 GLU B C 1
ATOM 6912 O O . GLU B 1 312 ? 2.506 58.688 42.562 1 87.94 312 GLU B O 1
ATOM 6917 N N . VAL B 1 313 ? 3.875 58.25 40.875 1 87.25 313 VAL B N 1
ATOM 6918 C CA . VAL B 1 313 ? 2.805 58.375 39.875 1 87.25 313 VAL B CA 1
ATOM 6919 C C . VAL B 1 313 ? 1.85 57.188 40 1 87.25 313 VAL B C 1
ATOM 6921 O O . VAL B 1 313 ? 0.629 57.344 39.969 1 87.25 313 VAL B O 1
ATOM 6924 N N . GLU B 1 314 ? 2.336 56.094 40.312 1 86.94 314 GLU B N 1
ATOM 6925 C CA . GLU B 1 314 ? 1.531 54.875 40.406 1 86.94 314 GLU B CA 1
ATOM 6926 C C . GLU B 1 314 ? 0.647 54.875 41.656 1 86.94 314 GLU B C 1
ATOM 6928 O O . GLU B 1 314 ? -0.47 54.375 41.625 1 86.94 314 GLU B O 1
ATOM 6933 N N . THR B 1 315 ? 1.138 55.406 42.625 1 83.81 315 THR B N 1
ATOM 6934 C CA . THR B 1 315 ? 0.422 55.375 43.906 1 83.81 315 THR B CA 1
ATOM 6935 C C . THR B 1 315 ? -0.711 56.406 43.906 1 83.81 315 THR B C 1
ATOM 6937 O O . THR B 1 315 ? -1.62 56.312 44.75 1 83.81 315 THR B O 1
ATOM 6940 N N . SER B 1 316 ? -0.665 57.344 43 1 84.19 316 SER B N 1
ATOM 6941 C CA . SER B 1 316 ? -1.688 58.375 42.938 1 84.19 316 SER B CA 1
ATOM 6942 C C . SER B 1 316 ? -2.941 57.875 42.219 1 84.19 316 SER B C 1
ATOM 6944 O O . SER B 1 316 ? -4.004 58.5 42.312 1 84.19 316 SER B O 1
ATOM 6946 N N . LEU B 1 317 ? -2.834 56.75 41.656 1 83.31 317 LEU B N 1
ATOM 6947 C CA . LEU B 1 317 ? -3.953 56.188 40.906 1 83.31 317 LEU B CA 1
ATOM 6948 C C . LEU B 1 317 ? -4.938 55.5 41.844 1 83.31 317 LEU B C 1
ATOM 6950 O O . LEU B 1 317 ? -4.535 54.875 42.812 1 83.31 317 LEU B O 1
ATOM 6954 N N . VAL B 1 318 ? -6.234 55.656 41.531 1 80.69 318 VAL B N 1
ATOM 6955 C CA . VAL B 1 318 ? -7.242 55.125 42.438 1 80.69 318 VAL B CA 1
ATOM 6956 C C . VAL B 1 318 ? -8.211 54.219 41.688 1 80.69 318 VAL B C 1
ATOM 6958 O O . VAL B 1 318 ? -8.297 54.281 40.469 1 80.69 318 VAL B O 1
ATOM 6961 N N . CYS B 1 319 ? -8.711 53.25 42.406 1 81.19 319 CYS B N 1
ATOM 6962 C CA . CYS B 1 319 ? -9.836 52.438 41.969 1 81.19 319 CYS B CA 1
ATOM 6963 C C . CYS B 1 319 ? -11.102 52.812 42.75 1 81.19 319 CYS B C 1
ATOM 6965 O O . CYS B 1 319 ? -11.102 52.875 43.969 1 81.19 319 CYS B O 1
ATOM 6967 N N . ARG B 1 320 ? -12.117 53.25 41.969 1 77.69 320 ARG B N 1
ATOM 6968 C CA . ARG B 1 320 ? -13.32 53.719 42.656 1 77.69 320 ARG B CA 1
ATOM 6969 C C . ARG B 1 320 ? -14.578 53.188 41.969 1 77.69 320 ARG B C 1
ATOM 6971 O O . ARG B 1 320 ? -14.539 52.781 40.812 1 77.69 320 ARG B O 1
ATOM 6978 N N . LEU B 1 321 ? -15.539 53.031 42.844 1 72.31 321 LEU B N 1
ATOM 6979 C CA . LEU B 1 321 ? -16.859 52.688 42.312 1 72.31 321 LEU B CA 1
ATOM 6980 C C . LEU B 1 321 ? -17.531 53.938 41.719 1 72.31 321 LEU B C 1
ATOM 6982 O O . LEU B 1 321 ? -17.562 55 42.375 1 72.31 321 LEU B O 1
ATOM 6986 N N . VAL B 1 322 ? -17.609 54.031 40.625 1 66.25 322 VAL B N 1
ATOM 6987 C CA . VAL B 1 322 ? -18.281 55.156 40 1 66.25 322 VAL B CA 1
ATOM 6988 C C . VAL B 1 322 ? -19.766 54.844 39.812 1 66.25 322 VAL B C 1
ATOM 6990 O O . VAL B 1 322 ? -20.109 53.812 39.219 1 66.25 322 VAL B O 1
ATOM 6993 N N . ALA B 1 323 ? -20.438 55.25 40.969 1 56.72 323 ALA B N 1
ATOM 6994 C CA . ALA B 1 323 ? -21.891 55.219 40.812 1 56.72 323 ALA B CA 1
ATOM 6995 C C . ALA B 1 323 ? -22.406 56.5 40.156 1 56.72 323 ALA B C 1
ATOM 6997 O O . ALA B 1 323 ? -21.828 57.594 40.312 1 56.72 323 ALA B O 1
ATOM 6998 N N . HIS B 1 324 ? -22.422 56.719 39 1 48.91 324 HIS B N 1
ATOM 6999 C CA . HIS B 1 324 ? -22.844 57.969 38.438 1 48.91 324 HIS B CA 1
ATOM 7000 C C . HIS B 1 324 ? -23.766 58.719 39.375 1 48.91 324 HIS B C 1
ATOM 7002 O O . HIS B 1 324 ? -24.609 59.531 38.938 1 48.91 324 HIS B O 1
ATOM 7008 N N . THR B 1 325 ? -23.703 58.531 40.719 1 39.28 325 THR B N 1
ATOM 7009 C CA . THR B 1 325 ? -24.625 59.344 41.469 1 39.28 325 THR B CA 1
ATOM 7010 C C . THR B 1 325 ? -24.156 60.781 41.562 1 39.28 325 THR B C 1
ATOM 7012 O O . THR B 1 325 ? -24.75 61.594 42.25 1 39.28 325 THR B O 1
ATOM 7015 N N . HIS B 1 326 ? -22.922 61.188 41.469 1 36.12 326 HIS B N 1
ATOM 7016 C CA . HIS B 1 326 ? -22.719 62.469 42.156 1 36.12 326 HIS B CA 1
ATOM 7017 C C . HIS B 1 326 ? -23.594 63.562 41.531 1 36.12 326 HIS B C 1
ATOM 7019 O O . HIS B 1 326 ? -24.203 64.312 42.25 1 36.12 326 HIS B O 1
ATOM 7025 N N . GLY B 1 327 ? -22.938 64.625 40.594 1 36.69 327 GLY B N 1
ATOM 7026 C CA . GLY B 1 327 ? -23.531 65.938 40.469 1 36.69 327 GLY B CA 1
ATOM 7027 C C . GLY B 1 327 ? -24.984 65.875 40.031 1 36.69 327 GLY B C 1
ATOM 7028 O O . GLY B 1 327 ? -25.531 64.812 39.75 1 36.69 327 GLY B O 1
ATOM 7029 N N . ARG B 1 328 ? -25.641 67.25 39.844 1 37.81 328 ARG B N 1
ATOM 7030 C CA . ARG B 1 328 ? -27 67.688 39.531 1 37.81 328 ARG B CA 1
ATOM 7031 C C . ARG B 1 328 ? -27.594 66.938 38.375 1 37.81 328 ARG B C 1
ATOM 7033 O O . ARG B 1 328 ? -28.75 67.188 38 1 37.81 328 ARG B O 1
ATOM 7040 N N . LEU B 1 329 ? -26.797 66.75 37.312 1 37.62 329 LEU B N 1
ATOM 7041 C CA . LEU B 1 329 ? -27.562 66.375 36.125 1 37.62 329 LEU B CA 1
ATOM 7042 C C . LEU B 1 329 ? -28.156 65 36.25 1 37.62 329 LEU B C 1
ATOM 7044 O O . LEU B 1 329 ? -27.703 64.188 37.062 1 37.62 329 LEU B O 1
ATOM 7048 N N . HIS B 1 330 ? -29 64.562 35.094 1 36.88 330 HIS B N 1
ATOM 7049 C CA . HIS B 1 330 ? -30 63.531 34.906 1 36.88 330 HIS B CA 1
ATOM 7050 C C . HIS B 1 330 ? -29.438 62.156 35.25 1 36.88 330 HIS B C 1
ATOM 7052 O O . HIS B 1 330 ? -28.438 61.719 34.688 1 36.88 330 HIS B O 1
ATOM 7058 N N . ASN B 1 331 ? -29.438 61.656 36.5 1 38.88 331 ASN B N 1
ATOM 7059 C CA . ASN B 1 331 ? -29.344 60.344 37.094 1 38.88 331 ASN B CA 1
ATOM 7060 C C . ASN B 1 331 ? -29.797 59.25 36.125 1 38.88 331 ASN B C 1
ATOM 7062 O O . ASN B 1 331 ? -30.984 59.125 35.844 1 38.88 331 ASN B O 1
ATOM 7066 N N . HIS B 1 332 ? -29.109 58.969 35.062 1 43.62 332 HIS B N 1
ATOM 7067 C CA . HIS B 1 332 ? -29.703 57.812 34.438 1 43.62 332 HIS B CA 1
ATOM 7068 C C . HIS B 1 332 ? -29.734 56.625 35.406 1 43.62 332 HIS B C 1
ATOM 7070 O O . HIS B 1 332 ? -28.75 56.344 36.094 1 43.62 332 HIS B O 1
ATOM 7076 N N . GLY B 1 333 ? -30.828 56.344 36.062 1 43.75 333 GLY B N 1
ATOM 7077 C CA . GLY B 1 333 ? -31.234 55.281 36.969 1 43.75 333 GLY B CA 1
ATOM 7078 C C . GLY B 1 333 ? -30.5 53.969 36.75 1 43.75 333 GLY B C 1
ATOM 7079 O O . GLY B 1 333 ? -30.578 53.062 37.562 1 43.75 333 GLY B O 1
ATOM 7080 N N . TYR B 1 334 ? -29.953 53.781 35.656 1 43.09 334 TYR B N 1
ATOM 7081 C CA . TYR B 1 334 ? -29.453 52.438 35.344 1 43.09 334 TYR B CA 1
ATOM 7082 C C . TYR B 1 334 ? -28.234 52.094 36.219 1 43.09 334 TYR B C 1
ATOM 7084 O O . TYR B 1 334 ? -28.109 50.969 36.688 1 43.09 334 TYR B O 1
ATOM 7092 N N . PHE B 1 335 ? -27.281 53.062 36.5 1 51.25 335 PHE B N 1
ATOM 7093 C CA . PHE B 1 335 ? -26.062 52.656 37.188 1 51.25 335 PHE B CA 1
ATOM 7094 C C . PHE B 1 335 ? -26.234 52.75 38.688 1 51.25 335 PHE B C 1
ATOM 7096 O O . PHE B 1 335 ? -25.344 52.344 39.438 1 51.25 335 PHE B O 1
ATOM 7103 N N . THR B 1 336 ? -27.188 53.438 39.219 1 47.28 336 THR B N 1
ATOM 7104 C CA . THR B 1 336 ? -27.422 53.375 40.656 1 47.28 336 THR B CA 1
ATOM 7105 C C . THR B 1 336 ? -27.531 51.906 41.125 1 47.28 336 THR B C 1
ATOM 7107 O O . THR B 1 336 ? -27.062 51.562 42.219 1 47.28 336 THR B O 1
ATOM 7110 N N . LEU B 1 337 ? -28.047 51.094 40.25 1 45.53 337 LEU B N 1
ATOM 7111 C CA . LEU B 1 337 ? -28.281 49.688 40.656 1 45.53 337 LEU B CA 1
ATOM 7112 C C . LEU B 1 337 ? -27.078 48.812 40.344 1 45.53 337 LEU B C 1
ATOM 7114 O O . LEU B 1 337 ? -26.859 47.812 41 1 45.53 337 LEU B O 1
ATOM 7118 N N . MET B 1 338 ? -26.156 49.219 39.375 1 59.53 338 MET B N 1
ATOM 7119 C CA . MET B 1 338 ? -25.016 48.375 39.031 1 59.53 338 MET B CA 1
ATOM 7120 C C . MET B 1 338 ? -23.75 49.25 38.875 1 59.53 338 MET B C 1
ATOM 7122 O O . MET B 1 338 ? -23.359 49.531 37.75 1 59.53 338 MET B O 1
ATOM 7126 N N . PRO B 1 339 ? -23.188 49.625 39.969 1 72.44 339 PRO B N 1
ATOM 7127 C CA . PRO B 1 339 ? -21.984 50.438 39.875 1 72.44 339 PRO B CA 1
ATOM 7128 C C . PRO B 1 339 ? -20.844 49.719 39.156 1 72.44 339 PRO B C 1
ATOM 7130 O O . PRO B 1 339 ? -20.766 48.5 39.156 1 72.44 339 PRO B O 1
ATOM 7133 N N . LEU B 1 340 ? -20.141 50.594 38.344 1 83.12 340 LEU B N 1
ATOM 7134 C CA . LEU B 1 340 ? -18.969 50.062 37.656 1 83.12 340 LEU B CA 1
ATOM 7135 C C . LEU B 1 340 ? -17.688 50.375 38.438 1 83.12 340 LEU B C 1
ATOM 7137 O O . LEU B 1 340 ? -17.562 51.438 39 1 83.12 340 LEU B O 1
ATOM 7141 N N . LEU B 1 341 ? -16.906 49.375 38.625 1 86.75 341 LEU B N 1
ATOM 7142 C CA . LEU B 1 341 ? -15.586 49.562 39.219 1 86.75 341 LEU B CA 1
ATOM 7143 C C . LEU B 1 341 ? -14.625 50.188 38.188 1 86.75 341 LEU B C 1
ATOM 7145 O O . LEU B 1 341 ? -14.312 49.562 37.188 1 86.75 341 LEU B O 1
ATOM 7149 N N . LEU B 1 342 ? -14.289 51.469 38.375 1 90.44 342 LEU B N 1
ATOM 7150 C CA . LEU B 1 342 ? -13.383 52.219 37.5 1 90.44 342 LEU B CA 1
ATOM 7151 C C . LEU B 1 342 ? -11.977 52.25 38.094 1 90.44 342 LEU B C 1
ATOM 7153 O O . LEU B 1 342 ? -11.797 52.656 39.25 1 90.44 342 LEU B O 1
ATOM 7157 N N . GLU B 1 343 ? -11.062 51.781 37.375 1 92.12 343 GLU B N 1
ATOM 7158 C CA . GLU B 1 343 ? -9.656 51.812 37.75 1 92.12 343 GLU B CA 1
ATOM 7159 C C . GLU B 1 343 ? -8.867 52.781 36.875 1 92.12 343 GLU B C 1
ATOM 7161 O O . GLU B 1 343 ? -8.844 52.625 35.656 1 92.12 343 GLU B O 1
ATOM 7166 N N . GLU B 1 344 ? -8.234 53.781 37.5 1 93 344 GLU B N 1
ATOM 7167 C CA . GLU B 1 344 ? -7.387 54.719 36.781 1 93 344 GLU B CA 1
ATOM 7168 C C . GLU B 1 344 ? -6.039 54.094 36.438 1 93 344 GLU B C 1
ATOM 7170 O O . GLU B 1 344 ? -5.324 53.625 37.344 1 93 344 GLU B O 1
ATOM 7175 N N . MET B 1 345 ? -5.734 54.031 35.219 1 94.25 345 MET B N 1
ATOM 7176 C CA . MET B 1 345 ? -4.449 53.5 34.781 1 94.25 345 MET B CA 1
ATOM 7177 C C . MET B 1 345 ? -3.455 54.625 34.531 1 94.25 345 MET B C 1
ATOM 7179 O O . MET B 1 345 ? -2.242 54.438 34.562 1 94.25 345 MET B O 1
ATOM 7183 N N . SER B 1 346 ? -3.949 55.75 34.156 1 93.69 346 SER B N 1
ATOM 7184 C CA . SER B 1 346 ? -3.168 56.969 33.938 1 93.69 346 SER B CA 1
ATOM 7185 C C . SER B 1 346 ? -4.023 58.219 34.094 1 93.69 346 SER B C 1
ATOM 7187 O O . SER B 1 346 ? -5.203 58.219 33.75 1 93.69 346 SER B O 1
ATOM 7189 N N . LEU B 1 347 ? -3.465 59.219 34.594 1 89.88 347 LEU B N 1
ATOM 7190 C CA . LEU B 1 347 ? -4.191 60.5 34.75 1 89.88 347 LEU B CA 1
ATOM 7191 C C . LEU B 1 347 ? -3.945 61.406 33.562 1 89.88 347 LEU B C 1
ATOM 7193 O O . LEU B 1 347 ? -4.793 62.25 33.25 1 89.88 347 LEU B O 1
ATOM 7197 N N . ASP B 1 348 ? -2.791 61.281 33 1 87.62 348 ASP B N 1
ATOM 7198 C CA . ASP B 1 348 ? -2.441 62.062 31.781 1 87.62 348 ASP B CA 1
ATOM 7199 C C . ASP B 1 348 ? -1.535 61.219 30.859 1 87.62 348 ASP B C 1
ATOM 7201 O O . ASP B 1 348 ? -0.332 61.125 31.109 1 87.62 348 ASP B O 1
ATOM 7205 N N . PRO B 1 349 ? -1.988 60.969 29.781 1 92.06 349 PRO B N 1
ATOM 7206 C CA . PRO B 1 349 ? -3.383 60.969 29.328 1 92.06 349 PRO B CA 1
ATOM 7207 C C . PRO B 1 349 ? -4.301 60.188 30.25 1 92.06 349 PRO B C 1
ATOM 7209 O O . PRO B 1 349 ? -3.834 59.312 30.969 1 92.06 349 PRO B O 1
ATOM 7212 N N . TYR B 1 350 ? -5.52 60.562 30.203 1 92.31 350 TYR B N 1
ATOM 7213 C CA . TYR B 1 350 ? -6.477 59.875 31.062 1 92.31 350 TYR B CA 1
ATOM 7214 C C . TYR B 1 350 ? -6.867 58.531 30.484 1 92.31 350 TYR B C 1
ATOM 7216 O O . TYR B 1 350 ? -7.477 58.469 29.406 1 92.31 350 TYR B O 1
ATOM 7224 N N . ILE B 1 351 ? -6.469 57.5 31.109 1 94.62 351 ILE B N 1
ATOM 7225 C CA . ILE B 1 351 ? -6.746 56.094 30.734 1 94.62 351 ILE B CA 1
ATOM 7226 C C . ILE B 1 351 ? -7.359 55.375 31.922 1 94.62 351 ILE B C 1
ATOM 7228 O O . ILE B 1 351 ? -6.809 55.375 33.031 1 94.62 351 ILE B O 1
ATOM 7232 N N . VAL B 1 352 ? -8.484 54.719 31.688 1 95 352 VAL B N 1
ATOM 7233 C CA . VAL B 1 352 ? -9.148 54 32.781 1 95 352 VAL B CA 1
ATOM 7234 C C . VAL B 1 352 ? -9.602 52.625 32.312 1 95 352 VAL B C 1
ATOM 7236 O O . VAL B 1 352 ? -9.672 52.375 31.094 1 95 352 VAL B O 1
ATOM 7239 N N . VAL B 1 353 ? -9.867 51.75 33.25 1 95.88 353 VAL B N 1
ATOM 7240 C CA . VAL B 1 353 ? -10.422 50.406 32.969 1 95.88 353 VAL B CA 1
ATOM 7241 C C . VAL B 1 353 ? -11.711 50.25 33.781 1 95.88 353 VAL B C 1
ATOM 7243 O O . VAL B 1 353 ? -11.742 50.5 35 1 95.88 353 VAL B O 1
ATOM 7246 N N . PHE B 1 354 ? -12.805 49.938 33.125 1 94.81 354 PHE B N 1
ATOM 7247 C CA . PHE B 1 354 ? -14.039 49.531 33.781 1 94.81 354 PHE B CA 1
ATOM 7248 C C . PHE B 1 354 ? -14.07 48 33.969 1 94.81 354 PHE B C 1
ATOM 7250 O O . PHE B 1 354 ? -14.109 47.25 33 1 94.81 354 PHE B O 1
ATOM 7257 N N . HIS B 1 355 ? -14.078 47.594 35.156 1 93.44 355 HIS B N 1
ATOM 7258 C CA . HIS B 1 355 ? -14.117 46.156 35.438 1 93.44 355 HIS B CA 1
ATOM 7259 C C . HIS B 1 355 ? -15.539 45.625 35.344 1 93.44 355 HIS B C 1
ATOM 7261 O O . HIS B 1 355 ? -16.5 46.312 35.656 1 93.44 355 HIS B O 1
ATOM 7267 N N . ASP B 1 356 ? -15.688 44.406 34.812 1 92.69 356 ASP B N 1
ATOM 7268 C CA . ASP B 1 356 ? -16.953 43.688 34.688 1 92.69 356 ASP B CA 1
ATOM 7269 C C . ASP B 1 356 ? -17.984 44.5 33.938 1 92.69 356 ASP B C 1
ATOM 7271 O O . ASP B 1 356 ? -19.141 44.625 34.375 1 92.69 356 ASP B O 1
ATOM 7275 N N . PHE B 1 357 ? -17.484 45.094 32.938 1 95.12 357 PHE B N 1
ATOM 7276 C CA . PHE B 1 357 ? -18.359 45.906 32.062 1 95.12 357 PHE B CA 1
ATOM 7277 C C . PHE B 1 357 ? -19.328 45 31.297 1 95.12 357 PHE B C 1
ATOM 7279 O O . PHE B 1 357 ? -20.5 45.375 31.125 1 95.12 357 PHE B O 1
ATOM 7286 N N . LEU B 1 358 ? -18.859 43.875 30.734 1 96.25 358 LEU B N 1
ATOM 7287 C CA . LEU B 1 358 ? -19.703 42.906 30.078 1 96.25 358 LEU B CA 1
ATOM 7288 C C . LEU B 1 358 ? -19.688 41.594 30.859 1 96.25 358 LEU B C 1
ATOM 7290 O O . LEU B 1 358 ? -18.703 41.25 31.516 1 96.25 358 LEU B O 1
ATOM 7294 N N . THR B 1 359 ? -20.75 40.812 30.719 1 95.31 359 THR B N 1
ATOM 7295 C CA . THR B 1 359 ? -20.828 39.469 31.297 1 95.31 359 THR B CA 1
ATOM 7296 C C . THR B 1 359 ? -20.188 38.438 30.359 1 95.31 359 THR B C 1
ATOM 7298 O O . THR B 1 359 ? -19.953 38.75 29.188 1 95.31 359 THR B O 1
ATOM 7301 N N . ALA B 1 360 ? -19.953 37.25 30.922 1 94.94 360 ALA B N 1
ATOM 7302 C CA . ALA B 1 360 ? -19.391 36.156 30.125 1 94.94 360 ALA B CA 1
ATOM 7303 C C . ALA B 1 360 ? -20.312 35.812 28.969 1 94.94 360 ALA B C 1
ATOM 7305 O O . ALA B 1 360 ? -19.859 35.531 27.859 1 94.94 360 ALA B O 1
ATOM 7306 N N . HIS B 1 361 ? -21.578 35.844 29.234 1 95.5 361 HIS B N 1
ATOM 7307 C CA . HIS B 1 361 ? -22.562 35.5 28.203 1 95.5 361 HIS B CA 1
ATOM 7308 C C . HIS B 1 361 ? -22.531 36.531 27.062 1 95.5 361 HIS B C 1
ATOM 7310 O O . HIS B 1 361 ? -22.625 36.156 25.891 1 95.5 361 HIS B O 1
ATOM 7316 N N . GLN B 1 362 ? -22.359 37.781 27.438 1 95.75 362 GLN B N 1
ATOM 7317 C CA . GLN B 1 362 ? -22.328 38.844 26.438 1 95.75 362 GLN B CA 1
ATOM 7318 C C . GLN B 1 362 ? -21.062 38.781 25.578 1 95.75 362 GLN B C 1
ATOM 7320 O O . GLN B 1 362 ? -21.125 38.969 24.359 1 95.75 362 GLN B O 1
ATOM 7325 N N . THR B 1 363 ? -19.969 38.469 26.188 1 97.12 363 THR B N 1
ATOM 7326 C CA . THR B 1 363 ? -18.719 38.375 25.438 1 97.12 363 THR B CA 1
ATOM 7327 C C . THR B 1 363 ? -18.766 37.188 24.469 1 97.12 363 THR B C 1
ATOM 7329 O O . THR B 1 363 ? -18.375 37.312 23.312 1 97.12 363 THR B O 1
ATOM 7332 N N . ASP B 1 364 ? -19.328 36.062 24.922 1 96.19 364 ASP B N 1
ATOM 7333 C CA . ASP B 1 364 ? -19.484 34.906 24.047 1 96.19 364 ASP B CA 1
ATOM 7334 C C . ASP B 1 364 ? -20.359 35.219 22.844 1 96.19 364 ASP B C 1
ATOM 7336 O O . ASP B 1 364 ? -20.047 34.812 21.719 1 96.19 364 ASP B O 1
ATOM 7340 N N . ALA B 1 365 ? -21.391 35.906 23.141 1 96.19 365 ALA B N 1
ATOM 7341 C CA . ALA B 1 365 ? -22.328 36.25 22.062 1 96.19 365 ALA B CA 1
ATOM 7342 C C . ALA B 1 365 ? -21.656 37.125 21 1 96.19 365 ALA B C 1
ATOM 7344 O O . ALA B 1 365 ? -21.906 36.969 19.812 1 96.19 365 ALA B O 1
ATOM 7345 N N . ILE B 1 366 ? -20.828 38.062 21.406 1 96.62 366 ILE B N 1
ATOM 7346 C CA . ILE B 1 366 ? -20.125 38.938 20.484 1 96.62 366 ILE B CA 1
ATOM 7347 C C . ILE B 1 366 ? -19.125 38.125 19.656 1 96.62 366 ILE B C 1
ATOM 7349 O O . ILE B 1 366 ? -19.047 38.281 18.438 1 96.62 366 ILE B O 1
ATOM 7353 N N . ILE B 1 367 ? -18.406 37.25 20.297 1 95.69 367 ILE B N 1
ATOM 7354 C CA . ILE B 1 367 ? -17.422 36.438 19.609 1 95.69 367 ILE B CA 1
ATOM 7355 C C . ILE B 1 367 ? -18.109 35.562 18.578 1 95.69 367 ILE B C 1
ATOM 7357 O O . ILE B 1 367 ? -17.641 35.438 17.438 1 95.69 367 ILE B O 1
ATOM 7361 N N . GLU B 1 368 ? -19.234 34.969 18.953 1 94.56 368 GLU B N 1
ATOM 7362 C CA . GLU B 1 368 ? -19.969 34.094 18.062 1 94.56 368 GLU B CA 1
ATOM 7363 C C . GLU B 1 368 ? -20.406 34.812 16.797 1 94.56 368 GLU B C 1
ATOM 7365 O O . GLU B 1 368 ? -20.422 34.219 15.711 1 94.56 368 GLU B O 1
ATOM 7370 N N . ARG B 1 369 ? -20.75 36.062 16.969 1 94.12 369 ARG B N 1
ATOM 7371 C CA . ARG B 1 369 ? -21.203 36.844 15.828 1 94.12 369 ARG B CA 1
ATOM 7372 C C . ARG B 1 369 ? -20.031 37.25 14.945 1 94.12 369 ARG B C 1
ATOM 7374 O O . ARG B 1 369 ? -20.172 37.375 13.727 1 94.12 369 ARG B O 1
ATOM 7381 N N . ALA B 1 370 ? -18.891 37.438 15.531 1 94.38 370 ALA B N 1
ATOM 7382 C CA . ALA B 1 370 ? -17.734 37.969 14.82 1 94.38 370 ALA B CA 1
ATOM 7383 C C . ALA B 1 370 ? -16.984 36.844 14.094 1 94.38 370 ALA B C 1
ATOM 7385 O O . ALA B 1 370 ? -16.391 37.062 13.039 1 94.38 370 ALA B O 1
ATOM 7386 N N . LYS B 1 371 ? -16.969 35.688 14.625 1 90.94 371 LYS B N 1
ATOM 7387 C CA . LYS B 1 371 ? -16.141 34.562 14.172 1 90.94 371 LYS B CA 1
ATOM 7388 C C . LYS B 1 371 ? -16.312 34.344 12.672 1 90.94 371 LYS B C 1
ATOM 7390 O O . LYS B 1 371 ? -15.32 34.281 11.93 1 90.94 371 LYS B O 1
ATOM 7395 N N . PRO B 1 372 ? -17.531 34.25 12.156 1 87.88 372 PRO B N 1
ATOM 7396 C CA . PRO B 1 372 ? -17.703 33.969 10.727 1 87.88 372 PRO B CA 1
ATOM 7397 C C . PRO B 1 372 ? -17.281 35.156 9.844 1 87.88 372 PRO B C 1
ATOM 7399 O O . PRO B 1 372 ? -17.094 34.969 8.633 1 87.88 372 PRO B O 1
ATOM 7402 N N . LYS B 1 373 ? -17.141 36.344 10.461 1 89.56 373 LYS B N 1
ATOM 7403 C CA . LYS B 1 373 ? -16.891 37.562 9.68 1 89.56 373 LYS B CA 1
ATOM 7404 C C . LYS B 1 373 ? -15.414 37.938 9.727 1 89.56 373 LYS B C 1
ATOM 7406 O O . LYS B 1 373 ? -15.008 38.938 9.141 1 89.56 373 LYS B O 1
ATOM 7411 N N . LEU B 1 374 ? -14.664 37.094 10.391 1 87.5 374 LEU B N 1
ATOM 7412 C CA . LEU B 1 374 ? -13.25 37.406 10.547 1 87.5 374 LEU B CA 1
ATOM 7413 C C . LEU B 1 374 ? -12.539 37.406 9.195 1 87.5 374 LEU B C 1
ATOM 7415 O O . LEU B 1 374 ? -12.672 36.469 8.422 1 87.5 374 LEU B O 1
ATOM 7419 N N . ALA B 1 375 ? -11.891 38.438 8.891 1 79.94 375 ALA B N 1
ATOM 7420 C CA . ALA B 1 375 ? -11.055 38.594 7.707 1 79.94 375 ALA B CA 1
ATOM 7421 C C . ALA B 1 375 ? -9.703 39.219 8.055 1 79.94 375 ALA B C 1
ATOM 7423 O O . ALA B 1 375 ? -9.555 39.844 9.117 1 79.94 375 ALA B O 1
ATOM 7424 N N . THR B 1 376 ? -8.695 38.906 7.262 1 67.25 376 THR B N 1
ATOM 7425 C CA . THR B 1 376 ? -7.355 39.406 7.559 1 67.25 376 THR B CA 1
ATOM 7426 C C . THR B 1 376 ? -7.352 40.906 7.645 1 67.25 376 THR B C 1
ATOM 7428 O O . THR B 1 376 ? -7.988 41.594 6.832 1 67.25 376 THR B O 1
ATOM 7431 N N . SER B 1 377 ? -6.812 41.406 8.703 1 61.94 377 SER B N 1
ATOM 7432 C CA . SER B 1 377 ? -6.734 42.844 8.961 1 61.94 377 SER B CA 1
ATOM 7433 C C . SER B 1 377 ? -5.738 43.5 8.016 1 61.94 377 SER B C 1
ATOM 7435 O O . SER B 1 377 ? -4.668 42.938 7.738 1 61.94 377 SER B O 1
ATOM 7437 N N . ARG B 1 378 ? -6.227 44.062 7.117 1 54.06 378 ARG B N 1
ATOM 7438 C CA . ARG B 1 378 ? -5.328 44.844 6.27 1 54.06 378 ARG B CA 1
ATOM 7439 C C . ARG B 1 378 ? -5.07 46.219 6.875 1 54.06 378 ARG B C 1
ATOM 7441 O O . ARG B 1 378 ? -5.973 46.844 7.445 1 54.06 378 ARG B O 1
ATOM 7448 N N . HIS B 1 379 ? -3.77 46.5 7.398 1 46.66 379 HIS B N 1
ATOM 7449 C CA . HIS B 1 379 ? -3.406 47.812 7.887 1 46.66 379 HIS B CA 1
ATOM 7450 C C . HIS B 1 379 ? -3.088 48.781 6.734 1 46.66 379 HIS B C 1
ATOM 7452 O O . HIS B 1 379 ? -2.57 48.344 5.699 1 46.66 379 HIS B O 1
ATOM 7458 N N . ARG B 1 380 ? -3.689 49.938 6.742 1 45.06 380 ARG B N 1
ATOM 7459 C CA . ARG B 1 380 ? -3.385 50.969 5.758 1 45.06 380 ARG B CA 1
ATOM 7460 C C . ARG B 1 380 ? -1.95 51.469 5.906 1 45.06 380 ARG B C 1
ATOM 7462 O O . ARG B 1 380 ? -1.56 51.938 6.973 1 45.06 380 ARG B O 1
ATOM 7469 N N . GLY B 1 381 ? -1.069 51.062 5.055 1 42.97 381 GLY B N 1
ATOM 7470 C CA . GLY B 1 381 ? 0.281 51.594 5.051 1 42.97 381 GLY B CA 1
ATOM 7471 C C . GLY B 1 381 ? 0.319 53.094 4.871 1 42.97 381 GLY B C 1
ATOM 7472 O O . GLY B 1 381 ? -0.718 53.719 4.664 1 42.97 381 GLY B O 1
ATOM 7473 N N . PRO B 1 382 ? 1.566 53.719 5.203 1 45.5 382 PRO B N 1
ATOM 7474 C CA . PRO B 1 382 ? 1.697 55.188 5.035 1 45.5 382 PRO B CA 1
ATOM 7475 C C . PRO B 1 382 ? 1.154 55.656 3.691 1 45.5 382 PRO B C 1
ATOM 7477 O O . PRO B 1 382 ? 0.641 56.781 3.6 1 45.5 382 PRO B O 1
ATOM 7480 N N . ASP B 1 383 ? 1.281 54.875 2.812 1 41.94 383 ASP B N 1
ATOM 7481 C CA . ASP B 1 383 ? 0.871 55.312 1.481 1 41.94 383 ASP B CA 1
ATOM 7482 C C . ASP B 1 383 ? -0.602 55 1.229 1 41.94 383 ASP B C 1
ATOM 7484 O O . ASP B 1 383 ? -1.101 55.188 0.118 1 41.94 383 ASP B O 1
ATOM 7488 N N . GLY B 1 384 ? -1.32 54.5 2.168 1 43.94 384 GLY B N 1
ATOM 7489 C CA . GLY B 1 384 ? -2.75 54.25 2.049 1 43.94 384 GLY B CA 1
ATOM 7490 C C . GLY B 1 384 ? -3.086 52.812 1.689 1 43.94 384 GLY B C 1
ATOM 7491 O O . GLY B 1 384 ? -4.258 52.438 1.675 1 43.94 384 GLY B O 1
ATOM 7492 N N . ASP B 1 385 ? -2.129 52.156 1.125 1 40 385 ASP B N 1
ATOM 7493 C CA . ASP B 1 385 ? -2.447 50.812 0.649 1 40 385 ASP B CA 1
ATOM 7494 C C . ASP B 1 385 ? -2.451 49.812 1.8 1 40 385 ASP B C 1
ATOM 7496 O O . ASP B 1 385 ? -1.671 49.938 2.746 1 40 385 ASP B O 1
ATOM 7500 N N . PHE B 1 386 ? -3.449 48.969 1.895 1 40.12 386 PHE B N 1
ATOM 7501 C CA . PHE B 1 386 ? -3.611 47.906 2.891 1 40.12 386 PHE B CA 1
ATOM 7502 C C . PHE B 1 386 ? -2.512 46.875 2.756 1 40.12 386 PHE B C 1
ATOM 7504 O O . PHE B 1 386 ? -2.281 46.344 1.667 1 40.12 386 PHE B O 1
ATOM 7511 N N . ILE B 1 387 ? -1.291 46.906 3.395 1 40.34 387 ILE B N 1
ATOM 7512 C CA . ILE B 1 387 ? -0.224 45.906 3.346 1 40.34 387 ILE B CA 1
ATOM 7513 C C . ILE B 1 387 ? -0.422 44.875 4.461 1 40.34 387 ILE B C 1
ATOM 7515 O O . ILE B 1 387 ? -0.716 45.25 5.602 1 40.34 387 ILE B O 1
ATOM 7519 N N . THR B 1 388 ? -0.73 43.719 4.199 1 44.75 388 THR B N 1
ATOM 7520 C CA . THR B 1 388 ? -0.669 42.594 5.133 1 44.75 388 THR B CA 1
ATOM 7521 C C . THR B 1 388 ? 0.67 42.562 5.863 1 44.75 388 THR B C 1
ATOM 7523 O O . THR B 1 388 ? 1.708 42.281 5.262 1 44.75 388 THR B O 1
ATOM 7526 N N . SER B 1 389 ? 1.188 43.719 6.461 1 48 389 SER B N 1
ATOM 7527 C CA . SER B 1 389 ? 2.51 43.906 7.051 1 48 389 SER B CA 1
ATOM 7528 C C . SER B 1 389 ? 2.609 43.25 8.414 1 48 389 SER B C 1
ATOM 7530 O O . SER B 1 389 ? 1.592 42.906 9.016 1 48 389 SER B O 1
ATOM 7532 N N . MET B 1 390 ? 3.824 42.781 8.797 1 54.56 390 MET B N 1
ATOM 7533 C CA . MET B 1 390 ? 4.277 42.344 10.109 1 54.56 390 MET B CA 1
ATOM 7534 C C . MET B 1 390 ? 3.836 43.312 11.195 1 54.56 390 MET B C 1
ATOM 7536 O O . MET B 1 390 ? 4.215 43.188 12.359 1 54.56 390 MET B O 1
ATOM 7540 N N . ILE B 1 391 ? 2.941 44.219 10.828 1 53.12 391 ILE B N 1
ATOM 7541 C CA . ILE B 1 391 ? 2.486 45.281 11.711 1 53.12 391 ILE B CA 1
ATOM 7542 C C . ILE B 1 391 ? 1.306 44.781 12.547 1 53.12 391 ILE B C 1
ATOM 7544 O O . ILE B 1 391 ? 1.145 45.188 13.703 1 53.12 391 ILE B O 1
ATOM 7548 N N . ARG B 1 392 ? 0.517 44 11.906 1 53.75 392 ARG B N 1
ATOM 7549 C CA . ARG B 1 392 ? -0.622 43.438 12.625 1 53.75 392 ARG B CA 1
ATOM 7550 C C . ARG B 1 392 ? -0.852 42 12.234 1 53.75 392 ARG B C 1
ATOM 7552 O O . ARG B 1 392 ? -0.874 41.656 11.047 1 53.75 392 ARG B O 1
ATOM 7559 N N . THR B 1 393 ? -0.726 41.125 13.148 1 71.56 393 THR B N 1
ATOM 7560 C CA . THR B 1 393 ? -1.039 39.719 12.938 1 71.56 393 THR B CA 1
ATOM 7561 C C . THR B 1 393 ? -2.33 39.344 13.664 1 71.56 393 THR B C 1
ATOM 7563 O O . THR B 1 393 ? -2.295 38.719 14.734 1 71.56 393 THR B O 1
ATOM 7566 N N . SER B 1 394 ? -3.438 39.844 13.188 1 80.44 394 SER B N 1
ATOM 7567 C CA . SER B 1 394 ? -4.777 39.562 13.688 1 80.44 394 SER B CA 1
ATOM 7568 C C . SER B 1 394 ? -5.793 39.531 12.547 1 80.44 394 SER B C 1
ATOM 7570 O O . SER B 1 394 ? -5.453 39.781 11.391 1 80.44 394 SER B O 1
ATOM 7572 N N . LYS B 1 395 ? -6.887 39.031 12.875 1 84.56 395 LYS B N 1
ATOM 7573 C CA . LYS B 1 395 ? -8.039 39.125 11.984 1 84.56 395 LYS B CA 1
ATOM 7574 C C . LYS B 1 395 ? -9.156 39.938 12.617 1 84.56 395 LYS B C 1
ATOM 7576 O O . LYS B 1 395 ? -9.328 39.938 13.836 1 84.56 395 LYS B O 1
ATOM 7581 N N . ASN B 1 396 ? -9.836 40.656 11.766 1 90.38 396 ASN B N 1
ATOM 7582 C CA . ASN B 1 396 ? -10.867 41.562 12.305 1 90.38 396 ASN B CA 1
ATOM 7583 C C . ASN B 1 396 ? -12.227 41.281 11.68 1 90.38 396 ASN B C 1
ATOM 7585 O O . ASN B 1 396 ? -12.312 40.75 10.562 1 90.38 396 ASN B O 1
ATOM 7589 N N . ALA B 1 397 ? -13.227 41.5 12.422 1 92.44 397 ALA B N 1
ATOM 7590 C CA . ALA B 1 397 ? -14.625 41.5 11.992 1 92.44 397 ALA B CA 1
ATOM 7591 C C . ALA B 1 397 ? -15.32 42.781 12.375 1 92.44 397 ALA B C 1
ATOM 7593 O O . ALA B 1 397 ? -15.047 43.375 13.43 1 92.44 397 ALA B O 1
ATOM 7594 N N . TRP B 1 398 ? -16.172 43.281 11.508 1 93.81 398 TRP B N 1
ATOM 7595 C CA . TRP B 1 398 ? -16.953 44.469 11.781 1 93.81 398 TRP B CA 1
ATOM 7596 C C . TRP B 1 398 ? -18.406 44.125 12.078 1 93.81 398 TRP B C 1
ATOM 7598 O O . TRP B 1 398 ? -19.031 43.375 11.336 1 93.81 398 TRP B O 1
ATOM 7608 N N . LEU B 1 399 ? -18.859 44.594 13.227 1 94.31 399 LEU B N 1
ATOM 7609 C CA . LEU B 1 399 ? -20.234 44.344 13.625 1 94.31 399 LEU B CA 1
ATOM 7610 C C . LEU B 1 399 ? -21 45.688 13.703 1 94.31 399 LEU B C 1
ATOM 7612 O O . LEU B 1 399 ? -20.578 46.594 14.391 1 94.31 399 LEU B O 1
ATOM 7616 N N . ARG B 1 400 ? -22.109 45.75 12.977 1 88.5 400 ARG B N 1
ATOM 7617 C CA . ARG B 1 400 ? -22.984 46.906 12.961 1 88.5 400 ARG B CA 1
ATOM 7618 C C . ARG B 1 400 ? -24.234 46.656 13.812 1 88.5 400 ARG B C 1
ATOM 7620 O O . ARG B 1 400 ? -24.891 45.625 13.68 1 88.5 400 ARG B O 1
ATOM 7627 N N . GLU B 1 401 ? -24.5 47.688 14.57 1 91.69 401 GLU B N 1
ATOM 7628 C CA . GLU B 1 401 ? -25.641 47.562 15.477 1 91.69 401 GLU B CA 1
ATOM 7629 C C . GLU B 1 401 ? -26.922 47.312 14.703 1 91.69 401 GLU B C 1
ATOM 7631 O O . GLU B 1 401 ? -27.703 46.438 15.094 1 91.69 401 GLU B O 1
ATOM 7636 N N . SER B 1 402 ? -27.188 47.906 13.688 1 87.06 402 SER B N 1
ATOM 7637 C CA . SER B 1 402 ? -28.438 47.844 12.938 1 87.06 402 SER B CA 1
ATOM 7638 C C . SER B 1 402 ? -28.578 46.531 12.211 1 87.06 402 SER B C 1
ATOM 7640 O O . SER B 1 402 ? -29.688 46.125 11.844 1 87.06 402 SER B O 1
ATOM 7642 N N . ASP B 1 403 ? -27.469 45.875 11.945 1 87.62 403 ASP B N 1
ATOM 7643 C CA . ASP B 1 403 ? -27.5 44.656 11.164 1 87.62 403 ASP B CA 1
ATOM 7644 C C . ASP B 1 403 ? -27.812 43.438 12.047 1 87.62 403 ASP B C 1
ATOM 7646 O O . ASP B 1 403 ? -28.062 42.344 11.547 1 87.62 403 ASP B O 1
ATOM 7650 N N . GLU B 1 404 ? -27.781 43.688 13.344 1 87.06 404 GLU B N 1
ATOM 7651 C CA . GLU B 1 404 ? -27.969 42.562 14.258 1 87.06 404 GLU B CA 1
ATOM 7652 C C . GLU B 1 404 ? -29.453 42.344 14.578 1 87.06 404 GLU B C 1
ATOM 7654 O O . GLU B 1 404 ? -30.219 43.312 14.641 1 87.06 404 GLU B O 1
ATOM 7659 N N . ALA B 1 405 ? -29.828 41.156 14.758 1 83.44 405 ALA B N 1
ATOM 7660 C CA . ALA B 1 405 ? -31.219 40.781 15 1 83.44 405 ALA B CA 1
ATOM 7661 C C . ALA B 1 405 ? -31.656 41.188 16.406 1 83.44 405 ALA B C 1
ATOM 7663 O O . ALA B 1 405 ? -32.812 41.5 16.641 1 83.44 405 ALA B O 1
ATOM 7664 N N . ASP B 1 406 ? -30.734 41.094 17.328 1 85.94 406 ASP B N 1
ATOM 7665 C CA . ASP B 1 406 ? -31.094 41.406 18.703 1 85.94 406 ASP B CA 1
ATOM 7666 C C . ASP B 1 406 ? -30.531 42.75 19.141 1 85.94 406 ASP B C 1
ATOM 7668 O O . ASP B 1 406 ? -29.906 43.469 18.328 1 85.94 406 ASP B O 1
ATOM 7672 N N . ASP B 1 407 ? -30.734 43.125 20.453 1 91.75 407 ASP B N 1
ATOM 7673 C CA . ASP B 1 407 ? -30.375 44.469 20.938 1 91.75 407 ASP B CA 1
ATOM 7674 C C . ASP B 1 407 ? -29.062 44.438 21.703 1 91.75 407 ASP B C 1
ATOM 7676 O O . ASP B 1 407 ? -28.781 45.375 22.469 1 91.75 407 ASP B O 1
ATOM 7680 N N . LEU B 1 408 ? -28.328 43.406 21.469 1 93.56 408 LEU B N 1
ATOM 7681 C CA . LEU B 1 408 ? -27.109 43.281 22.266 1 93.56 408 LEU B CA 1
ATOM 7682 C C . LEU B 1 408 ? -26.172 44.438 22.016 1 93.56 408 LEU B C 1
ATOM 7684 O O . LEU B 1 408 ? -25.719 45.094 22.953 1 93.56 408 LEU B O 1
ATOM 7688 N N . LEU B 1 409 ? -25.891 44.719 20.766 1 95.69 409 LEU B N 1
ATOM 7689 C CA . LEU B 1 409 ? -24.922 45.75 20.422 1 95.69 409 LEU B CA 1
ATOM 7690 C C . LEU B 1 409 ? -25.484 47.125 20.703 1 95.69 409 LEU B C 1
ATOM 7692 O O . LEU B 1 409 ? -24.766 48.031 21.109 1 95.69 409 LEU B O 1
ATOM 7696 N N . VAL B 1 410 ? -26.75 47.312 20.453 1 94.5 410 VAL B N 1
ATOM 7697 C CA . VAL B 1 410 ? -27.406 48.594 20.734 1 94.5 410 VAL B CA 1
ATOM 7698 C C . VAL B 1 410 ? -27.344 48.875 22.234 1 94.5 410 VAL B C 1
ATOM 7700 O O . VAL B 1 410 ? -27.047 50 22.656 1 94.5 410 VAL B O 1
ATOM 7703 N N . ASN B 1 411 ? -27.672 47.875 22.984 1 94.19 411 ASN B N 1
ATOM 7704 C CA . ASN B 1 411 ? -27.625 48 24.438 1 94.19 411 ASN B CA 1
ATOM 7705 C C . ASN B 1 411 ? -26.203 48.281 24.922 1 94.19 411 ASN B C 1
ATOM 7707 O O . ASN B 1 411 ? -26.016 49.031 25.875 1 94.19 411 ASN B O 1
ATOM 7711 N N . LEU B 1 412 ? -25.281 47.656 24.297 1 95 412 LEU B N 1
ATOM 7712 C CA . LEU B 1 412 ? -23.875 47.906 24.641 1 95 412 LEU B CA 1
ATOM 7713 C C . LEU B 1 412 ? -23.5 49.344 24.375 1 95 412 LEU B C 1
ATOM 7715 O O . LEU B 1 412 ? -22.844 50 25.188 1 95 412 LEU B O 1
ATOM 7719 N N . THR B 1 413 ? -23.891 49.875 23.25 1 95.44 413 THR B N 1
ATOM 7720 C CA . THR B 1 413 ? -23.578 51.25 22.906 1 95.44 413 THR B CA 1
ATOM 7721 C C . THR B 1 413 ? -24.25 52.219 23.891 1 95.44 413 THR B C 1
ATOM 7723 O O . THR B 1 413 ? -23.656 53.219 24.281 1 95.44 413 THR B O 1
ATOM 7726 N N . LYS B 1 414 ? -25.469 51.938 24.25 1 93.31 414 LYS B N 1
ATOM 7727 C CA . LYS B 1 414 ? -26.156 52.75 25.234 1 93.31 414 LYS B CA 1
ATOM 7728 C C . LYS B 1 414 ? -25.406 52.75 26.562 1 93.31 414 LYS B C 1
ATOM 7730 O O . LYS B 1 414 ? -25.312 53.781 27.219 1 93.31 414 LYS B O 1
ATOM 7735 N N . LYS B 1 415 ? -24.969 51.594 26.906 1 92.81 415 LYS B N 1
ATOM 7736 C CA . LYS B 1 415 ? -24.188 51.5 28.141 1 92.81 415 LYS B CA 1
ATOM 7737 C C . LYS B 1 415 ? -22.906 52.344 28.047 1 92.81 415 LYS B C 1
ATOM 7739 O O . LYS B 1 415 ? -22.5 52.969 29.016 1 92.81 415 LYS B O 1
ATOM 7744 N N . ILE B 1 416 ? -22.266 52.312 26.891 1 94.25 416 ILE B N 1
ATOM 7745 C CA . ILE B 1 416 ? -21.062 53.094 26.656 1 94.25 416 ILE B CA 1
ATOM 7746 C C . ILE B 1 416 ? -21.391 54.594 26.766 1 94.25 416 ILE B C 1
ATOM 7748 O O . ILE B 1 416 ? -20.656 55.344 27.406 1 94.25 416 ILE B O 1
ATOM 7752 N N . GLU B 1 417 ? -22.484 54.969 26.188 1 92.69 417 GLU B N 1
ATOM 7753 C CA . GLU B 1 417 ? -22.922 56.375 26.25 1 92.69 417 GLU B CA 1
ATOM 7754 C C . GLU B 1 417 ? -23.156 56.812 27.688 1 92.69 417 GLU B C 1
ATOM 7756 O O . GLU B 1 417 ? -22.719 57.906 28.094 1 92.69 417 GLU B O 1
ATOM 7761 N N . MET B 1 418 ? -23.766 55.938 28.391 1 87.94 418 MET B N 1
ATOM 7762 C CA . MET B 1 418 ? -24.062 56.25 29.781 1 87.94 418 MET B CA 1
ATOM 7763 C C . MET B 1 418 ? -22.781 56.344 30.609 1 87.94 418 MET B C 1
ATOM 7765 O O . MET B 1 418 ? -22.672 57.188 31.5 1 87.94 418 MET B O 1
ATOM 7769 N N . THR B 1 419 ? -21.891 55.5 30.328 1 88.62 419 THR B N 1
ATOM 7770 C CA . THR B 1 419 ? -20.656 55.375 31.094 1 88.62 419 THR B CA 1
ATOM 7771 C C . THR B 1 419 ? -19.734 56.562 30.781 1 88.62 419 THR B C 1
ATOM 7773 O O . THR B 1 419 ? -19.047 57.062 31.672 1 88.62 419 THR B O 1
ATOM 7776 N N . THR B 1 420 ? -19.672 57 29.547 1 88.75 420 THR B N 1
ATOM 7777 C CA . THR B 1 420 ? -18.688 58 29.109 1 88.75 420 THR B CA 1
ATOM 7778 C C . THR B 1 420 ? -19.328 59.375 28.953 1 88.75 420 THR B C 1
ATOM 7780 O O . THR B 1 420 ? -18.625 60.375 28.828 1 88.75 420 THR B O 1
ATOM 7783 N N . ARG B 1 421 ? -20.656 59.438 28.828 1 86.19 421 ARG B N 1
ATOM 7784 C CA . ARG B 1 421 ? -21.422 60.625 28.562 1 86.19 421 ARG B CA 1
ATOM 7785 C C . ARG B 1 421 ? -21.156 61.156 27.156 1 86.19 421 ARG B C 1
ATOM 7787 O O . ARG B 1 421 ? -21.188 62.375 26.938 1 86.19 421 ARG B O 1
ATOM 7794 N N . LEU B 1 422 ? -20.797 60.281 26.359 1 91.12 422 LEU B N 1
ATOM 7795 C CA . LEU B 1 422 ? -20.594 60.625 24.953 1 91.12 422 LEU B CA 1
ATOM 7796 C C . LEU B 1 422 ? -21.688 60 24.094 1 91.12 422 LEU B C 1
ATOM 7798 O O . LEU B 1 422 ? -22.281 59 24.453 1 91.12 422 LEU B O 1
ATOM 7802 N N . HIS B 1 423 ? -21.922 60.688 23.016 1 91.75 423 HIS B N 1
ATOM 7803 C CA . HIS B 1 423 ? -22.797 60.094 22.016 1 91.75 423 HIS B CA 1
ATOM 7804 C C . HIS B 1 423 ? -22.047 59.094 21.172 1 91.75 423 HIS B C 1
ATOM 7806 O O . HIS B 1 423 ? -20.969 59.375 20.641 1 91.75 423 HIS B O 1
ATOM 7812 N N . ALA B 1 424 ? -22.672 57.875 21.016 1 93.81 424 ALA B N 1
ATOM 7813 C CA . ALA B 1 424 ? -21.969 56.844 20.266 1 93.81 424 ALA B CA 1
ATOM 7814 C C . ALA B 1 424 ? -22.938 56.031 19.406 1 93.81 424 ALA B C 1
ATOM 7816 O O . ALA B 1 424 ? -22.516 55.312 18.516 1 93.81 424 ALA B O 1
ATOM 7817 N N . L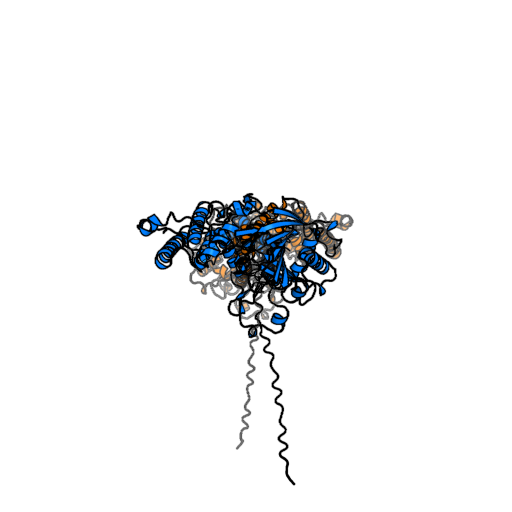EU B 1 425 ? -24.219 56.156 19.625 1 91 425 LEU B N 1
ATOM 7818 C CA . LEU B 1 425 ? -25.203 55.344 18.922 1 91 425 LEU B CA 1
ATOM 7819 C C . LEU B 1 425 ? -25.5 55.906 17.547 1 91 425 LEU B C 1
ATOM 7821 O O . LEU B 1 425 ? -25.766 55.156 16.609 1 91 425 LEU B O 1
ATOM 7825 N N . ARG B 1 426 ? -25.438 57.219 17.438 1 90 426 ARG B N 1
ATOM 7826 C CA . ARG B 1 426 ? -25.656 57.875 16.141 1 90 426 ARG B CA 1
ATOM 7827 C C . ARG B 1 426 ? -24.562 57.5 15.156 1 90 426 ARG B C 1
ATOM 7829 O O . ARG B 1 426 ? -23.391 57.375 15.531 1 90 426 ARG B O 1
ATOM 7836 N N . LEU B 1 427 ? -24.922 57.438 13.938 1 86.75 427 LEU B N 1
ATOM 7837 C CA . LEU B 1 427 ? -24 57 12.891 1 86.75 427 LEU B CA 1
ATOM 7838 C C . LEU B 1 427 ? -22.828 58 12.766 1 86.75 427 LEU B C 1
ATOM 7840 O O . LEU B 1 427 ? -21.719 57.594 12.43 1 86.75 427 LEU B O 1
ATOM 7844 N N . SER B 1 428 ? -23.062 59.156 13.016 1 88.62 428 SER B N 1
ATOM 7845 C CA . SER B 1 428 ? -22.016 60.156 12.875 1 88.62 428 SER B CA 1
ATOM 7846 C C . SER B 1 428 ? -21.172 60.25 14.133 1 88.62 428 SER B C 1
ATOM 7848 O O . SER B 1 428 ? -20.094 60.875 14.117 1 88.62 428 SER B O 1
ATOM 7850 N N . ALA B 1 429 ? -21.578 59.656 15.227 1 91.69 429 ALA B N 1
ATOM 7851 C CA . ALA B 1 429 ? -20.906 59.812 16.516 1 91.69 429 ALA B CA 1
ATOM 7852 C C . ALA B 1 429 ? -20.016 58.625 16.828 1 91.69 429 ALA B C 1
ATOM 7854 O O . ALA B 1 429 ? -18.984 58.75 17.5 1 91.69 429 ALA B O 1
ATOM 7855 N N . GLY B 1 430 ? -20.469 57.5 16.422 1 94.06 430 GLY B N 1
ATOM 7856 C CA . GLY B 1 430 ? -19.734 56.281 16.734 1 94.06 430 GLY B CA 1
ATOM 7857 C C . GLY B 1 430 ? -19.547 55.375 15.523 1 94.06 430 GLY B C 1
ATOM 7858 O O . GLY B 1 430 ? -20.453 55.25 14.695 1 94.06 430 GLY B O 1
ATOM 7859 N N . GLU B 1 431 ? -18.344 54.719 15.453 1 94.38 431 GLU B N 1
ATOM 7860 C CA . GLU B 1 431 ? -18.062 53.75 14.398 1 94.38 431 GLU B CA 1
ATOM 7861 C C . GLU B 1 431 ? -18.656 52.375 14.75 1 94.38 431 GLU B C 1
ATOM 7863 O O . GLU B 1 431 ? -19.094 52.156 15.883 1 94.38 431 GLU B O 1
ATOM 7868 N N . ASP B 1 432 ? -18.703 51.5 13.719 1 94.44 432 ASP B N 1
ATOM 7869 C CA . ASP B 1 432 ? -19.078 50.125 13.961 1 94.44 432 ASP B CA 1
ATOM 7870 C C . ASP B 1 432 ? -18.078 49.438 14.898 1 94.44 432 ASP B C 1
ATOM 7872 O O . ASP B 1 432 ? -16.953 49.906 15.055 1 94.44 432 ASP B O 1
ATOM 7876 N N . TYR B 1 433 ? -18.547 48.406 15.547 1 96.06 433 TYR B N 1
ATOM 7877 C CA . TYR B 1 433 ? -17.656 47.625 16.406 1 96.06 433 TYR B CA 1
ATOM 7878 C C . TYR B 1 433 ? -16.625 46.844 15.586 1 96.06 433 TYR B C 1
ATOM 7880 O O . TYR B 1 433 ? -16.984 46.156 14.633 1 96.06 433 TYR B O 1
ATOM 7888 N N . GLN B 1 434 ? -15.367 47 15.844 1 95 434 GLN B N 1
ATOM 7889 C CA . GLN B 1 434 ? -14.32 46.156 15.281 1 95 434 GLN B CA 1
ATOM 7890 C C . GLN B 1 434 ? -13.898 45.094 16.266 1 95 434 GLN B C 1
ATOM 7892 O O . GLN B 1 434 ? -13.352 45.375 17.328 1 95 434 GLN B O 1
ATOM 7897 N N . VAL B 1 435 ? -14.195 43.844 15.938 1 95.56 435 VAL B N 1
ATOM 7898 C CA . VAL B 1 435 ? -13.781 42.719 16.75 1 95.56 435 VAL B CA 1
ATOM 7899 C C . VAL B 1 435 ? -12.523 42.094 16.172 1 95.56 435 VAL B C 1
ATOM 7901 O O . VAL B 1 435 ? -12.438 41.844 14.969 1 95.56 435 VAL B O 1
ATOM 7904 N N . ALA B 1 436 ? -11.547 41.875 17 1 93.88 436 ALA B N 1
ATOM 7905 C CA . ALA B 1 436 ? -10.273 41.312 16.531 1 93.88 436 ALA B CA 1
ATOM 7906 C C . ALA B 1 436 ? -9.914 40.031 17.281 1 93.88 436 ALA B C 1
ATOM 7908 O O . ALA B 1 436 ? -10.156 39.938 18.484 1 93.88 436 ALA B O 1
ATOM 7909 N N . ASN B 1 437 ? -9.477 39.094 16.609 1 92.88 437 ASN B N 1
ATOM 7910 C CA . ASN B 1 437 ? -8.875 37.875 17.156 1 92.88 437 ASN B CA 1
ATOM 7911 C C . ASN B 1 437 ? -7.41 37.75 16.766 1 92.88 437 ASN B C 1
ATOM 7913 O O . ASN B 1 437 ? -7.059 37.906 15.594 1 92.88 437 ASN B O 1
ATOM 7917 N N . TYR B 1 438 ? -6.602 37.531 17.719 1 89.88 438 TYR B N 1
ATOM 7918 C CA . TYR B 1 438 ? -5.16 37.469 17.5 1 89.88 438 TYR B CA 1
ATOM 7919 C C . TYR B 1 438 ? -4.676 36.031 17.438 1 89.88 438 TYR B C 1
ATOM 7921 O O . TYR B 1 438 ? -5.176 35.156 18.188 1 89.88 438 TYR B O 1
ATOM 7929 N N . GLY B 1 439 ? -3.787 35.781 16.578 1 84.25 439 GLY B N 1
ATOM 7930 C CA . GLY B 1 439 ? -3.219 34.469 16.406 1 84.25 439 GLY B CA 1
ATOM 7931 C C . GLY B 1 439 ? -1.907 34.281 17.141 1 84.25 439 GLY B C 1
ATOM 7932 O O . GLY B 1 439 ? -1.691 34.875 18.203 1 84.25 439 GLY B O 1
ATOM 7933 N N . ILE B 1 440 ? -1.044 33.438 16.625 1 80.5 440 ILE B N 1
ATOM 7934 C CA . ILE B 1 440 ? 0.247 33.125 17.234 1 80.5 440 ILE B CA 1
ATOM 7935 C C . ILE B 1 440 ? 1.104 34.375 17.281 1 80.5 440 ILE B C 1
ATOM 7937 O O . ILE B 1 440 ? 1.428 34.969 16.234 1 80.5 440 ILE B O 1
ATOM 7941 N N . GLY B 1 441 ? 1.404 34.719 18.406 1 81.75 441 GLY B N 1
ATOM 7942 C CA . GLY B 1 441 ? 2.256 35.906 18.5 1 81.75 441 GLY B CA 1
ATOM 7943 C C . GLY B 1 441 ? 1.605 37.156 17.953 1 81.75 441 GLY B C 1
ATOM 7944 O O . GLY B 1 441 ? 2.295 38.125 17.578 1 81.75 441 GLY B O 1
ATOM 7945 N N . GLY B 1 442 ? 0.347 37.094 17.797 1 84.81 442 GLY B N 1
ATOM 7946 C CA . GLY B 1 442 ? -0.373 38.219 17.234 1 84.81 442 GLY B CA 1
ATOM 7947 C C . GLY B 1 442 ? -0.187 39.5 18.047 1 84.81 442 GLY B C 1
ATOM 7948 O O . GLY B 1 442 ? -0.178 39.469 19.266 1 84.81 442 GLY B O 1
ATOM 7949 N N . LEU B 1 443 ? 0.15 40.5 17.297 1 82.19 443 LEU B N 1
ATOM 7950 C CA . LEU B 1 443 ? 0.383 41.812 17.922 1 82.19 443 LEU B CA 1
ATOM 7951 C C . LEU B 1 443 ? -0.133 42.938 17.047 1 82.19 443 LEU B C 1
ATOM 7953 O O . LEU B 1 443 ? -0.567 42.719 15.914 1 82.19 443 LEU B O 1
ATOM 7957 N N . TYR B 1 444 ? -0.274 44.031 17.562 1 82.81 444 TYR B N 1
ATOM 7958 C CA . TYR B 1 444 ? -0.497 45.281 16.859 1 82.81 444 TYR B CA 1
ATOM 7959 C C . TYR B 1 444 ? 0.552 46.312 17.234 1 82.81 444 TYR B C 1
ATOM 7961 O O . TYR B 1 444 ? 0.635 46.75 18.391 1 82.81 444 TYR B O 1
ATOM 7969 N N . VAL B 1 445 ? 1.312 46.688 16.328 1 84.31 445 VAL B N 1
ATOM 7970 C CA . VAL B 1 445 ? 2.416 47.594 16.578 1 84.31 445 VAL B CA 1
ATOM 7971 C C . VAL B 1 445 ? 1.873 48.938 17.109 1 84.31 445 VAL B C 1
ATOM 7973 O O . VAL B 1 445 ? 0.691 49.219 16.938 1 84.31 445 VAL B O 1
ATOM 7976 N N . THR B 1 446 ? 2.705 49.688 17.719 1 90.88 446 THR B N 1
ATOM 7977 C CA . THR B 1 446 ? 2.311 50.938 18.359 1 90.88 446 THR B CA 1
ATOM 7978 C C . THR B 1 446 ? 1.711 51.906 17.328 1 90.88 446 THR B C 1
ATOM 7980 O O . THR B 1 446 ? 2.199 52 16.203 1 90.88 446 THR B O 1
ATOM 7983 N N . HIS B 1 447 ? 0.606 52.5 17.688 1 90.12 447 HIS B N 1
ATOM 7984 C CA . HIS B 1 447 ? -0.123 53.406 16.828 1 90.12 447 HIS B CA 1
ATOM 7985 C C . HIS B 1 447 ? -1.005 54.344 17.641 1 90.12 447 HIS B C 1
ATOM 7987 O O . HIS B 1 447 ? -1.106 54.219 18.859 1 90.12 447 HIS B O 1
ATOM 7993 N N . THR B 1 448 ? -1.522 55.344 16.969 1 93.25 448 THR B N 1
ATOM 7994 C CA . THR B 1 448 ? -2.564 56.156 17.547 1 93.25 448 THR B CA 1
ATOM 7995 C C . THR B 1 448 ? -3.92 55.875 16.922 1 93.25 448 THR B C 1
ATOM 7997 O O . THR B 1 448 ? -3.99 55.344 15.797 1 93.25 448 THR B O 1
ATOM 8000 N N . ASP B 1 449 ? -4.918 56.094 17.641 1 93.44 449 ASP B N 1
ATOM 8001 C CA . ASP B 1 449 ? -6.258 55.875 17.109 1 93.44 449 ASP B CA 1
ATOM 8002 C C . ASP B 1 449 ? -6.758 57.125 16.359 1 93.44 449 ASP B C 1
ATOM 8004 O O . ASP B 1 449 ? -7.695 57.031 15.57 1 93.44 449 ASP B O 1
ATOM 8008 N N . HIS B 1 450 ? -6.238 58.281 16.734 1 92.31 450 HIS B N 1
ATOM 8009 C CA . HIS B 1 450 ? -6.594 59.438 15.938 1 92.31 450 HIS B CA 1
ATOM 8010 C C . HIS B 1 450 ? -5.895 59.406 14.578 1 92.31 450 HIS B C 1
ATOM 8012 O O . HIS B 1 450 ? -4.758 58.938 14.469 1 92.31 450 HIS B O 1
ATOM 8018 N N . LEU B 1 451 ? -6.543 59.938 13.562 1 87.56 451 LEU B N 1
ATOM 8019 C CA . LEU B 1 451 ? -6.082 59.719 12.195 1 87.56 451 LEU B CA 1
ATOM 8020 C C . LEU B 1 451 ? -5.883 61.031 11.469 1 87.56 451 LEU B C 1
ATOM 8022 O O . LEU B 1 451 ? -5.207 61.094 10.438 1 87.56 451 LEU B O 1
ATOM 8026 N N . MET B 1 452 ? -6.531 62.062 11.93 1 86.19 452 MET B N 1
ATOM 8027 C CA . MET B 1 452 ? -6.508 63.344 11.211 1 86.19 452 MET B CA 1
ATOM 8028 C C . MET B 1 452 ? -5.328 64.188 11.648 1 86.19 452 MET B C 1
ATOM 8030 O O . MET B 1 452 ? -5.508 65.188 12.312 1 86.19 452 MET B O 1
ATOM 8034 N N . MET B 1 453 ? -4.184 63.844 11.227 1 82.5 453 MET B N 1
ATOM 8035 C CA . MET B 1 453 ? -2.941 64.438 11.664 1 82.5 453 MET B CA 1
ATOM 8036 C C . MET B 1 453 ? -2.557 65.625 10.742 1 82.5 453 MET B C 1
ATOM 8038 O O . MET B 1 453 ? -1.795 66.5 11.133 1 82.5 453 MET B O 1
ATOM 8042 N N . ASN B 1 454 ? -3.191 65.625 9.586 1 79.81 454 ASN B N 1
ATOM 8043 C CA . ASN B 1 454 ? -2.875 66.688 8.641 1 79.81 454 ASN B CA 1
ATOM 8044 C C . ASN B 1 454 ? -3.613 68 8.977 1 79.81 454 ASN B C 1
ATOM 8046 O O . ASN B 1 454 ? -4.836 68 9.125 1 79.81 454 ASN B O 1
ATOM 8050 N N . PRO B 1 455 ? -2.85 69.062 9.016 1 81.06 455 PRO B N 1
ATOM 8051 C CA . PRO B 1 455 ? -3.494 70.312 9.367 1 81.06 455 PRO B CA 1
ATOM 8052 C C . PRO B 1 455 ? -4.402 70.812 8.258 1 81.06 455 PRO B C 1
ATOM 8054 O O . PRO B 1 455 ? -5.281 71.625 8.516 1 81.06 455 PRO B O 1
ATOM 8057 N N . ASP B 1 456 ? -4.18 70.375 7.059 1 83 456 ASP B N 1
ATOM 8058 C CA . ASP B 1 456 ? -5.02 70.75 5.941 1 83 456 ASP B CA 1
ATOM 8059 C C . ASP B 1 456 ? -6.301 69.938 5.883 1 83 456 ASP B C 1
ATOM 8061 O O . ASP B 1 456 ? -6.266 68.75 5.562 1 83 456 ASP B O 1
ATOM 8065 N N . PRO B 1 457 ? -7.383 70.5 6.129 1 82.12 457 PRO B N 1
ATOM 8066 C CA . PRO B 1 457 ? -8.641 69.75 6.152 1 82.12 457 PRO B CA 1
ATOM 8067 C C . PRO B 1 457 ? -9.062 69.25 4.773 1 82.12 457 PRO B C 1
ATOM 8069 O O . PRO B 1 457 ? -9.875 68.375 4.664 1 82.12 457 PRO B O 1
ATOM 8072 N N . SER B 1 458 ? -8.5 69.812 3.809 1 84.19 458 SER B N 1
ATOM 8073 C CA . SER B 1 458 ? -8.906 69.5 2.447 1 84.19 458 SER B CA 1
ATOM 8074 C C . SER B 1 458 ? -8.5 68.062 2.066 1 84.19 458 SER B C 1
ATOM 8076 O O . SER B 1 458 ? -9.055 67.5 1.128 1 84.19 458 SER B O 1
ATOM 8078 N N . VAL B 1 459 ? -7.68 67.5 2.832 1 86.75 459 VAL B N 1
ATOM 8079 C CA . VAL B 1 459 ? -7.188 66.188 2.5 1 86.75 459 VAL B CA 1
ATOM 8080 C C . VAL B 1 459 ? -8.211 65.125 2.928 1 86.75 459 VAL B C 1
ATOM 8082 O O . VAL B 1 459 ? -8.227 64 2.398 1 86.75 459 VAL B O 1
ATOM 8085 N N . TYR B 1 460 ? -9.094 65.562 3.736 1 87.81 460 TYR B N 1
ATOM 8086 C CA . TYR B 1 460 ? -10.07 64.562 4.266 1 87.81 460 TYR B CA 1
ATOM 8087 C C . TYR B 1 460 ? -11.398 64.688 3.514 1 87.81 460 TYR B C 1
ATOM 8089 O O . TYR B 1 460 ? -11.742 65.75 3.002 1 87.81 460 TYR B O 1
ATOM 8097 N N . THR B 1 461 ? -12.086 63.656 3.461 1 88 461 THR B N 1
ATOM 8098 C CA . THR B 1 461 ? -13.383 63.625 2.793 1 88 461 THR B CA 1
ATOM 8099 C C . THR B 1 461 ? -14.398 64.5 3.549 1 88 461 THR B C 1
ATOM 8101 O O . THR B 1 461 ? -14.195 64.812 4.723 1 88 461 THR B O 1
ATOM 8104 N N . ALA B 1 462 ? -15.469 64.688 2.826 1 84.75 462 ALA B N 1
ATOM 8105 C CA . ALA B 1 462 ? -16.547 65.5 3.441 1 84.75 462 ALA B CA 1
ATOM 8106 C C . ALA B 1 462 ? -17.109 64.75 4.656 1 84.75 462 ALA B C 1
ATOM 8108 O O . ALA B 1 462 ? -17.453 65.438 5.66 1 84.75 462 ALA B O 1
ATOM 8109 N N . TRP B 1 463 ? -17.234 63.625 4.508 1 86.12 463 TRP B N 1
ATOM 8110 C CA . TRP B 1 463 ? -17.781 62.844 5.598 1 86.12 463 TRP B CA 1
ATOM 8111 C C . TRP B 1 463 ? -16.859 62.844 6.805 1 86.12 463 TRP B C 1
ATOM 8113 O O . TRP B 1 463 ? -17.297 63 7.941 1 86.12 463 TRP B O 1
ATOM 8123 N N . GLU B 1 464 ? -15.547 62.656 6.59 1 87.81 464 GLU B N 1
ATOM 8124 C CA . GLU B 1 464 ? -14.562 62.688 7.664 1 87.81 464 GLU B CA 1
ATOM 8125 C C . GLU B 1 464 ? -14.555 64 8.391 1 87.81 464 GLU B C 1
ATOM 8127 O O . GLU B 1 464 ? -14.445 64.062 9.617 1 87.81 464 GLU B O 1
ATOM 8132 N N . ARG B 1 465 ? -14.703 64.938 7.609 1 87.44 465 ARG B N 1
ATOM 8133 C CA . ARG B 1 465 ? -14.742 66.312 8.188 1 87.44 465 ARG B CA 1
ATOM 8134 C C . ARG B 1 465 ? -16.016 66.5 9.008 1 87.44 465 ARG B C 1
ATOM 8136 O O . ARG B 1 465 ? -15.984 67.188 10.039 1 87.44 465 ARG B O 1
ATOM 8143 N N . PHE B 1 466 ? -17.016 65.938 8.484 1 87.31 466 PHE B N 1
ATOM 8144 C CA . PHE B 1 466 ? -18.297 66.062 9.164 1 87.31 466 PHE B CA 1
ATOM 8145 C C . PHE B 1 466 ? -18.266 65.312 10.516 1 87.31 466 PHE B C 1
ATOM 8147 O O . PHE B 1 466 ? -18.734 65.875 11.523 1 87.31 466 PHE B O 1
ATOM 8154 N N . MET B 1 467 ? -17.703 64.188 10.641 1 90.31 467 MET B N 1
ATOM 8155 C CA . MET B 1 467 ? -17.672 63.406 11.867 1 90.31 467 MET B CA 1
ATOM 8156 C C . MET B 1 467 ? -16.594 63.875 12.812 1 90.31 467 MET B C 1
ATOM 8158 O O . MET B 1 467 ? -16.734 63.812 14.031 1 90.31 467 MET B O 1
ATOM 8162 N N . GLY B 1 468 ? -15.438 64.375 12.195 1 89.56 468 GLY B N 1
ATOM 8163 C CA . GLY B 1 468 ? -14.25 64.688 12.977 1 89.56 468 GLY B CA 1
ATOM 8164 C C . GLY B 1 468 ? -13.406 63.469 13.297 1 89.56 468 GLY B C 1
ATOM 8165 O O . GLY B 1 468 ? -13.773 62.375 12.945 1 89.56 468 GLY B O 1
ATOM 8166 N N . ASP B 1 469 ? -12.328 63.719 13.953 1 93.06 469 ASP B N 1
ATOM 8167 C CA . ASP B 1 469 ? -11.398 62.625 14.273 1 93.06 469 ASP B CA 1
ATOM 8168 C C . ASP B 1 469 ? -11.914 61.812 15.445 1 93.06 469 ASP B C 1
ATOM 8170 O O . ASP B 1 469 ? -12.938 62.125 16.047 1 93.06 469 ASP B O 1
ATOM 8174 N N . ARG B 1 470 ? -11.336 60.625 15.68 1 94.5 470 ARG B N 1
ATOM 8175 C CA . ARG B 1 470 ? -11.68 59.75 16.797 1 94.5 470 ARG B CA 1
ATOM 8176 C C . ARG B 1 470 ? -11.352 60.438 18.125 1 94.5 470 ARG B C 1
ATOM 8178 O O . ARG B 1 470 ? -10.18 60.531 18.5 1 94.5 470 ARG B O 1
ATOM 8185 N N . PHE B 1 471 ? -12.383 60.812 18.781 1 93.81 471 PHE B N 1
ATOM 8186 C CA . PHE B 1 471 ? -12.281 61.562 20.031 1 93.81 471 PHE B CA 1
ATOM 8187 C C . PHE B 1 471 ? -11.859 60.625 21.172 1 93.81 471 PHE B C 1
ATOM 8189 O O . PHE B 1 471 ? -11 61 21.969 1 93.81 471 PHE B O 1
ATOM 8196 N N . ALA B 1 472 ? -12.383 59.469 21.219 1 95.56 472 ALA B N 1
ATOM 8197 C CA . ALA B 1 472 ? -12.125 58.531 22.297 1 95.56 472 ALA B CA 1
ATOM 8198 C C . ALA B 1 472 ? -12.227 57.094 21.797 1 95.56 472 ALA B C 1
ATOM 8200 O O . ALA B 1 472 ? -12.859 56.812 20.766 1 95.56 472 ALA B O 1
ATOM 8201 N N . THR B 1 473 ? -11.539 56.25 22.438 1 97.31 473 THR B N 1
ATOM 8202 C CA . THR B 1 473 ? -11.57 54.812 22.172 1 97.31 473 THR B CA 1
ATOM 8203 C C . THR B 1 473 ? -12.133 54.062 23.359 1 97.31 473 THR B C 1
ATOM 8205 O O . THR B 1 473 ? -11.742 54.312 24.5 1 97.31 473 THR B O 1
ATOM 8208 N N . PHE B 1 474 ? -13.062 53.25 23.141 1 97.69 474 PHE B N 1
ATOM 8209 C CA . PHE B 1 474 ? -13.609 52.281 24.094 1 97.69 474 PHE B CA 1
ATOM 8210 C C . PHE B 1 474 ? -13.32 50.844 23.641 1 97.69 474 PHE B C 1
ATOM 8212 O O . PHE B 1 474 ? -13.891 50.375 22.656 1 97.69 474 PHE B O 1
ATOM 8219 N N . MET B 1 475 ? -12.453 50.125 24.312 1 98 475 MET B N 1
ATOM 8220 C CA . MET B 1 475 ? -12.016 48.781 23.938 1 98 475 MET B CA 1
ATOM 8221 C C . MET B 1 475 ? -12.414 47.75 25 1 98 475 MET B C 1
ATOM 8223 O O . MET B 1 475 ? -12.031 47.906 26.172 1 98 475 MET B O 1
ATOM 8227 N N . VAL B 1 476 ? -13.102 46.75 24.641 1 98.19 476 VAL B N 1
ATOM 8228 C CA . VAL B 1 476 ? -13.531 45.719 25.578 1 98.19 476 VAL B CA 1
ATOM 8229 C C . VAL B 1 476 ? -12.758 44.438 25.312 1 98.19 476 VAL B C 1
ATO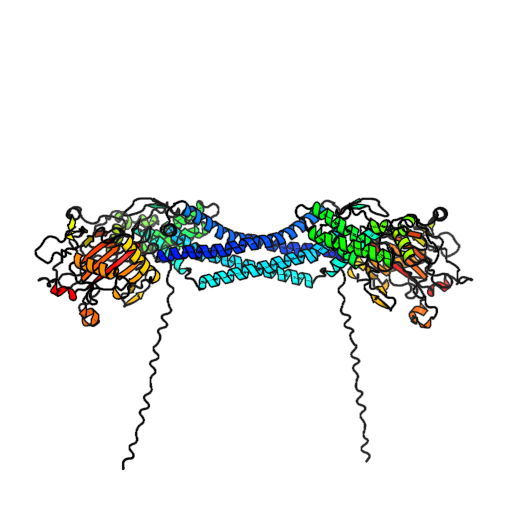M 8231 O O . VAL B 1 476 ? -12.648 44 24.172 1 98.19 476 VAL B O 1
ATOM 8234 N N . TYR B 1 477 ? -12.219 43.906 26.344 1 97.81 477 TYR B N 1
ATOM 8235 C CA . TYR B 1 477 ? -11.641 42.562 26.25 1 97.81 477 TYR B CA 1
ATOM 8236 C C . TYR B 1 477 ? -12.727 41.5 26.297 1 97.81 477 TYR B C 1
ATOM 8238 O O . TYR B 1 477 ? -13.461 41.406 27.281 1 97.81 477 TYR B O 1
ATOM 8246 N N . LEU B 1 478 ? -12.789 40.719 25.25 1 97.62 478 LEU B N 1
ATOM 8247 C CA . LEU B 1 478 ? -13.836 39.688 25.156 1 97.62 478 LEU B CA 1
ATOM 8248 C C . LEU B 1 478 ? -13.344 38.375 25.703 1 97.62 478 LEU B C 1
ATOM 8250 O O . LEU B 1 478 ? -14.141 37.438 25.891 1 97.62 478 LEU B O 1
ATOM 8254 N N . SER B 1 479 ? -12.062 38.219 25.906 1 94.75 479 SER B N 1
ATOM 8255 C CA . SER B 1 479 ? -11.492 36.969 26.438 1 94.75 479 SER B CA 1
ATOM 8256 C C . SER B 1 479 ? -10.383 37.281 27.438 1 94.75 479 SER B C 1
ATOM 8258 O O . SER B 1 479 ? -9.805 38.344 27.438 1 94.75 479 SER B O 1
ATOM 8260 N N . ASP B 1 480 ? -10.234 36.312 28.344 1 93.75 480 ASP B N 1
ATOM 8261 C CA . ASP B 1 480 ? -9 36.312 29.109 1 93.75 480 ASP B CA 1
ATOM 8262 C C . ASP B 1 480 ? -7.828 35.812 28.266 1 93.75 480 ASP B C 1
ATOM 8264 O O . ASP B 1 480 ? -8.031 35.188 27.219 1 93.75 480 ASP B O 1
ATOM 8268 N N . VAL B 1 481 ? -6.672 36.281 28.625 1 92.5 481 VAL B N 1
ATOM 8269 C CA . VAL B 1 481 ? -5.438 35.781 28.016 1 92.5 481 VAL B CA 1
ATOM 8270 C C . VAL B 1 481 ? -4.492 35.281 29.125 1 92.5 481 VAL B C 1
ATOM 8272 O O . VAL B 1 481 ? -4.152 36.062 30.031 1 92.5 481 VAL B O 1
ATOM 8275 N N . GLU B 1 482 ? -4.074 34.125 29.078 1 91.44 482 GLU B N 1
ATOM 8276 C CA . GLU B 1 482 ? -3.314 33.531 30.172 1 91.44 482 GLU B CA 1
ATOM 8277 C C . GLU B 1 482 ? -1.921 34.125 30.281 1 91.44 482 GLU B C 1
ATOM 8279 O O . GLU B 1 482 ? -1.398 34.312 31.391 1 91.44 482 GLU B O 1
ATOM 8284 N N . ALA B 1 483 ? -1.35 34.375 29.188 1 93.5 483 ALA B N 1
ATOM 8285 C CA . ALA B 1 483 ? -0.024 35 29.203 1 93.5 483 ALA B CA 1
ATOM 8286 C C . ALA B 1 483 ? 0.159 35.938 28.031 1 93.5 483 ALA B C 1
ATOM 8288 O O . ALA B 1 483 ? -0.247 35.625 26.906 1 93.5 483 ALA B O 1
ATOM 8289 N N . GLY B 1 484 ? 0.72 37.094 28.344 1 93.88 484 GLY B N 1
ATOM 8290 C CA . GLY B 1 484 ? 0.917 38.125 27.312 1 93.88 484 GLY B CA 1
ATOM 8291 C C . GLY B 1 484 ? -0.37 38.812 26.906 1 93.88 484 GLY B C 1
ATOM 8292 O O . GLY B 1 484 ? -1.354 38.781 27.641 1 93.88 484 GLY B O 1
ATOM 8293 N N . GLY B 1 485 ? -0.328 39.594 25.812 1 94.69 485 GLY B N 1
ATOM 8294 C CA . GLY B 1 485 ? -1.504 40.156 25.172 1 94.69 485 GLY B CA 1
ATOM 8295 C C . GLY B 1 485 ? -1.935 41.469 25.766 1 94.69 485 GLY B C 1
ATOM 8296 O O . GLY B 1 485 ? -3.041 41.938 25.5 1 94.69 485 GLY B O 1
ATOM 8297 N N . ALA B 1 486 ? -1.126 42.062 26.469 1 96.5 486 ALA B N 1
ATOM 8298 C CA . ALA B 1 486 ? -1.487 43.312 27.094 1 96.5 486 ALA B CA 1
ATOM 8299 C C . ALA B 1 486 ? -1.62 44.438 26.062 1 96.5 486 ALA B C 1
ATOM 8301 O O . ALA B 1 486 ? -1.111 44.312 24.953 1 96.5 486 ALA B O 1
ATOM 8302 N N . THR B 1 487 ? -2.391 45.406 26.344 1 97.44 487 THR B N 1
ATOM 8303 C CA . THR B 1 487 ? -2.365 46.688 25.656 1 97.44 487 THR B CA 1
ATOM 8304 C C . THR B 1 487 ? -1.46 47.656 26.375 1 97.44 487 THR B C 1
ATOM 8306 O O . THR B 1 487 ? -1.658 47.938 27.562 1 97.44 487 THR B O 1
ATOM 8309 N N . VAL B 1 488 ? -0.511 48.219 25.688 1 97.75 488 VAL B N 1
ATOM 8310 C CA . VAL B 1 488 ? 0.472 49.062 26.375 1 97.75 488 VAL B CA 1
ATOM 8311 C C . VAL B 1 488 ? 0.542 50.438 25.719 1 97.75 488 VAL B C 1
ATOM 8313 O O . VAL B 1 488 ? 0.25 50.562 24.531 1 97.75 488 VAL B O 1
ATOM 8316 N N . PHE B 1 489 ? 0.821 51.406 26.5 1 97.75 489 PHE B N 1
ATOM 8317 C CA . PHE B 1 489 ? 1.054 52.781 26.062 1 97.75 489 PHE B CA 1
ATOM 8318 C C . PHE B 1 489 ? 2.494 53.219 26.328 1 97.75 489 PHE B C 1
ATOM 8320 O O . PHE B 1 489 ? 2.803 53.719 27.406 1 97.75 489 PHE B O 1
ATOM 8327 N N . PRO B 1 490 ? 3.346 53.062 25.375 1 96.38 490 PRO B N 1
ATOM 8328 C CA . PRO B 1 490 ? 4.785 53.219 25.594 1 96.38 490 PRO B CA 1
ATOM 8329 C C . PRO B 1 490 ? 5.148 54.625 26.125 1 96.38 490 PRO B C 1
ATOM 8331 O O . PRO B 1 490 ? 6.043 54.75 26.969 1 96.38 490 PRO B O 1
ATOM 8334 N N . ARG B 1 491 ? 4.5 55.656 25.672 1 95.94 491 ARG B N 1
ATOM 8335 C CA . ARG B 1 491 ? 4.836 57 26.109 1 95.94 491 ARG B CA 1
ATOM 8336 C C . ARG B 1 491 ? 4.258 57.312 27.484 1 95.94 491 ARG B C 1
ATOM 8338 O O . ARG B 1 491 ? 4.848 58.062 28.266 1 95.94 491 ARG B O 1
ATOM 8345 N N . ALA B 1 492 ? 3.127 56.719 27.781 1 95.44 492 ALA B N 1
ATOM 8346 C CA . ALA B 1 492 ? 2.477 56.938 29.078 1 95.44 492 ALA B CA 1
ATOM 8347 C C . ALA B 1 492 ? 2.959 55.938 30.125 1 95.44 492 ALA B C 1
ATOM 8349 O O . ALA B 1 492 ? 2.744 56.156 31.328 1 95.44 492 ALA B O 1
ATOM 8350 N N . GLY B 1 493 ? 3.594 54.812 29.672 1 96.25 493 GLY B N 1
ATOM 8351 C CA . GLY B 1 493 ? 4.086 53.812 30.594 1 96.25 493 GLY B CA 1
ATOM 8352 C C . GLY B 1 493 ? 2.977 52.969 31.219 1 96.25 493 GLY B C 1
ATOM 8353 O O . GLY B 1 493 ? 3.047 52.625 32.375 1 96.25 493 GLY B O 1
ATOM 8354 N N . VAL B 1 494 ? 1.956 52.688 30.484 1 96.56 494 VAL B N 1
ATOM 8355 C CA . VAL B 1 494 ? 0.788 52 31 1 96.56 494 VAL B CA 1
ATOM 8356 C C . VAL B 1 494 ? 0.719 50.594 30.406 1 96.56 494 VAL B C 1
ATOM 8358 O O . VAL B 1 494 ? 0.994 50.406 29.219 1 96.56 494 VAL B O 1
ATOM 8361 N N . THR B 1 495 ? 0.456 49.594 31.203 1 96.56 495 THR B N 1
ATOM 8362 C CA . THR B 1 495 ? 0.156 48.219 30.781 1 96.56 495 THR B CA 1
ATOM 8363 C C . THR B 1 495 ? -1.226 47.812 31.266 1 96.56 495 THR B C 1
ATOM 8365 O O . THR B 1 495 ? -1.507 47.844 32.469 1 96.56 495 THR B O 1
ATOM 8368 N N . ILE B 1 496 ? -2.078 47.406 30.359 1 97.06 496 ILE B N 1
ATOM 8369 C CA . ILE B 1 496 ? -3.393 46.875 30.703 1 97.06 496 ILE B CA 1
ATOM 8370 C C . ILE B 1 496 ? -3.471 45.406 30.297 1 97.06 496 ILE B C 1
ATOM 8372 O O . ILE B 1 496 ? -3.492 45.062 29.094 1 97.06 496 ILE B O 1
ATOM 8376 N N . TRP B 1 497 ? -3.545 44.531 31.25 1 96.06 497 TRP B N 1
ATOM 8377 C CA . TRP B 1 497 ? -3.664 43.094 30.969 1 96.06 497 TRP B CA 1
ATOM 8378 C C . TRP B 1 497 ? -5.105 42.719 30.641 1 96.06 497 TRP B C 1
ATOM 8380 O O . TRP B 1 497 ? -6.043 43.25 31.266 1 96.06 497 TRP B O 1
ATOM 8390 N N . PRO B 1 498 ? -5.258 41.812 29.703 1 95.44 498 PRO B N 1
ATOM 8391 C CA . PRO B 1 498 ? -6.613 41.438 29.297 1 95.44 498 PRO B CA 1
ATOM 8392 C C . PRO B 1 498 ? -7.375 40.688 30.391 1 95.44 498 PRO B C 1
ATOM 8394 O O . PRO B 1 498 ? -6.871 39.688 30.938 1 95.44 498 PRO B O 1
ATOM 8397 N N . LYS B 1 499 ? -8.523 41.188 30.688 1 95.44 499 LYS B N 1
ATOM 8398 C CA . LYS B 1 499 ? -9.508 40.5 31.531 1 95.44 499 LYS B CA 1
ATOM 8399 C C . LYS B 1 499 ? -10.883 40.5 30.875 1 95.44 499 LYS B C 1
ATOM 8401 O O . LYS B 1 499 ? -11.414 41.531 30.531 1 95.44 499 LYS B O 1
ATOM 8406 N N . ARG B 1 500 ? -11.398 39.25 30.766 1 96.94 500 ARG B N 1
ATOM 8407 C CA . ARG B 1 500 ? -12.68 39.094 30.078 1 96.94 500 ARG B CA 1
ATOM 8408 C C . ARG B 1 500 ? -13.742 40 30.719 1 96.94 500 ARG B C 1
ATOM 8410 O O . ARG B 1 500 ? -13.914 40 31.938 1 96.94 500 ARG B O 1
ATOM 8417 N N . GLY B 1 501 ? -14.375 40.75 29.844 1 97 501 GLY B N 1
ATOM 8418 C CA . GLY B 1 501 ? -15.477 41.594 30.281 1 97 501 GLY B CA 1
ATOM 8419 C C . GLY B 1 501 ? -15.047 43 30.688 1 97 501 GLY B C 1
ATOM 8420 O O . GLY B 1 501 ? -15.883 43.875 30.828 1 97 501 GLY B O 1
ATOM 8421 N N . SER B 1 502 ? -13.781 43.281 30.875 1 96.69 502 SER B N 1
ATOM 8422 C CA . SER B 1 502 ? -13.281 44.594 31.234 1 96.69 502 SER B CA 1
ATOM 8423 C C . SER B 1 502 ? -13.172 45.5 30 1 96.69 502 SER B C 1
ATOM 8425 O O . SER B 1 502 ? -13.008 45 28.875 1 96.69 502 SER B O 1
ATOM 8427 N N . ALA B 1 503 ? -13.281 46.781 30.25 1 97.69 503 ALA B N 1
ATOM 8428 C CA . ALA B 1 503 ? -13.219 47.719 29.141 1 97.69 503 ALA B CA 1
ATOM 8429 C C . ALA B 1 503 ? -12.203 48.844 29.438 1 97.69 503 ALA B C 1
ATOM 8431 O O . ALA B 1 503 ? -12.188 49.406 30.531 1 97.69 503 ALA B O 1
ATOM 8432 N N . ALA B 1 504 ? -11.367 49.062 28.516 1 97.88 504 ALA B N 1
ATOM 8433 C CA . ALA B 1 504 ? -10.43 50.188 28.609 1 97.88 504 ALA B CA 1
ATOM 8434 C C . ALA B 1 504 ? -10.961 51.406 27.844 1 97.88 504 ALA B C 1
ATOM 8436 O O . ALA B 1 504 ? -11.555 51.281 26.766 1 97.88 504 ALA B O 1
ATOM 8437 N N . PHE B 1 505 ? -10.766 52.594 28.375 1 96.94 505 PHE B N 1
ATOM 8438 C CA . PHE B 1 505 ? -11.219 53.844 27.781 1 96.94 505 PHE B CA 1
ATOM 8439 C C . PHE B 1 505 ? -10.125 54.906 27.859 1 96.94 505 PHE B C 1
ATOM 8441 O O . PHE B 1 505 ? -9.445 55.031 28.875 1 96.94 505 PHE B O 1
ATOM 8448 N N . TRP B 1 506 ? -9.906 55.656 26.781 1 96.25 506 TRP B N 1
ATOM 8449 C CA . TRP B 1 506 ? -9 56.812 26.828 1 96.25 506 TRP B CA 1
ATOM 8450 C C . TRP B 1 506 ? -9.406 57.844 25.797 1 96.25 506 TRP B C 1
ATOM 8452 O O . TRP B 1 506 ? -10.078 57.562 24.812 1 96.25 506 TRP B O 1
ATOM 8462 N N . TRP B 1 507 ? -9.008 59.094 26.094 1 94.56 507 TRP B N 1
ATOM 8463 C CA . TRP B 1 507 ? -9.203 60.188 25.172 1 94.56 507 TRP B CA 1
ATOM 8464 C C . TRP B 1 507 ? -8.078 60.25 24.141 1 94.56 507 TRP B C 1
ATOM 8466 O O . TRP B 1 507 ? -6.898 60.281 24.5 1 94.56 507 TRP B O 1
ATOM 8476 N N . ASN B 1 508 ? -8.453 60.344 22.859 1 94.94 508 ASN B N 1
ATOM 8477 C CA . ASN B 1 508 ? -7.445 60.375 21.812 1 94.94 508 ASN B CA 1
ATOM 8478 C C . ASN B 1 508 ? -6.996 61.812 21.516 1 94.94 508 ASN B C 1
ATOM 8480 O O . ASN B 1 508 ? -5.902 62.031 21 1 94.94 508 ASN B O 1
ATOM 8484 N N . LEU B 1 509 ? -7.898 62.719 21.797 1 91.69 509 LEU B N 1
ATOM 8485 C CA . LEU B 1 509 ? -7.676 64.125 21.406 1 91.69 509 LEU B CA 1
ATOM 8486 C C . LEU B 1 509 ? -7.68 65 22.625 1 91.69 509 LEU B C 1
ATOM 8488 O O . LEU B 1 509 ? -8.32 64.688 23.641 1 91.69 509 LEU B O 1
ATOM 8492 N N . TYR B 1 510 ? -6.992 66.125 22.453 1 86.31 510 TYR B N 1
ATOM 8493 C CA . TYR B 1 510 ? -7.191 67.188 23.391 1 86.31 510 TYR B CA 1
ATOM 8494 C C . TYR B 1 510 ? -8.539 67.875 23.156 1 86.31 510 TYR B C 1
ATOM 8496 O O . TYR B 1 510 ? -9.211 67.625 22.156 1 86.31 510 TYR B O 1
ATOM 8504 N N . SER B 1 511 ? -8.906 68.688 24.156 1 81.94 511 SER B N 1
ATOM 8505 C CA . SER B 1 511 ? -10.18 69.438 24.016 1 81.94 511 SER B CA 1
ATOM 8506 C C . SER B 1 511 ? -10.211 70.25 22.75 1 81.94 511 SER B C 1
ATOM 8508 O O . SER B 1 511 ? -11.281 70.562 22.219 1 81.94 511 SER B O 1
ATOM 8510 N N . SER B 1 512 ? -9.008 70.625 22.234 1 79.31 512 SER B N 1
ATOM 8511 C CA . SER B 1 512 ? -8.867 71.438 21.047 1 79.31 512 SER B CA 1
ATOM 8512 C C . SER B 1 512 ? -9.109 70.625 19.766 1 79.31 512 SER B C 1
ATOM 8514 O O . SER B 1 512 ? -9.297 71.188 18.688 1 79.31 512 SER B O 1
ATOM 8516 N N . GLY B 1 513 ? -9.086 69.375 19.953 1 83.25 513 GLY B N 1
ATOM 8517 C CA . GLY B 1 513 ? -9.258 68.562 18.766 1 83.25 513 GLY B CA 1
ATOM 8518 C C . GLY B 1 513 ? -7.949 68 18.203 1 83.25 513 GLY B C 1
ATOM 8519 O O . GLY B 1 513 ? -7.941 67.188 17.297 1 83.25 513 GLY B O 1
ATOM 8520 N N . VAL B 1 514 ? -6.895 68.438 18.766 1 86.56 514 VAL B N 1
ATOM 8521 C CA . VAL B 1 514 ? -5.582 68 18.328 1 86.56 514 VAL B CA 1
ATOM 8522 C C . VAL B 1 514 ? -5.277 66.625 18.938 1 86.56 514 VAL B C 1
ATOM 8524 O O . VAL B 1 514 ? -5.59 66.375 20.094 1 86.56 514 VAL B O 1
ATOM 8527 N N . GLY B 1 515 ? -4.688 65.75 18.172 1 91.56 515 GLY B N 1
ATOM 8528 C CA . GLY B 1 515 ? -4.359 64.438 18.625 1 91.56 515 GLY B CA 1
ATOM 8529 C C . GLY B 1 515 ? -3.338 64.375 19.75 1 91.56 515 GLY B C 1
ATOM 8530 O O . GLY B 1 515 ? -2.387 65.188 19.734 1 91.56 515 GLY B O 1
ATOM 8531 N N . ASP B 1 516 ? -3.5 63.562 20.766 1 92.31 516 ASP B N 1
ATOM 8532 C CA . ASP B 1 516 ? -2.553 63.375 21.844 1 92.31 516 ASP B CA 1
ATOM 8533 C C . ASP B 1 516 ? -1.604 62.219 21.562 1 92.31 516 ASP B C 1
ATOM 8535 O O . ASP B 1 516 ? -1.979 61.062 21.703 1 92.31 516 ASP B O 1
ATOM 8539 N N . GLU B 1 517 ? -0.392 62.531 21.344 1 92.88 517 GLU B N 1
ATOM 8540 C CA . GLU B 1 517 ? 0.602 61.5 20.969 1 92.88 517 GLU B CA 1
ATOM 8541 C C . GLU B 1 517 ? 0.932 60.594 22.156 1 92.88 517 GLU B C 1
ATOM 8543 O O . GLU B 1 517 ? 1.482 59.5 21.969 1 92.88 517 GLU B O 1
ATOM 8548 N N . ASN B 1 518 ? 0.597 61 23.328 1 93.56 518 ASN B N 1
ATOM 8549 C CA . ASN B 1 518 ? 0.878 60.156 24.5 1 93.56 518 ASN B CA 1
ATOM 8550 C C . ASN B 1 518 ? -0.089 59 24.594 1 93.56 518 ASN B C 1
ATOM 8552 O O . ASN B 1 518 ? 0.121 58.062 25.391 1 93.56 518 ASN B O 1
ATOM 8556 N N . THR B 1 519 ? -1.058 59 23.688 1 95 519 THR B N 1
ATOM 8557 C CA . THR B 1 519 ? -2.006 57.875 23.688 1 95 519 THR B CA 1
ATOM 8558 C C . THR B 1 519 ? -1.584 56.812 22.672 1 95 519 THR B C 1
ATOM 8560 O O . THR B 1 519 ? -2.34 55.875 22.406 1 95 519 THR B O 1
ATOM 8563 N N . ARG B 1 520 ? -0.402 57 22.141 1 95.19 520 ARG B N 1
ATOM 8564 C CA . ARG B 1 520 ? 0.143 55.906 21.328 1 95.19 520 ARG B CA 1
ATOM 8565 C C . ARG B 1 520 ? 0.143 54.594 22.094 1 95.19 520 ARG B C 1
ATOM 8567 O O . ARG B 1 520 ? 0.58 54.531 23.25 1 95.19 520 ARG B O 1
ATOM 8574 N N . HIS B 1 521 ? -0.376 53.531 21.469 1 95.94 521 HIS B N 1
ATOM 8575 C CA . HIS B 1 521 ? -0.511 52.25 22.172 1 95.94 521 HIS B CA 1
ATOM 8576 C C . HIS B 1 521 ? -0.335 51.094 21.203 1 95.94 521 HIS B C 1
ATOM 8578 O O . HIS B 1 521 ? -0.334 51.281 19.984 1 95.94 521 HIS B O 1
ATOM 8584 N N . GLY B 1 522 ? -0.072 49.938 21.719 1 94.56 522 GLY B N 1
ATOM 8585 C CA . GLY B 1 522 ? 0.069 48.688 20.953 1 94.56 522 GLY B CA 1
ATOM 8586 C C . GLY B 1 522 ? -0.44 47.469 21.688 1 94.56 522 GLY B C 1
ATOM 8587 O O . GLY B 1 522 ? -0.68 47.531 22.891 1 94.56 522 GLY B O 1
ATOM 8588 N N . GLY B 1 523 ? -0.731 46.531 20.891 1 94.75 523 GLY B N 1
ATOM 8589 C CA . GLY B 1 523 ? -1.097 45.25 21.453 1 94.75 523 GLY B CA 1
ATOM 8590 C C . GLY B 1 523 ? 0.072 44.281 21.531 1 94.75 523 GLY B C 1
ATOM 8591 O O . GLY B 1 523 ? 0.641 43.906 20.5 1 94.75 523 GLY B O 1
ATOM 8592 N N . CYS B 1 524 ? 0.406 43.875 22.75 1 95.44 524 CYS B N 1
ATOM 8593 C CA . CYS B 1 524 ? 1.484 42.906 22.938 1 95.44 524 CYS B CA 1
ATOM 8594 C C . CYS B 1 524 ? 1.136 41.562 22.312 1 95.44 524 CYS B C 1
ATOM 8596 O O . CYS B 1 524 ? -0.03 41.188 22.297 1 95.44 524 CYS B O 1
ATOM 8598 N N . PRO B 1 525 ? 2.174 40.875 21.797 1 94 525 PRO B N 1
ATOM 8599 C CA . PRO B 1 525 ? 1.902 39.531 21.266 1 94 525 PRO B CA 1
ATOM 8600 C C . PRO B 1 525 ? 1.316 38.562 22.297 1 94 525 PRO B C 1
ATOM 8602 O O . PRO B 1 525 ? 1.729 38.594 23.469 1 94 525 PRO B O 1
ATOM 8605 N N . VAL B 1 526 ? 0.34 37.812 21.859 1 93.38 526 VAL B N 1
ATOM 8606 C CA . VAL B 1 526 ? -0.255 36.812 22.734 1 93.38 526 VAL B CA 1
ATOM 8607 C C . VAL B 1 526 ? 0.722 35.656 22.938 1 93.38 526 VAL B C 1
ATOM 8609 O O . VAL B 1 526 ? 1.129 35 21.984 1 93.38 526 VAL B O 1
ATOM 8612 N N . LEU B 1 527 ? 1.173 35.438 24.125 1 93.25 527 LEU B N 1
ATOM 8613 C CA . LEU B 1 527 ? 2.139 34.406 24.438 1 93.25 527 LEU B CA 1
ATOM 8614 C C . LEU B 1 527 ? 1.441 33.062 24.609 1 93.25 527 LEU B C 1
ATOM 8616 O O . LEU B 1 527 ? 1.906 32.031 24.094 1 93.25 527 LEU B O 1
ATOM 8620 N N . HIS B 1 528 ? 0.365 33 25.328 1 92.5 528 HIS B N 1
ATOM 8621 C CA . HIS B 1 528 ? -0.454 31.812 25.5 1 92.5 528 HIS B CA 1
ATOM 8622 C C . HIS B 1 528 ? -1.933 32.156 25.625 1 92.5 528 HIS B C 1
ATOM 8624 O O . HIS B 1 528 ? -2.314 32.969 26.453 1 92.5 528 HIS B O 1
ATOM 8630 N N . GLY B 1 529 ? -2.697 31.594 24.75 1 90.56 529 GLY B N 1
ATOM 8631 C CA . GLY B 1 529 ? -4.129 31.828 24.812 1 90.56 529 GLY B CA 1
ATOM 8632 C C . GLY B 1 529 ? -4.68 32.469 23.562 1 90.56 529 GLY B C 1
ATOM 8633 O O . GLY B 1 529 ? -4.016 32.469 22.516 1 90.56 529 GLY B O 1
ATOM 8634 N N . SER B 1 530 ? -5.93 32.875 23.609 1 90.94 530 SER B N 1
ATOM 8635 C CA . SER B 1 530 ? -6.645 33.531 22.516 1 90.94 530 SER B CA 1
ATOM 8636 C C . SER B 1 530 ? -7.18 34.906 22.953 1 90.94 530 SER B C 1
ATOM 8638 O O . SER B 1 530 ? -7.965 35 23.891 1 90.94 530 SER B O 1
ATOM 8640 N N . LYS B 1 531 ? -6.75 35.875 22.234 1 93.75 531 LYS B N 1
ATOM 8641 C CA . LYS B 1 531 ? -7.152 37.219 22.578 1 93.75 531 LYS B CA 1
ATOM 8642 C C . LYS B 1 531 ? -8.242 37.75 21.641 1 93.75 531 LYS B C 1
ATOM 8644 O O . LYS B 1 531 ? -8.055 37.75 20.422 1 93.75 531 LYS B O 1
ATOM 8649 N N . TRP B 1 532 ? -9.359 38.031 22.188 1 95.75 532 TRP B N 1
ATOM 8650 C CA . TRP B 1 532 ? -10.477 38.656 21.5 1 95.75 532 TRP B CA 1
ATOM 8651 C C . TRP B 1 532 ? -10.758 40.031 22.094 1 95.75 532 TRP B C 1
ATOM 8653 O O . TRP B 1 532 ? -10.852 40.188 23.312 1 95.75 532 TRP B O 1
ATOM 8663 N N . ILE B 1 533 ? -10.82 41.062 21.266 1 97 533 ILE B N 1
ATOM 8664 C CA . ILE B 1 533 ? -11.156 42.406 21.734 1 97 533 ILE B CA 1
ATOM 8665 C C . ILE B 1 533 ? -12.234 43 20.828 1 97 533 ILE B C 1
ATOM 8667 O O . ILE B 1 533 ? -12.461 42.531 19.719 1 97 533 ILE B O 1
ATOM 8671 N N . CYS B 1 534 ? -12.914 43.938 21.328 1 97.19 534 CYS B N 1
ATOM 8672 C CA . CYS B 1 534 ? -13.93 44.719 20.609 1 97.19 534 CYS B CA 1
ATOM 8673 C C . CYS B 1 534 ? -13.727 46.219 20.797 1 97.19 534 CYS B C 1
ATOM 8675 O O . CYS B 1 534 ? -13.711 46.688 21.938 1 97.19 534 CYS B O 1
ATOM 8677 N N . ASN B 1 535 ? -13.562 46.969 19.75 1 97 535 ASN B N 1
ATOM 8678 C CA . ASN B 1 535 ? -13.312 48.375 19.812 1 97 535 ASN B CA 1
ATOM 8679 C C . ASN B 1 535 ? -14.531 49.188 19.344 1 97 535 ASN B C 1
ATOM 8681 O O . ASN B 1 535 ? -15.211 48.812 18.391 1 97 535 ASN B O 1
ATOM 8685 N N . LYS B 1 536 ? -14.875 50.188 20 1 97 536 LYS B N 1
ATOM 8686 C CA . LYS B 1 536 ? -15.805 51.25 19.609 1 97 536 LYS B CA 1
ATOM 8687 C C . LYS B 1 536 ? -15.133 52.625 19.625 1 97 536 LYS B C 1
ATOM 8689 O O . LYS B 1 536 ? -14.68 53.062 20.672 1 97 536 LYS B O 1
ATOM 8694 N N . TRP B 1 537 ? -15.039 53.25 18.469 1 96.94 537 TRP B N 1
ATOM 8695 C CA . TRP B 1 537 ? -14.453 54.594 18.375 1 96.94 537 TRP B CA 1
ATOM 8696 C C . TRP B 1 537 ? -15.531 55.656 18.328 1 96.94 537 TRP B C 1
ATOM 8698 O O . TRP B 1 537 ? -16.5 55.531 17.562 1 96.94 537 TRP B O 1
ATOM 8708 N N . VAL B 1 538 ? -15.375 56.656 19.156 1 95.62 538 VAL B N 1
ATOM 8709 C CA . VAL B 1 538 ? -16.312 57.75 19.25 1 95.62 538 VAL B CA 1
ATOM 8710 C C . VAL B 1 538 ? -15.711 59 18.594 1 95.62 538 VAL B C 1
ATOM 8712 O O . VAL B 1 538 ? -14.555 59.344 18.875 1 95.62 538 VAL B O 1
ATOM 8715 N N . HIS B 1 539 ? -16.484 59.719 17.812 1 94.56 539 HIS B N 1
ATOM 8716 C CA . HIS B 1 539 ? -15.945 60.812 17.031 1 94.56 539 HIS B CA 1
ATOM 8717 C C . HIS B 1 539 ? -16.188 62.156 17.703 1 94.56 539 HIS B C 1
ATOM 8719 O O . HIS B 1 539 ? -17.109 62.281 18.516 1 94.56 539 HIS B O 1
ATOM 8725 N N . TYR B 1 540 ? -15.5 63.156 17.266 1 91.81 540 TYR B N 1
ATOM 8726 C CA . TYR B 1 540 ? -15.32 64.438 17.984 1 91.81 540 TYR B CA 1
ATOM 8727 C C . TYR B 1 540 ? -16.516 65.375 17.75 1 91.81 540 TYR B C 1
ATOM 8729 O O . TYR B 1 540 ? -17.047 65.938 18.703 1 91.81 540 TYR B O 1
ATOM 8737 N N . ASN B 1 541 ? -17.094 65.562 16.641 1 88.06 541 ASN B N 1
ATOM 8738 C CA . ASN B 1 541 ? -17.938 66.688 16.266 1 88.06 541 ASN B CA 1
ATOM 8739 C C . ASN B 1 541 ? -19.328 66.562 16.875 1 88.06 541 ASN B C 1
ATOM 8741 O O . ASN B 1 541 ? -19.953 67.562 17.203 1 88.06 541 ASN B O 1
ATOM 8745 N N . ASP B 1 542 ? -19.75 65.375 17.047 1 88.06 542 ASP B N 1
ATOM 8746 C CA . ASP B 1 542 ? -21.078 65.188 17.609 1 88.06 542 ASP B CA 1
ATOM 8747 C C . ASP B 1 542 ? -21.078 65.438 19.109 1 88.06 542 ASP B C 1
ATOM 8749 O O . ASP B 1 542 ? -22.141 65.375 19.75 1 88.06 542 ASP B O 1
ATOM 8753 N N . GLN B 1 543 ? -19.922 65.688 19.656 1 85.94 543 GLN B N 1
ATOM 8754 C CA . GLN B 1 543 ? -19.828 65.75 21.109 1 85.94 543 GLN B CA 1
ATOM 8755 C C . GLN B 1 543 ? -19.953 67.188 21.625 1 85.94 543 GLN B C 1
ATOM 8757 O O . GLN B 1 543 ? -19.984 67.438 22.828 1 85.94 543 GLN B O 1
ATOM 8762 N N . PHE B 1 544 ? -19.984 68.188 20.797 1 73.62 544 PHE B N 1
ATOM 8763 C CA . PHE B 1 544 ? -19.906 69.625 21.141 1 73.62 544 PHE B CA 1
ATOM 8764 C C . PHE B 1 544 ? -21.062 70 22.031 1 73.62 544 PHE B C 1
ATOM 8766 O O . PHE B 1 544 ? -20.938 70.938 22.859 1 73.62 544 PHE B O 1
ATOM 8773 N N . LEU B 1 545 ? -22.141 69.5 21.797 1 57.53 545 LEU B N 1
ATOM 8774 C CA . LEU B 1 545 ? -23.219 69.938 22.688 1 57.53 545 LEU B CA 1
ATOM 8775 C C . LEU B 1 545 ? -22.953 69.438 24.109 1 57.53 545 LEU B C 1
ATOM 8777 O O . LEU B 1 545 ? -23.375 70.062 25.078 1 57.53 545 LEU B O 1
ATOM 8781 N N . GLN B 1 546 ? -22.281 68.375 24.266 1 55.03 546 GLN B N 1
ATOM 8782 C CA . GLN B 1 546 ? -22.062 67.812 25.562 1 55.03 546 GLN B CA 1
ATOM 8783 C C . GLN B 1 546 ? -20.719 68.188 26.156 1 55.03 546 GLN B C 1
ATOM 8785 O O . GLN B 1 546 ? -20.578 68.25 27.375 1 55.03 546 GLN B O 1
ATOM 8790 N N . HIS B 1 547 ? -19.75 68.438 25.391 1 54.28 547 HIS B N 1
ATOM 8791 C CA . HIS B 1 547 ? -18.422 68.812 25.859 1 54.28 547 HIS B CA 1
ATOM 8792 C C . HIS B 1 547 ? -17.938 70.125 25.203 1 54.28 547 HIS B C 1
ATOM 8794 O O . HIS B 1 547 ? -17.531 70.125 24.047 1 54.28 547 HIS B O 1
ATOM 8800 N N . PRO B 1 548 ? -18.188 71.188 25.938 1 50.28 548 PRO B N 1
ATOM 8801 C CA . PRO B 1 548 ? -17.766 72.438 25.328 1 50.28 548 PRO B CA 1
ATOM 8802 C C . PRO B 1 548 ? -16.266 72.5 25.078 1 50.28 548 PRO B C 1
ATOM 8804 O O . PRO B 1 548 ? -15.484 71.875 25.766 1 50.28 548 PRO B O 1
ATOM 8807 N N . CYS B 1 549 ? -15.789 73.062 23.922 1 52.53 549 CYS B N 1
ATOM 8808 C CA . CYS B 1 549 ? -14.406 73.25 23.5 1 52.53 549 CYS B CA 1
ATOM 8809 C C . CYS B 1 549 ? -13.594 73.938 24.609 1 52.53 549 CYS B C 1
ATOM 8811 O O . CYS B 1 549 ? -14.125 74.75 25.344 1 52.53 549 CYS B O 1
ATOM 8813 N N . GLY B 1 550 ? -12.539 73.25 25.062 1 45.28 550 GLY B N 1
ATOM 8814 C CA . GLY B 1 550 ? -11.664 73.875 26.047 1 45.28 550 GLY B CA 1
ATOM 8815 C C . GLY B 1 550 ? -11.148 75.25 25.609 1 45.28 550 GLY B C 1
ATOM 8816 O O . GLY B 1 550 ? -11.266 75.625 24.438 1 45.28 550 GLY B O 1
ATOM 8817 N N . ARG B 1 551 ? -10.852 76.125 26.578 1 52.03 551 ARG B N 1
ATOM 8818 C CA . ARG B 1 551 ? -10.391 77.5 26.344 1 52.03 551 ARG B CA 1
ATOM 8819 C C . ARG B 1 551 ? -8.984 77.5 25.75 1 52.03 551 ARG B C 1
ATOM 8821 O O . ARG B 1 551 ? -8.562 78.5 25.156 1 52.03 551 ARG B O 1
ATOM 8828 N N . ASN B 1 552 ? -8.141 76.438 26 1 45.81 552 ASN B N 1
ATOM 8829 C CA . ASN B 1 552 ? -6.777 76.312 25.5 1 45.81 552 ASN B CA 1
ATOM 8830 C C . ASN B 1 552 ? -6.609 75.062 24.656 1 45.81 552 ASN B C 1
ATOM 8832 O O . ASN B 1 552 ? -7.277 74.062 24.906 1 45.81 552 ASN B O 1
ATOM 8836 N N . THR B 1 553 ? -5.961 75.125 23.562 1 46.19 553 THR B N 1
ATOM 8837 C CA . THR B 1 553 ? -5.711 74.125 22.578 1 46.19 553 THR B CA 1
ATOM 8838 C C . THR B 1 553 ? -5.266 72.812 23.234 1 46.19 553 THR B C 1
ATOM 8840 O O . THR B 1 553 ? -5.453 71.75 22.688 1 46.19 553 THR B O 1
ATOM 8843 N N . TRP B 1 554 ? -4.68 72.875 24.516 1 44.81 554 TRP B N 1
ATOM 8844 C CA . TRP B 1 554 ? -4.059 71.75 25.141 1 44.81 554 TRP B CA 1
ATOM 8845 C C . TRP B 1 554 ? -4.875 71.25 26.344 1 44.81 554 TRP B C 1
ATOM 8847 O O . TRP B 1 554 ? -4.375 70.5 27.188 1 44.81 554 TRP B O 1
ATOM 8857 N N . ASP B 1 555 ? -6.129 71.688 26.406 1 47.88 555 ASP B N 1
ATOM 8858 C CA . ASP B 1 555 ? -6.977 71.312 27.531 1 47.88 555 ASP B CA 1
ATOM 8859 C C . ASP B 1 555 ? -7.328 69.812 27.453 1 47.88 555 ASP B C 1
ATOM 8861 O O . ASP B 1 555 ? -7.664 69.312 26.375 1 47.88 555 ASP B O 1
ATOM 8865 N N . LYS B 1 556 ? -7 69 28.469 1 60.41 556 LYS B N 1
ATOM 8866 C CA . LYS B 1 556 ? -7.207 67.562 28.516 1 60.41 556 LYS B CA 1
ATOM 8867 C C . LYS B 1 556 ? -8.508 67.188 29.234 1 60.41 556 LYS B C 1
ATOM 8869 O O . LYS B 1 556 ? -8.953 67.938 30.109 1 60.41 556 LYS B O 1
ATOM 8874 N N . LEU B 1 557 ? -9.203 66.375 28.75 1 54.53 557 LEU B N 1
ATOM 8875 C CA . LEU B 1 557 ? -10.422 65.875 29.375 1 54.53 557 LEU B CA 1
ATOM 8876 C C . LEU B 1 557 ? -10.086 64.812 30.438 1 54.53 557 LEU B C 1
ATOM 8878 O O . LEU B 1 557 ? -9.211 63.969 30.219 1 54.53 557 LEU B O 1
ATOM 8882 N N . VAL B 1 558 ? -10.43 64.938 31.75 1 44.62 558 VAL B N 1
ATOM 8883 C CA . VAL B 1 558 ? -9.969 64.125 32.844 1 44.62 558 VAL B CA 1
ATOM 8884 C C . VAL B 1 558 ? -11.117 63.25 33.344 1 44.62 558 VAL B C 1
ATOM 8886 O O . VAL B 1 558 ? -10.969 62.5 34.344 1 44.62 558 VAL B O 1
ATOM 8889 N N . VAL B 1 559 ? -12.312 63.375 32.781 1 46.69 559 VAL B N 1
ATOM 8890 C CA . VAL B 1 559 ? -13.344 62.531 33.375 1 46.69 559 VAL B CA 1
ATOM 8891 C C . VAL B 1 559 ? -14.125 61.812 32.25 1 46.69 559 VAL B C 1
ATOM 8893 O O . VAL B 1 559 ? -14.484 62.438 31.25 1 46.69 559 VAL B O 1
ATOM 8896 N N . PRO B 1 560 ? -14.258 60.438 32.375 1 48.53 560 PRO B N 1
ATOM 8897 C CA . PRO B 1 560 ? -15.234 59.875 31.469 1 48.53 560 PRO B CA 1
ATOM 8898 C C . PRO B 1 560 ? -16.656 60.375 31.719 1 48.53 560 PRO B C 1
ATOM 8900 O O . PRO B 1 560 ? -16.969 60.781 32.844 1 48.53 560 PRO B O 1
#

Sequence (1120 aa):
MTAGLVLAAAALLVQATHGQNFMSQAREDMFSATSKLEDLLSLEAEIVRMVERYLEAANHRVDIIKRYVSEYHRLSTEGGTGGGSGSGGMVVAHPVDAYLLLKRLTVEWASVEDAMTLHANATQELVQRVALFRERSTFPVMEDLHGAAVALVRLQDTYNLNMTTLPAGTFTGTGPTSSEFHSSKPLSARDCLFLGKHALNKGYYDKAIEWFEAALERASDEEDASASRDEIEPFLKSAIKVHDDVLETRGPRGLDWQTKWVPVDEELASKHKYREVSNQRFQPKLYQQQSEEEEREHFSRLCRGQRLRPVEVETSLVCRLVAHTHGRLHNHGYFTLMPLLLEEMSLDPYIVVFHDFLTAHQTDAIIERAKPKLATSRHRGPDGDFITSMIRTSKNAWLRESDEADDLLVNLTKKIEMTTRLHALRLSAGEDYQVANYGIGGLYVTHTDHLMMNPDPSVYTAWERFMGDRFATFMVYLSDVEAGGATVFPRAGVTIWPKRGSAAFWWNLYSSGVGDENTRHGGCPVLHGSKWICNKWVHYNDQFLQHPCGRNTWDKLVVPMTAGLVLAAAALLVQATHGQNFMSQAREDMFSATSKLEDLLSLEAEIVRMVERYLEAANHRVDIIKRYVSEYHRLSTEGGTGGGSGSGGMVVAHPVDAYLLLKRLTVEWASVEDAMTLHANATQELVQRVALFRERSTFPVMEDLHGAAVALVRLQDTYNLNMTTLPAGTFTGTGPTSSEFHSSKPLSARDCLFLGKHALNKGYYDKAIEWFEAALERASDEEDASASRDEIEPFLKSAIKVHDDVLETRGPRGLDWQTKWVPVDEELASKHKYREVSNQRFQPKLYQQQSEEEEREHFSRLCRGQRLRPVEVETSLVCRLVAHTHGRLHNHGYFTLMPLLLEEMSLDPYIVVFHDFLTAHQTDAIIERAKPKLATSRHRGPDGDFITSMIRTSKNAWLRESDEADDLLVNLTKKIEMTTRLHALRLSAGEDYQVANYGIGGLYVTHTDHLMMNPDPSVYTAWERFMGDRFATFMVYLSDVEAGGATVFPRAGVTIWPKRGSAAFWWNLYSSGVGDENTRHGGCPVLHGSKWICNKWVHYNDQFLQHPCGRNTWDKLVVP